Protein AF-A0A1I5LRS4-F1 (afdb_monomer)

Mean predicted aligned error: 21.22 Å

pLDDT: mean 71.32, std 23.05, range [21.89, 98.38]

Foldseek 3Di:
DDDDDDDDDDDDDDPDDPPDDDDPQLPVLVVVVCVVPVDDPVPAAEDAAEDQQAEEDDAAQDEHGYEYPAAYEQHRAPALGWSYEYHAEYEYEYEAQHEYWFEWHAHDFQGWIYWSYEFFASHEYHYTYSDYNYEYWFEKHAKEEWFEWAAWAAKDWDDDPPDWIKTKWIKWIWWTWWIWFIYASHFWTTWGTWATWDIGHIDIDTPDAWFAFAAWGAIAAIAEWGWGYHYHYYDDYYYRFYWHAKYHKYHKYEYYFWEWEDDQKTKTKGTWWIWAIWAIWHIQYSHTTTTWIWWIWIIWTIMIMHIDRDADEKEKTFFTWATAYSVRHGGGTTHIIMDDPVCVVVVSYHYPDDNVVVVPGDYHYDPVRYHHTHYIHYIHDHDPGHDPPLQDDDDPDDDDQDFDDDPPDTFRKDWDFHHWDFKDKDFDADADPQWWKKKWFDAWDKDQDPDDDDTDGGTDIDTPDDPDDDRDTDMGMIGGGHGTIIIGTGRQEAEQDPDPPQFGDSPSDPPDVVVLVVFFFHKYFDAQDKDAAAQAKFKFAALFWWALVLCCPAPLNQKWKKAFFQDDFDADPVRHTDPARAWDDDPQEIEGEIETDPCNHGTGDHLGMMIIYHPGDDMQGRDDPDPDDHRTRMRGGTTRDHPHHPDADPPHKDKHAAAAQPPWQAAPPLQWWDQDRVRAIARHNHTDGDHHRGIIIGHPPVSSSHPWYFHDYPPDTDDTDDHDDPPPPDPDDKWKADPVRHTDPDDDQAWIQIPNDTDHDD

Solvent-accessible surface area (backbone atoms only — not comparable to full-atom values): 38642 Å² total; per-residue (Å²): 140,76,83,89,83,90,87,88,88,85,88,82,90,72,92,72,79,85,74,89,70,83,67,89,68,47,59,75,53,44,54,65,52,27,75,76,68,76,58,57,75,89,80,33,46,75,44,82,73,59,34,62,74,21,48,79,44,59,37,85,87,35,80,35,53,35,29,50,78,56,65,39,45,18,31,14,72,48,66,39,32,27,1,28,34,52,25,12,36,30,40,40,39,33,45,52,59,28,37,41,39,21,27,15,6,39,22,52,52,35,43,9,1,1,3,1,31,25,26,37,59,90,16,34,41,40,40,37,24,35,27,65,71,14,34,43,36,18,34,15,6,31,20,11,41,13,30,51,15,31,50,15,30,57,24,48,80,50,57,65,96,86,57,80,57,34,37,32,24,4,16,10,3,28,16,1,30,2,0,0,0,0,0,0,1,36,10,9,34,16,5,32,20,6,50,34,6,46,50,37,73,58,51,81,46,67,89,65,60,66,46,52,19,57,60,16,29,53,15,36,49,12,34,44,16,52,58,28,23,47,53,42,83,38,68,59,49,47,79,52,51,33,33,8,50,53,36,48,56,18,52,41,7,48,39,10,39,18,29,39,40,70,63,104,57,31,36,42,29,17,1,0,0,0,0,0,0,0,1,10,4,13,46,22,29,34,62,9,16,9,4,9,1,0,0,0,0,0,0,0,0,11,13,21,39,42,46,46,91,82,74,60,67,29,40,37,4,26,21,0,28,16,0,17,19,54,85,78,46,66,24,44,52,14,27,58,16,55,40,45,74,65,29,47,78,71,65,48,33,53,71,79,61,72,74,84,67,60,85,77,59,79,75,41,77,37,81,84,32,48,10,45,29,8,51,35,7,47,39,17,54,65,52,74,77,23,66,75,51,82,41,70,75,94,72,90,71,84,85,72,89,78,85,62,86,56,96,90,54,89,65,90,74,54,78,47,82,51,61,49,45,69,69,48,78,44,80,45,78,81,68,60,94,74,44,35,52,32,43,40,40,54,42,55,40,66,41,80,65,96,70,95,82,84,88,47,82,54,71,51,74,54,73,68,80,77,99,68,94,68,94,65,72,49,75,48,65,38,29,52,41,34,38,42,40,41,50,37,86,38,63,70,60,45,60,47,58,52,46,86,85,77,61,31,62,77,66,83,54,86,86,46,77,78,63,63,76,70,58,63,61,40,34,42,31,45,39,72,37,70,49,63,19,76,59,32,70,39,54,35,17,40,43,31,38,37,50,23,73,50,34,64,74,34,86,59,46,85,46,53,36,31,34,66,41,79,72,55,82,47,60,47,100,88,69,50,74,50,80,62,40,32,55,49,76,58,90,49,35,34,36,39,39,31,44,81,47,63,31,71,77,71,21,46,63,47,11,50,38,34,41,37,29,24,86,66,62,80,57,34,40,40,80,91,79,82,92,62,95,78,45,63,45,52,41,72,72,34,33,67,77,36,94,60,43,55,77,74,64,83,88,45,57,33,76,39,32,26,64,33,13,79,50,66,41,52,52,69,41,58,41,38,35,41,78,41,93,83,60,29,61,38,60,34,87,45,72,44,59,45,45,54,39,18,47,38,36,38,40,38,76,80,60,51,68,43,75,31,47,29,57,32,43,92,86,55,88,70,39,82,45,76,78,82,78,83,79,76,87,64,96,70,89,81,58,33,22,41,90,86,71,49,79,39,98,63,86,57,82,39,68,28,28,44,86,91,39,84,42,81,41,125

Radius of gyration: 50.54 Å; Cα contacts (8 Å, |Δi|>4): 2503; chains: 1; bounding box: 106×87×168 Å

Secondary structure (DSSP, 8-state):
---------------------SGGGSTHHHHHHHHHH---GGGSEEE---BSB-EEEEEEEEEEEEEESS-EEEEB-STT--SEEEEEEEEEEE-TT-EEEEEPPPPBTTBPPPPSEE-BTT-EEEEEE-STT-EEEEEPPPPPPPPPPPPPPPPEEE--SSS--EEEEPPPPPPPPPPPPPPPSEE-PPPPPPPPPPPPPPEEEES-S-BPPPPPPPPPPPPPPPPB-EEEEESS-EEEEEPPPP--PPPPPPPPPEEEE-SSSEEEE--PPPPPPPPPPPP--SEEPPPPPPPPPPPPPPP-EEEESS--EEEEEPPPPPPBPTTSPBPPPPPPEEESHHHHHTT-EEE-S-GGGGGG---EE-TTTPBPPPPPPPPPP--------SS--------------BTTB----EEEE---EEEEEEEEPPPPTTEEEEEEEEES--BSS--------S-EEEE--------PPEEEEEEEE-EEEEEEEEESSEEE---TTT---TTSS---HHHHTT--EEEEEETT-EE--SSPPEEEE-SB-B-HHHHTTSTTTT-EEEEE------B-TTSPBPS-TTEEEETTEEEEEEEEE-HHHH-B-TT-EEEEE-SS-PPEE---SS-S--B--EEEEEEB--SSPPPPPSSS-EEEEESSS-EEEPTT-TTEEEE-TTS-EE--SS-EEE-TTEEEEE--TTGGG-SEEEEEESS-B-----PPP------SS--EE-TTS-EESSPPSEEEEETTEEEEE-

Nearest PDB structures (foldseek):
  2d93-assembly1_A  TM=4.027E-01  e=1.578E+00  Homo sapiens
  5fet-assembly1_A  TM=1.695E-01  e=9.191E-01  Plasmodium vivax Sal-1
  4tlg-assembly2_B  TM=1.886E-01  e=6.559E+00  Homo sapiens

Sequence (762 aa):
MKKRHLLFTTLALALGTFTGGSEAMAQTSWDYVYTQEETNSDTWAALSEGSTTGKTLGGSGTTSYYRLTKSLNFTNTTAGGSGLTILGTVYLYLPAGVNITCVGANANGATGAGAGIELTEGNTLYIIGGGNGATVTATGGNAANGGNGGNGQDAAIIGGWDECSGVAVGGGGAGGNGGGGAGAGIGTCGGNGGAGGSAEGMEWFYSTFGVKGADGGSGSAGTSAQSMGQLYVVNGFTVNAKGGSKGSAGTAGSAGKSCMRYGGNEYSVTGGGGGGAGGFGGAAANIGTGGPGGGGGGGGAKGSQDRESTGYYGFESRGGRGGMNADGTYANDGGETRVSWQAITDGLCLTNAENSWLESATQTWRDDLDSKGGSGGGTGSSSAAGSMNTGEKTYTITLQPTKTKVNGTNLDAVTKTYAPSTLTTFILPKNKSGYQWALLVYGKSCKADGTAGSVFTTATKEFFGGEETDDALRTIVLNDVYGDMTFVEVATTCKLKSSGDNSETLTDFFYNEAIMSQKYPVTVRLQNRTLYTDDKYNTLCLPFGMTPSQFNISILQGATIYEMNTTATGYYPDGTQIPDAMYRKEGPVLYLKFDLVNASTNGLEAGKPYLVKWTSGTNFVDNTSDGNTRHEVDFYNVTVTKLAPQAPAANGVTFQGTFSSSATLTAGDKTKLILGADNKLYYPSKNINVGACRAYFIIPAAAASAREMVLSFDDEMTTAIQTPKLNNGSKDSDTFFNLNGQRLSAPQKGINIVNGKKVLVK

Structure (mmCIF, N/CA/C/O backbone):
data_AF-A0A1I5LRS4-F1
#
_entry.id   AF-A0A1I5LRS4-F1
#
loop_
_atom_site.group_PDB
_atom_site.id
_atom_site.type_symbol
_atom_site.label_atom_id
_atom_site.label_alt_id
_atom_site.label_comp_id
_atom_site.label_asym_id
_atom_site.label_entity_id
_atom_site.label_seq_id
_atom_site.pdbx_PDB_ins_code
_atom_site.Cartn_x
_atom_site.Cartn_y
_atom_site.Cartn_z
_atom_site.occupancy
_atom_site.B_iso_or_equiv
_atom_site.auth_seq_id
_atom_site.auth_comp_id
_atom_site.auth_asym_id
_atom_site.auth_atom_id
_atom_site.pdbx_PDB_model_num
ATOM 1 N N . MET A 1 1 ? -31.668 47.437 52.247 1.00 31.84 1 MET A N 1
ATOM 2 C CA . MET A 1 1 ? -32.497 47.827 51.074 1.00 31.84 1 MET A CA 1
ATOM 3 C C . MET A 1 1 ? -31.702 47.503 49.816 1.00 31.84 1 MET A C 1
ATOM 5 O O . MET A 1 1 ? -30.496 47.646 49.903 1.00 31.84 1 MET A O 1
ATOM 9 N N . LYS A 1 2 ? -32.233 47.075 48.663 1.00 33.56 2 LYS A N 1
ATOM 10 C CA . LYS A 1 2 ? -33.527 46.476 48.241 1.00 33.56 2 LYS A CA 1
ATOM 11 C C . LYS A 1 2 ? -33.138 45.388 47.202 1.00 33.56 2 LYS A C 1
ATOM 13 O O . LYS A 1 2 ? -32.152 45.561 46.503 1.00 33.56 2 LYS A O 1
ATOM 18 N N . LYS A 1 3 ? -33.727 44.183 47.207 1.00 25.81 3 LYS A N 1
ATOM 19 C CA . LYS A 1 3 ? -34.817 43.759 46.287 1.00 25.81 3 LYS A CA 1
ATOM 20 C C . LYS A 1 3 ? -34.640 44.292 44.847 1.00 25.81 3 LYS A C 1
ATOM 22 O O . LYS A 1 3 ? -34.662 45.498 44.654 1.00 25.81 3 LYS A O 1
ATOM 27 N N . ARG A 1 4 ? -34.343 43.414 43.874 1.00 28.45 4 ARG A N 1
ATOM 28 C CA . ARG A 1 4 ? -35.310 42.623 43.055 1.00 28.45 4 ARG A CA 1
ATOM 29 C C . ARG A 1 4 ? -36.219 43.499 42.176 1.00 28.45 4 ARG A C 1
ATOM 31 O O . ARG A 1 4 ? -36.985 44.268 42.745 1.00 28.45 4 ARG A O 1
ATOM 38 N N . HIS A 1 5 ? -36.271 43.223 40.866 1.00 27.08 5 HIS A N 1
ATOM 39 C CA . HIS A 1 5 ? -37.415 42.588 40.160 1.00 27.08 5 HIS A CA 1
ATOM 40 C C . HIS A 1 5 ? -37.052 42.309 38.669 1.00 27.08 5 HIS A C 1
ATOM 42 O O . HIS A 1 5 ? -36.189 43.009 38.156 1.00 27.08 5 HIS A O 1
ATOM 48 N N . LEU A 1 6 ? -37.392 41.140 38.075 1.00 28.48 6 LEU A N 1
ATOM 49 C CA . LEU A 1 6 ? -38.651 40.727 37.370 1.00 28.48 6 LEU A CA 1
ATOM 50 C C . LEU A 1 6 ? -38.737 41.353 35.943 1.00 28.48 6 LEU A C 1
ATOM 52 O O . LEU A 1 6 ? -38.079 42.359 35.731 1.00 28.48 6 LEU A O 1
ATOM 56 N N . LEU A 1 7 ? -39.425 40.856 34.898 1.00 24.97 7 LEU A N 1
ATOM 57 C CA . LEU A 1 7 ? -40.632 40.016 34.694 1.00 24.97 7 LEU A CA 1
ATOM 58 C C . LEU A 1 7 ? -40.634 39.571 33.187 1.00 24.97 7 LEU A C 1
ATOM 60 O O . LEU A 1 7 ? -40.344 40.430 32.364 1.00 24.97 7 LEU A O 1
ATOM 64 N N . PHE A 1 8 ? -40.928 38.346 32.699 1.00 25.09 8 PHE A N 1
ATOM 65 C CA . PHE A 1 8 ? -41.267 37.041 33.312 1.00 25.09 8 PHE A CA 1
ATOM 66 C C . PHE A 1 8 ? -41.051 35.835 32.330 1.00 25.09 8 PHE A C 1
ATOM 68 O O . PHE A 1 8 ? -40.044 35.776 31.637 1.00 25.09 8 PHE A O 1
ATOM 75 N N . THR A 1 9 ? -41.975 34.863 32.323 1.00 24.27 9 THR A N 1
ATOM 76 C CA . THR A 1 9 ? -42.106 33.595 31.562 1.00 24.27 9 THR A CA 1
ATOM 77 C C . THR A 1 9 ? -42.395 33.685 30.052 1.00 24.27 9 THR A C 1
ATOM 79 O O . THR A 1 9 ? -43.179 34.545 29.667 1.00 24.27 9 THR A O 1
ATOM 82 N N . THR A 1 10 ? -42.041 32.623 29.302 1.00 24.09 10 THR A N 1
ATOM 83 C CA . THR A 1 10 ? -43.049 31.737 28.654 1.00 24.09 10 THR A CA 1
ATOM 84 C C . THR A 1 10 ? -42.564 30.277 28.658 1.00 24.09 10 THR A C 1
ATOM 86 O O . THR A 1 10 ? -41.443 30.002 28.245 1.00 24.09 10 THR A O 1
ATOM 89 N N . LEU A 1 11 ? -43.408 29.336 29.097 1.00 25.61 11 LEU A N 1
ATOM 90 C CA . LEU A 1 11 ? -43.207 27.891 28.918 1.00 25.61 11 LEU A CA 1
ATOM 91 C C . LEU A 1 11 ? -44.013 27.443 27.692 1.00 25.61 11 LEU A C 1
ATOM 93 O O . LEU A 1 11 ? -45.238 27.535 27.714 1.00 25.61 11 LEU A O 1
ATOM 97 N N . ALA A 1 12 ? -43.347 26.954 26.647 1.00 24.39 12 ALA A N 1
ATOM 98 C CA . ALA A 1 12 ? -43.996 26.423 25.449 1.00 24.39 12 ALA A CA 1
ATOM 99 C C . ALA A 1 12 ? -43.708 24.921 25.324 1.00 24.39 12 ALA A C 1
ATOM 101 O O . ALA A 1 12 ? -42.652 24.514 24.844 1.00 24.39 12 ALA A O 1
ATOM 102 N N . LEU A 1 13 ? -44.649 24.094 25.783 1.00 27.38 13 LEU A N 1
ATOM 103 C CA . LEU A 1 13 ? -44.591 22.649 25.586 1.00 27.38 13 LEU A CA 1
ATOM 104 C C . LEU A 1 13 ? -45.053 22.332 24.155 1.00 27.38 13 LEU A C 1
ATOM 106 O O . LEU A 1 13 ? -46.228 22.501 23.839 1.00 27.38 13 LEU A O 1
ATOM 110 N N . ALA A 1 14 ? -44.142 21.878 23.297 1.00 24.38 14 ALA A N 1
ATOM 111 C CA . ALA A 1 14 ? -44.456 21.447 21.938 1.00 24.38 14 ALA A CA 1
ATOM 112 C C . ALA A 1 14 ? -44.039 19.984 21.753 1.00 24.38 14 ALA A C 1
ATOM 114 O O . ALA A 1 14 ? -42.854 19.683 21.616 1.00 24.38 14 ALA A O 1
ATOM 115 N N . LEU A 1 15 ? -45.015 19.068 21.740 1.00 30.91 15 LEU A N 1
ATOM 116 C CA . LEU A 1 15 ? -44.783 17.690 21.306 1.00 30.91 15 LEU A CA 1
ATOM 117 C C . LEU A 1 15 ? -44.616 17.676 19.779 1.00 30.91 15 LEU A C 1
ATOM 119 O O . LEU A 1 15 ? -45.570 17.446 19.037 1.00 30.91 15 LEU A O 1
ATOM 123 N N . GLY A 1 16 ? -43.393 17.932 19.316 1.00 25.11 16 GLY A N 1
ATOM 124 C CA . GLY A 1 16 ? -42.969 17.581 17.965 1.00 25.11 16 GLY A CA 1
ATOM 125 C C . GLY A 1 16 ? -42.806 16.065 17.865 1.00 25.11 16 GLY A C 1
ATOM 126 O O . GLY A 1 16 ? -42.093 15.461 18.664 1.00 25.11 16 GLY A O 1
ATOM 127 N N . THR A 1 17 ? -43.491 15.441 16.910 1.00 24.83 17 THR A N 1
ATOM 128 C CA . THR A 1 17 ? -43.439 13.993 16.670 1.00 24.83 17 THR A CA 1
ATOM 129 C C . THR A 1 17 ? -42.011 13.510 16.431 1.00 24.83 17 THR A C 1
ATOM 131 O O . THR A 1 17 ? -41.360 13.973 15.496 1.00 24.83 17 THR A O 1
ATOM 134 N N . PHE A 1 18 ? -41.559 12.516 17.200 1.00 23.72 18 PHE A N 1
ATOM 135 C CA . PHE A 1 18 ? -40.318 11.788 16.922 1.00 23.72 18 PHE A CA 1
ATOM 136 C C . PHE A 1 18 ? -40.523 10.871 15.701 1.00 23.72 18 PHE A C 1
ATOM 138 O O . PHE A 1 18 ? -40.777 9.673 15.820 1.00 23.72 18 PHE A O 1
ATOM 145 N N . THR A 1 19 ? -40.461 11.446 14.500 1.00 27.25 19 THR A N 1
ATOM 146 C CA . THR A 1 19 ? -40.394 10.689 13.246 1.00 27.25 19 THR A CA 1
ATOM 147 C C . THR A 1 19 ? -39.028 10.018 13.163 1.00 27.25 19 THR A C 1
ATOM 149 O O . THR A 1 19 ? -38.051 10.644 12.759 1.00 27.25 19 THR A O 1
ATOM 152 N N . GLY A 1 20 ? -38.947 8.755 13.587 1.00 35.16 20 GLY A N 1
ATOM 153 C CA . GLY A 1 20 ? -37.711 7.977 13.526 1.00 35.16 20 GLY A CA 1
ATOM 154 C C . GLY A 1 20 ? -37.198 7.867 12.089 1.00 35.16 20 GLY A C 1
ATOM 155 O O . GLY A 1 20 ? -37.826 7.212 11.260 1.00 35.16 20 GLY A O 1
ATOM 156 N N . GLY A 1 21 ? -36.062 8.508 11.804 1.00 30.47 21 GLY A N 1
ATOM 157 C CA . GLY A 1 21 ? -35.485 8.582 10.464 1.00 30.47 21 GLY A CA 1
ATOM 158 C C . GLY A 1 21 ? -33.979 8.854 10.480 1.00 30.47 21 GLY A C 1
ATOM 159 O O . GLY A 1 21 ? -33.543 9.959 10.776 1.00 30.47 21 GLY A O 1
ATOM 160 N N . SER A 1 22 ? -33.202 7.834 10.105 1.00 31.56 22 SER A N 1
ATOM 161 C CA . SER A 1 22 ? -31.802 7.867 9.626 1.00 31.56 22 SER A CA 1
ATOM 162 C C . SER A 1 22 ? -30.653 8.456 10.473 1.00 31.56 22 SER A C 1
ATOM 164 O O . SER A 1 22 ? -29.553 7.920 10.371 1.00 31.56 22 SER A O 1
ATOM 166 N N . GLU A 1 23 ? -30.814 9.506 11.282 1.00 33.47 23 GLU A N 1
ATOM 167 C CA . GLU A 1 23 ? -29.641 10.292 11.739 1.00 33.47 23 GLU A CA 1
ATOM 168 C C . GLU A 1 23 ? -28.756 9.616 12.808 1.00 33.47 23 GLU A C 1
ATOM 170 O O . GLU A 1 23 ? -27.557 9.883 12.880 1.00 33.47 23 GLU A O 1
ATOM 175 N N . ALA A 1 24 ? -29.289 8.670 13.588 1.00 27.83 24 ALA A N 1
ATOM 176 C CA . ALA A 1 24 ? -28.578 8.052 14.718 1.00 27.83 24 ALA A CA 1
ATOM 177 C C . ALA A 1 24 ? -27.386 7.133 14.347 1.00 27.83 24 ALA A C 1
ATOM 179 O O . ALA A 1 24 ? -26.742 6.592 15.244 1.00 27.83 24 ALA A O 1
ATOM 180 N N . MET A 1 25 ? -27.084 6.926 13.058 1.00 29.34 25 MET A N 1
ATOM 181 C CA . MET A 1 25 ? -26.004 6.030 12.602 1.00 29.34 25 MET A CA 1
ATOM 182 C C . MET A 1 25 ? -24.715 6.740 12.151 1.00 29.34 25 MET A C 1
ATOM 184 O O . MET A 1 25 ? -23.748 6.061 11.817 1.00 29.34 25 MET A O 1
ATOM 188 N N . ALA A 1 26 ? -24.666 8.077 12.152 1.00 34.34 26 ALA A N 1
ATOM 189 C CA . ALA A 1 26 ? -23.460 8.828 11.773 1.00 34.34 26 ALA A CA 1
ATOM 190 C C . ALA A 1 26 ? -22.451 9.012 12.931 1.00 34.34 26 ALA A C 1
ATOM 192 O O . ALA A 1 26 ? -21.260 9.206 12.692 1.00 34.34 26 ALA A O 1
ATOM 193 N N . GLN A 1 27 ? -22.918 8.950 14.185 1.00 35.84 27 GLN A N 1
ATOM 194 C CA . GLN A 1 27 ? -22.124 9.298 15.372 1.00 35.84 27 GLN A CA 1
ATOM 195 C C . GLN A 1 27 ? -20.957 8.324 15.617 1.00 35.84 27 GLN A C 1
ATOM 197 O O . GLN A 1 27 ? -19.822 8.746 15.823 1.00 35.84 27 GLN A O 1
ATOM 202 N N . THR A 1 28 ? -21.217 7.017 15.507 1.00 44.44 28 THR A N 1
ATOM 203 C CA . THR A 1 28 ? -20.279 5.939 15.882 1.00 44.44 28 THR A CA 1
ATOM 204 C C . THR A 1 28 ? -19.004 5.880 15.040 1.00 44.44 28 THR A C 1
ATOM 206 O O . THR A 1 28 ? -18.034 5.241 15.438 1.00 44.44 28 THR A O 1
ATOM 209 N N . SER A 1 29 ? -18.983 6.530 13.872 1.00 48.84 29 SER A N 1
ATOM 210 C CA . SER A 1 29 ? -17.769 6.652 13.055 1.00 48.84 29 SER A CA 1
ATOM 211 C C . SER A 1 29 ? -16.783 7.683 13.609 1.00 48.84 29 SER A C 1
ATOM 213 O O . SER A 1 29 ? -15.586 7.570 13.348 1.00 48.84 29 SER A O 1
ATOM 215 N N . TRP A 1 30 ? -17.275 8.674 14.361 1.00 53.75 30 TRP A N 1
ATOM 216 C CA . TRP A 1 30 ? -16.468 9.756 14.923 1.00 53.75 30 TRP A CA 1
ATOM 217 C C . TRP A 1 30 ? -15.835 9.404 16.255 1.00 53.75 30 TRP A C 1
ATOM 219 O O . TRP A 1 30 ? -14.694 9.797 16.474 1.00 53.75 30 TRP A O 1
ATOM 229 N N . ASP A 1 31 ? -16.513 8.625 17.099 1.00 52.34 31 ASP A N 1
ATOM 230 C CA . ASP A 1 31 ? -16.009 8.270 18.430 1.00 52.34 31 ASP A CA 1
ATOM 231 C C . ASP A 1 31 ? -14.605 7.639 18.361 1.00 52.34 31 ASP A C 1
ATOM 233 O O . ASP A 1 31 ? -13.718 8.032 19.112 1.00 52.34 31 ASP A O 1
ATOM 237 N N . TYR A 1 32 ? -14.347 6.756 17.386 1.00 48.22 32 TYR A N 1
ATOM 238 C CA . TYR A 1 32 ? -13.019 6.160 17.169 1.00 48.22 32 TYR A CA 1
ATOM 239 C C . TYR A 1 32 ? -11.926 7.210 16.896 1.00 48.22 32 TYR A C 1
ATOM 241 O O . TYR A 1 32 ? -10.859 7.164 17.500 1.00 48.22 32 TYR A O 1
ATOM 249 N N . VAL A 1 33 ? -12.196 8.183 16.022 1.00 53.25 33 VAL A N 1
ATOM 250 C CA . VAL A 1 33 ? -11.231 9.233 15.638 1.00 53.25 33 VAL A CA 1
ATOM 251 C C . VAL A 1 33 ? -11.070 10.265 16.755 1.00 53.25 33 VAL A C 1
ATOM 253 O O . VAL A 1 33 ? -9.958 10.690 17.056 1.00 53.25 33 VAL A O 1
ATOM 256 N N . TYR A 1 34 ? -12.169 10.618 17.421 1.00 50.69 34 TYR A N 1
ATOM 257 C CA . TYR A 1 34 ? -12.185 11.521 18.566 1.00 50.69 34 TYR A CA 1
ATOM 258 C C . TYR A 1 34 ? -11.417 10.938 19.764 1.00 50.69 34 TYR A C 1
ATOM 260 O O . TYR A 1 34 ? -10.681 11.667 20.418 1.00 50.69 34 TYR A O 1
ATOM 268 N N . THR A 1 35 ? -11.502 9.625 20.019 1.00 52.84 35 THR A N 1
ATOM 269 C CA . THR A 1 35 ? -10.717 8.971 21.090 1.00 52.84 35 THR A CA 1
ATOM 270 C C . THR A 1 35 ? -9.223 8.813 20.792 1.00 52.84 35 THR A C 1
ATOM 272 O O . THR A 1 35 ? -8.466 8.563 21.727 1.00 52.84 35 THR A O 1
ATOM 275 N N . GLN A 1 36 ? -8.789 8.958 19.535 1.00 51.19 36 GLN A N 1
ATOM 276 C CA . GLN A 1 36 ? -7.367 8.948 19.157 1.00 51.19 36 GLN A CA 1
ATOM 277 C C . GLN A 1 36 ? -6.776 10.367 19.110 1.00 51.19 36 GLN A C 1
ATOM 279 O O . GLN A 1 36 ? -5.681 10.590 19.613 1.00 51.19 36 GLN A O 1
ATOM 284 N N . GLU A 1 37 ? -7.504 11.327 18.522 1.00 58.31 37 GLU A N 1
ATOM 285 C CA . GLU A 1 37 ? -6.963 12.644 18.134 1.00 58.31 37 GLU A CA 1
ATOM 286 C C . GLU A 1 37 ? -7.618 13.845 18.854 1.00 58.31 37 GLU A C 1
ATOM 288 O O . GLU A 1 37 ? -7.235 14.985 18.609 1.00 58.31 37 GLU A O 1
ATOM 293 N N . GLU A 1 38 ? -8.662 13.632 19.665 1.00 59.81 38 GLU A N 1
ATOM 294 C CA . GLU A 1 38 ? -9.490 14.675 20.314 1.00 59.81 38 GLU A CA 1
ATOM 295 C C . GLU A 1 38 ? -10.150 15.699 19.347 1.00 59.81 38 GLU A C 1
ATOM 297 O O . GLU A 1 38 ? -10.622 16.759 19.765 1.00 59.81 38 GLU A O 1
ATOM 302 N N . THR A 1 39 ? -10.241 15.398 18.039 1.00 59.97 39 THR A N 1
ATOM 303 C CA . THR A 1 39 ? -10.793 16.319 17.016 1.00 59.97 39 THR A CA 1
ATOM 304 C C . THR A 1 39 ? -12.214 15.983 16.536 1.00 59.97 39 THR A C 1
ATOM 306 O O . THR A 1 39 ? -12.648 14.834 16.537 1.00 59.97 39 THR A O 1
ATOM 309 N N . ASN A 1 40 ? -12.938 17.006 16.063 1.00 65.69 40 ASN A N 1
ATOM 310 C CA . ASN A 1 40 ? -14.259 16.909 15.427 1.00 65.69 40 ASN A CA 1
ATOM 311 C C . ASN A 1 40 ? -14.155 17.345 13.954 1.00 65.69 40 ASN A C 1
ATOM 313 O O . ASN A 1 40 ? -13.551 18.380 13.673 1.00 65.69 40 ASN A O 1
ATOM 317 N N . SER A 1 41 ? -14.827 16.629 13.043 1.00 64.88 41 SER A N 1
ATOM 318 C CA . SER A 1 41 ? -15.153 17.047 11.666 1.00 64.88 41 SER A CA 1
ATOM 319 C C . SER A 1 41 ? -15.295 18.551 11.440 1.00 64.88 41 SER A C 1
ATOM 321 O O . SER A 1 41 ? -14.827 19.055 10.422 1.00 64.88 41 SER A O 1
ATOM 323 N N . ASP A 1 42 ? -15.974 19.279 12.328 1.00 68.06 42 ASP A N 1
ATOM 324 C CA . ASP A 1 42 ? -16.272 20.689 12.091 1.00 68.06 42 ASP A CA 1
ATOM 325 C C . ASP A 1 42 ? -15.060 21.624 12.122 1.00 68.06 42 ASP A C 1
ATOM 327 O O . ASP A 1 42 ? -15.112 22.692 11.509 1.00 68.06 42 ASP A O 1
ATOM 331 N N . THR A 1 43 ? -13.944 21.193 12.719 1.00 76.00 43 THR A N 1
ATOM 332 C CA . THR A 1 43 ? -12.655 21.899 12.645 1.00 76.00 43 THR A CA 1
ATOM 333 C C . THR A 1 43 ? -11.764 21.420 11.492 1.00 76.00 43 THR A C 1
ATOM 335 O O . THR A 1 43 ? -10.733 22.037 11.226 1.00 76.00 43 THR A O 1
ATOM 338 N N . TRP A 1 44 ? -12.144 20.353 10.776 1.00 89.56 44 TRP A N 1
ATOM 339 C CA . TRP A 1 44 ? -11.363 19.793 9.668 1.00 89.56 44 TRP A CA 1
ATOM 340 C C . TRP A 1 44 ? -11.521 20.629 8.390 1.00 89.56 44 TRP A C 1
ATOM 342 O O . TRP A 1 44 ? -12.612 21.113 8.062 1.00 89.56 44 TRP A O 1
ATOM 352 N N . ALA A 1 45 ? -10.434 20.758 7.624 1.00 93.62 45 ALA A N 1
ATOM 353 C CA . ALA A 1 45 ? -10.392 21.584 6.423 1.00 93.62 45 ALA A CA 1
ATOM 354 C C . ALA A 1 45 ? -11.336 21.043 5.334 1.00 93.62 45 ALA A C 1
ATOM 356 O O . ALA A 1 45 ? -11.260 19.881 4.929 1.00 93.62 45 ALA A O 1
ATOM 357 N N . ALA A 1 46 ? -12.233 21.897 4.842 1.00 92.12 46 ALA A N 1
ATOM 358 C CA . ALA A 1 46 ? -13.225 21.514 3.846 1.00 92.12 46 ALA A CA 1
ATOM 359 C C . ALA A 1 46 ? -12.606 21.386 2.443 1.00 92.12 46 ALA A C 1
ATOM 361 O O . ALA A 1 46 ? -12.135 22.361 1.857 1.00 92.12 46 ALA A O 1
ATOM 362 N N . LEU A 1 47 ? -12.680 20.189 1.862 1.00 93.81 47 LEU A N 1
ATOM 363 C CA . LEU A 1 47 ? -12.452 19.960 0.440 1.00 93.81 47 LEU A CA 1
ATOM 364 C C . LEU A 1 47 ? -13.768 20.200 -0.308 1.00 93.81 47 LEU A C 1
ATOM 366 O O . LEU A 1 47 ? -14.689 19.384 -0.266 1.00 93.81 47 LEU A O 1
ATOM 370 N N . SER A 1 48 ? -13.841 21.354 -0.974 1.00 88.19 48 SER A N 1
ATOM 371 C CA . SER A 1 48 ? -15.003 21.852 -1.724 1.00 88.19 48 SER A CA 1
ATOM 372 C C . SER A 1 48 ? -14.875 21.720 -3.246 1.00 88.19 48 SER A C 1
ATOM 374 O O . SER A 1 48 ? -15.873 21.855 -3.955 1.00 88.19 48 SER A O 1
ATOM 376 N N . GLU A 1 49 ? -13.670 21.484 -3.766 1.00 90.50 49 GLU A N 1
ATOM 377 C CA . GLU A 1 49 ? -13.347 21.546 -5.196 1.00 90.50 49 GLU A CA 1
ATOM 378 C C . GLU A 1 49 ? -12.317 20.485 -5.597 1.00 90.50 49 GLU A C 1
ATOM 380 O O . GLU A 1 49 ? -11.423 20.141 -4.813 1.00 90.50 49 GLU A O 1
ATOM 385 N N . GLY A 1 50 ? -12.493 19.978 -6.823 1.00 92.50 50 GLY A N 1
ATOM 386 C CA . GLY A 1 50 ? -11.658 18.972 -7.480 1.00 92.50 50 GLY A CA 1
ATOM 387 C C . GLY A 1 50 ? -10.387 19.554 -8.106 1.00 92.50 50 GLY A C 1
ATOM 388 O O . GLY A 1 50 ? -9.959 20.650 -7.750 1.00 92.50 50 GLY A O 1
ATOM 389 N N . SER A 1 51 ? -9.789 18.832 -9.057 1.00 95.12 51 SER A N 1
ATOM 390 C CA . SER A 1 51 ? -8.680 19.338 -9.883 1.00 95.12 51 SER A CA 1
ATOM 391 C C . SER A 1 51 ? -8.541 18.576 -11.207 1.00 95.12 51 SER A C 1
ATOM 393 O O . SER A 1 51 ? -8.971 17.426 -11.316 1.00 95.12 51 SER A O 1
ATOM 395 N N . THR A 1 52 ? -7.916 19.224 -12.194 1.00 93.00 52 THR A N 1
ATOM 396 C CA . THR A 1 52 ? -7.426 18.635 -13.458 1.00 93.00 52 THR A CA 1
ATOM 397 C C . THR A 1 52 ? -5.894 18.580 -13.544 1.00 93.00 52 THR A C 1
ATOM 399 O O . THR A 1 52 ? -5.358 17.966 -14.465 1.00 93.00 52 THR A O 1
ATOM 402 N N . THR A 1 53 ? -5.188 19.177 -12.579 1.00 93.69 53 THR A N 1
ATOM 403 C CA . THR A 1 53 ? -3.720 19.156 -12.434 1.00 93.69 53 THR A CA 1
ATOM 404 C C . THR A 1 53 ? -3.293 18.461 -11.136 1.00 93.69 53 THR A C 1
ATOM 406 O O . THR A 1 53 ? -2.223 18.740 -10.596 1.00 93.69 53 THR A O 1
ATOM 409 N N . GLY A 1 54 ? -4.162 17.602 -10.594 1.00 94.44 54 GLY A N 1
ATOM 410 C CA . GLY A 1 54 ? -4.010 16.976 -9.282 1.00 94.44 54 GLY A CA 1
ATOM 411 C C . GLY A 1 54 ? -4.121 17.935 -8.087 1.00 94.44 54 GLY A C 1
ATOM 412 O O . GLY A 1 54 ? -4.345 19.139 -8.251 1.00 94.44 54 GLY A O 1
ATOM 413 N N . LYS A 1 55 ? -4.012 17.408 -6.861 1.00 96.88 55 LYS A N 1
ATOM 414 C CA . LYS A 1 55 ? -4.041 18.209 -5.619 1.00 96.88 55 LYS A CA 1
ATOM 415 C C . LYS A 1 55 ? -3.185 17.603 -4.508 1.00 96.88 55 LYS A C 1
ATOM 417 O O . LYS A 1 55 ? -3.331 16.428 -4.197 1.00 96.88 55 LYS A O 1
ATOM 422 N N . THR A 1 56 ? -2.359 18.415 -3.856 1.00 97.31 56 THR A N 1
ATOM 423 C CA . THR A 1 56 ? -1.604 18.005 -2.661 1.00 97.31 56 THR A CA 1
ATOM 424 C C . THR A 1 56 ? -2.437 18.204 -1.391 1.00 97.31 56 THR A C 1
ATOM 426 O O . THR A 1 56 ? -3.090 19.239 -1.242 1.00 97.31 56 THR A O 1
ATOM 429 N N . LEU A 1 57 ? -2.396 17.238 -0.471 1.00 97.38 57 LEU A N 1
ATOM 430 C CA . LEU A 1 57 ? -2.908 17.336 0.898 1.00 97.38 57 LEU A CA 1
ATOM 431 C C . LEU A 1 57 ? -1.757 17.183 1.904 1.00 97.38 57 LEU A C 1
ATOM 433 O O . LEU A 1 57 ? -0.847 16.380 1.695 1.00 97.38 57 LEU A O 1
ATOM 437 N N . GLY A 1 58 ? -1.840 17.913 3.016 1.00 96.19 58 GLY A N 1
ATOM 438 C CA . GLY A 1 58 ? -0.841 17.899 4.084 1.00 96.19 58 GLY A CA 1
ATOM 439 C C . GLY A 1 58 ? 0.453 18.641 3.740 1.00 96.19 58 GLY A C 1
ATOM 440 O O . GLY A 1 58 ? 0.496 19.486 2.843 1.00 96.19 58 GLY A O 1
ATOM 441 N N . GLY A 1 59 ? 1.511 18.345 4.492 1.00 95.06 59 GLY A N 1
ATOM 442 C CA . GLY A 1 59 ? 2.841 18.929 4.342 1.00 95.06 59 GLY A CA 1
ATOM 443 C C . GLY A 1 59 ? 3.902 18.028 4.971 1.00 95.06 59 GLY A C 1
ATOM 444 O O . GLY A 1 59 ? 3.608 17.243 5.869 1.00 95.06 59 GLY A O 1
ATOM 445 N N . SER A 1 60 ? 5.145 18.109 4.490 1.00 91.75 60 SER A N 1
ATOM 446 C CA . SER A 1 60 ? 6.216 17.217 4.959 1.00 91.75 60 SER A CA 1
ATOM 447 C C . SER A 1 60 ? 6.411 17.329 6.476 1.00 91.75 60 SER A C 1
ATOM 449 O O . SER A 1 60 ? 6.664 18.417 6.994 1.00 91.75 60 SER A O 1
ATOM 451 N N . GLY A 1 61 ? 6.264 16.206 7.184 1.00 88.75 61 GLY A N 1
ATOM 452 C CA . GLY A 1 61 ? 6.392 16.133 8.642 1.00 88.75 61 GLY A CA 1
ATOM 453 C C . GLY A 1 61 ? 5.247 16.755 9.456 1.00 88.75 61 GLY A C 1
ATOM 454 O O . GLY A 1 61 ? 5.404 16.890 10.667 1.00 88.75 61 GLY A O 1
ATOM 455 N N . THR A 1 62 ? 4.115 17.136 8.849 1.00 93.25 62 THR A N 1
ATOM 456 C CA . THR A 1 62 ? 2.947 17.671 9.578 1.00 93.25 62 THR A CA 1
ATOM 457 C C . THR A 1 62 ? 1.793 16.670 9.637 1.00 93.25 62 THR A C 1
ATOM 459 O O . THR A 1 62 ? 1.664 15.803 8.774 1.00 93.25 62 THR A O 1
ATOM 462 N N . THR A 1 63 ? 0.920 16.811 10.639 1.00 93.00 63 THR A N 1
ATOM 463 C CA . THR A 1 63 ? -0.400 16.160 10.649 1.00 93.00 63 THR A CA 1
ATOM 464 C C . THR A 1 63 ? -1.447 17.131 10.104 1.00 93.00 63 THR A C 1
ATOM 466 O O . THR A 1 63 ? -1.413 18.320 10.423 1.00 93.00 63 THR A O 1
ATOM 469 N N . SER A 1 64 ? -2.362 16.669 9.250 1.00 93.38 64 SER A N 1
ATOM 470 C CA . SER A 1 64 ? -3.382 17.508 8.602 1.00 93.38 64 SER A CA 1
ATOM 471 C C . SER A 1 64 ? -4.718 16.783 8.422 1.00 93.38 64 SER A C 1
ATOM 473 O O . SER A 1 64 ? -4.756 15.595 8.109 1.00 93.38 64 SER A O 1
ATOM 475 N N . TYR A 1 65 ? -5.816 17.525 8.580 1.00 93.00 65 TYR A N 1
ATOM 476 C CA . TYR A 1 65 ? -7.174 16.989 8.710 1.00 93.00 65 TYR A CA 1
ATOM 477 C C . TYR A 1 65 ? -8.113 17.575 7.649 1.00 93.00 65 TYR A C 1
ATOM 479 O O . TYR A 1 65 ? -8.294 18.794 7.593 1.00 93.00 65 TYR A O 1
ATOM 487 N N . TYR A 1 66 ? -8.734 16.723 6.827 1.00 94.62 66 TYR A N 1
ATOM 488 C CA . TYR A 1 66 ? -9.570 17.132 5.693 1.00 94.62 66 TYR A CA 1
ATOM 489 C C . TYR A 1 66 ? -10.903 16.380 5.636 1.00 94.62 66 TYR A C 1
ATOM 491 O O . TYR A 1 66 ? -10.940 15.155 5.738 1.00 94.62 66 TYR A O 1
ATOM 499 N N . ARG A 1 67 ? -12.001 17.096 5.375 1.00 91.94 67 ARG A N 1
ATOM 500 C CA . ARG A 1 67 ? -13.329 16.511 5.112 1.00 91.94 67 ARG A CA 1
ATOM 501 C C . ARG A 1 67 ? -13.823 16.864 3.714 1.00 91.94 67 ARG A C 1
ATOM 503 O O . ARG A 1 67 ? -13.717 18.018 3.304 1.00 91.94 67 ARG A O 1
ATOM 510 N N . LEU A 1 68 ? -14.408 15.910 2.991 1.00 92.06 68 LEU A N 1
ATOM 511 C CA . LEU A 1 68 ? -15.158 16.231 1.771 1.00 92.06 68 LEU A CA 1
ATOM 512 C C . LEU A 1 68 ? -16.530 16.819 2.129 1.00 92.06 68 LEU A C 1
ATOM 514 O O . LEU A 1 68 ? -17.195 16.331 3.039 1.00 92.06 68 LEU A O 1
ATOM 518 N N . THR A 1 69 ? -16.973 17.840 1.390 1.00 90.69 69 THR A N 1
ATOM 519 C CA . THR A 1 69 ? -18.328 18.420 1.533 1.00 90.69 69 THR A CA 1
ATOM 520 C C . THR A 1 69 ? -19.310 17.964 0.450 1.00 90.69 69 THR A C 1
ATOM 522 O O . THR A 1 69 ? -20.513 18.175 0.572 1.00 90.69 69 THR A O 1
ATOM 525 N N . LYS A 1 70 ? -18.801 17.336 -0.614 1.00 93.50 70 LYS A N 1
ATOM 526 C CA . LYS A 1 70 ? -19.535 16.719 -1.731 1.00 93.50 70 LYS A CA 1
ATOM 527 C C . LYS A 1 70 ? -18.605 15.735 -2.445 1.00 93.50 70 LYS A C 1
ATOM 529 O O . LYS A 1 70 ? -17.410 15.715 -2.155 1.00 93.50 70 LYS A O 1
ATOM 534 N N . SER A 1 71 ? -19.117 14.965 -3.401 1.00 95.50 71 SER A N 1
ATOM 535 C CA . SER A 1 71 ? -18.271 14.093 -4.228 1.00 95.50 71 SER A CA 1
ATOM 536 C C . SER A 1 71 ? -17.331 14.904 -5.131 1.00 95.50 71 SER A C 1
ATOM 538 O O . SER A 1 71 ? -17.758 15.895 -5.728 1.00 95.50 71 SER A O 1
ATOM 540 N N . LEU A 1 72 ? -16.059 14.501 -5.231 1.00 97.38 72 LEU A N 1
ATOM 541 C CA . LEU A 1 72 ? -14.997 15.254 -5.916 1.00 97.38 72 LEU A CA 1
ATOM 542 C C . LEU A 1 72 ? -14.142 14.375 -6.832 1.00 97.38 72 LEU A C 1
ATOM 544 O O . LEU A 1 72 ? -13.868 13.217 -6.526 1.00 97.38 72 LEU A O 1
ATOM 548 N N . ASN A 1 73 ? -13.659 14.977 -7.921 1.00 97.50 73 ASN A N 1
ATOM 549 C CA . ASN A 1 73 ? -12.744 14.348 -8.870 1.00 97.50 73 ASN A CA 1
ATOM 550 C C . ASN A 1 73 ? -11.409 15.109 -8.897 1.00 97.50 73 ASN A C 1
ATOM 552 O O . ASN A 1 73 ? -11.388 16.329 -9.073 1.00 97.50 73 ASN A O 1
ATOM 556 N N . PHE A 1 74 ? -10.308 14.381 -8.748 1.00 97.75 74 PHE A N 1
ATOM 557 C CA . PHE A 1 74 ? -8.932 14.858 -8.790 1.00 97.75 74 PHE A CA 1
ATOM 558 C C . PHE A 1 74 ? -8.184 14.096 -9.885 1.00 97.75 74 PHE A C 1
ATOM 560 O O . PHE A 1 74 ? -7.512 13.094 -9.639 1.00 97.75 74 PHE A O 1
ATOM 567 N N . THR A 1 75 ? -8.359 14.550 -11.120 1.00 96.56 75 THR A N 1
ATOM 568 C CA . THR A 1 75 ? -7.612 14.045 -12.274 1.00 96.56 75 THR A CA 1
ATOM 569 C C . THR A 1 75 ? -6.339 14.869 -12.431 1.00 96.56 75 THR A C 1
ATOM 571 O O . THR A 1 75 ? -6.313 16.051 -12.084 1.00 96.56 75 THR A O 1
ATOM 574 N N . ASN A 1 76 ? -5.289 14.276 -12.986 1.00 96.44 76 ASN A N 1
ATOM 575 C CA . ASN A 1 76 ? -4.116 15.004 -13.443 1.00 96.44 76 ASN A CA 1
ATOM 576 C C . ASN A 1 76 ? -3.844 14.704 -14.920 1.00 96.44 76 ASN A C 1
ATOM 578 O O . ASN A 1 76 ? -3.849 13.546 -15.336 1.00 96.44 76 ASN A O 1
ATOM 582 N N . THR A 1 77 ? -3.640 15.748 -15.720 1.00 92.19 77 THR A N 1
ATOM 583 C CA . THR A 1 77 ? -3.287 15.641 -17.146 1.00 92.19 77 THR A CA 1
ATOM 584 C C . THR A 1 77 ? -1.817 15.958 -17.431 1.00 92.19 77 THR A C 1
ATOM 586 O O . THR A 1 77 ? -1.348 15.713 -18.542 1.00 92.19 77 THR A O 1
ATOM 589 N N . THR A 1 78 ? -1.070 16.461 -16.445 1.00 93.44 78 THR A N 1
ATOM 590 C CA . THR A 1 78 ? 0.373 16.714 -16.552 1.00 93.44 78 THR A CA 1
ATOM 591 C C . THR A 1 78 ? 1.130 15.399 -16.397 1.00 93.44 78 THR A C 1
ATOM 593 O O . THR A 1 78 ? 0.985 14.747 -15.369 1.00 93.44 78 THR A O 1
ATOM 596 N N . ALA A 1 79 ? 1.941 15.002 -17.384 1.00 87.06 79 ALA A N 1
ATOM 597 C CA . ALA A 1 79 ? 2.675 13.728 -17.367 1.00 87.06 79 ALA A CA 1
ATOM 598 C C . ALA A 1 79 ? 3.476 13.521 -16.064 1.00 87.06 79 ALA A C 1
ATOM 600 O O . ALA A 1 79 ? 4.163 14.432 -15.604 1.00 87.06 79 ALA A O 1
ATOM 601 N N . GLY A 1 80 ? 3.359 12.331 -15.467 1.00 89.00 80 GLY A N 1
ATOM 602 C CA . GLY A 1 80 ? 3.922 12.004 -14.147 1.00 89.00 80 GLY A CA 1
ATOM 603 C C . GLY A 1 80 ? 3.193 12.605 -12.942 1.00 89.00 80 GLY A C 1
ATOM 604 O O . GLY A 1 80 ? 3.462 12.212 -11.812 1.00 89.00 80 GLY A O 1
ATOM 605 N N . GLY A 1 81 ? 2.241 13.514 -13.153 1.00 96.44 81 GLY A N 1
ATOM 606 C CA . GLY A 1 81 ? 1.442 14.116 -12.095 1.00 96.44 81 GLY A CA 1
ATOM 607 C C . GLY A 1 81 ? 0.372 13.169 -11.551 1.00 96.44 81 GLY A C 1
ATOM 608 O O . GLY A 1 81 ? -0.401 12.570 -12.302 1.00 96.44 81 GLY A O 1
ATOM 609 N N . SER A 1 82 ? 0.298 13.061 -10.229 1.00 98.19 82 SER A N 1
ATOM 610 C CA . SER A 1 82 ? -0.678 12.230 -9.514 1.00 98.19 82 SER A CA 1
ATOM 611 C C . SER A 1 82 ? -2.037 12.907 -9.377 1.00 98.19 82 SER A C 1
ATOM 613 O O . SER A 1 82 ? -2.122 14.137 -9.353 1.00 98.19 82 SER A O 1
ATOM 615 N N . GLY A 1 83 ? -3.106 12.118 -9.243 1.00 98.00 83 GLY A N 1
ATOM 616 C CA . GLY A 1 83 ? -4.451 12.644 -9.002 1.00 98.00 83 GLY A CA 1
ATOM 617 C C . GLY A 1 83 ? -4.533 13.398 -7.673 1.00 98.00 83 GLY A C 1
ATOM 618 O O . GLY A 1 83 ? -4.936 14.558 -7.625 1.00 98.00 83 GLY A O 1
ATOM 619 N N . LEU A 1 84 ? -4.077 12.778 -6.586 1.00 98.06 84 LEU A N 1
ATOM 620 C CA . LEU A 1 84 ? -3.997 13.414 -5.271 1.00 98.06 84 LEU A CA 1
ATOM 621 C C . LEU A 1 84 ? -2.719 12.980 -4.547 1.00 98.06 84 LEU A C 1
ATOM 623 O O . LEU A 1 84 ? -2.477 11.785 -4.457 1.00 98.06 84 LEU A O 1
ATOM 627 N N . THR A 1 85 ? -1.921 13.912 -4.024 1.00 98.00 85 THR A N 1
ATOM 628 C CA . THR A 1 85 ? -0.614 13.625 -3.395 1.00 98.00 85 THR A CA 1
ATOM 629 C C . THR A 1 85 ? -0.654 13.882 -1.893 1.00 98.00 85 THR A C 1
ATOM 631 O O . THR A 1 85 ? -1.096 14.944 -1.460 1.00 98.00 85 THR A O 1
ATOM 634 N N . ILE A 1 86 ? -0.182 12.924 -1.096 1.00 98.00 86 ILE A N 1
ATOM 635 C CA . ILE A 1 86 ? -0.145 12.980 0.370 1.00 98.00 86 ILE A CA 1
ATOM 636 C C . ILE A 1 86 ? 1.251 13.365 0.859 1.00 98.00 86 ILE A C 1
ATOM 638 O O . ILE A 1 86 ? 2.226 12.698 0.518 1.00 98.00 86 ILE A O 1
ATOM 642 N N . LEU A 1 87 ? 1.333 14.398 1.702 1.00 97.50 87 LEU A N 1
ATOM 643 C CA . LEU A 1 87 ? 2.550 14.787 2.416 1.00 97.50 87 LEU A CA 1
ATOM 644 C C . LEU A 1 87 ? 2.314 14.795 3.933 1.00 97.50 87 LEU A C 1
ATOM 646 O O . LEU A 1 87 ? 1.319 15.346 4.405 1.00 97.50 87 LEU A O 1
ATOM 650 N N . GLY A 1 88 ? 3.244 14.215 4.693 1.00 95.31 88 GLY A N 1
ATOM 651 C CA . GLY A 1 88 ? 3.108 14.033 6.140 1.00 95.31 88 GLY A CA 1
ATOM 652 C C . GLY A 1 88 ? 2.033 13.005 6.496 1.00 95.31 88 GLY A C 1
ATOM 653 O O . GLY A 1 88 ? 1.850 12.018 5.783 1.00 95.31 88 GLY A O 1
ATOM 654 N N . THR A 1 89 ? 1.321 13.239 7.597 1.00 94.44 89 THR A N 1
ATOM 655 C CA . THR A 1 89 ? 0.190 12.415 8.043 1.00 94.44 89 THR A CA 1
ATOM 656 C C . THR A 1 89 ? -1.122 13.113 7.699 1.00 94.44 89 THR A C 1
ATOM 658 O O . THR A 1 89 ? -1.462 14.145 8.277 1.00 94.44 89 THR A O 1
ATOM 661 N N . VAL A 1 90 ? -1.895 12.544 6.778 1.00 95.06 90 VAL A N 1
ATOM 662 C CA . VAL A 1 90 ? -3.189 13.086 6.345 1.00 95.06 90 VAL A CA 1
ATOM 663 C C . VAL A 1 90 ? -4.332 12.214 6.848 1.00 95.06 90 VAL A C 1
ATOM 665 O O . VAL A 1 90 ? -4.355 11.010 6.606 1.00 95.06 90 VAL A O 1
ATOM 668 N N . TYR A 1 91 ? -5.319 12.841 7.483 1.00 92.25 91 TYR A N 1
ATOM 669 C CA . TYR A 1 91 ? -6.607 12.239 7.818 1.00 92.25 91 TYR A CA 1
ATOM 670 C C . TYR A 1 91 ? -7.666 12.781 6.853 1.00 92.25 91 TYR A C 1
ATOM 672 O O . TYR A 1 91 ? -7.848 13.996 6.734 1.00 92.25 91 TYR A O 1
ATOM 680 N N . LEU A 1 92 ? -8.357 11.882 6.151 1.00 92.62 92 LEU A N 1
ATOM 681 C CA . LEU A 1 92 ? -9.343 12.194 5.120 1.00 92.62 92 LEU A CA 1
ATOM 682 C C . LEU A 1 92 ? -10.698 11.562 5.463 1.00 92.62 92 LEU A C 1
ATOM 684 O O . LEU A 1 92 ? -10.862 10.343 5.397 1.00 92.62 92 LEU A O 1
ATOM 688 N N . TYR A 1 93 ? -11.680 12.397 5.799 1.00 90.06 93 TYR A N 1
ATOM 689 C CA . TYR A 1 93 ? -13.045 11.967 6.099 1.00 90.06 93 TYR A CA 1
ATOM 690 C C . TYR A 1 93 ? -13.961 12.032 4.872 1.00 90.06 93 TYR A C 1
ATOM 692 O O . TYR A 1 93 ? -14.108 13.085 4.236 1.00 90.06 93 TYR A O 1
ATOM 700 N N . LEU A 1 94 ? -14.628 10.910 4.591 1.00 88.88 94 LEU A N 1
ATOM 701 C CA . LEU A 1 94 ? -15.687 10.774 3.596 1.00 88.88 94 LEU A CA 1
ATOM 702 C C . LEU A 1 94 ? -17.041 10.636 4.318 1.00 88.88 94 LEU A C 1
ATOM 704 O O . LEU A 1 94 ? -17.282 9.600 4.942 1.00 88.88 94 LEU A O 1
ATOM 708 N N . PRO A 1 95 ? -17.956 11.618 4.218 1.00 87.25 95 PRO A N 1
ATOM 709 C CA . PRO A 1 95 ? -19.340 11.433 4.656 1.00 87.25 95 PRO A CA 1
ATOM 710 C C . PRO A 1 95 ? -20.025 10.266 3.919 1.00 87.25 95 PRO A C 1
ATOM 712 O O . PRO A 1 95 ? -19.656 9.934 2.792 1.00 87.25 95 PRO A O 1
ATOM 715 N N . ALA A 1 96 ? -21.054 9.663 4.521 1.00 86.00 96 ALA A N 1
ATOM 716 C CA . ALA A 1 96 ? -21.833 8.603 3.873 1.00 86.00 96 ALA A CA 1
ATOM 717 C C . ALA A 1 96 ? -22.379 9.056 2.500 1.00 86.00 96 ALA A C 1
ATOM 719 O O . ALA A 1 96 ? -22.859 10.180 2.348 1.00 86.00 96 ALA A O 1
ATOM 720 N N . GLY A 1 97 ? -22.276 8.189 1.488 1.00 84.81 97 GLY A N 1
ATOM 721 C CA . GLY A 1 97 ? -22.674 8.492 0.104 1.00 84.81 97 GLY A CA 1
ATOM 722 C C . GLY A 1 97 ? -21.774 9.475 -0.666 1.00 84.81 97 GLY A C 1
ATOM 723 O O . GLY A 1 97 ? -22.049 9.745 -1.836 1.00 84.81 97 GLY A O 1
ATOM 724 N N . VAL A 1 98 ? -20.707 10.013 -0.058 1.00 91.69 98 VAL A N 1
ATOM 725 C CA . VAL A 1 98 ? -19.748 10.903 -0.733 1.00 91.69 98 VAL A CA 1
ATOM 726 C C . VAL A 1 98 ? -18.610 10.095 -1.356 1.00 91.69 98 VAL A C 1
ATOM 728 O O . VAL A 1 98 ? -18.000 9.242 -0.712 1.00 91.69 98 VAL A O 1
ATOM 731 N N . ASN A 1 99 ? -18.304 10.396 -2.619 1.00 92.88 99 ASN A N 1
ATOM 732 C CA . ASN A 1 99 ? -17.321 9.668 -3.417 1.00 92.88 99 ASN A CA 1
ATOM 733 C C . ASN A 1 99 ? -16.144 10.562 -3.819 1.00 92.88 99 ASN A C 1
ATOM 735 O O . ASN A 1 99 ? -16.335 11.711 -4.220 1.00 92.88 99 ASN A O 1
ATOM 739 N N . ILE A 1 100 ? -14.930 10.019 -3.776 1.00 95.94 100 ILE A N 1
ATOM 740 C CA . ILE A 1 100 ? -13.722 10.668 -4.291 1.00 95.94 100 ILE A CA 1
ATOM 741 C C . ILE A 1 100 ? -13.136 9.838 -5.437 1.00 95.94 100 ILE A C 1
ATOM 743 O O . ILE A 1 100 ? -12.919 8.635 -5.290 1.00 95.94 100 ILE A O 1
ATOM 747 N N . THR A 1 101 ? -12.877 10.481 -6.575 1.00 97.75 101 THR A N 1
ATOM 748 C CA . THR A 1 101 ? -12.217 9.862 -7.733 1.00 97.75 101 THR A CA 1
ATOM 749 C C . THR A 1 101 ? -10.864 10.522 -7.944 1.00 97.75 101 THR A C 1
ATOM 751 O O . THR A 1 101 ? -10.819 11.713 -8.237 1.00 97.75 101 THR A O 1
ATOM 754 N N . CYS A 1 102 ? -9.766 9.780 -7.846 1.00 98.25 102 CYS A N 1
ATOM 755 C CA . CYS A 1 102 ? -8.421 10.291 -8.096 1.00 98.25 102 CYS A CA 1
ATOM 756 C C . CYS A 1 102 ? -7.795 9.548 -9.285 1.00 98.25 102 CYS A C 1
ATOM 758 O O . CYS A 1 102 ? -7.805 8.316 -9.318 1.00 98.25 102 CYS A O 1
ATOM 760 N N . VAL A 1 103 ? -7.279 10.281 -10.274 1.00 98.38 103 VAL A N 1
ATOM 761 C CA . VAL A 1 103 ? -6.737 9.711 -11.520 1.00 98.38 103 VAL A CA 1
ATOM 762 C C . VAL A 1 103 ? -5.388 10.343 -11.847 1.00 98.38 103 VAL A C 1
ATOM 764 O O . VAL A 1 103 ? -5.314 11.545 -12.099 1.00 98.38 103 VAL A O 1
ATOM 767 N N . GLY A 1 104 ? -4.333 9.531 -11.855 1.00 98.12 104 GLY A N 1
ATOM 768 C CA . GLY A 1 104 ? -2.986 9.954 -12.233 1.00 98.12 104 GLY A CA 1
ATOM 769 C C . GLY A 1 104 ? -2.790 10.042 -13.746 1.00 98.12 104 GLY A C 1
ATOM 770 O O . GLY A 1 104 ? -3.429 9.322 -14.517 1.00 98.12 104 GLY A O 1
ATOM 771 N N . ALA A 1 105 ? -1.889 10.921 -14.178 1.00 97.94 105 ALA A N 1
ATOM 772 C CA . ALA A 1 105 ? -1.554 11.087 -15.586 1.00 97.94 105 ALA A CA 1
ATOM 773 C C . ALA A 1 105 ? -0.787 9.874 -16.130 1.00 97.94 105 ALA A C 1
ATOM 775 O O . ALA A 1 105 ? 0.088 9.333 -15.453 1.00 97.94 105 ALA A O 1
ATOM 776 N N . ASN A 1 106 ? -1.057 9.486 -17.381 1.00 97.62 106 ASN A N 1
ATOM 777 C CA . ASN A 1 106 ? -0.231 8.504 -18.090 1.00 97.62 106 ASN A CA 1
ATOM 778 C C . ASN A 1 106 ? 1.232 8.985 -18.200 1.00 97.62 106 ASN A C 1
ATOM 780 O O . ASN A 1 106 ? 1.514 10.188 -18.196 1.00 97.62 106 ASN A O 1
ATOM 784 N N . ALA A 1 107 ? 2.146 8.030 -18.343 1.00 96.31 107 ALA A N 1
ATOM 785 C CA . ALA A 1 107 ? 3.546 8.275 -18.663 1.00 96.31 107 ALA A CA 1
ATOM 786 C C . ALA A 1 107 ? 3.685 8.931 -20.048 1.00 96.31 107 ALA A C 1
ATOM 788 O O . ALA A 1 107 ? 2.825 8.773 -20.920 1.00 96.31 107 ALA A O 1
ATOM 789 N N . ASN A 1 108 ? 4.789 9.645 -20.269 1.00 95.44 108 ASN A N 1
ATOM 790 C CA . ASN A 1 108 ? 5.084 10.293 -21.546 1.00 95.44 108 ASN A CA 1
ATOM 791 C C . ASN A 1 108 ? 6.569 10.138 -21.894 1.00 95.44 108 ASN A C 1
ATOM 793 O O . ASN A 1 108 ? 7.431 10.746 -21.256 1.00 95.44 108 ASN A O 1
ATOM 797 N N . GLY A 1 109 ? 6.868 9.310 -22.899 1.00 94.31 109 GLY A N 1
ATOM 798 C CA . GLY A 1 109 ? 8.240 8.920 -23.225 1.00 94.31 109 GLY A CA 1
ATOM 799 C C . GLY A 1 109 ? 8.936 8.302 -22.010 1.00 94.31 109 GLY A C 1
ATOM 800 O O . GLY A 1 109 ? 8.430 7.347 -21.424 1.00 94.31 109 GLY A O 1
ATOM 801 N N . ALA A 1 110 ? 10.069 8.878 -21.608 1.00 95.38 110 ALA A N 1
ATOM 802 C CA . ALA A 1 110 ? 10.812 8.444 -20.427 1.00 95.38 110 ALA A CA 1
ATOM 803 C C . ALA A 1 110 ? 10.188 8.890 -19.087 1.00 95.38 110 ALA A C 1
ATOM 805 O O . ALA A 1 110 ? 10.533 8.322 -18.056 1.00 95.38 110 ALA A O 1
ATOM 806 N N . THR A 1 111 ? 9.272 9.864 -19.053 1.00 96.56 111 THR A N 1
ATOM 807 C CA . THR A 1 111 ? 8.639 10.293 -17.792 1.00 96.56 111 THR A CA 1
ATOM 808 C C . THR A 1 111 ? 7.619 9.253 -17.337 1.00 96.56 111 THR A C 1
ATOM 810 O O . THR A 1 111 ? 6.689 8.947 -18.086 1.00 96.56 111 THR A O 1
ATOM 813 N N . GLY A 1 112 ? 7.778 8.729 -16.117 1.00 95.75 112 GLY A N 1
ATOM 814 C CA . GLY A 1 112 ? 6.839 7.796 -15.486 1.00 95.75 112 GLY A CA 1
ATOM 815 C C . GLY A 1 112 ? 5.430 8.372 -15.307 1.00 95.75 112 GLY A C 1
ATOM 816 O O . GLY A 1 112 ? 5.202 9.571 -15.455 1.00 95.75 112 GLY A O 1
ATOM 817 N N . ALA A 1 113 ? 4.460 7.510 -15.017 1.00 97.50 113 ALA A N 1
ATOM 818 C CA . ALA A 1 113 ? 3.064 7.885 -14.815 1.00 97.50 113 ALA A CA 1
ATOM 819 C C . ALA A 1 113 ? 2.759 8.247 -13.353 1.00 97.50 113 ALA A C 1
ATOM 821 O O . ALA A 1 113 ? 3.319 7.661 -12.424 1.00 97.50 113 ALA A O 1
ATOM 822 N N . GLY A 1 114 ? 1.815 9.165 -13.147 1.00 97.81 114 GLY A N 1
ATOM 823 C CA . GLY A 1 114 ? 1.356 9.557 -11.816 1.00 97.81 114 GLY A CA 1
ATOM 82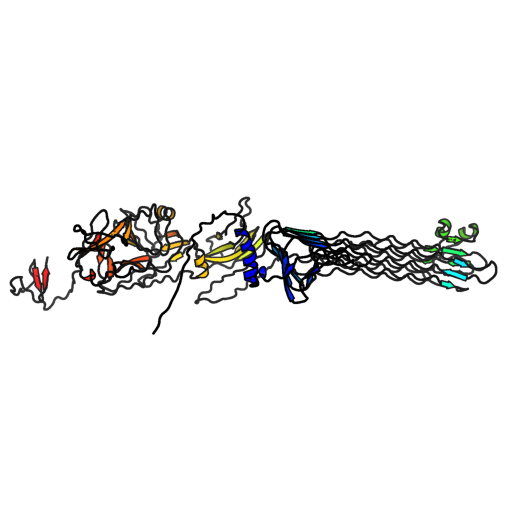4 C C . GLY A 1 114 ? 0.436 8.516 -11.178 1.00 97.81 114 GLY A C 1
ATOM 825 O O . GLY A 1 114 ? -0.286 7.788 -11.872 1.00 97.81 114 GLY A O 1
ATOM 826 N N . ALA A 1 115 ? 0.428 8.454 -9.847 1.00 98.00 115 ALA A N 1
ATOM 827 C CA . ALA A 1 115 ? -0.484 7.585 -9.104 1.00 98.00 115 ALA A CA 1
ATOM 828 C C . ALA A 1 115 ? -1.915 8.157 -9.059 1.00 98.00 115 ALA A C 1
ATOM 830 O O . ALA A 1 115 ? -2.129 9.361 -9.223 1.00 98.00 115 ALA A O 1
ATOM 831 N N . GLY A 1 116 ? -2.910 7.306 -8.793 1.00 98.25 116 GLY A N 1
ATOM 832 C CA . GLY A 1 116 ? -4.270 7.762 -8.490 1.00 98.25 116 GLY A CA 1
ATOM 833 C C . GLY A 1 116 ? -4.266 8.602 -7.214 1.00 98.25 116 GLY A C 1
ATOM 834 O O . GLY A 1 116 ? -4.526 9.804 -7.255 1.00 98.25 116 GLY A O 1
ATOM 835 N N . ILE A 1 117 ? -3.883 7.979 -6.100 1.00 98.25 117 ILE A N 1
ATOM 836 C CA . ILE A 1 117 ? -3.473 8.660 -4.867 1.00 98.25 117 ILE A CA 1
ATOM 837 C C . ILE A 1 117 ? -1.994 8.354 -4.623 1.00 98.25 117 ILE A C 1
ATOM 839 O O . ILE A 1 117 ? -1.618 7.196 -4.454 1.00 98.25 117 ILE A O 1
ATOM 843 N N . GLU A 1 118 ? -1.161 9.386 -4.600 1.00 98.00 118 GLU A N 1
ATOM 844 C CA . GLU A 1 118 ? 0.264 9.301 -4.316 1.00 98.00 118 GLU A CA 1
ATOM 845 C C . GLU A 1 118 ? 0.536 9.354 -2.813 1.00 98.00 118 GLU A C 1
ATOM 847 O O . GLU A 1 118 ? 0.138 10.285 -2.115 1.00 98.00 118 GLU A O 1
ATOM 852 N N . LEU A 1 119 ? 1.221 8.324 -2.332 1.00 96.12 119 LEU A N 1
ATOM 853 C CA . LEU A 1 119 ? 1.541 8.048 -0.942 1.00 96.12 119 LEU A CA 1
ATOM 854 C C . LEU A 1 119 ? 2.914 7.366 -0.919 1.00 96.12 119 LEU A C 1
ATOM 856 O O . LEU A 1 119 ? 3.026 6.138 -0.932 1.00 96.12 119 LEU A O 1
ATOM 860 N N . THR A 1 120 ? 3.963 8.183 -0.962 1.00 93.81 120 THR A N 1
ATOM 861 C CA . THR A 1 120 ? 5.372 7.766 -0.931 1.00 93.81 120 THR A CA 1
ATOM 862 C C . THR A 1 120 ? 5.856 7.531 0.503 1.00 93.81 120 THR A C 1
ATOM 864 O O . THR A 1 120 ? 5.258 8.024 1.463 1.00 93.81 120 THR A O 1
ATOM 867 N N . GLU A 1 121 ? 6.928 6.754 0.660 1.00 92.06 121 GLU A N 1
ATOM 868 C CA . GLU A 1 121 ? 7.549 6.446 1.956 1.00 92.06 121 GLU A CA 1
ATOM 869 C C . GLU A 1 121 ? 7.841 7.701 2.801 1.00 92.06 121 GLU A C 1
ATOM 871 O O . GLU A 1 121 ? 8.207 8.757 2.288 1.00 92.06 121 GLU A O 1
ATOM 876 N N . GLY A 1 122 ? 7.630 7.581 4.116 1.00 89.38 122 GLY A N 1
ATOM 877 C CA . GLY A 1 122 ? 7.659 8.697 5.069 1.00 89.38 122 GLY A CA 1
ATOM 878 C C . GLY A 1 122 ? 6.316 9.417 5.257 1.00 89.38 122 GLY A C 1
ATOM 879 O O . GLY A 1 122 ? 6.172 10.156 6.228 1.00 89.38 122 GLY A O 1
ATOM 880 N N . ASN A 1 123 ? 5.326 9.175 4.390 1.00 93.81 123 ASN A N 1
ATOM 881 C CA . ASN A 1 123 ? 3.983 9.757 4.486 1.00 93.81 123 ASN A CA 1
ATOM 882 C C . ASN A 1 123 ? 2.936 8.711 4.912 1.00 93.81 123 ASN A C 1
ATOM 884 O O . ASN A 1 123 ? 3.101 7.510 4.672 1.00 93.81 123 ASN A O 1
ATOM 888 N N . THR A 1 124 ? 1.837 9.178 5.505 1.00 91.12 124 THR A N 1
ATOM 889 C CA . THR A 1 124 ? 0.752 8.346 6.046 1.00 91.12 124 THR A CA 1
ATOM 890 C C . THR A 1 124 ? -0.612 8.908 5.646 1.00 91.12 124 THR A C 1
ATOM 892 O O . THR A 1 124 ? -0.846 10.109 5.752 1.00 91.12 124 THR A O 1
ATOM 895 N N . LEU A 1 125 ? -1.536 8.042 5.226 1.00 93.81 125 LEU A N 1
ATOM 896 C CA . LEU A 1 125 ? -2.921 8.393 4.909 1.00 93.81 125 LEU A CA 1
ATOM 897 C C . LEU A 1 125 ? -3.898 7.542 5.727 1.00 93.81 125 LEU A C 1
ATOM 899 O O . LEU A 1 125 ? -3.977 6.329 5.537 1.00 93.81 125 LEU A O 1
ATOM 903 N N . TYR A 1 126 ? -4.696 8.198 6.566 1.00 90.12 126 TYR A N 1
ATOM 904 C CA . TYR A 1 126 ? -5.897 7.641 7.181 1.00 90.12 126 TYR A CA 1
ATOM 905 C C . TYR A 1 126 ? -7.120 8.042 6.359 1.00 90.12 126 TYR A C 1
ATOM 907 O O . TYR A 1 126 ? -7.406 9.229 6.206 1.00 90.12 126 TYR A O 1
ATOM 915 N N . ILE A 1 127 ? -7.868 7.064 5.852 1.00 88.62 127 ILE A N 1
ATOM 916 C CA . ILE A 1 127 ? -9.147 7.288 5.174 1.00 88.62 127 ILE A CA 1
ATOM 917 C C . ILE A 1 127 ? -10.275 6.769 6.068 1.00 88.62 127 ILE A C 1
ATOM 919 O O . ILE A 1 127 ? -10.279 5.595 6.440 1.00 88.62 127 ILE A O 1
ATOM 923 N N . ILE A 1 128 ? -11.227 7.639 6.409 1.00 85.50 128 ILE A N 1
ATOM 924 C CA . ILE A 1 128 ? -12.292 7.367 7.383 1.00 85.50 128 ILE A CA 1
ATOM 925 C C . ILE A 1 128 ? -13.662 7.510 6.715 1.00 85.50 128 ILE A C 1
ATOM 927 O O . ILE A 1 128 ? -14.009 8.582 6.215 1.00 85.50 128 ILE A O 1
ATOM 931 N N . GLY A 1 129 ? -14.463 6.443 6.748 1.00 77.62 129 GLY A N 1
ATOM 932 C CA . GLY A 1 129 ? -15.847 6.448 6.272 1.00 77.62 129 GLY A CA 1
ATOM 933 C C . GLY A 1 129 ? -16.863 6.826 7.355 1.00 77.62 129 GLY A C 1
ATOM 934 O O . GLY A 1 129 ? -16.929 6.204 8.417 1.00 77.62 129 GLY A O 1
ATOM 935 N N . GLY A 1 130 ? -17.725 7.795 7.048 1.00 67.94 130 GLY A N 1
ATOM 936 C CA . GLY A 1 130 ? -18.885 8.188 7.857 1.00 67.94 130 GLY A CA 1
ATOM 937 C C . GLY A 1 130 ? -20.131 7.311 7.677 1.00 67.94 130 GLY A C 1
ATOM 938 O O . GLY A 1 130 ? -21.200 7.681 8.153 1.00 67.94 130 GLY A O 1
ATOM 939 N N . GLY A 1 131 ? -20.028 6.191 6.953 1.00 66.38 131 GLY A N 1
ATOM 940 C CA . GLY A 1 131 ? -21.116 5.230 6.750 1.00 66.38 131 GLY A CA 1
ATOM 941 C C . GLY A 1 131 ? -21.183 4.651 5.334 1.00 66.38 131 GLY A C 1
ATOM 942 O O . GLY A 1 131 ? -20.390 4.997 4.457 1.00 66.38 131 GLY A O 1
ATOM 943 N N . ASN A 1 132 ? -22.164 3.768 5.125 1.00 72.44 132 ASN A N 1
ATOM 944 C CA . ASN A 1 132 ? -22.369 3.030 3.877 1.00 72.44 132 ASN A CA 1
ATOM 945 C C . ASN A 1 132 ? -22.455 3.943 2.636 1.00 72.44 132 ASN A C 1
ATOM 947 O O . ASN A 1 132 ? -23.004 5.044 2.676 1.00 72.44 132 ASN A O 1
ATOM 951 N N . GLY A 1 133 ? -21.982 3.430 1.497 1.00 75.81 133 GLY A N 1
ATOM 952 C CA . GLY A 1 133 ? -22.138 4.061 0.181 1.00 75.81 133 GLY A CA 1
ATOM 953 C C . GLY A 1 133 ? -21.090 5.118 -0.178 1.00 75.81 133 GLY A C 1
ATOM 954 O O . GLY A 1 133 ? -21.108 5.606 -1.304 1.00 75.81 133 GLY A O 1
ATOM 955 N N . ALA A 1 134 ? -20.172 5.459 0.731 1.00 85.50 134 ALA A N 1
ATOM 956 C CA . ALA A 1 134 ? -18.984 6.238 0.390 1.00 85.50 134 ALA A CA 1
ATOM 957 C C . ALA A 1 134 ? -17.963 5.384 -0.393 1.00 85.50 134 ALA A C 1
ATOM 959 O O . ALA A 1 134 ? -17.793 4.193 -0.114 1.00 85.50 134 ALA A O 1
ATOM 960 N N . THR A 1 135 ? -17.269 5.991 -1.361 1.00 89.44 135 THR A N 1
ATOM 961 C CA . THR A 1 135 ? -16.327 5.291 -2.255 1.00 89.44 135 THR A CA 1
ATOM 962 C C . THR A 1 135 ? -15.070 6.113 -2.530 1.00 89.44 135 THR A C 1
ATOM 964 O O . THR A 1 135 ? -15.150 7.248 -2.997 1.00 89.44 135 THR A O 1
ATOM 967 N N . VAL A 1 136 ? -13.898 5.505 -2.349 1.00 93.88 136 VAL A N 1
ATOM 968 C CA . VAL A 1 136 ? -12.626 5.963 -2.927 1.00 93.88 136 VAL A CA 1
ATOM 969 C C . VAL A 1 136 ? -12.390 5.197 -4.221 1.00 93.88 136 VAL A C 1
ATOM 971 O O . VAL A 1 136 ? -12.300 3.975 -4.198 1.00 93.88 136 VAL A O 1
ATOM 974 N N . THR A 1 137 ? -12.255 5.891 -5.346 1.00 96.50 137 THR A N 1
ATOM 975 C CA . THR A 1 137 ? -11.821 5.303 -6.621 1.00 96.50 137 THR A CA 1
ATOM 976 C C . THR A 1 137 ? -10.488 5.919 -7.013 1.00 96.50 137 THR A C 1
ATOM 978 O O . THR A 1 137 ? -10.405 7.131 -7.182 1.00 96.50 137 THR A O 1
ATOM 981 N N . ALA A 1 138 ? -9.439 5.112 -7.149 1.00 97.56 138 ALA A N 1
ATOM 982 C CA . ALA A 1 138 ? -8.075 5.600 -7.335 1.00 97.56 138 ALA A CA 1
ATOM 983 C C . ALA A 1 138 ? -7.387 4.855 -8.489 1.00 97.56 138 ALA A C 1
ATOM 985 O O . ALA A 1 138 ? -7.086 3.669 -8.374 1.00 97.56 138 ALA A O 1
ATOM 986 N N . THR A 1 139 ? -7.179 5.536 -9.619 1.00 97.81 139 THR A N 1
ATOM 987 C CA . THR A 1 139 ? -6.623 4.945 -10.850 1.00 97.81 139 THR A CA 1
ATOM 988 C C . THR A 1 139 ? -5.274 5.567 -11.185 1.00 97.81 139 THR A C 1
ATOM 990 O O . THR A 1 139 ? -5.193 6.772 -11.414 1.00 97.81 139 THR A O 1
ATOM 993 N N . GLY A 1 140 ? -4.219 4.760 -11.241 1.00 97.56 140 GLY A N 1
ATOM 994 C CA . GLY A 1 140 ? -2.909 5.211 -11.703 1.00 97.56 140 GLY A CA 1
ATOM 995 C C . GLY A 1 140 ? -2.807 5.277 -13.227 1.00 97.56 140 GLY A C 1
ATOM 996 O O . GLY A 1 140 ? -3.486 4.535 -13.943 1.00 97.56 140 GLY A O 1
ATOM 997 N N . GLY A 1 141 ? -1.958 6.174 -13.731 1.00 97.62 141 GLY A N 1
ATOM 998 C CA . GLY A 1 141 ? -1.727 6.325 -15.167 1.00 97.62 141 GLY A CA 1
ATOM 999 C C . GLY A 1 141 ? -0.964 5.142 -15.769 1.00 97.62 141 GLY A C 1
ATOM 1000 O O . GLY A 1 141 ? -0.152 4.501 -15.102 1.00 97.62 141 GLY A O 1
ATOM 1001 N N . ASN A 1 142 ? -1.211 4.844 -17.044 1.00 96.75 142 ASN A N 1
ATOM 1002 C CA . ASN A 1 142 ? -0.547 3.750 -17.758 1.00 96.75 142 ASN A CA 1
ATOM 1003 C C . ASN A 1 142 ? 0.904 4.101 -18.115 1.00 96.75 142 ASN A C 1
ATOM 1005 O O . ASN A 1 142 ? 1.237 5.273 -18.305 1.00 96.75 142 ASN A O 1
ATOM 1009 N N . ALA A 1 143 ? 1.741 3.072 -18.236 1.00 95.81 143 ALA A N 1
ATOM 1010 C CA . ALA A 1 143 ? 3.124 3.184 -18.675 1.00 95.81 143 ALA A CA 1
ATOM 1011 C C . ALA A 1 143 ? 3.241 3.620 -20.144 1.00 95.81 143 ALA A C 1
ATOM 1013 O O . ALA A 1 143 ? 2.317 3.457 -20.944 1.00 95.81 143 ALA A O 1
ATOM 1014 N N . ALA A 1 144 ? 4.416 4.126 -20.501 1.00 96.25 144 ALA A N 1
ATOM 1015 C CA . ALA A 1 144 ? 4.774 4.488 -21.859 1.00 96.25 144 ALA A CA 1
ATOM 1016 C C . ALA A 1 144 ? 5.452 3.318 -22.583 1.00 96.25 144 ALA A C 1
ATOM 1018 O O . ALA A 1 144 ? 6.076 2.435 -21.980 1.00 96.25 144 ALA A O 1
ATOM 1019 N N . ASN A 1 145 ? 5.349 3.347 -23.909 1.00 96.75 145 ASN A N 1
ATOM 1020 C CA . ASN A 1 145 ? 6.111 2.464 -24.778 1.00 96.75 145 ASN A CA 1
ATOM 1021 C C . ASN A 1 145 ? 7.599 2.836 -24.759 1.00 96.75 145 ASN A C 1
ATOM 1023 O O . ASN A 1 145 ? 7.955 3.990 -24.509 1.00 96.75 145 ASN A O 1
ATOM 1027 N N . GLY A 1 146 ? 8.453 1.869 -25.085 1.00 95.56 146 GLY A N 1
ATOM 1028 C CA . GLY A 1 146 ? 9.832 2.159 -25.457 1.00 95.56 146 GLY A CA 1
ATOM 1029 C C . GLY A 1 146 ? 9.888 2.995 -26.740 1.00 95.56 146 GLY A C 1
ATOM 1030 O O . GLY A 1 146 ? 9.084 2.813 -27.655 1.00 95.56 146 GLY A O 1
ATOM 1031 N N . GLY A 1 147 ? 10.831 3.930 -26.802 1.00 97.25 147 GLY A N 1
ATOM 1032 C CA . GLY A 1 147 ? 11.147 4.691 -28.004 1.00 97.25 147 GLY A CA 1
ATOM 1033 C C . GLY A 1 147 ? 11.852 3.829 -29.050 1.00 97.25 147 GLY A C 1
ATOM 1034 O O . GLY A 1 147 ? 12.517 2.844 -28.725 1.00 97.25 147 GLY A O 1
ATOM 1035 N N . ASN A 1 148 ? 11.726 4.212 -30.318 1.00 97.62 148 ASN A N 1
ATOM 1036 C CA . ASN A 1 148 ? 12.390 3.505 -31.409 1.00 97.62 148 ASN A CA 1
ATOM 1037 C C . ASN A 1 148 ? 13.891 3.822 -31.442 1.00 97.62 148 ASN A C 1
ATOM 1039 O O . ASN A 1 148 ? 14.290 4.951 -31.153 1.00 97.62 148 ASN A O 1
ATOM 1043 N N . GLY A 1 149 ? 14.699 2.845 -31.851 1.00 96.69 149 GLY A N 1
ATOM 1044 C CA . GLY A 1 149 ? 16.081 3.082 -32.256 1.00 96.69 149 GLY A CA 1
ATOM 1045 C C . GLY A 1 149 ? 16.140 3.831 -33.591 1.00 96.69 149 GLY A C 1
ATOM 1046 O O . GLY A 1 149 ? 15.306 3.625 -34.474 1.00 96.69 149 GLY A O 1
ATOM 1047 N N . GLY A 1 150 ? 17.119 4.719 -33.741 1.00 97.19 150 GLY A N 1
ATOM 1048 C CA . GLY A 1 150 ? 17.426 5.383 -35.004 1.00 97.19 150 GLY A CA 1
ATOM 1049 C C . GLY A 1 150 ? 18.149 4.444 -35.969 1.00 97.19 150 GLY A C 1
ATOM 1050 O O . GLY A 1 150 ? 18.907 3.573 -35.547 1.00 97.19 150 GLY A O 1
ATOM 1051 N N . ASN A 1 151 ? 17.941 4.629 -37.271 1.00 96.94 151 ASN A N 1
ATOM 1052 C CA . ASN A 1 151 ? 18.670 3.868 -38.287 1.00 96.94 151 ASN A CA 1
ATOM 1053 C C . ASN A 1 151 ? 20.154 4.263 -38.308 1.00 96.94 151 ASN A C 1
ATOM 1055 O O . ASN A 1 151 ? 20.485 5.439 -38.137 1.00 96.94 151 ASN A O 1
ATOM 1059 N N . GLY A 1 152 ? 21.021 3.291 -38.582 1.00 94.50 152 GLY A N 1
ATOM 1060 C CA . GLY A 1 152 ? 22.379 3.551 -39.045 1.00 94.50 152 GLY A CA 1
ATOM 1061 C C . GLY A 1 152 ? 22.366 4.152 -40.452 1.00 94.50 152 GLY A C 1
ATOM 1062 O O . GLY A 1 152 ? 21.388 4.032 -41.193 1.00 94.50 152 GLY A O 1
ATOM 1063 N N . GLN A 1 153 ? 23.442 4.842 -40.811 1.00 95.06 153 GLN A N 1
ATOM 1064 C CA . GLN A 1 153 ? 23.565 5.561 -42.079 1.00 95.06 153 GLN A CA 1
ATOM 1065 C C . GLN A 1 153 ? 24.381 4.748 -43.090 1.00 95.06 153 GLN A C 1
ATOM 1067 O O . GLN A 1 153 ? 25.323 4.049 -42.712 1.00 95.06 153 GLN A O 1
ATOM 1072 N N . ASP A 1 154 ? 24.027 4.842 -44.372 1.00 92.56 154 ASP A N 1
ATOM 1073 C CA . ASP A 1 154 ? 24.757 4.189 -45.465 1.00 92.56 154 ASP A CA 1
ATOM 1074 C C . ASP A 1 154 ? 26.192 4.741 -45.580 1.00 92.56 154 ASP A C 1
ATOM 1076 O O . ASP A 1 154 ? 26.423 5.943 -45.420 1.00 92.56 154 ASP A O 1
ATOM 1080 N N . ALA A 1 155 ? 27.155 3.867 -45.879 1.00 89.62 155 ALA A N 1
ATOM 1081 C CA . ALA A 1 155 ? 28.523 4.255 -46.218 1.00 89.62 155 ALA A CA 1
ATOM 1082 C C . ALA A 1 155 ? 28.617 4.779 -47.659 1.00 89.62 155 ALA A C 1
ATOM 1084 O O . ALA A 1 155 ? 27.900 4.311 -48.548 1.00 89.62 155 ALA A O 1
ATOM 1085 N N . ALA A 1 156 ? 29.551 5.696 -47.924 1.00 87.19 156 ALA A N 1
ATOM 1086 C CA . ALA A 1 156 ? 29.713 6.313 -49.242 1.00 87.19 156 ALA A CA 1
ATOM 1087 C C . ALA A 1 156 ? 31.178 6.388 -49.694 1.00 87.19 156 ALA A C 1
ATOM 1089 O O . ALA A 1 156 ? 32.077 6.668 -48.906 1.00 87.19 156 ALA A O 1
ATOM 1090 N N . ILE A 1 157 ? 31.407 6.215 -50.997 1.00 78.94 157 ILE A N 1
ATOM 1091 C CA . ILE A 1 157 ? 32.707 6.417 -51.649 1.00 78.94 157 ILE A CA 1
ATOM 1092 C C . ILE A 1 157 ? 32.559 7.621 -52.579 1.00 78.94 157 ILE A C 1
ATOM 1094 O O . ILE A 1 157 ? 31.725 7.596 -53.483 1.00 78.94 157 ILE A O 1
ATOM 1098 N N . ILE A 1 158 ? 33.347 8.676 -52.360 1.00 73.56 158 ILE A N 1
ATOM 1099 C CA . ILE A 1 158 ? 33.321 9.898 -53.171 1.00 73.56 158 ILE A CA 1
ATOM 1100 C C . ILE A 1 158 ? 34.700 10.130 -53.785 1.00 73.56 158 ILE A C 1
ATOM 1102 O O . ILE A 1 158 ? 35.687 10.389 -53.100 1.00 73.56 158 ILE A O 1
ATOM 1106 N N . GLY A 1 159 ? 34.758 10.067 -55.110 1.00 66.19 159 GLY A N 1
ATOM 1107 C CA . GLY A 1 159 ? 35.951 10.366 -55.888 1.00 66.19 159 GLY A CA 1
ATOM 1108 C C . GLY A 1 159 ? 35.710 10.120 -57.370 1.00 66.19 159 GLY A C 1
ATOM 1109 O O . GLY A 1 159 ? 34.798 9.383 -57.746 1.00 66.19 159 GLY A O 1
ATOM 1110 N N . GLY A 1 160 ? 36.539 10.734 -58.210 1.00 58.56 160 GLY A N 1
ATOM 1111 C CA . GLY A 1 160 ? 36.596 10.394 -59.628 1.00 58.56 160 GLY A CA 1
ATOM 1112 C C . GLY A 1 160 ? 37.225 9.017 -59.863 1.00 58.56 160 GLY A C 1
ATOM 1113 O O . GLY A 1 160 ? 37.526 8.257 -58.931 1.00 58.56 160 GLY A O 1
ATOM 1114 N N . TRP A 1 161 ? 37.459 8.704 -61.136 1.00 52.91 161 TRP A N 1
ATOM 1115 C CA . TRP A 1 161 ? 38.188 7.495 -61.509 1.00 52.91 161 TRP A CA 1
ATOM 1116 C C . TRP A 1 161 ? 39.655 7.562 -61.057 1.00 52.91 161 TRP A C 1
ATOM 1118 O O . TRP A 1 161 ? 40.134 6.574 -60.500 1.00 52.91 161 TRP A O 1
ATOM 1128 N N . ASP A 1 162 ? 40.301 8.729 -61.175 1.00 54.00 162 ASP A N 1
ATOM 1129 C CA . ASP A 1 162 ? 41.769 8.835 -61.128 1.00 54.00 162 ASP A CA 1
ATOM 1130 C C . ASP A 1 162 ? 42.378 9.392 -59.822 1.00 54.00 162 ASP A C 1
ATOM 1132 O O . ASP A 1 162 ? 43.431 8.912 -59.405 1.00 54.00 162 ASP A O 1
ATOM 1136 N N . GLU A 1 163 ? 41.754 10.366 -59.141 1.00 53.81 163 GLU A N 1
ATOM 1137 C CA . GLU A 1 163 ? 42.383 11.070 -58.001 1.00 53.81 163 GLU A CA 1
ATOM 1138 C C . GLU A 1 163 ? 41.511 11.156 -56.733 1.00 53.81 163 GLU A C 1
ATOM 1140 O O . GLU A 1 163 ? 40.282 11.222 -56.792 1.00 53.81 163 GLU A O 1
ATOM 1145 N N . CYS A 1 164 ? 42.189 11.158 -55.573 1.00 50.38 164 CYS A N 1
ATOM 1146 C CA . CYS A 1 164 ? 41.676 11.431 -54.221 1.00 50.38 164 CYS A CA 1
ATOM 1147 C C . CYS A 1 164 ? 40.280 10.866 -53.898 1.00 50.38 164 CYS A C 1
ATOM 1149 O O . CYS A 1 164 ? 39.339 11.605 -53.618 1.00 50.38 164 CYS A O 1
ATOM 1151 N N . SER A 1 165 ? 40.168 9.534 -53.863 1.00 62.31 165 SER A N 1
ATOM 1152 C CA . SER A 1 165 ? 38.990 8.858 -53.301 1.00 62.31 165 SER A CA 1
ATOM 1153 C C . SER A 1 165 ? 38.906 9.086 -51.789 1.00 62.31 165 SER A C 1
ATOM 1155 O O . SER A 1 165 ? 39.705 8.530 -51.035 1.00 62.31 165 SER A O 1
ATOM 1157 N N . GLY A 1 166 ? 37.944 9.901 -51.361 1.00 73.25 166 GLY A N 1
ATOM 1158 C CA . GLY A 1 166 ? 37.509 9.984 -49.972 1.00 73.25 166 GLY A CA 1
ATOM 1159 C C . GLY A 1 166 ? 36.431 8.939 -49.698 1.00 73.25 166 GLY A C 1
ATOM 1160 O O . GLY A 1 166 ? 35.574 8.678 -50.547 1.00 73.25 166 GLY A O 1
ATOM 1161 N N . VAL A 1 167 ? 36.455 8.343 -48.512 1.00 80.38 167 VAL A N 1
ATOM 1162 C CA . VAL A 1 167 ? 35.432 7.386 -48.076 1.00 80.38 167 VAL A CA 1
ATOM 1163 C C . VAL A 1 167 ? 34.786 7.859 -46.782 1.00 80.38 167 VAL A C 1
ATOM 1165 O O . VAL A 1 167 ? 35.463 8.377 -45.894 1.00 80.38 167 VAL A O 1
ATOM 1168 N N . ALA A 1 168 ? 33.469 7.699 -46.696 1.00 87.75 168 ALA A N 1
ATOM 1169 C CA . ALA A 1 168 ? 32.688 7.941 -45.497 1.00 87.75 168 ALA A CA 1
ATOM 1170 C C . ALA A 1 168 ? 32.202 6.622 -44.914 1.00 87.75 168 ALA A C 1
ATOM 1172 O O . ALA A 1 168 ? 31.417 5.906 -45.544 1.00 87.75 168 ALA A O 1
ATOM 1173 N N . VAL A 1 169 ? 32.618 6.356 -43.680 1.00 89.88 169 VAL A N 1
ATOM 1174 C CA . VAL A 1 169 ? 31.976 5.340 -42.847 1.00 89.88 169 VAL A CA 1
ATOM 1175 C C . VAL A 1 169 ? 30.590 5.818 -42.426 1.00 89.88 169 VAL A C 1
ATOM 1177 O O . VAL A 1 169 ? 30.393 7.000 -42.124 1.00 89.88 169 VAL A O 1
ATOM 1180 N N . GLY A 1 170 ? 29.622 4.904 -42.390 1.00 91.62 170 GLY A N 1
ATOM 1181 C CA . GLY A 1 170 ? 28.266 5.243 -41.971 1.00 91.62 170 GLY A CA 1
ATOM 1182 C C . GLY A 1 170 ? 28.189 5.601 -40.483 1.00 91.62 170 GLY A C 1
ATOM 1183 O O . GLY A 1 170 ? 28.780 4.924 -39.643 1.00 91.62 170 GLY A O 1
ATOM 1184 N N . GLY A 1 171 ? 27.451 6.656 -40.135 1.00 94.50 171 GLY A N 1
ATOM 1185 C CA . GLY A 1 171 ? 27.159 6.989 -38.739 1.00 94.50 171 GLY A CA 1
ATOM 1186 C C . GLY A 1 171 ? 26.209 5.976 -38.090 1.00 94.50 171 GLY A C 1
ATOM 1187 O O . GLY A 1 171 ? 25.255 5.519 -38.725 1.00 94.50 171 GLY A O 1
ATOM 1188 N N . GLY A 1 172 ? 26.467 5.621 -36.832 1.00 94.94 172 GLY A N 1
ATOM 1189 C CA . GLY A 1 172 ? 25.656 4.685 -36.051 1.00 94.94 172 GLY A CA 1
ATOM 1190 C C . GLY A 1 172 ? 24.325 5.294 -35.596 1.00 94.94 172 GLY A C 1
ATOM 1191 O O . GLY A 1 172 ? 24.237 6.485 -35.303 1.00 94.94 172 GLY A O 1
ATOM 1192 N N . GLY A 1 173 ? 23.270 4.482 -35.533 1.00 96.19 173 GLY A N 1
ATOM 1193 C CA . GLY A 1 173 ? 21.933 4.921 -35.127 1.00 96.19 173 GLY A CA 1
ATOM 1194 C C . GLY A 1 173 ? 21.788 5.124 -33.614 1.00 96.19 173 GLY A C 1
ATOM 1195 O O . GLY A 1 173 ? 22.319 4.345 -32.829 1.00 96.19 173 GLY A O 1
ATOM 1196 N N . ALA A 1 174 ? 21.044 6.143 -33.175 1.00 97.06 174 ALA A N 1
ATOM 1197 C CA . ALA A 1 174 ? 20.830 6.409 -31.744 1.00 97.06 174 ALA A CA 1
ATOM 1198 C C . ALA A 1 174 ? 19.957 5.328 -31.086 1.00 97.06 174 ALA A C 1
ATOM 1200 O O . ALA A 1 174 ? 18.993 4.860 -31.691 1.00 97.06 174 ALA A O 1
ATOM 1201 N N . GLY A 1 175 ? 20.241 4.968 -29.836 1.00 96.50 175 GLY A N 1
ATOM 1202 C CA . GLY A 1 175 ? 19.393 4.053 -29.074 1.00 96.50 175 GLY A CA 1
ATOM 1203 C C . GLY A 1 175 ? 18.028 4.660 -28.733 1.00 96.50 175 GLY A C 1
ATOM 1204 O O . GLY A 1 175 ? 17.898 5.869 -28.537 1.00 96.50 175 GLY A O 1
ATOM 1205 N N . GLY A 1 176 ? 16.994 3.826 -28.640 1.00 97.25 176 GLY A N 1
ATOM 1206 C CA . GLY A 1 176 ? 15.661 4.253 -28.221 1.00 97.25 176 GLY A CA 1
ATOM 1207 C C . GLY A 1 176 ? 15.571 4.472 -26.707 1.00 97.25 176 GLY A C 1
ATOM 1208 O O . GLY A 1 176 ? 16.019 3.632 -25.930 1.00 97.25 176 GLY A O 1
ATOM 1209 N N . ASN A 1 177 ? 14.963 5.576 -26.263 1.00 96.94 177 ASN A N 1
ATOM 1210 C CA . ASN A 1 177 ? 14.696 5.809 -24.835 1.00 96.94 177 ASN A CA 1
ATOM 1211 C C . ASN A 1 177 ? 13.761 4.731 -24.261 1.00 96.94 177 ASN A C 1
ATOM 1213 O O . ASN A 1 177 ? 12.801 4.332 -24.916 1.00 96.94 177 ASN A O 1
ATOM 1217 N N . GLY A 1 178 ? 13.986 4.302 -23.023 1.00 96.31 178 GLY A N 1
ATOM 1218 C CA . GLY A 1 178 ? 13.059 3.437 -22.302 1.00 96.31 178 GLY A CA 1
ATOM 1219 C C . GLY A 1 178 ? 11.740 4.147 -21.980 1.00 96.31 178 GLY A C 1
ATOM 1220 O O . GLY A 1 178 ? 11.695 5.368 -21.814 1.00 96.31 178 GLY A O 1
ATOM 1221 N N . GLY A 1 179 ? 10.657 3.380 -21.878 1.00 96.00 179 GLY A N 1
ATOM 1222 C CA . GLY A 1 179 ? 9.346 3.885 -21.475 1.00 96.00 179 GLY A CA 1
ATOM 1223 C C . GLY A 1 179 ? 9.243 4.080 -19.960 1.00 96.00 179 GLY A C 1
ATOM 1224 O O . GLY A 1 179 ? 9.644 3.207 -19.187 1.00 96.00 179 GLY A O 1
ATOM 1225 N N . GLY A 1 180 ? 8.672 5.204 -19.525 1.00 96.06 180 GLY 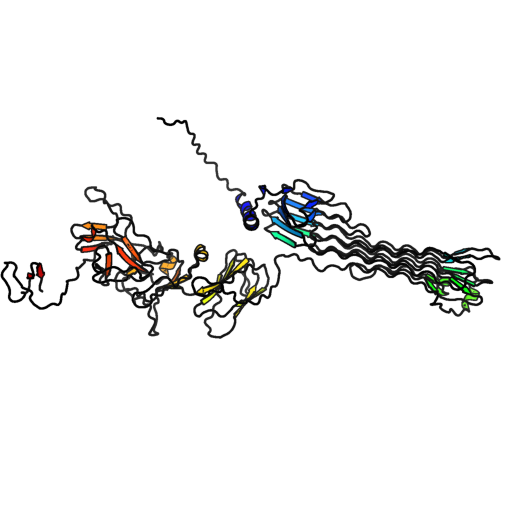A N 1
ATOM 1226 C CA . GLY A 1 180 ? 8.296 5.431 -18.128 1.00 96.06 180 GLY A CA 1
ATOM 1227 C C . GLY A 1 180 ? 7.237 4.430 -17.649 1.00 96.06 180 GLY A C 1
ATOM 1228 O O . GLY A 1 180 ? 6.309 4.095 -18.386 1.00 96.06 180 GLY A O 1
ATOM 1229 N N . GLY A 1 181 ? 7.378 3.929 -16.423 1.00 95.06 181 GLY A N 1
ATOM 1230 C CA . GLY A 1 181 ? 6.477 2.947 -15.818 1.00 95.06 181 GLY A CA 1
ATOM 1231 C C . GLY A 1 181 ? 5.107 3.512 -15.433 1.00 95.06 181 GLY A C 1
ATOM 1232 O O . GLY A 1 181 ? 4.898 4.724 -15.401 1.00 95.06 181 GLY A O 1
ATOM 1233 N N . ALA A 1 182 ? 4.162 2.623 -15.132 1.00 95.94 182 ALA A N 1
ATOM 1234 C CA . ALA A 1 182 ? 2.808 2.972 -14.709 1.00 95.94 182 ALA A CA 1
ATOM 1235 C C . ALA A 1 182 ? 2.754 3.494 -13.260 1.00 95.94 182 ALA A C 1
ATOM 1237 O O . ALA A 1 182 ? 3.605 3.162 -12.440 1.00 95.94 182 ALA A O 1
ATOM 1238 N N . GLY A 1 183 ? 1.715 4.253 -12.916 1.00 95.94 183 GLY A N 1
ATOM 1239 C CA . GLY A 1 183 ? 1.452 4.709 -11.551 1.00 95.94 183 GLY A CA 1
ATOM 1240 C C . GLY A 1 183 ? 0.543 3.739 -10.801 1.00 95.94 183 GLY A C 1
ATOM 1241 O O . GLY A 1 183 ? -0.319 3.090 -11.404 1.00 95.94 183 GLY A O 1
ATOM 1242 N N . ALA A 1 184 ? 0.717 3.635 -9.483 1.00 95.56 184 ALA A N 1
ATOM 1243 C CA . ALA A 1 184 ? -0.155 2.831 -8.630 1.00 95.56 184 ALA A CA 1
ATOM 1244 C C . ALA A 1 184 ? -1.574 3.423 -8.530 1.00 95.56 184 ALA A C 1
ATOM 1246 O O . ALA A 1 184 ? -1.780 4.624 -8.723 1.00 95.56 184 ALA A O 1
ATOM 1247 N N . GLY A 1 185 ? -2.561 2.597 -8.172 1.00 95.75 185 GLY A N 1
ATOM 1248 C CA . GLY A 1 185 ? -3.893 3.100 -7.811 1.00 95.75 185 GLY A CA 1
ATOM 1249 C C . GLY A 1 185 ? -3.826 3.947 -6.539 1.00 95.75 185 GLY A C 1
ATOM 1250 O O . GLY A 1 185 ? -4.140 5.135 -6.575 1.00 95.75 185 GLY A O 1
ATOM 1251 N N . ILE A 1 186 ? -3.327 3.364 -5.445 1.00 96.00 186 ILE A N 1
ATOM 1252 C CA . ILE A 1 186 ? -2.888 4.090 -4.240 1.00 96.00 186 ILE A CA 1
ATOM 1253 C C . ILE A 1 186 ? -1.445 3.687 -3.915 1.00 96.00 186 ILE A C 1
ATOM 1255 O O . ILE A 1 186 ? -1.172 2.508 -3.698 1.00 96.00 186 ILE A O 1
ATOM 1259 N N . GLY A 1 187 ? -0.523 4.644 -3.860 1.00 95.25 187 GLY A N 1
ATOM 1260 C CA . GLY A 1 187 ? 0.882 4.392 -3.548 1.00 95.25 187 GLY A CA 1
ATOM 1261 C C . GLY A 1 187 ? 1.827 5.233 -4.393 1.00 95.25 187 GLY A C 1
ATOM 1262 O O . GLY A 1 187 ? 1.736 6.448 -4.318 1.00 95.25 187 GLY A O 1
ATOM 1263 N N . THR A 1 188 ? 2.751 4.655 -5.162 1.00 95.62 188 THR A N 1
ATOM 1264 C CA . THR A 1 188 ? 3.785 5.463 -5.848 1.00 95.62 188 THR A CA 1
ATOM 1265 C C . THR A 1 188 ? 3.614 5.626 -7.356 1.00 95.62 188 THR A C 1
ATOM 1267 O O . THR A 1 188 ? 2.980 4.823 -8.046 1.00 95.62 188 THR A O 1
ATOM 1270 N N . CYS A 1 189 ? 4.186 6.719 -7.862 1.00 96.12 189 CYS A N 1
ATOM 1271 C CA . CYS A 1 189 ? 4.348 7.002 -9.283 1.00 96.12 189 CYS A CA 1
ATOM 1272 C C . CYS A 1 189 ? 5.300 5.994 -9.942 1.00 96.12 189 CYS A C 1
ATOM 1274 O O . CYS A 1 189 ? 6.144 5.381 -9.280 1.00 96.12 189 CYS A O 1
ATOM 1276 N N . GLY A 1 190 ? 5.166 5.827 -11.255 1.00 94.62 190 GLY A N 1
ATOM 1277 C CA . GLY A 1 190 ? 6.038 4.961 -12.040 1.00 94.62 190 GLY A CA 1
ATOM 1278 C C . GLY A 1 190 ? 7.466 5.492 -12.133 1.00 94.62 190 GLY A C 1
ATOM 1279 O O . GLY A 1 190 ? 7.700 6.700 -12.126 1.00 94.62 190 GLY A O 1
ATOM 1280 N N . GLY A 1 191 ? 8.429 4.579 -12.249 1.00 94.19 191 GLY A N 1
ATOM 1281 C CA . GLY A 1 191 ? 9.826 4.924 -12.498 1.00 94.19 191 GLY A CA 1
ATOM 1282 C C . GLY A 1 191 ? 10.035 5.530 -13.889 1.00 94.19 191 GLY A C 1
ATOM 1283 O O . GLY A 1 191 ? 9.311 5.210 -14.833 1.00 94.19 191 GLY A O 1
ATOM 1284 N N . ASN A 1 192 ? 11.041 6.389 -14.034 1.00 95.81 192 ASN A N 1
ATOM 1285 C CA . ASN A 1 192 ? 11.394 6.977 -15.324 1.00 95.81 192 ASN A CA 1
ATOM 1286 C C . ASN A 1 192 ? 12.151 5.963 -16.193 1.00 95.81 192 ASN A C 1
ATOM 1288 O O . ASN A 1 192 ? 12.962 5.189 -15.691 1.00 95.81 192 ASN A O 1
ATOM 1292 N N . GLY A 1 193 ? 11.904 5.972 -17.499 1.00 95.38 193 GLY A N 1
ATOM 1293 C CA . GLY A 1 193 ? 12.652 5.177 -18.466 1.00 95.38 193 GLY A CA 1
ATOM 1294 C C . GLY A 1 193 ? 14.088 5.676 -18.652 1.00 95.38 193 GLY A C 1
ATOM 1295 O O . GLY A 1 193 ? 14.389 6.851 -18.437 1.00 95.38 193 GLY A O 1
ATOM 1296 N N . GLY A 1 194 ? 14.981 4.771 -19.048 1.00 95.88 194 GLY A N 1
ATOM 1297 C CA . GLY A 1 194 ? 16.381 5.077 -19.331 1.00 95.88 194 GLY A CA 1
ATOM 1298 C C . GLY A 1 194 ? 16.570 5.894 -20.613 1.00 95.88 194 GLY A C 1
ATOM 1299 O O . GLY A 1 194 ? 15.746 5.852 -21.526 1.00 95.88 194 GLY A O 1
ATOM 1300 N N . ALA A 1 195 ? 17.678 6.623 -20.708 1.00 96.75 195 ALA A N 1
ATOM 1301 C CA . ALA A 1 195 ? 18.062 7.328 -21.926 1.00 96.75 195 ALA A CA 1
ATOM 1302 C C . ALA A 1 195 ? 18.687 6.354 -22.935 1.00 96.75 195 ALA A C 1
ATOM 1304 O O . ALA A 1 195 ? 19.464 5.475 -22.557 1.00 96.75 195 ALA A O 1
ATOM 1305 N N . GLY A 1 196 ? 18.364 6.516 -24.215 1.00 95.44 196 GLY A N 1
ATOM 1306 C CA . GLY A 1 196 ? 19.013 5.786 -25.298 1.00 95.44 196 GLY A CA 1
ATOM 1307 C C . GLY A 1 196 ? 20.484 6.180 -25.461 1.00 95.44 196 GLY A C 1
ATOM 1308 O O . GLY A 1 196 ? 20.873 7.315 -25.183 1.00 95.44 196 GLY A O 1
ATOM 1309 N N . GLY A 1 197 ? 21.305 5.233 -25.907 1.00 94.25 197 GLY A N 1
ATOM 1310 C CA . GLY A 1 197 ? 22.726 5.440 -26.172 1.00 94.25 197 GLY A CA 1
ATOM 1311 C C . GLY A 1 197 ? 22.992 6.369 -27.362 1.00 94.25 197 GLY A C 1
ATOM 1312 O O . GLY A 1 197 ? 22.188 6.446 -28.296 1.00 94.25 197 GLY A O 1
ATOM 1313 N N . SER A 1 198 ? 24.124 7.078 -27.338 1.00 94.06 198 SER A N 1
ATOM 1314 C CA . SER A 1 198 ? 24.488 8.045 -28.381 1.00 94.06 198 SER A CA 1
ATOM 1315 C C . SER A 1 198 ? 24.682 7.403 -29.758 1.00 94.06 198 SER A C 1
ATOM 1317 O O . SER A 1 198 ? 25.258 6.323 -29.889 1.00 94.06 198 SER A O 1
ATOM 1319 N N . ALA A 1 199 ? 24.215 8.119 -30.783 1.00 88.69 199 ALA A N 1
ATOM 1320 C CA . ALA A 1 199 ? 24.635 7.930 -32.165 1.00 88.69 199 ALA A CA 1
ATOM 1321 C C . ALA A 1 199 ? 26.038 8.508 -32.372 1.00 88.69 199 ALA A C 1
ATOM 1323 O O . ALA A 1 199 ? 26.310 9.625 -31.929 1.00 88.69 199 ALA A O 1
ATOM 1324 N N . GLU A 1 200 ? 26.871 7.799 -33.127 1.00 87.31 200 GLU A N 1
ATOM 1325 C CA . GLU A 1 200 ? 28.171 8.291 -33.583 1.00 87.31 200 GLU A CA 1
ATOM 1326 C C . GLU A 1 200 ? 28.069 8.758 -35.039 1.00 87.31 200 GLU A C 1
ATOM 1328 O O . GLU A 1 200 ? 27.559 8.038 -35.894 1.00 87.31 200 GLU A O 1
ATOM 1333 N N . GLY A 1 201 ? 28.528 9.975 -35.341 1.00 88.00 201 GLY A N 1
ATOM 1334 C CA . GLY A 1 201 ? 28.392 10.564 -36.680 1.00 88.00 201 GLY A CA 1
ATOM 1335 C C . GLY A 1 201 ? 29.291 9.918 -37.744 1.00 88.00 201 GLY A C 1
ATOM 1336 O O . GLY A 1 201 ? 30.310 9.309 -37.415 1.00 88.00 201 GLY A O 1
ATOM 1337 N N . MET A 1 202 ? 28.944 10.108 -39.027 1.00 86.31 202 MET A N 1
ATOM 1338 C CA . MET A 1 202 ? 29.832 9.789 -40.160 1.00 86.31 202 MET A CA 1
ATOM 1339 C C . MET A 1 202 ? 31.217 10.422 -39.977 1.00 86.31 202 MET A C 1
ATOM 1341 O O . MET A 1 202 ? 31.354 11.486 -39.371 1.00 86.31 202 MET A O 1
ATOM 1345 N N . GLU A 1 203 ? 32.237 9.824 -40.583 1.00 86.56 203 GLU A N 1
ATOM 1346 C CA . GLU A 1 203 ? 33.573 10.416 -40.667 1.00 86.56 203 GLU A CA 1
ATOM 1347 C C . GLU A 1 203 ? 34.193 10.161 -42.034 1.00 86.56 203 GLU A C 1
ATOM 1349 O O . GLU A 1 203 ? 33.956 9.120 -42.645 1.00 86.56 203 GLU A O 1
ATOM 1354 N N . TRP A 1 204 ? 34.951 11.150 -42.507 1.00 85.50 204 TRP A N 1
ATOM 1355 C CA . TRP A 1 204 ? 35.579 11.160 -43.821 1.00 85.50 204 TRP A CA 1
ATOM 1356 C C . TRP A 1 204 ? 37.058 10.838 -43.697 1.00 85.50 204 TRP A C 1
ATOM 1358 O O . TRP A 1 204 ? 37.819 11.612 -43.114 1.00 85.50 204 TRP A O 1
ATOM 1368 N N . PHE A 1 205 ? 37.468 9.735 -44.309 1.00 81.19 205 PHE A N 1
ATOM 1369 C CA . PHE A 1 205 ? 38.859 9.320 -44.362 1.00 81.19 205 PHE A CA 1
ATOM 1370 C C . PHE A 1 205 ? 39.437 9.518 -45.762 1.00 81.19 205 PHE A C 1
ATOM 1372 O O . PHE A 1 205 ? 38.775 9.306 -46.781 1.00 81.19 205 PHE A O 1
ATOM 1379 N N . TYR A 1 206 ? 40.712 9.899 -45.793 1.00 78.56 206 TYR A N 1
ATOM 1380 C CA . TYR A 1 206 ? 41.501 10.059 -47.006 1.00 78.56 206 TYR A CA 1
ATOM 1381 C C . TYR A 1 206 ? 42.756 9.200 -46.870 1.00 78.56 206 TYR A C 1
ATOM 1383 O O . TYR A 1 206 ? 43.495 9.338 -45.896 1.00 78.56 206 TYR A O 1
ATOM 1391 N N . SER A 1 207 ? 42.950 8.288 -47.830 1.00 64.19 207 SER A N 1
ATOM 1392 C CA . SER A 1 207 ? 44.131 7.418 -47.999 1.00 64.19 207 SER A CA 1
ATOM 1393 C C . SER A 1 207 ? 44.624 6.624 -46.771 1.00 64.19 207 SER A C 1
ATOM 1395 O O . SER A 1 207 ? 45.724 6.069 -46.801 1.00 64.19 207 SER A O 1
ATOM 1397 N N . THR A 1 208 ? 43.824 6.498 -45.713 1.00 64.19 208 THR A N 1
ATOM 1398 C CA . THR A 1 208 ? 44.174 5.736 -44.503 1.00 64.19 208 THR A CA 1
ATOM 1399 C C . THR A 1 208 ? 44.023 4.224 -44.732 1.00 64.19 208 THR A C 1
ATOM 1401 O O . THR A 1 208 ? 43.243 3.800 -45.582 1.00 64.19 208 THR A O 1
ATOM 1404 N N . PHE A 1 209 ? 44.780 3.418 -43.987 1.00 75.94 209 PHE A N 1
ATOM 1405 C CA . PHE A 1 209 ? 44.651 1.955 -43.918 1.00 75.94 209 PHE A CA 1
ATOM 1406 C C . PHE A 1 209 ? 43.924 1.583 -42.617 1.00 75.94 209 PHE A C 1
ATOM 1408 O O . PHE A 1 209 ? 44.146 2.270 -41.621 1.00 75.94 209 PHE A O 1
ATOM 1415 N N . GLY A 1 210 ? 43.091 0.532 -42.634 1.00 77.31 210 GLY A N 1
ATOM 1416 C CA . GLY A 1 210 ? 42.427 -0.077 -41.469 1.00 77.31 210 GLY A CA 1
ATOM 1417 C C . GLY A 1 210 ? 41.997 0.877 -40.345 1.00 77.31 210 GLY A C 1
ATOM 1418 O O . GLY A 1 210 ? 42.711 1.014 -39.352 1.00 77.31 210 GLY A O 1
ATOM 1419 N N . VAL A 1 211 ? 40.818 1.503 -40.456 1.00 84.62 211 VAL A N 1
ATOM 1420 C CA . VAL A 1 211 ? 40.259 2.327 -39.366 1.00 84.62 211 VAL A CA 1
ATOM 1421 C C . VAL A 1 211 ? 38.961 1.718 -38.859 1.00 84.62 211 VAL A C 1
ATOM 1423 O O . VAL A 1 211 ? 37.937 1.722 -39.544 1.00 84.62 211 VAL A O 1
ATOM 1426 N N . LYS A 1 212 ? 39.013 1.239 -37.615 1.00 88.75 212 LYS A N 1
ATOM 1427 C CA . LYS A 1 212 ? 37.848 0.830 -36.837 1.00 88.75 212 LYS A CA 1
ATOM 1428 C C . LYS A 1 212 ? 36.937 2.032 -36.538 1.00 88.75 212 LYS A C 1
ATOM 1430 O O . LYS A 1 212 ? 37.398 3.058 -36.039 1.00 88.75 212 LYS A O 1
ATOM 1435 N N . GLY A 1 213 ? 35.635 1.863 -36.755 1.00 88.31 213 GLY A N 1
ATOM 1436 C CA . GLY A 1 213 ? 34.597 2.775 -36.290 1.00 88.31 213 GLY A CA 1
ATOM 1437 C C . GLY A 1 213 ? 34.440 2.785 -34.768 1.00 88.31 213 GLY A C 1
ATOM 1438 O O . GLY A 1 213 ? 34.670 1.786 -34.084 1.00 88.31 213 GLY A O 1
ATOM 1439 N N . ALA A 1 214 ? 34.009 3.924 -34.228 1.00 93.00 214 ALA A N 1
ATOM 1440 C CA . ALA A 1 214 ? 33.653 4.058 -32.820 1.00 93.00 214 ALA A CA 1
ATOM 1441 C C . ALA A 1 214 ? 32.569 3.043 -32.396 1.00 93.00 214 ALA A C 1
ATOM 1443 O O . ALA A 1 214 ? 31.570 2.847 -33.097 1.00 93.00 214 ALA A O 1
ATOM 1444 N N . ASP A 1 215 ? 32.769 2.425 -31.229 1.00 94.12 215 ASP A N 1
ATOM 1445 C CA . ASP A 1 215 ? 31.750 1.605 -30.572 1.00 94.12 215 ASP A CA 1
ATOM 1446 C C . ASP A 1 215 ? 30.576 2.508 -30.130 1.00 94.12 215 ASP A C 1
ATOM 1448 O O . ASP A 1 215 ? 30.785 3.639 -29.691 1.00 94.12 215 ASP A O 1
ATOM 1452 N N . GLY A 1 216 ? 29.340 2.023 -30.259 1.00 92.69 216 GLY A N 1
ATOM 1453 C CA . GLY A 1 216 ? 28.131 2.806 -29.995 1.00 92.69 216 GLY A CA 1
ATOM 1454 C C . GLY A 1 216 ? 27.925 3.133 -28.511 1.00 92.69 216 GLY A C 1
ATOM 1455 O O . GLY A 1 216 ? 28.269 2.347 -27.622 1.00 92.69 216 GLY A O 1
ATOM 1456 N N . GLY A 1 217 ? 27.311 4.284 -28.220 1.00 94.94 217 GLY A N 1
ATOM 1457 C CA . GLY A 1 217 ? 27.024 4.692 -26.843 1.00 94.94 217 GLY A CA 1
ATOM 1458 C C . GLY A 1 217 ? 26.087 3.710 -26.135 1.00 94.94 217 GLY A C 1
ATOM 1459 O O . GLY A 1 217 ? 25.125 3.224 -26.724 1.00 94.94 217 GLY A O 1
ATOM 1460 N N . SER A 1 218 ? 26.329 3.408 -24.860 1.00 96.12 218 SER A N 1
ATOM 1461 C CA . SER A 1 218 ? 25.452 2.503 -24.095 1.00 96.12 218 SER A CA 1
ATOM 1462 C C . SER A 1 218 ? 24.215 3.233 -23.562 1.00 96.12 218 SER A C 1
ATOM 1464 O O . SER A 1 218 ? 24.312 4.381 -23.127 1.00 96.12 218 SER A O 1
ATOM 1466 N N . GLY A 1 219 ? 23.056 2.573 -23.588 1.00 94.88 219 GLY A N 1
ATOM 1467 C CA . GLY A 1 219 ? 21.814 3.092 -23.013 1.00 94.88 219 GLY A CA 1
ATOM 1468 C C . GLY A 1 219 ? 21.848 3.069 -21.483 1.00 94.88 219 GLY A C 1
ATOM 1469 O O . GLY A 1 219 ? 22.428 2.167 -20.875 1.00 94.88 219 GLY A O 1
ATOM 1470 N N . SER A 1 220 ? 21.226 4.057 -20.837 1.00 95.31 220 SER A N 1
ATOM 1471 C CA . SER A 1 220 ? 21.135 4.094 -19.375 1.00 95.31 220 SER A CA 1
ATOM 1472 C C . SER A 1 220 ? 19.963 3.257 -18.854 1.00 95.31 220 SER A C 1
ATOM 1474 O O . SER A 1 220 ? 19.005 2.953 -19.573 1.00 95.31 220 SER A O 1
ATOM 1476 N N . ALA A 1 221 ? 20.055 2.841 -17.591 1.00 94.31 221 ALA A N 1
ATOM 1477 C CA . ALA A 1 221 ? 19.003 2.066 -16.950 1.00 94.31 221 ALA A CA 1
ATOM 1478 C C . ALA A 1 221 ? 17.771 2.927 -16.623 1.00 94.31 221 ALA A C 1
ATOM 1480 O O . ALA A 1 221 ? 17.896 4.118 -16.324 1.00 94.31 221 ALA A O 1
ATOM 1481 N N . GLY A 1 222 ? 16.589 2.309 -16.635 1.00 92.19 222 GLY A N 1
ATOM 1482 C CA . GLY A 1 222 ? 15.386 2.912 -16.059 1.00 92.19 222 GLY A CA 1
ATOM 1483 C C . GLY A 1 222 ? 15.488 3.038 -14.534 1.00 92.19 222 GLY A C 1
ATOM 1484 O O . GLY A 1 222 ? 16.259 2.329 -13.885 1.00 92.19 222 GLY A O 1
ATOM 1485 N N . THR A 1 223 ? 14.703 3.929 -13.930 1.00 92.31 223 THR A N 1
ATOM 1486 C CA . THR A 1 223 ? 14.633 4.063 -12.470 1.00 92.31 223 THR A CA 1
ATOM 1487 C C . THR A 1 223 ? 13.594 3.114 -11.884 1.00 92.31 223 THR A C 1
ATOM 1489 O O . THR A 1 223 ? 12.539 2.852 -12.471 1.00 92.31 223 THR A O 1
ATOM 1492 N N . SER A 1 224 ? 13.869 2.618 -10.680 1.00 88.56 224 SER A N 1
ATOM 1493 C CA . SER A 1 224 ? 12.874 1.947 -9.840 1.00 88.56 224 SER A CA 1
ATOM 1494 C C . SER A 1 224 ? 11.738 2.909 -9.470 1.00 88.56 224 SER A C 1
ATOM 1496 O O . SER A 1 224 ? 11.947 4.125 -9.409 1.00 88.56 224 SER A O 1
ATOM 1498 N N . ALA A 1 225 ? 10.554 2.373 -9.174 1.00 84.94 225 ALA A N 1
ATOM 1499 C CA . ALA A 1 225 ? 9.499 3.130 -8.500 1.00 84.94 225 ALA A CA 1
ATOM 1500 C C . ALA A 1 225 ? 9.785 3.223 -6.990 1.00 84.94 225 ALA A C 1
ATOM 1502 O O . ALA A 1 225 ? 10.345 2.296 -6.393 1.00 84.94 225 ALA A O 1
ATOM 1503 N N . GLN A 1 226 ? 9.393 4.335 -6.363 1.00 87.38 226 GLN A N 1
ATOM 1504 C CA . GLN A 1 226 ? 9.607 4.564 -4.930 1.00 87.38 226 GLN A CA 1
ATOM 1505 C C . GLN A 1 226 ? 8.791 3.598 -4.055 1.00 87.38 226 GLN A C 1
ATOM 1507 O O . GLN A 1 226 ? 7.742 3.101 -4.468 1.00 87.38 226 GLN A O 1
ATOM 1512 N N . SER A 1 227 ? 9.250 3.383 -2.822 1.00 88.62 227 SER A N 1
ATOM 1513 C CA . SER A 1 227 ? 8.505 2.704 -1.758 1.00 88.62 227 SER A CA 1
ATOM 1514 C C . SER A 1 227 ? 7.202 3.436 -1.404 1.00 88.62 227 SER A C 1
ATOM 1516 O O . SER A 1 227 ? 7.156 4.668 -1.375 1.00 88.62 227 SER A O 1
ATOM 1518 N N . MET A 1 228 ? 6.158 2.675 -1.071 1.00 88.00 228 MET A N 1
ATOM 1519 C CA . MET A 1 228 ? 4.878 3.204 -0.587 1.00 88.00 228 MET A CA 1
ATOM 1520 C C . MET A 1 228 ? 4.964 3.667 0.880 1.00 88.00 228 MET A C 1
ATOM 1522 O O . MET A 1 228 ? 5.657 3.054 1.690 1.00 88.00 228 MET A O 1
ATOM 1526 N N . GLY A 1 229 ? 4.219 4.721 1.222 1.00 87.44 229 GLY A N 1
ATOM 1527 C CA . GLY A 1 229 ? 3.927 5.137 2.598 1.00 87.44 229 GLY A CA 1
ATOM 1528 C C . GLY A 1 229 ? 2.888 4.248 3.297 1.00 87.44 229 GLY A C 1
ATOM 1529 O O . GLY A 1 229 ? 2.552 3.160 2.830 1.00 87.44 229 GLY A O 1
ATOM 1530 N N . GLN A 1 230 ? 2.359 4.702 4.434 1.00 88.06 230 GLN A N 1
ATOM 1531 C CA . GLN A 1 230 ? 1.414 3.919 5.242 1.00 88.06 230 GLN A CA 1
ATOM 1532 C C . GLN A 1 230 ? -0.040 4.275 4.911 1.00 88.06 230 GLN A C 1
ATOM 1534 O O . GLN A 1 230 ? -0.436 5.434 5.008 1.00 88.06 230 GLN A O 1
ATOM 1539 N N . LEU A 1 231 ? -0.850 3.280 4.540 1.00 87.12 231 LEU A N 1
ATOM 1540 C CA . LEU A 1 231 ? -2.284 3.440 4.275 1.00 87.12 231 LEU A CA 1
ATOM 1541 C C . LEU A 1 231 ? -3.113 2.760 5.367 1.00 87.12 231 LEU A C 1
ATOM 1543 O O . LEU A 1 231 ? -2.939 1.569 5.621 1.00 87.12 231 LEU A O 1
ATOM 1547 N N . TYR A 1 232 ? -4.066 3.502 5.925 1.00 82.12 232 TYR A N 1
ATOM 1548 C CA . TYR A 1 232 ? -5.047 3.033 6.897 1.00 82.12 232 TYR A CA 1
ATOM 1549 C C . TYR A 1 232 ? -6.468 3.308 6.392 1.00 82.12 232 TYR A C 1
ATOM 1551 O O . TYR A 1 232 ? -6.776 4.398 5.908 1.00 82.12 232 TYR A O 1
ATOM 1559 N N . VAL A 1 233 ? -7.344 2.309 6.509 1.00 81.81 233 VAL A N 1
ATOM 1560 C CA . VAL A 1 233 ? -8.731 2.327 6.019 1.00 81.81 233 VAL A CA 1
ATOM 1561 C C . VAL A 1 233 ? -9.653 2.017 7.196 1.00 81.81 233 VAL A C 1
ATOM 1563 O O . VAL A 1 233 ? -9.553 0.944 7.788 1.00 81.81 233 VAL A O 1
ATOM 1566 N N . VAL A 1 234 ? -10.518 2.966 7.561 1.00 74.25 234 VAL A N 1
ATOM 1567 C CA . VAL A 1 234 ? -11.314 2.933 8.798 1.00 74.25 234 VAL A CA 1
ATOM 1568 C C . VAL A 1 234 ? -12.806 3.104 8.494 1.00 74.25 234 VAL A C 1
ATOM 1570 O O . VAL A 1 234 ? -13.208 4.047 7.811 1.00 74.25 234 VAL A O 1
ATOM 1573 N N . ASN A 1 235 ? -13.633 2.227 9.074 1.00 62.03 235 ASN A N 1
ATOM 1574 C CA . ASN A 1 235 ? -15.092 2.143 8.900 1.00 62.03 235 ASN A CA 1
ATOM 1575 C C . ASN A 1 235 ? -15.577 1.779 7.477 1.00 62.03 235 ASN A C 1
ATOM 1577 O O . ASN A 1 235 ? -14.807 1.653 6.530 1.00 62.03 235 ASN A O 1
ATOM 1581 N N . GLY A 1 236 ? -16.878 1.487 7.356 1.00 60.41 236 GLY A N 1
ATOM 1582 C CA . GLY A 1 236 ? -17.469 0.783 6.210 1.00 60.41 236 GLY A CA 1
ATOM 1583 C C . GLY A 1 236 ? -17.693 1.634 4.957 1.00 60.41 236 GLY A C 1
ATOM 1584 O O . GLY A 1 236 ? -18.816 2.065 4.702 1.00 60.41 236 GLY A O 1
ATOM 1585 N N . PHE A 1 237 ? -16.647 1.813 4.151 1.00 77.69 237 PHE A N 1
ATOM 1586 C CA . PHE A 1 237 ? -16.702 2.403 2.807 1.00 77.69 237 PHE A CA 1
ATOM 1587 C C . PHE A 1 237 ? -15.926 1.537 1.791 1.00 77.69 237 PHE A C 1
ATOM 1589 O O . PHE A 1 237 ? -15.230 0.597 2.173 1.00 77.69 237 PHE A O 1
ATOM 1596 N N . THR A 1 238 ? -16.055 1.812 0.490 1.00 83.94 238 THR A N 1
ATOM 1597 C CA . THR A 1 238 ? -15.416 1.005 -0.573 1.00 83.94 238 THR A CA 1
ATOM 1598 C C . THR A 1 238 ? -14.137 1.656 -1.111 1.00 83.94 238 THR A C 1
ATOM 1600 O O . THR A 1 238 ? -14.133 2.847 -1.414 1.00 83.94 238 THR A O 1
ATOM 1603 N N . VAL A 1 239 ? -13.067 0.871 -1.299 1.00 88.94 239 VAL A N 1
ATOM 1604 C CA . VAL A 1 239 ? -11.819 1.297 -1.965 1.00 88.94 239 VAL A CA 1
ATOM 1605 C C . VAL A 1 239 ? -11.644 0.544 -3.288 1.00 88.94 239 VAL A C 1
ATOM 1607 O O . VAL A 1 239 ? -11.313 -0.637 -3.307 1.00 88.94 239 VAL A O 1
ATOM 1610 N N . ASN A 1 240 ? -11.828 1.253 -4.399 1.00 90.69 240 ASN A N 1
ATOM 1611 C CA . ASN A 1 240 ? -11.640 0.780 -5.769 1.00 90.69 240 ASN A CA 1
ATOM 1612 C C . ASN A 1 240 ? -10.312 1.318 -6.324 1.00 90.69 240 ASN A C 1
ATOM 1614 O O . ASN A 1 240 ? -10.282 2.326 -7.033 1.00 90.69 240 ASN A O 1
ATOM 1618 N N . ALA A 1 241 ? -9.202 0.670 -5.977 1.00 93.50 241 ALA A N 1
ATOM 1619 C CA . ALA A 1 241 ? -7.871 1.064 -6.433 1.00 93.50 241 ALA A CA 1
ATOM 1620 C C . ALA A 1 241 ? -7.406 0.219 -7.633 1.00 93.50 241 ALA A C 1
ATOM 1622 O O . ALA A 1 241 ? -7.542 -1.006 -7.621 1.00 93.50 241 ALA A O 1
ATOM 1623 N N . LYS A 1 242 ? -6.848 0.862 -8.666 1.00 94.00 242 LYS A N 1
ATOM 1624 C CA . LYS A 1 242 ? -6.385 0.218 -9.903 1.00 94.00 242 LYS A CA 1
ATOM 1625 C C . LYS A 1 242 ? -5.055 0.802 -10.387 1.00 94.00 242 LYS A C 1
ATOM 1627 O O . LYS A 1 242 ? -4.958 2.005 -10.616 1.00 94.00 242 LYS A O 1
ATOM 1632 N N . GLY A 1 243 ? -4.054 -0.055 -10.581 1.00 93.06 243 GLY A N 1
ATOM 1633 C CA . GLY A 1 243 ? -2.764 0.321 -11.161 1.00 93.06 243 GLY A CA 1
ATOM 1634 C C . GLY A 1 243 ? -2.843 0.512 -12.677 1.00 93.06 243 GLY A C 1
ATOM 1635 O O . GLY A 1 243 ? -3.700 -0.074 -13.348 1.00 93.06 243 GLY A O 1
ATOM 1636 N N . GLY A 1 244 ? -1.947 1.332 -13.225 1.00 93.50 244 GLY A N 1
ATOM 1637 C CA . GLY A 1 244 ? -1.809 1.491 -14.671 1.00 93.50 244 GLY A CA 1
ATOM 1638 C C . GLY A 1 244 ? -1.194 0.265 -15.361 1.00 93.50 244 GLY A C 1
ATOM 1639 O O . GLY A 1 244 ? -0.464 -0.528 -14.759 1.00 93.50 244 GLY A O 1
ATOM 1640 N N . SER A 1 245 ? -1.485 0.118 -16.654 1.00 94.44 245 SER A N 1
ATOM 1641 C CA . SER A 1 245 ? -1.035 -1.006 -17.492 1.00 94.44 245 SER A CA 1
ATOM 1642 C C . SER A 1 245 ? 0.399 -0.818 -18.004 1.00 94.44 245 SER A C 1
ATOM 1644 O O . SER A 1 245 ? 0.865 0.317 -18.106 1.00 94.44 245 SER A O 1
ATOM 1646 N N . LYS A 1 246 ? 1.086 -1.918 -18.358 1.00 92.56 246 LYS A N 1
ATOM 1647 C CA . LYS A 1 246 ? 2.427 -1.875 -18.976 1.00 92.56 246 LYS A CA 1
ATOM 1648 C C . LYS A 1 246 ? 2.392 -1.350 -20.418 1.00 92.56 246 LYS A C 1
ATOM 1650 O O . LYS A 1 246 ? 1.369 -1.471 -21.091 1.00 92.56 246 LYS A O 1
ATOM 1655 N N . GLY A 1 247 ? 3.521 -0.817 -20.881 1.00 92.62 247 GLY A N 1
ATOM 1656 C CA . GLY A 1 247 ? 3.724 -0.397 -22.269 1.00 92.62 247 GLY A CA 1
ATOM 1657 C C . GLY A 1 247 ? 4.141 -1.544 -23.199 1.00 92.62 247 GLY A C 1
ATOM 1658 O O . GLY A 1 247 ? 4.200 -2.709 -22.802 1.00 92.62 247 GLY A O 1
ATOM 1659 N N . SER A 1 248 ? 4.464 -1.191 -24.444 1.00 95.69 248 SER A N 1
ATOM 1660 C CA . SER A 1 248 ? 5.058 -2.064 -25.472 1.00 95.69 248 SER A CA 1
ATOM 1661 C C . SER A 1 248 ? 6.480 -1.620 -25.827 1.00 95.69 248 SER A C 1
ATOM 1663 O O . SER A 1 248 ? 6.805 -0.439 -25.703 1.00 95.69 248 SER A O 1
ATOM 1665 N N . ALA A 1 249 ? 7.345 -2.551 -26.237 1.00 92.81 249 ALA A N 1
ATOM 1666 C CA . ALA A 1 249 ? 8.730 -2.240 -26.608 1.00 92.81 249 ALA A CA 1
ATOM 1667 C C . ALA A 1 249 ? 8.792 -1.342 -27.857 1.00 92.81 249 ALA A C 1
ATOM 1669 O O . ALA A 1 249 ? 7.860 -1.337 -28.665 1.00 92.81 249 ALA A O 1
ATOM 1670 N N . GLY A 1 250 ? 9.890 -0.600 -28.015 1.00 94.94 250 GLY A N 1
ATOM 1671 C CA . GLY A 1 250 ? 10.148 0.160 -29.237 1.00 94.94 250 GLY A CA 1
ATOM 1672 C C . GLY A 1 250 ? 10.511 -0.733 -30.430 1.00 94.94 250 GLY A C 1
ATOM 1673 O O . GLY A 1 250 ? 10.826 -1.916 -30.282 1.00 94.94 250 GLY A O 1
ATOM 1674 N N . THR A 1 251 ? 10.526 -0.147 -31.625 1.00 97.62 251 THR A N 1
ATOM 1675 C CA . THR A 1 251 ? 11.099 -0.772 -32.828 1.00 97.62 251 THR A CA 1
ATOM 1676 C C . THR A 1 251 ? 12.595 -0.464 -32.909 1.00 97.62 251 THR A C 1
ATOM 1678 O O . THR A 1 251 ? 13.013 0.657 -32.628 1.00 97.62 251 THR A O 1
ATOM 1681 N N . ALA A 1 252 ? 13.413 -1.441 -33.295 1.00 96.31 252 ALA A N 1
ATOM 1682 C CA . ALA A 1 252 ? 14.847 -1.238 -33.489 1.00 96.31 252 ALA A CA 1
ATOM 1683 C C . ALA A 1 252 ? 15.146 -0.484 -34.797 1.00 96.31 252 ALA A C 1
ATOM 1685 O O . ALA A 1 252 ? 14.360 -0.540 -35.745 1.00 96.31 252 ALA A O 1
ATOM 1686 N N . GLY A 1 253 ? 16.284 0.207 -34.851 1.00 96.38 253 GLY A N 1
ATOM 1687 C CA . GLY A 1 253 ? 16.747 0.882 -36.060 1.00 96.38 253 GLY A CA 1
ATOM 1688 C C . GLY A 1 253 ? 17.340 -0.093 -37.077 1.00 96.38 253 GLY A C 1
ATOM 1689 O O . GLY A 1 253 ? 18.029 -1.046 -36.707 1.00 96.38 253 GLY A O 1
ATOM 1690 N N . SER A 1 254 ? 17.119 0.165 -38.365 1.00 95.69 254 SER A N 1
ATOM 1691 C CA . SER A 1 254 ? 17.775 -0.570 -39.454 1.00 95.69 254 SER A CA 1
ATOM 1692 C C . SER A 1 254 ? 19.271 -0.257 -39.521 1.00 95.69 254 SER A C 1
ATOM 1694 O O . SER A 1 254 ? 19.695 0.844 -39.169 1.00 95.69 254 SER A O 1
ATOM 1696 N N . ALA A 1 255 ? 20.064 -1.200 -40.027 1.00 93.00 255 ALA A N 1
ATOM 1697 C CA . ALA A 1 255 ? 21.468 -0.965 -40.348 1.00 93.00 255 ALA A CA 1
ATOM 1698 C C . ALA A 1 255 ? 21.618 -0.119 -41.626 1.00 93.00 255 ALA A C 1
ATOM 1700 O O . ALA A 1 255 ? 20.773 -0.191 -42.523 1.00 93.00 255 ALA A O 1
ATOM 1701 N N . GLY A 1 256 ? 22.710 0.636 -41.724 1.00 91.62 256 GLY A N 1
ATOM 1702 C CA . GLY A 1 256 ? 23.124 1.311 -42.951 1.00 91.62 256 GLY A CA 1
ATOM 1703 C C . GLY A 1 256 ? 23.810 0.354 -43.928 1.00 91.62 256 GLY A C 1
ATOM 1704 O O . GLY A 1 256 ? 24.489 -0.596 -43.527 1.00 91.62 256 GLY A O 1
ATOM 1705 N N . LYS A 1 257 ? 23.661 0.602 -45.228 1.00 90.50 257 LYS A N 1
ATOM 1706 C CA . LYS A 1 257 ? 24.308 -0.192 -46.280 1.00 90.50 257 LYS A CA 1
ATOM 1707 C C . LYS A 1 257 ? 25.820 -0.005 -46.272 1.00 90.50 257 LYS A C 1
ATOM 1709 O O . LYS A 1 257 ? 26.326 1.090 -46.032 1.00 90.50 257 LYS A O 1
ATOM 1714 N N . SER A 1 258 ? 26.525 -1.083 -46.588 1.00 88.31 258 SER A N 1
ATOM 1715 C CA . SER A 1 258 ? 27.977 -1.070 -46.789 1.00 88.31 258 SER A CA 1
ATOM 1716 C C . SER A 1 258 ? 28.321 -0.704 -48.239 1.00 88.31 258 SER A C 1
ATOM 1718 O O . SER A 1 258 ? 27.471 -0.806 -49.126 1.00 88.31 258 SER A O 1
ATOM 1720 N N . CYS A 1 259 ? 29.566 -0.336 -48.529 1.00 82.94 259 CYS A N 1
ATOM 1721 C CA . CYS A 1 259 ? 30.040 -0.130 -49.901 1.00 82.94 259 CYS A CA 1
ATOM 1722 C C . CYS A 1 259 ? 31.467 -0.655 -50.115 1.00 82.94 259 CYS A C 1
ATOM 1724 O O . CYS A 1 259 ? 32.268 -0.743 -49.183 1.00 82.94 259 CYS A O 1
ATOM 1726 N N . MET A 1 260 ? 31.772 -1.044 -51.355 1.00 79.25 260 MET A N 1
ATOM 1727 C CA . MET A 1 260 ? 33.083 -1.560 -51.754 1.00 79.25 260 MET A CA 1
ATOM 1728 C C . MET A 1 260 ? 33.499 -0.990 -53.113 1.00 79.25 260 MET A C 1
ATOM 1730 O O . MET A 1 260 ? 32.682 -0.913 -54.036 1.00 79.25 260 MET A O 1
ATOM 1734 N N . ARG A 1 261 ? 34.782 -0.632 -53.251 1.00 76.31 261 ARG A N 1
ATOM 1735 C CA . ARG A 1 261 ? 35.401 -0.227 -54.524 1.00 76.31 261 ARG A CA 1
ATOM 1736 C C . ARG A 1 261 ? 36.533 -1.180 -54.892 1.00 76.31 261 ARG A C 1
ATOM 1738 O O . ARG A 1 261 ? 37.533 -1.249 -54.186 1.00 76.31 261 ARG A O 1
ATOM 1745 N N . TYR A 1 262 ? 36.388 -1.836 -56.037 1.00 67.00 262 TYR A N 1
ATOM 1746 C CA . TYR A 1 262 ? 37.441 -2.574 -56.730 1.00 67.00 262 TYR A CA 1
ATOM 1747 C C . TYR A 1 262 ? 38.200 -1.649 -57.698 1.00 67.00 262 TYR A C 1
ATOM 1749 O O . TYR A 1 262 ? 37.621 -0.706 -58.258 1.00 67.00 262 TYR A O 1
ATOM 1757 N N . GLY A 1 263 ? 39.497 -1.905 -57.884 1.00 64.12 263 GLY A N 1
ATOM 1758 C CA . GLY A 1 263 ? 40.410 -1.114 -58.715 1.00 64.12 263 GLY A CA 1
ATOM 1759 C C . GLY A 1 263 ? 41.819 -1.040 -58.115 1.00 64.12 263 GLY A C 1
ATOM 1760 O O . GLY A 1 263 ? 42.145 -1.787 -57.203 1.00 64.12 263 GLY A O 1
ATOM 1761 N N . GLY A 1 264 ? 42.653 -0.100 -58.580 1.00 60.81 264 GLY A N 1
ATOM 1762 C CA . GLY A 1 264 ? 44.052 0.059 -58.126 1.00 60.81 264 GLY A CA 1
ATOM 1763 C C . GLY A 1 264 ? 44.254 0.469 -56.655 1.00 60.81 264 GLY A C 1
ATOM 1764 O O . GLY A 1 264 ? 45.383 0.708 -56.237 1.00 60.81 264 GLY A O 1
ATOM 1765 N N . ASN A 1 265 ? 43.170 0.590 -55.890 1.00 65.94 265 ASN A N 1
ATOM 1766 C CA . ASN A 1 265 ? 43.125 0.567 -54.432 1.00 65.94 265 ASN A CA 1
ATOM 1767 C C . ASN A 1 265 ? 41.803 -0.110 -54.064 1.00 65.94 265 ASN A C 1
ATOM 1769 O O . ASN A 1 265 ? 40.747 0.398 -54.454 1.00 65.94 265 ASN A O 1
ATOM 1773 N N . GLU A 1 266 ? 41.858 -1.226 -53.345 1.00 74.38 266 GLU A N 1
ATOM 1774 C CA . GLU A 1 266 ? 40.662 -1.955 -52.929 1.00 74.38 266 GLU A CA 1
ATOM 1775 C C . GLU A 1 266 ? 40.164 -1.339 -51.618 1.00 74.38 266 GLU A C 1
ATOM 1777 O O . GLU A 1 266 ? 40.908 -1.277 -50.642 1.00 74.38 266 GLU A O 1
ATOM 1782 N N . TYR A 1 267 ? 38.928 -0.833 -51.600 1.00 77.25 267 TYR A N 1
ATOM 1783 C CA . TYR A 1 267 ? 38.303 -0.250 -50.407 1.00 77.25 267 TYR A CA 1
ATOM 1784 C C . TYR A 1 267 ? 37.081 -1.064 -50.003 1.00 77.25 267 TYR A C 1
ATOM 1786 O O . TYR A 1 267 ? 36.209 -1.326 -50.834 1.00 77.25 267 TYR A O 1
ATOM 1794 N N . SER A 1 268 ? 36.977 -1.372 -48.714 1.00 82.38 268 SER A N 1
ATOM 1795 C CA . SER A 1 268 ? 35.769 -1.912 -48.088 1.00 82.38 268 SER A CA 1
ATOM 1796 C C . SER A 1 268 ? 35.336 -0.988 -46.957 1.00 82.38 268 SER A C 1
ATOM 1798 O O . SER A 1 268 ? 36.177 -0.544 -46.178 1.00 82.38 268 SER A O 1
ATOM 1800 N N . VAL A 1 269 ? 34.043 -0.675 -46.865 1.00 86.69 269 VAL A N 1
ATOM 1801 C CA . VAL A 1 269 ? 33.511 0.276 -45.879 1.00 86.69 269 VAL A CA 1
ATOM 1802 C C . VAL A 1 269 ? 32.150 -0.206 -45.375 1.00 86.69 269 VAL A C 1
ATOM 1804 O O . VAL A 1 269 ? 31.236 -0.426 -46.176 1.00 86.69 269 VAL A O 1
ATOM 1807 N N . THR A 1 270 ? 31.986 -0.359 -44.059 1.00 90.00 270 THR A N 1
ATOM 1808 C CA . THR A 1 270 ? 30.675 -0.666 -43.464 1.00 90.00 270 THR A CA 1
ATOM 1809 C C . THR A 1 270 ? 29.834 0.595 -43.272 1.00 90.00 270 THR A C 1
ATOM 1811 O O . THR A 1 270 ? 30.340 1.683 -42.975 1.00 90.00 270 THR A O 1
ATOM 1814 N N . GLY A 1 271 ? 28.515 0.443 -43.420 1.00 92.06 271 GLY A N 1
ATOM 1815 C CA . GLY A 1 271 ? 27.558 1.429 -42.916 1.00 92.06 271 GLY A CA 1
ATOM 1816 C C . GLY A 1 271 ? 27.580 1.499 -41.384 1.00 92.06 271 GLY A C 1
ATOM 1817 O O . GLY A 1 271 ? 28.306 0.763 -40.718 1.00 92.06 271 GLY A O 1
ATOM 1818 N N . GLY A 1 272 ? 26.745 2.356 -40.804 1.00 93.75 272 GLY A N 1
ATOM 1819 C CA . GLY A 1 272 ? 26.519 2.341 -39.360 1.00 93.75 272 GLY A CA 1
ATOM 1820 C C . GLY A 1 272 ? 25.576 1.212 -38.945 1.00 93.75 272 GLY A C 1
ATOM 1821 O O . GLY A 1 272 ? 24.624 0.894 -39.662 1.00 93.75 272 GLY A O 1
ATOM 1822 N N . GLY A 1 273 ? 25.786 0.642 -37.762 1.00 94.94 273 GLY A N 1
ATOM 1823 C CA . GLY A 1 273 ? 24.791 -0.209 -37.113 1.00 94.94 273 GLY A CA 1
ATOM 1824 C C . GLY A 1 273 ? 23.544 0.597 -36.725 1.00 94.94 273 GLY A C 1
ATOM 1825 O O . GLY A 1 273 ? 23.620 1.797 -36.450 1.00 94.94 273 GLY A O 1
ATOM 1826 N N . GLY A 1 274 ? 22.383 -0.051 -36.687 1.00 96.31 274 GLY A N 1
ATOM 1827 C CA . GLY A 1 274 ? 21.148 0.538 -36.169 1.00 96.31 274 GLY A CA 1
ATOM 1828 C C . GLY A 1 274 ? 21.159 0.667 -34.644 1.00 96.31 274 GLY A C 1
ATOM 1829 O O . GLY A 1 274 ? 21.827 -0.096 -33.949 1.00 96.31 274 GLY A O 1
ATOM 1830 N N . GLY A 1 275 ? 20.408 1.622 -34.101 1.00 96.44 275 GLY A N 1
ATOM 1831 C CA . GLY A 1 275 ? 20.201 1.739 -32.658 1.00 96.44 275 GLY A CA 1
ATOM 1832 C C . GLY A 1 275 ? 19.244 0.674 -32.122 1.00 96.44 275 GLY A C 1
ATOM 1833 O O . GLY A 1 275 ? 18.268 0.311 -32.783 1.00 96.44 275 GLY A O 1
ATOM 1834 N N . GLY A 1 276 ? 19.496 0.194 -30.906 1.00 97.12 276 GLY A N 1
ATOM 1835 C CA . GLY A 1 276 ? 18.609 -0.735 -30.209 1.00 97.12 276 GLY A CA 1
ATOM 1836 C C . GLY A 1 276 ? 17.294 -0.076 -29.803 1.00 97.12 276 GLY A C 1
ATOM 1837 O O . GLY A 1 276 ? 17.246 1.121 -29.505 1.00 97.12 276 GLY A O 1
ATOM 1838 N N . ALA A 1 277 ? 16.215 -0.852 -29.771 1.00 97.69 277 ALA A N 1
ATOM 1839 C CA . ALA A 1 277 ? 14.919 -0.386 -29.289 1.00 97.69 277 ALA A CA 1
ATOM 1840 C C . ALA A 1 277 ? 14.949 -0.034 -27.792 1.00 97.69 277 ALA A C 1
ATOM 1842 O O . ALA A 1 277 ? 15.654 -0.671 -27.012 1.00 97.69 277 ALA A O 1
ATOM 1843 N N . GLY A 1 278 ? 14.133 0.926 -27.359 1.00 96.31 278 GLY A N 1
ATOM 1844 C CA . GLY A 1 278 ? 13.878 1.161 -25.938 1.00 96.31 278 GLY A CA 1
ATOM 1845 C C . GLY A 1 278 ? 13.012 0.060 -25.318 1.00 96.31 278 GLY A C 1
ATOM 1846 O O . GLY A 1 278 ? 12.069 -0.432 -25.948 1.00 96.31 278 GLY A O 1
ATOM 1847 N N . GLY A 1 279 ? 13.303 -0.301 -24.068 1.00 95.12 279 GLY A N 1
ATOM 1848 C CA . GLY A 1 279 ? 12.486 -1.223 -23.278 1.00 95.12 279 GLY A CA 1
ATOM 1849 C C . GLY A 1 279 ? 11.217 -0.556 -22.737 1.00 95.12 279 GLY A C 1
ATOM 1850 O O . GLY A 1 279 ? 11.193 0.655 -22.507 1.00 95.12 279 GLY A O 1
ATOM 1851 N N . PHE A 1 280 ? 10.141 -1.318 -22.524 1.00 93.06 280 PHE A N 1
ATOM 1852 C CA . PHE A 1 280 ? 8.871 -0.752 -22.040 1.00 93.06 280 PHE A CA 1
ATOM 1853 C C . PHE A 1 280 ? 8.800 -0.543 -20.523 1.00 93.06 280 PHE A C 1
ATOM 1855 O O . PHE A 1 280 ? 9.376 -1.308 -19.744 1.00 93.06 280 PHE A O 1
ATOM 1862 N N . GLY A 1 281 ? 8.007 0.453 -20.113 1.00 91.69 281 GLY A N 1
ATOM 1863 C CA . GLY A 1 281 ? 7.661 0.694 -18.713 1.00 91.69 281 GLY A CA 1
ATOM 1864 C C . GLY A 1 281 ? 6.675 -0.342 -18.160 1.00 91.69 281 GLY A C 1
ATOM 1865 O O . GLY A 1 281 ? 5.752 -0.788 -18.852 1.00 91.69 281 GLY A O 1
ATOM 1866 N N . GLY A 1 282 ? 6.875 -0.740 -16.904 1.00 90.94 282 GLY A N 1
ATOM 1867 C CA . GLY A 1 282 ? 6.111 -1.802 -16.248 1.00 90.94 282 GLY A CA 1
ATOM 1868 C C . GLY A 1 282 ? 4.705 -1.397 -15.810 1.00 90.94 282 GLY A C 1
ATOM 1869 O O . GLY A 1 282 ? 4.404 -0.216 -15.653 1.00 90.94 282 GLY A O 1
ATOM 1870 N N . ALA A 1 283 ? 3.854 -2.398 -15.576 1.00 92.19 283 ALA A N 1
ATOM 1871 C CA . ALA A 1 283 ? 2.563 -2.214 -14.911 1.00 92.19 283 ALA A CA 1
ATOM 1872 C C . ALA A 1 283 ? 2.763 -1.924 -13.414 1.00 92.19 283 ALA A C 1
ATOM 1874 O O . ALA A 1 283 ? 3.789 -2.293 -12.841 1.00 92.19 283 ALA A O 1
ATOM 1875 N N . ALA A 1 284 ? 1.774 -1.292 -12.788 1.00 91.06 284 ALA A N 1
ATOM 1876 C CA . ALA A 1 284 ? 1.821 -0.895 -11.382 1.00 91.06 284 ALA A CA 1
ATOM 1877 C C . ALA A 1 284 ? 0.864 -1.704 -10.501 1.00 91.06 284 ALA A C 1
ATOM 1879 O O . ALA A 1 284 ? -0.097 -2.310 -10.981 1.00 91.06 284 ALA A O 1
ATOM 1880 N N . ALA A 1 285 ? 1.087 -1.659 -9.189 1.00 87.62 285 ALA A N 1
ATOM 1881 C CA . ALA A 1 285 ? 0.182 -2.257 -8.221 1.00 87.62 285 ALA A CA 1
ATOM 1882 C C . ALA A 1 285 ? -1.154 -1.490 -8.122 1.00 87.62 285 ALA A C 1
ATOM 1884 O O . ALA A 1 285 ? -1.215 -0.265 -8.257 1.00 87.62 285 ALA A O 1
ATOM 1885 N N . ASN A 1 286 ? -2.238 -2.205 -7.802 1.00 90.44 286 ASN A N 1
ATOM 1886 C CA . ASN A 1 286 ? -3.511 -1.573 -7.439 1.00 90.44 286 ASN A CA 1
ATOM 1887 C C . ASN A 1 286 ? -3.349 -0.708 -6.185 1.00 90.44 286 ASN A C 1
ATOM 1889 O O . ASN A 1 286 ? -3.734 0.458 -6.184 1.00 90.44 286 ASN A O 1
ATOM 1893 N N . ILE A 1 287 ? -2.712 -1.261 -5.155 1.00 91.06 287 ILE A N 1
ATOM 1894 C CA . ILE A 1 287 ? -2.199 -0.526 -4.001 1.00 91.06 287 ILE A CA 1
ATOM 1895 C C . ILE A 1 287 ? -0.775 -1.026 -3.763 1.00 91.06 287 ILE A C 1
ATOM 1897 O O . ILE A 1 287 ? -0.557 -2.238 -3.783 1.00 91.06 287 ILE A O 1
ATOM 1901 N N . GLY A 1 288 ? 0.187 -0.118 -3.607 1.00 89.56 288 GLY A N 1
ATOM 1902 C CA . GLY A 1 288 ? 1.603 -0.465 -3.503 1.00 89.56 288 GLY A CA 1
ATOM 1903 C C . GLY A 1 288 ? 2.500 0.414 -4.369 1.00 89.56 288 GLY A C 1
ATOM 1904 O O . GLY A 1 288 ? 2.452 1.639 -4.313 1.00 89.56 288 GLY A O 1
ATOM 1905 N N . THR A 1 289 ? 3.368 -0.217 -5.146 1.00 90.25 289 THR A N 1
ATOM 1906 C CA . THR A 1 289 ? 4.428 0.449 -5.903 1.00 90.25 289 THR A CA 1
ATOM 1907 C C . THR A 1 289 ? 4.020 0.724 -7.353 1.00 90.25 289 THR A C 1
ATOM 1909 O O . THR A 1 289 ? 3.245 -0.025 -7.961 1.00 90.25 289 THR A O 1
ATOM 1912 N N . GLY A 1 290 ? 4.531 1.823 -7.911 1.00 91.62 290 GLY A N 1
ATOM 1913 C CA . GLY A 1 290 ? 4.490 2.087 -9.348 1.00 91.62 290 GLY A CA 1
ATOM 1914 C C . GLY A 1 290 ? 5.270 1.034 -10.147 1.00 91.62 290 GLY A C 1
ATOM 1915 O O . GLY A 1 290 ? 6.091 0.289 -9.608 1.00 91.62 290 GLY A O 1
ATOM 1916 N N . GLY A 1 291 ? 5.032 0.972 -11.454 1.00 91.31 291 GLY A N 1
ATOM 1917 C CA . GLY A 1 291 ? 5.820 0.138 -12.356 1.00 91.31 291 GLY A CA 1
ATOM 1918 C C . GLY A 1 291 ? 7.231 0.709 -12.555 1.00 91.31 291 GLY A C 1
ATOM 1919 O O . GLY A 1 291 ? 7.390 1.932 -12.577 1.00 91.31 291 GLY A O 1
ATOM 1920 N N . PRO A 1 292 ? 8.272 -0.126 -12.722 1.00 92.62 292 PRO A N 1
ATOM 1921 C CA . PRO A 1 292 ? 9.613 0.353 -13.051 1.00 92.62 292 PRO A CA 1
ATOM 1922 C C . PRO A 1 292 ? 9.667 0.959 -14.460 1.00 92.62 292 PRO A C 1
ATOM 1924 O O . PRO A 1 292 ? 8.894 0.574 -15.343 1.00 92.62 292 PRO A O 1
ATOM 1927 N N . GLY A 1 293 ? 10.613 1.871 -14.688 1.00 94.12 293 GLY A N 1
ATOM 1928 C CA . GLY A 1 293 ? 10.944 2.329 -16.036 1.00 94.12 293 GLY A CA 1
ATOM 1929 C C . GLY A 1 293 ? 11.718 1.269 -16.827 1.00 94.12 293 GLY A C 1
ATOM 1930 O O . GLY A 1 293 ? 12.544 0.543 -16.264 1.00 94.12 293 GLY A O 1
ATOM 1931 N N . GLY A 1 294 ? 11.464 1.191 -18.134 1.00 94.38 294 GLY A N 1
ATOM 1932 C CA . GLY A 1 294 ? 12.253 0.373 -19.058 1.00 94.38 294 GLY A CA 1
ATOM 1933 C C . GLY A 1 294 ? 13.648 0.960 -19.294 1.00 94.38 294 GLY A C 1
ATOM 1934 O O . GLY A 1 294 ? 13.859 2.161 -19.123 1.00 94.38 294 GLY A O 1
ATOM 1935 N N . GLY A 1 295 ? 14.612 0.130 -19.686 1.00 95.56 295 GLY A N 1
ATOM 1936 C CA . GLY A 1 295 ? 15.956 0.583 -20.051 1.00 95.56 295 GLY A CA 1
ATOM 1937 C C . GLY A 1 295 ? 16.006 1.253 -21.426 1.00 95.56 295 GLY A C 1
ATOM 1938 O O . GLY A 1 295 ? 15.195 0.945 -22.303 1.00 95.56 295 GLY A O 1
ATOM 1939 N N . GLY A 1 296 ? 16.965 2.156 -21.638 1.00 96.38 296 GLY A N 1
ATOM 1940 C CA . GLY A 1 296 ? 17.260 2.675 -22.976 1.00 96.38 296 GLY A CA 1
ATOM 1941 C C . GLY A 1 296 ? 18.026 1.652 -23.819 1.00 96.38 296 GLY A C 1
ATOM 1942 O O . GLY A 1 296 ? 18.864 0.924 -23.291 1.00 96.38 296 GLY A O 1
ATOM 1943 N N . GLY A 1 297 ? 17.762 1.584 -25.122 1.00 96.44 297 GLY A N 1
ATOM 1944 C CA . GLY A 1 297 ? 18.594 0.825 -26.057 1.00 96.44 297 GLY A CA 1
ATOM 1945 C C . GLY A 1 297 ? 19.972 1.465 -26.230 1.00 96.44 297 GLY A C 1
ATOM 1946 O O . GLY A 1 297 ? 20.130 2.671 -26.041 1.00 96.44 297 GLY A O 1
ATOM 1947 N N . GLY A 1 298 ? 20.978 0.673 -26.589 1.00 96.12 298 GLY A N 1
ATOM 1948 C CA . GLY A 1 298 ? 22.289 1.171 -26.999 1.00 96.12 298 GLY A CA 1
ATOM 1949 C C . GLY A 1 298 ? 22.251 1.809 -28.389 1.00 96.12 298 GLY A C 1
ATOM 1950 O O . GLY A 1 298 ? 21.392 1.491 -29.213 1.00 96.12 298 GLY A O 1
ATOM 1951 N N . GLY A 1 299 ? 23.197 2.701 -28.664 1.00 95.69 299 GLY A N 1
ATOM 1952 C CA . GLY A 1 299 ? 23.470 3.193 -30.010 1.00 95.69 299 GLY A CA 1
ATOM 1953 C C . GLY A 1 299 ? 24.148 2.122 -30.865 1.00 95.69 299 GLY A C 1
ATOM 1954 O O . GLY A 1 299 ? 24.893 1.283 -30.356 1.00 95.69 299 GLY A O 1
ATOM 1955 N N . GLY A 1 300 ? 23.883 2.134 -32.166 1.00 95.75 300 GLY A N 1
ATOM 1956 C CA . GLY A 1 300 ? 24.603 1.322 -33.139 1.00 95.75 300 GLY A CA 1
ATOM 1957 C C . GLY A 1 300 ? 26.042 1.794 -33.308 1.00 95.75 300 GLY A C 1
ATOM 1958 O O . GLY A 1 300 ? 26.352 2.969 -33.108 1.00 95.75 300 GLY A O 1
ATOM 1959 N N . ALA A 1 301 ? 26.924 0.868 -33.668 1.00 94.88 301 ALA A N 1
ATOM 1960 C CA . ALA A 1 301 ? 28.316 1.181 -33.936 1.00 94.88 301 ALA A CA 1
ATOM 1961 C C . ALA A 1 301 ? 28.460 2.060 -35.185 1.00 94.88 301 ALA A C 1
ATOM 1963 O O . ALA A 1 301 ? 27.675 1.966 -36.132 1.00 94.88 301 ALA A O 1
ATOM 1964 N N . LYS A 1 302 ? 29.507 2.879 -35.214 1.00 94.62 302 LYS A N 1
ATOM 1965 C CA . LYS A 1 302 ? 29.937 3.580 -36.424 1.00 94.62 302 LYS A CA 1
ATOM 1966 C C . LYS A 1 302 ? 30.581 2.595 -37.398 1.00 94.62 302 LYS A C 1
ATOM 1968 O O . LYS A 1 302 ? 31.236 1.648 -36.963 1.00 94.62 302 LYS A O 1
ATOM 1973 N N . GLY A 1 303 ? 30.437 2.848 -38.692 1.00 91.00 303 GLY A N 1
ATOM 1974 C CA . GLY A 1 303 ? 31.121 2.098 -39.736 1.00 91.00 303 GLY A CA 1
ATOM 1975 C C . GLY A 1 303 ? 32.645 2.103 -39.575 1.00 91.00 303 GLY A C 1
ATOM 1976 O O . GLY A 1 303 ? 33.235 3.055 -39.058 1.00 91.00 303 GLY A O 1
ATOM 1977 N N . SER A 1 304 ? 33.268 1.043 -40.065 1.00 90.81 304 SER A N 1
ATOM 1978 C CA . SER A 1 304 ? 34.708 0.834 -40.172 1.00 90.81 304 SER A CA 1
ATOM 1979 C C . SER A 1 304 ? 35.116 0.835 -41.644 1.00 90.81 304 SER A C 1
ATOM 1981 O O . SER A 1 304 ? 34.282 0.688 -42.542 1.00 90.81 304 SER A O 1
ATOM 1983 N N . GLN A 1 305 ? 36.411 0.978 -41.902 1.00 87.94 305 GLN A N 1
ATOM 1984 C CA . GLN A 1 305 ? 36.984 0.866 -43.239 1.00 87.94 305 GLN A CA 1
ATOM 1985 C C . GLN A 1 305 ? 38.221 -0.028 -43.239 1.00 87.94 305 GLN A C 1
ATOM 1987 O O . GLN A 1 305 ? 39.009 -0.013 -42.289 1.00 87.94 305 GLN A O 1
ATOM 1992 N N . ASP A 1 306 ? 38.440 -0.703 -44.362 1.00 86.00 306 ASP A N 1
ATOM 1993 C CA . ASP A 1 306 ? 39.738 -1.264 -44.707 1.00 86.00 306 ASP A CA 1
ATOM 1994 C C . ASP A 1 306 ? 40.139 -0.884 -46.134 1.00 86.00 306 ASP A C 1
ATOM 1996 O O . ASP A 1 306 ? 39.295 -0.611 -46.998 1.00 86.00 306 ASP A O 1
ATOM 2000 N N . ARG A 1 307 ? 41.450 -0.858 -46.363 1.00 77.31 307 ARG A N 1
ATOM 2001 C CA . ARG A 1 307 ? 42.068 -0.551 -47.649 1.00 77.31 307 ARG A CA 1
ATOM 2002 C C . ARG A 1 307 ? 43.321 -1.395 -47.794 1.00 77.31 307 ARG A C 1
ATOM 2004 O O . ARG A 1 307 ? 44.328 -1.084 -47.167 1.00 77.31 307 ARG A O 1
ATOM 2011 N N . GLU A 1 308 ? 43.293 -2.384 -48.675 1.00 69.50 308 GLU A N 1
ATOM 2012 C CA . GLU A 1 308 ? 44.466 -3.206 -48.984 1.00 69.50 308 GLU A CA 1
ATOM 2013 C C . GLU A 1 308 ? 44.782 -3.188 -50.490 1.00 69.50 308 GLU A C 1
ATOM 2015 O O . GLU A 1 308 ? 44.085 -2.567 -51.298 1.00 69.50 308 GLU A O 1
ATOM 2020 N N . SER A 1 309 ? 45.919 -3.780 -50.862 1.00 58.34 309 SER A N 1
ATOM 2021 C CA . SER A 1 309 ? 46.405 -3.826 -52.249 1.00 58.34 309 SER A CA 1
ATOM 2022 C C . SER A 1 309 ? 46.100 -5.136 -52.975 1.00 58.34 309 SER A C 1
ATOM 2024 O O . SER A 1 309 ? 46.273 -5.195 -54.191 1.00 58.34 309 SER A O 1
ATOM 2026 N N . THR A 1 310 ? 45.760 -6.190 -52.228 1.00 61.72 310 THR A N 1
ATOM 2027 C CA . THR A 1 310 ? 45.531 -7.548 -52.738 1.00 61.72 310 THR A CA 1
ATOM 2028 C C . THR A 1 310 ? 44.667 -8.352 -51.764 1.00 61.72 310 THR A C 1
ATOM 2030 O O . THR A 1 310 ? 45.195 -9.142 -50.978 1.00 61.72 310 THR A O 1
ATOM 2033 N N . GLY A 1 311 ? 43.348 -8.191 -51.818 1.00 62.47 311 GLY A N 1
ATOM 2034 C CA . GLY A 1 311 ? 42.419 -9.071 -51.114 1.00 62.47 311 GLY A CA 1
ATOM 2035 C C . GLY A 1 311 ? 41.273 -8.366 -50.404 1.00 62.47 311 GLY A C 1
ATOM 2036 O O . GLY A 1 311 ? 41.140 -7.146 -50.397 1.00 62.47 311 GLY A O 1
ATOM 2037 N N . TYR A 1 312 ? 40.415 -9.189 -49.807 1.00 65.44 312 TYR A N 1
ATOM 2038 C CA . TYR A 1 312 ? 39.140 -8.762 -49.260 1.00 65.44 312 TYR A CA 1
ATOM 2039 C C . TYR A 1 312 ? 38.916 -9.309 -47.848 1.00 65.44 312 TYR A C 1
ATOM 2041 O O . TYR A 1 312 ? 39.003 -10.520 -47.611 1.00 65.44 312 TYR A O 1
ATOM 2049 N N . TYR A 1 313 ? 38.575 -8.404 -46.931 1.00 72.50 313 TYR A N 1
ATOM 2050 C CA . TYR A 1 313 ? 38.419 -8.696 -45.514 1.00 72.50 313 TYR A CA 1
ATOM 2051 C C . TYR A 1 313 ? 36.975 -8.534 -45.042 1.00 72.50 313 TYR A C 1
ATOM 2053 O O . TYR A 1 313 ? 36.288 -7.584 -45.406 1.00 72.50 313 TYR A O 1
ATOM 2061 N N . GLY A 1 314 ? 36.529 -9.474 -44.209 1.00 76.75 314 GLY A N 1
ATOM 2062 C CA . GLY A 1 314 ? 35.276 -9.383 -43.474 1.00 76.75 314 GLY A CA 1
ATOM 2063 C C . GLY A 1 314 ? 35.440 -8.607 -42.175 1.00 76.75 314 GLY A C 1
ATOM 2064 O O . GLY A 1 314 ? 36.341 -8.905 -41.395 1.00 76.75 314 GLY A O 1
ATOM 2065 N N . PHE A 1 315 ? 34.552 -7.649 -41.943 1.00 82.31 315 PHE A N 1
ATOM 2066 C CA . PHE A 1 315 ? 34.381 -6.951 -40.669 1.00 82.31 315 PHE A CA 1
ATOM 2067 C C . PHE A 1 315 ? 32.961 -6.379 -40.593 1.00 82.31 315 PHE A C 1
ATOM 2069 O O . PHE A 1 315 ? 32.254 -6.264 -41.605 1.00 82.31 315 PHE A O 1
ATOM 2076 N N . GLU A 1 316 ? 32.519 -6.045 -39.386 1.00 88.38 316 GLU A N 1
ATOM 2077 C CA . GLU A 1 316 ? 31.143 -5.629 -39.124 1.00 88.38 316 GLU A CA 1
ATOM 2078 C C . GLU A 1 316 ? 31.018 -4.435 -38.172 1.00 88.38 316 GLU A C 1
ATOM 2080 O O . GLU A 1 316 ? 31.899 -4.111 -37.374 1.00 88.38 316 GLU A O 1
ATOM 2085 N N . SER A 1 317 ? 29.871 -3.768 -38.279 1.00 91.44 317 SER A N 1
ATOM 2086 C CA . SER A 1 317 ? 29.467 -2.650 -37.436 1.00 91.44 317 SER A CA 1
ATOM 2087 C C . SER A 1 317 ? 28.112 -2.980 -36.828 1.00 91.44 317 SER A C 1
ATOM 2089 O O . SER A 1 317 ? 27.066 -2.950 -37.486 1.00 91.44 317 SER A O 1
ATOM 2091 N N . ARG A 1 318 ? 28.159 -3.397 -35.561 1.00 94.12 318 ARG A N 1
ATOM 2092 C CA . ARG A 1 318 ? 27.034 -4.035 -34.873 1.00 94.12 318 ARG A CA 1
ATOM 2093 C C . ARG A 1 318 ? 25.964 -3.037 -34.454 1.00 94.12 318 ARG A C 1
ATOM 2095 O O . ARG A 1 318 ? 26.248 -1.888 -34.108 1.00 94.12 318 ARG A O 1
ATOM 2102 N N . GLY A 1 319 ? 24.723 -3.501 -34.446 1.00 94.19 319 GLY A N 1
ATOM 2103 C CA . GLY A 1 319 ? 23.601 -2.748 -33.910 1.00 94.19 319 GLY A CA 1
ATOM 2104 C C . GLY A 1 319 ? 23.686 -2.618 -32.390 1.00 94.19 319 GLY A C 1
ATOM 2105 O O . GLY A 1 319 ? 24.254 -3.467 -31.701 1.00 94.19 319 GLY A O 1
ATOM 2106 N N . GLY A 1 320 ? 23.139 -1.531 -31.854 1.00 95.25 320 GLY A N 1
ATOM 2107 C CA . GLY A 1 320 ? 23.042 -1.326 -30.413 1.00 95.25 320 GLY A CA 1
ATOM 2108 C C . GLY A 1 320 ? 22.050 -2.307 -29.801 1.00 95.25 320 GLY A C 1
ATOM 2109 O O . GLY A 1 320 ? 21.017 -2.600 -30.404 1.00 95.25 320 GLY A O 1
ATOM 2110 N N . ARG A 1 321 ? 22.332 -2.821 -28.602 1.00 96.56 321 ARG A N 1
ATOM 2111 C CA . ARG A 1 321 ? 21.415 -3.769 -27.954 1.00 96.56 321 ARG A CA 1
ATOM 2112 C C . ARG A 1 321 ? 20.124 -3.093 -27.507 1.00 96.56 321 ARG A C 1
ATOM 2114 O O . ARG A 1 321 ? 20.153 -1.950 -27.050 1.00 96.56 321 ARG A O 1
ATOM 2121 N N . GLY A 1 322 ? 19.002 -3.796 -27.592 1.00 95.19 322 GLY A N 1
ATOM 2122 C CA . GLY A 1 322 ? 17.729 -3.321 -27.067 1.00 95.19 322 GLY A CA 1
ATOM 2123 C C . GLY A 1 322 ? 17.798 -3.081 -25.557 1.00 95.19 322 GLY A C 1
ATOM 2124 O O . GLY A 1 322 ? 18.527 -3.754 -24.831 1.00 95.19 322 GLY A O 1
ATOM 2125 N N . GLY A 1 323 ? 17.047 -2.098 -25.069 1.00 94.81 323 GLY A N 1
ATOM 2126 C CA . GLY A 1 323 ? 16.898 -1.824 -23.645 1.00 94.81 323 GLY A CA 1
ATOM 2127 C C . GLY A 1 323 ? 16.073 -2.911 -22.959 1.00 94.81 323 GLY A C 1
ATOM 2128 O O . GLY A 1 323 ? 15.191 -3.520 -23.568 1.00 94.81 323 GLY A O 1
ATOM 2129 N N . MET A 1 324 ? 16.344 -3.172 -21.682 1.00 94.75 324 MET A N 1
ATOM 2130 C CA . MET A 1 324 ? 15.604 -4.185 -20.932 1.00 94.75 324 MET A CA 1
ATOM 2131 C C . MET A 1 324 ? 14.158 -3.725 -20.666 1.00 94.75 324 MET A C 1
ATOM 2133 O O . MET A 1 324 ? 13.901 -2.598 -20.237 1.00 94.75 324 MET A O 1
ATOM 2137 N N . ASN A 1 325 ? 13.208 -4.617 -20.924 1.00 89.38 325 ASN A N 1
ATOM 2138 C CA . ASN A 1 325 ? 11.783 -4.476 -20.654 1.00 89.38 325 ASN A CA 1
ATOM 2139 C C . ASN A 1 325 ? 11.460 -4.807 -19.195 1.00 89.38 325 ASN A C 1
ATOM 2141 O O . ASN A 1 325 ? 12.082 -5.687 -18.608 1.00 89.38 325 ASN A O 1
ATOM 2145 N N . ALA A 1 326 ? 10.408 -4.200 -18.640 1.00 81.62 326 ALA A N 1
ATOM 2146 C CA . ALA A 1 326 ? 9.986 -4.383 -17.245 1.00 81.62 326 ALA A CA 1
ATOM 2147 C C . ALA A 1 326 ? 9.595 -5.817 -16.798 1.00 81.62 326 ALA A C 1
ATOM 2149 O O . ALA A 1 326 ? 9.253 -6.000 -15.632 1.00 81.62 326 ALA A O 1
ATOM 2150 N N . ASP A 1 327 ? 9.627 -6.825 -17.678 1.00 82.38 327 ASP A N 1
ATOM 2151 C CA . ASP A 1 327 ? 9.517 -8.255 -17.330 1.00 82.38 327 ASP A CA 1
ATOM 2152 C C . ASP A 1 327 ? 10.855 -9.025 -17.405 1.00 82.38 327 ASP A C 1
ATOM 2154 O O . ASP A 1 327 ? 10.876 -10.250 -17.315 1.00 82.38 327 ASP A O 1
ATOM 2158 N N . GLY A 1 328 ? 11.981 -8.315 -17.538 1.00 83.81 328 GLY A N 1
ATOM 2159 C CA . GLY A 1 328 ? 13.335 -8.878 -17.598 1.00 83.81 328 GLY A CA 1
ATOM 2160 C C . GLY A 1 328 ? 13.764 -9.361 -18.987 1.00 83.81 328 GLY A C 1
ATOM 2161 O O . GLY A 1 328 ? 14.917 -9.754 -19.164 1.00 83.81 328 GLY A O 1
ATOM 2162 N N . THR A 1 329 ? 12.873 -9.316 -19.982 1.00 90.81 329 THR A N 1
ATOM 2163 C CA . THR A 1 329 ? 13.242 -9.518 -21.393 1.00 90.81 329 THR A CA 1
ATOM 2164 C C . THR A 1 329 ? 13.996 -8.301 -21.943 1.00 90.81 329 THR A C 1
ATOM 2166 O O . THR A 1 329 ? 13.996 -7.236 -21.330 1.00 90.81 329 THR A O 1
ATOM 2169 N N . TYR A 1 330 ? 14.625 -8.420 -23.111 1.00 92.44 330 TYR A N 1
ATOM 2170 C CA . TYR A 1 330 ? 15.175 -7.271 -23.839 1.00 92.44 330 TYR A CA 1
ATOM 2171 C C . TYR A 1 330 ? 14.256 -6.880 -25.001 1.00 92.44 330 TYR A C 1
ATOM 2173 O O . TYR A 1 330 ? 13.559 -7.726 -25.566 1.00 92.44 330 TYR A O 1
ATOM 2181 N N . ALA A 1 331 ? 14.227 -5.591 -25.340 1.00 94.06 331 ALA A N 1
ATOM 2182 C CA . ALA A 1 331 ? 13.679 -5.117 -26.606 1.00 94.06 331 ALA A CA 1
ATOM 2183 C C . ALA A 1 331 ? 14.580 -5.550 -27.782 1.00 94.06 331 ALA A C 1
ATOM 2185 O O . ALA A 1 331 ? 15.656 -6.107 -27.577 1.00 94.06 331 ALA A O 1
ATOM 2186 N N . ASN A 1 332 ? 14.146 -5.304 -29.019 1.00 96.75 332 ASN A N 1
ATOM 2187 C CA . ASN A 1 332 ? 14.902 -5.726 -30.200 1.00 96.75 332 ASN A CA 1
ATOM 2188 C C . ASN A 1 332 ? 16.251 -4.989 -30.317 1.00 96.75 332 ASN A C 1
ATOM 2190 O O . ASN A 1 332 ? 16.309 -3.760 -30.197 1.00 96.75 332 ASN A O 1
ATOM 2194 N N . ASP A 1 333 ? 17.309 -5.744 -30.611 1.00 97.25 333 ASP A N 1
ATOM 2195 C CA . ASP A 1 333 ? 18.622 -5.214 -30.986 1.00 97.25 333 ASP A CA 1
ATOM 2196 C C . ASP A 1 333 ? 18.550 -4.504 -32.352 1.00 97.25 333 ASP A C 1
ATOM 2198 O O . ASP A 1 333 ? 17.728 -4.841 -33.210 1.00 97.25 333 ASP A O 1
ATOM 2202 N N . GLY A 1 334 ? 19.401 -3.495 -32.541 1.00 95.50 334 GLY A N 1
ATOM 2203 C CA . GLY A 1 334 ? 19.556 -2.768 -33.798 1.00 95.50 334 GLY A CA 1
ATOM 2204 C C . GLY A 1 334 ? 20.072 -3.654 -34.930 1.00 95.50 334 GLY A C 1
ATOM 2205 O O . GLY A 1 334 ? 20.773 -4.637 -34.699 1.00 95.50 334 GLY A O 1
ATOM 2206 N N . GLY A 1 335 ? 19.765 -3.286 -36.174 1.00 94.88 335 GLY A N 1
ATOM 2207 C CA . GLY A 1 335 ? 20.305 -3.984 -37.337 1.00 94.88 335 GLY A CA 1
ATOM 2208 C C . GLY A 1 335 ? 21.832 -3.882 -37.397 1.00 94.88 335 GLY A C 1
ATOM 2209 O O . GLY A 1 335 ? 22.387 -2.786 -37.335 1.00 94.88 335 GLY A O 1
ATOM 2210 N N . GLU A 1 336 ? 22.507 -5.015 -37.558 1.00 92.25 336 GLU A N 1
ATOM 2211 C CA . GLU A 1 336 ? 23.952 -5.080 -37.798 1.00 92.25 336 GLU A CA 1
ATOM 2212 C C . GLU A 1 336 ? 24.240 -4.940 -39.300 1.00 92.25 336 GLU A C 1
ATOM 2214 O O . GLU A 1 336 ? 23.459 -5.411 -40.132 1.00 92.25 336 GLU A O 1
ATOM 2219 N N . THR A 1 337 ? 25.357 -4.308 -39.670 1.00 88.69 337 THR A N 1
ATOM 2220 C CA . THR A 1 337 ? 25.816 -4.252 -41.067 1.00 88.69 337 THR A CA 1
ATOM 2221 C C . THR A 1 337 ? 27.210 -4.842 -41.185 1.00 88.69 337 THR A C 1
ATOM 2223 O O . THR A 1 337 ? 28.080 -4.603 -40.348 1.00 88.69 337 THR A O 1
ATOM 2226 N N . ARG A 1 338 ? 27.403 -5.670 -42.211 1.00 86.56 338 ARG A N 1
ATOM 2227 C CA . ARG A 1 338 ? 28.595 -6.497 -42.393 1.00 86.56 338 ARG A CA 1
ATOM 2228 C C . ARG A 1 338 ? 29.116 -6.364 -43.813 1.00 86.56 338 ARG A C 1
ATOM 2230 O O . ARG A 1 338 ? 28.354 -6.435 -44.779 1.00 86.56 338 ARG A O 1
ATOM 2237 N N . VAL A 1 339 ? 30.426 -6.235 -43.927 1.00 81.38 339 VAL A N 1
ATOM 2238 C CA . VAL A 1 339 ? 31.166 -6.381 -45.175 1.00 81.38 339 VAL A CA 1
ATOM 2239 C C . VAL A 1 339 ? 31.465 -7.882 -45.304 1.00 81.38 339 VAL A C 1
ATOM 2241 O O . VAL A 1 339 ? 32.276 -8.438 -44.570 1.00 81.38 339 VAL A O 1
ATOM 2244 N N . SER A 1 340 ? 30.734 -8.580 -46.183 1.00 75.56 340 SER A N 1
ATOM 2245 C CA . SER A 1 340 ? 31.017 -9.978 -46.554 1.00 75.56 340 SER A CA 1
ATOM 2246 C C . SER A 1 340 ? 30.562 -10.306 -47.982 1.00 75.56 340 SER A C 1
ATOM 2248 O O . SER A 1 340 ? 29.700 -9.620 -48.529 1.00 75.56 340 SER A O 1
ATOM 2250 N N . TRP A 1 341 ? 31.070 -11.402 -48.566 1.00 70.44 341 TRP A N 1
ATOM 2251 C CA . TRP A 1 341 ? 30.600 -11.927 -49.865 1.00 70.44 341 TRP A CA 1
ATOM 2252 C C . TRP A 1 341 ? 29.079 -12.140 -49.884 1.00 70.44 341 TRP A C 1
ATOM 2254 O O . TRP A 1 341 ? 28.400 -11.700 -50.808 1.00 70.44 341 TRP A O 1
ATOM 2264 N N . GLN A 1 342 ? 28.529 -12.713 -48.808 1.00 71.31 342 GLN A N 1
ATOM 2265 C CA . GLN A 1 342 ? 27.084 -12.889 -48.654 1.00 71.31 342 GLN A CA 1
ATOM 2266 C C . GLN A 1 342 ? 26.338 -11.542 -48.616 1.00 71.31 342 GLN A C 1
ATOM 2268 O O . GLN A 1 342 ? 25.266 -11.422 -49.187 1.00 71.31 342 GLN A O 1
ATOM 2273 N N . ALA A 1 343 ? 26.902 -10.492 -48.009 1.00 69.06 343 ALA A N 1
ATOM 2274 C CA . ALA A 1 343 ? 26.278 -9.165 -48.020 1.00 69.06 343 ALA A CA 1
ATOM 2275 C C . ALA A 1 343 ? 26.270 -8.504 -49.415 1.00 69.06 343 ALA A C 1
ATOM 2277 O O . ALA A 1 343 ? 25.409 -7.664 -49.682 1.00 69.06 343 ALA A O 1
ATOM 2278 N N . ILE A 1 344 ? 27.186 -8.885 -50.313 1.00 69.75 344 ILE A N 1
ATOM 2279 C CA . ILE A 1 344 ? 27.152 -8.475 -51.726 1.00 69.75 344 ILE A CA 1
ATOM 2280 C C . ILE A 1 344 ? 26.006 -9.198 -52.445 1.00 69.75 344 ILE A C 1
ATOM 2282 O O . ILE A 1 344 ? 25.183 -8.546 -53.086 1.00 69.75 344 ILE A O 1
ATOM 2286 N N . THR A 1 345 ? 25.906 -10.525 -52.307 1.00 68.44 345 THR A N 1
ATOM 2287 C CA . THR A 1 345 ? 24.851 -11.319 -52.966 1.00 68.44 345 THR A CA 1
ATOM 2288 C C . THR A 1 345 ? 23.448 -11.033 -52.416 1.00 68.44 345 THR A C 1
ATOM 2290 O O . THR A 1 345 ? 22.485 -11.061 -53.180 1.00 68.44 345 THR A O 1
ATOM 2293 N N . ASP A 1 346 ? 23.333 -10.670 -51.134 1.00 70.19 346 ASP A N 1
ATOM 2294 C CA . ASP A 1 346 ? 22.091 -10.225 -50.481 1.00 70.19 346 ASP A CA 1
ATOM 2295 C C . ASP A 1 346 ? 21.679 -8.782 -50.877 1.00 70.19 346 ASP A C 1
ATOM 2297 O O . ASP A 1 346 ? 20.612 -8.311 -50.478 1.00 70.19 346 ASP A O 1
ATOM 2301 N N . GLY A 1 347 ? 22.512 -8.039 -51.622 1.00 67.62 347 GLY A N 1
ATOM 2302 C CA . GLY A 1 347 ? 22.254 -6.638 -51.999 1.00 67.62 347 GLY A CA 1
ATOM 2303 C C . GLY A 1 347 ? 22.382 -5.624 -50.848 1.00 67.62 347 GLY A C 1
ATOM 2304 O O . GLY A 1 347 ? 21.900 -4.493 -50.953 1.00 67.62 347 GLY A O 1
ATOM 2305 N N . LEU A 1 348 ? 23.029 -6.019 -49.746 1.00 67.25 348 LEU A N 1
ATOM 2306 C CA . LEU A 1 348 ? 23.293 -5.189 -48.561 1.00 67.25 348 LEU A CA 1
ATOM 2307 C C . LEU A 1 348 ? 24.551 -4.314 -48.718 1.00 67.25 348 LEU A C 1
ATOM 2309 O O . LEU A 1 348 ? 24.781 -3.400 -47.920 1.00 67.25 348 LEU A O 1
ATOM 2313 N N . CYS A 1 349 ? 25.347 -4.571 -49.760 1.00 69.75 349 CYS A N 1
ATOM 2314 C CA . CYS A 1 349 ? 26.487 -3.757 -50.154 1.00 69.75 349 CYS A CA 1
ATOM 2315 C C . CYS A 1 349 ? 26.327 -3.156 -51.560 1.00 69.75 349 CYS A C 1
ATOM 2317 O O . CYS A 1 349 ? 25.902 -3.831 -52.496 1.00 69.75 349 CYS A O 1
ATOM 2319 N N . LEU A 1 350 ? 26.718 -1.888 -51.709 1.00 70.38 350 LEU A N 1
ATOM 2320 C CA . LEU A 1 350 ? 26.888 -1.212 -52.994 1.00 70.38 350 LEU A CA 1
ATOM 2321 C C . LEU A 1 350 ? 28.293 -1.493 -53.554 1.00 70.38 350 LEU A C 1
ATOM 2323 O O . LEU A 1 350 ? 29.289 -1.077 -52.959 1.00 70.38 350 LEU A O 1
ATOM 2327 N N . THR A 1 351 ? 28.377 -2.161 -54.705 1.00 65.94 351 THR A N 1
ATOM 2328 C CA . THR A 1 351 ? 29.641 -2.506 -55.378 1.00 65.94 351 THR A CA 1
ATOM 2329 C C . THR A 1 351 ? 29.777 -1.806 -56.735 1.00 65.94 351 THR A C 1
ATOM 2331 O O . THR A 1 351 ? 28.786 -1.480 -57.388 1.00 65.94 351 THR A O 1
ATOM 2334 N N . ASN A 1 352 ? 31.019 -1.582 -57.180 1.00 62.69 352 ASN A N 1
ATOM 2335 C CA . ASN A 1 352 ? 31.348 -1.128 -58.543 1.00 62.69 352 ASN A CA 1
ATOM 2336 C C . ASN A 1 352 ? 31.991 -2.231 -59.415 1.00 62.69 352 ASN A C 1
ATOM 2338 O O . ASN A 1 352 ? 32.476 -1.935 -60.506 1.00 62.69 352 ASN A O 1
ATOM 2342 N N . ALA A 1 353 ? 32.082 -3.458 -58.898 1.00 54.19 353 ALA A N 1
ATOM 2343 C CA . ALA A 1 353 ? 32.846 -4.556 -59.480 1.00 54.19 353 ALA A CA 1
ATOM 2344 C C . ALA A 1 353 ? 31.972 -5.478 -60.342 1.00 54.19 353 ALA A C 1
ATOM 2346 O O . ALA A 1 353 ? 30.786 -5.659 -60.069 1.00 54.19 353 ALA A O 1
ATOM 2347 N N . GLU A 1 354 ? 32.579 -6.129 -61.333 1.00 53.66 354 GLU A N 1
ATOM 2348 C CA . GLU A 1 354 ? 31.973 -7.293 -61.982 1.00 53.66 354 GLU A CA 1
ATOM 2349 C C . GLU A 1 354 ? 32.095 -8.511 -61.047 1.00 53.66 354 GLU A C 1
ATOM 2351 O O . GLU A 1 354 ? 33.172 -8.791 -60.520 1.00 53.66 354 GLU A O 1
ATOM 2356 N N . ASN A 1 355 ? 30.996 -9.245 -60.833 1.00 52.88 355 ASN A N 1
ATOM 2357 C CA . ASN A 1 355 ? 30.907 -10.304 -59.809 1.00 52.88 355 ASN A CA 1
ATOM 2358 C C . ASN A 1 355 ? 31.946 -11.439 -59.951 1.00 52.88 355 ASN A C 1
ATOM 2360 O O . ASN A 1 355 ? 32.215 -12.146 -58.982 1.00 52.88 355 ASN A O 1
ATOM 2364 N N . SER A 1 356 ? 32.526 -11.617 -61.139 1.00 50.56 356 SER A N 1
ATOM 2365 C CA . SER A 1 356 ? 33.386 -12.744 -61.528 1.00 50.56 356 SER A CA 1
ATOM 2366 C C . SER A 1 356 ? 34.729 -12.841 -60.791 1.00 50.56 356 SER A C 1
ATOM 2368 O O . SER A 1 356 ? 35.337 -13.907 -60.806 1.00 50.56 356 SER A O 1
ATOM 2370 N N . TRP A 1 357 ? 35.201 -11.772 -60.141 1.00 51.00 357 TRP A N 1
ATOM 2371 C CA . TRP A 1 357 ? 36.466 -11.783 -59.384 1.00 51.00 357 TRP A CA 1
ATOM 2372 C C . TRP A 1 357 ? 36.326 -12.206 -57.916 1.00 51.00 357 TRP A C 1
ATOM 2374 O O . TRP A 1 357 ? 37.299 -12.637 -57.295 1.00 51.00 357 TRP A O 1
ATOM 2384 N N . LEU A 1 358 ? 35.123 -12.093 -57.349 1.00 54.81 358 LEU A N 1
ATOM 2385 C CA . LEU A 1 358 ? 34.882 -12.335 -55.924 1.00 54.81 358 LEU A CA 1
ATOM 2386 C C . LEU A 1 358 ? 34.735 -13.830 -55.594 1.00 54.81 358 LEU A C 1
ATOM 2388 O O . LEU A 1 358 ? 35.049 -14.240 -54.479 1.00 54.81 358 LEU A O 1
ATOM 2392 N N . GLU A 1 359 ? 34.347 -14.659 -56.570 1.00 52.88 359 GLU A N 1
ATOM 2393 C CA . GLU A 1 359 ? 34.166 -16.113 -56.404 1.00 52.88 359 GLU A CA 1
ATOM 2394 C C . GLU A 1 359 ? 35.465 -16.868 -56.041 1.00 52.88 359 GLU A C 1
ATOM 2396 O O . GLU A 1 359 ? 35.404 -17.988 -55.535 1.00 52.88 359 GLU A O 1
ATOM 2401 N N . SER A 1 360 ? 36.639 -16.263 -56.265 1.00 49.25 360 SER A N 1
ATOM 2402 C CA . SER A 1 360 ? 37.956 -16.840 -55.945 1.00 49.25 360 SER A CA 1
ATOM 2403 C C . SER A 1 360 ? 38.642 -16.261 -54.698 1.00 49.25 360 SER A C 1
ATOM 2405 O O . SER A 1 360 ? 39.749 -16.688 -54.367 1.00 49.25 360 SER A O 1
ATOM 2407 N N . ALA A 1 361 ? 38.035 -15.293 -54.003 1.00 54.03 361 ALA A N 1
ATOM 2408 C CA . ALA A 1 361 ? 38.660 -14.621 -52.863 1.00 54.03 361 ALA A CA 1
ATOM 2409 C C . ALA A 1 361 ? 38.401 -15.361 -51.535 1.00 54.03 361 ALA A C 1
ATOM 2411 O O . ALA A 1 361 ? 37.262 -15.500 -51.088 1.00 54.03 361 ALA A O 1
ATOM 2412 N N . THR A 1 362 ? 39.462 -15.795 -50.847 1.00 58.28 362 THR A N 1
ATOM 2413 C CA . THR A 1 362 ? 39.356 -16.359 -49.492 1.00 58.28 3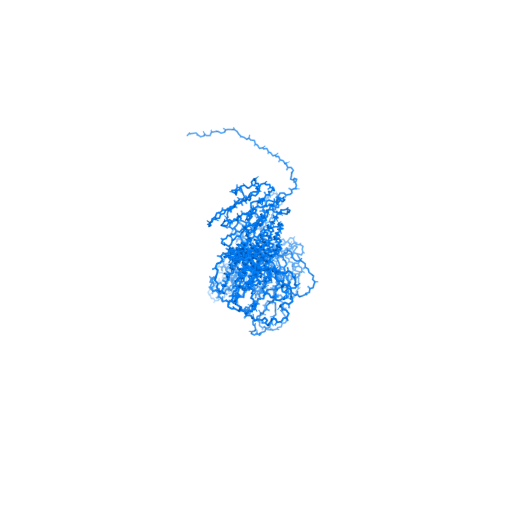62 THR A CA 1
ATOM 2414 C C . THR A 1 362 ? 39.096 -15.253 -48.468 1.00 58.28 362 THR A C 1
ATOM 2416 O O . THR A 1 362 ? 40.039 -14.602 -48.011 1.00 58.28 362 THR A O 1
ATOM 2419 N N . GLN A 1 363 ? 37.828 -15.047 -48.094 1.00 66.25 363 GLN A N 1
ATOM 2420 C CA . GLN A 1 363 ? 37.447 -14.069 -47.070 1.00 66.25 363 GLN A CA 1
ATOM 2421 C C . GLN A 1 363 ? 38.207 -14.331 -45.761 1.00 66.25 363 GLN A C 1
ATOM 2423 O O . GLN A 1 363 ? 38.060 -15.386 -45.143 1.00 66.25 363 GLN A O 1
ATOM 2428 N N . THR A 1 364 ? 38.984 -13.343 -45.324 1.00 72.56 364 THR A N 1
ATOM 2429 C CA . THR A 1 364 ? 39.677 -13.343 -44.027 1.00 72.56 364 THR A CA 1
ATOM 2430 C C . THR A 1 364 ? 38.997 -12.325 -43.113 1.00 72.56 364 THR A C 1
ATOM 2432 O O . THR A 1 364 ? 38.603 -11.267 -43.589 1.00 72.56 364 THR A O 1
ATOM 2435 N N . TRP A 1 365 ? 38.811 -12.622 -41.827 1.00 81.69 365 TRP A N 1
ATOM 2436 C CA . TRP A 1 365 ? 38.141 -11.701 -40.895 1.00 81.69 365 TRP A CA 1
ATOM 2437 C C . TRP A 1 365 ? 39.129 -10.764 -40.187 1.00 81.69 365 TRP A C 1
ATOM 2439 O O . TRP A 1 365 ? 40.293 -11.119 -39.988 1.00 81.69 365 TRP A O 1
ATOM 2449 N N . ARG A 1 366 ? 38.662 -9.554 -39.860 1.00 80.38 366 ARG A N 1
ATOM 2450 C CA . ARG A 1 366 ? 39.421 -8.468 -39.220 1.00 80.38 366 ARG A CA 1
ATOM 2451 C C . ARG A 1 366 ? 38.732 -8.011 -37.938 1.00 80.38 366 ARG A C 1
ATOM 2453 O O . ARG A 1 366 ? 38.179 -6.917 -37.861 1.00 80.38 366 ARG A O 1
ATOM 2460 N N . ASP A 1 367 ? 38.812 -8.851 -36.911 1.00 82.88 367 ASP A N 1
ATOM 2461 C CA . ASP A 1 367 ? 38.343 -8.587 -35.543 1.00 82.88 367 ASP A CA 1
ATOM 2462 C C . ASP A 1 367 ? 38.911 -7.273 -34.943 1.00 82.88 367 ASP A C 1
ATOM 2464 O O . ASP A 1 367 ? 38.350 -6.723 -33.994 1.00 82.88 367 ASP A O 1
ATOM 2468 N N . ASP A 1 368 ? 40.025 -6.757 -35.481 1.00 83.81 368 ASP A N 1
ATOM 2469 C CA . ASP A 1 368 ? 40.612 -5.452 -35.145 1.00 83.81 368 ASP A CA 1
ATOM 2470 C C . ASP A 1 368 ? 39.796 -4.256 -35.670 1.00 83.81 368 ASP A C 1
ATOM 2472 O O . ASP A 1 368 ? 39.861 -3.167 -35.091 1.00 83.81 368 ASP A O 1
ATOM 2476 N N . LEU A 1 369 ? 38.999 -4.463 -36.722 1.00 84.44 369 LEU A N 1
ATOM 2477 C CA . LEU A 1 369 ? 38.133 -3.462 -37.349 1.00 84.44 369 LEU A CA 1
ATOM 2478 C C . LEU A 1 369 ? 36.668 -3.546 -36.891 1.00 84.44 369 LEU A C 1
ATOM 2480 O O . LEU A 1 369 ? 35.921 -2.592 -37.106 1.00 84.44 369 LEU A O 1
ATOM 2484 N N . ASP A 1 370 ? 36.258 -4.622 -36.216 1.00 87.31 370 ASP A N 1
ATOM 2485 C CA . ASP A 1 370 ? 34.884 -4.814 -35.732 1.00 87.31 370 ASP A CA 1
ATOM 2486 C C . ASP A 1 370 ? 34.460 -3.745 -34.710 1.00 87.31 370 ASP A C 1
ATOM 2488 O O . ASP A 1 370 ? 35.016 -3.639 -33.606 1.00 87.31 370 ASP A O 1
ATOM 2492 N N . SER A 1 371 ? 33.417 -2.979 -35.041 1.00 87.56 371 SER A N 1
ATOM 2493 C CA . SER A 1 371 ? 32.837 -1.953 -34.169 1.00 87.56 371 SER A CA 1
ATOM 2494 C C . SER A 1 371 ? 31.568 -2.465 -33.473 1.00 87.56 371 SER A C 1
ATOM 2496 O O . SER A 1 371 ? 30.669 -3.061 -34.072 1.00 87.56 371 SER A O 1
ATOM 2498 N N . LYS A 1 372 ? 31.507 -2.289 -32.150 1.00 91.31 372 LYS A N 1
ATOM 2499 C CA . LYS A 1 372 ? 30.492 -2.888 -31.272 1.00 91.31 372 LYS A CA 1
ATOM 2500 C C . LYS A 1 372 ? 29.366 -1.902 -31.009 1.00 91.31 372 LYS A C 1
ATOM 2502 O O . LYS A 1 372 ? 29.619 -0.759 -30.645 1.00 91.31 372 LYS A O 1
ATOM 2507 N N . GLY A 1 373 ? 28.122 -2.349 -31.135 1.00 89.56 373 GLY A N 1
ATOM 2508 C CA . GLY A 1 373 ? 26.979 -1.579 -30.663 1.00 89.56 373 GLY A CA 1
ATOM 2509 C C . GLY A 1 373 ? 27.013 -1.429 -29.142 1.00 89.56 373 GLY A C 1
ATOM 2510 O O . GLY A 1 373 ? 27.516 -2.300 -28.425 1.00 89.56 373 GLY A O 1
ATOM 2511 N N . GLY A 1 374 ? 26.469 -0.320 -28.649 1.00 91.38 374 GLY A N 1
ATOM 2512 C CA . GLY A 1 374 ? 26.367 -0.048 -27.222 1.00 91.38 374 GLY A CA 1
ATOM 2513 C C . GLY A 1 374 ? 25.483 -1.064 -26.505 1.00 91.38 374 GLY A C 1
ATOM 2514 O O . GLY A 1 374 ? 24.575 -1.660 -27.097 1.00 91.38 374 GLY A O 1
ATOM 2515 N N . SER A 1 375 ? 25.720 -1.264 -25.207 1.00 93.25 375 SER A N 1
ATOM 2516 C CA . SER A 1 375 ? 24.838 -2.110 -24.406 1.00 93.25 375 SER A CA 1
ATOM 2517 C C . SER A 1 375 ? 23.488 -1.426 -24.175 1.00 93.25 375 SER A C 1
ATOM 2519 O O . SER A 1 375 ? 23.394 -0.201 -24.085 1.00 93.25 375 SER A O 1
ATOM 2521 N N . GLY A 1 376 ? 22.431 -2.230 -24.076 1.00 84.38 376 GLY A N 1
ATOM 2522 C CA . GLY A 1 376 ? 21.130 -1.774 -23.608 1.00 84.38 376 GLY A CA 1
ATOM 2523 C C . GLY A 1 376 ? 21.144 -1.612 -22.091 1.00 84.38 376 GLY A C 1
ATOM 2524 O O . GLY A 1 376 ? 21.710 -2.440 -21.372 1.00 84.38 376 GLY A O 1
ATOM 2525 N N . GLY A 1 377 ? 20.511 -0.552 -21.604 1.00 83.94 377 GLY A N 1
ATOM 2526 C CA . GLY A 1 377 ? 20.321 -0.310 -20.183 1.00 83.94 377 GLY A CA 1
ATOM 2527 C C . GLY A 1 377 ? 19.389 -1.343 -19.546 1.00 83.94 377 GLY A C 1
ATOM 2528 O O . GLY A 1 377 ? 18.465 -1.855 -20.182 1.00 83.94 377 GLY A O 1
ATOM 2529 N N . GLY A 1 378 ? 19.616 -1.630 -18.263 1.00 84.56 378 GLY A N 1
ATOM 2530 C CA . GLY A 1 378 ? 18.700 -2.436 -17.451 1.00 84.56 378 GLY A CA 1
ATOM 2531 C C . GLY A 1 378 ? 17.381 -1.712 -17.156 1.00 84.56 378 GLY A C 1
ATOM 2532 O O . GLY A 1 378 ? 17.248 -0.506 -17.371 1.00 84.56 378 GLY A O 1
ATOM 2533 N N . THR A 1 379 ? 16.394 -2.426 -16.624 1.00 78.19 379 THR A N 1
ATOM 2534 C CA . THR A 1 379 ? 15.197 -1.783 -16.068 1.00 78.19 379 THR A CA 1
ATOM 2535 C C . THR A 1 379 ? 15.506 -1.107 -14.740 1.00 78.19 379 THR A C 1
ATOM 2537 O O . THR A 1 379 ? 16.489 -1.427 -14.068 1.00 78.19 379 THR A O 1
ATOM 2540 N N . GLY A 1 380 ? 14.578 -0.267 -14.288 1.00 66.38 380 GLY A N 1
ATOM 2541 C CA . GLY A 1 380 ? 14.409 -0.072 -12.854 1.00 66.38 380 GLY A CA 1
ATOM 2542 C C . GLY A 1 380 ? 14.042 -1.384 -12.156 1.00 66.38 380 GLY A C 1
ATOM 2543 O O . GLY A 1 380 ? 13.431 -2.272 -12.757 1.00 66.38 380 GLY A O 1
ATOM 2544 N N . SER A 1 381 ? 14.354 -1.506 -10.870 1.00 61.03 381 SER A N 1
ATOM 2545 C CA . SER A 1 381 ? 13.819 -2.606 -10.068 1.00 61.03 381 SER A CA 1
ATOM 2546 C C . SER A 1 381 ? 12.335 -2.360 -9.803 1.00 61.03 381 SER A C 1
ATOM 2548 O O . SER A 1 381 ? 11.957 -1.290 -9.320 1.00 61.03 381 SER A O 1
ATOM 2550 N N . SER A 1 382 ? 11.483 -3.358 -10.039 1.00 51.41 382 SER A N 1
ATOM 2551 C CA . SER A 1 382 ? 10.157 -3.380 -9.422 1.00 51.41 382 SER A CA 1
ATOM 2552 C C . SER A 1 382 ? 10.338 -3.548 -7.912 1.00 51.41 382 SER A C 1
ATOM 2554 O O . SER A 1 382 ? 10.737 -4.618 -7.447 1.00 51.41 382 SER A O 1
ATOM 2556 N N . SER A 1 383 ? 10.078 -2.494 -7.143 1.00 45.38 383 SER A N 1
ATOM 2557 C CA . SER A 1 383 ? 10.047 -2.561 -5.685 1.00 45.38 383 SER A CA 1
ATOM 2558 C C . SER A 1 383 ? 8.901 -3.487 -5.266 1.00 45.38 383 SER A C 1
ATOM 2560 O O . SER A 1 383 ? 7.745 -3.272 -5.639 1.00 45.38 383 SER A O 1
ATOM 2562 N N . ALA A 1 384 ? 9.239 -4.568 -4.554 1.00 39.88 384 ALA A N 1
ATOM 2563 C CA . ALA A 1 384 ? 8.275 -5.580 -4.130 1.00 39.88 384 ALA A CA 1
ATOM 2564 C C . ALA A 1 384 ? 7.153 -4.952 -3.284 1.00 39.88 384 ALA A C 1
ATOM 2566 O O . ALA A 1 384 ? 7.386 -3.970 -2.582 1.00 39.88 384 ALA A O 1
ATOM 2567 N N . ALA A 1 385 ? 5.950 -5.526 -3.397 1.00 37.88 385 ALA A N 1
ATOM 2568 C CA . ALA A 1 385 ? 4.669 -4.992 -2.929 1.00 37.88 385 ALA A CA 1
ATOM 2569 C C . ALA A 1 385 ? 4.744 -4.013 -1.739 1.00 37.88 385 ALA A C 1
ATOM 2571 O O . ALA A 1 385 ? 5.072 -4.395 -0.614 1.00 37.88 385 ALA A O 1
ATOM 2572 N N . GLY A 1 386 ? 4.357 -2.756 -1.986 1.00 37.31 386 GLY A N 1
ATOM 2573 C CA . GLY A 1 386 ? 4.137 -1.776 -0.923 1.00 37.31 386 GLY A CA 1
ATOM 2574 C C . GLY A 1 386 ? 3.119 -2.290 0.102 1.00 37.31 386 GLY A C 1
ATOM 2575 O O . GLY A 1 386 ? 2.111 -2.898 -0.258 1.00 37.31 386 GLY A O 1
ATOM 2576 N N . SER A 1 387 ? 3.405 -2.074 1.388 1.00 38.22 387 SER A N 1
ATOM 2577 C CA . SER A 1 387 ? 2.678 -2.704 2.493 1.00 38.22 387 SER A CA 1
ATOM 2578 C C . SER A 1 387 ? 1.285 -2.094 2.700 1.00 38.22 387 SER A C 1
ATOM 2580 O O . SER A 1 387 ? 1.089 -1.210 3.539 1.00 38.22 387 SER A O 1
ATOM 2582 N N . MET A 1 388 ? 0.288 -2.621 1.982 1.00 35.41 388 MET A N 1
ATOM 2583 C CA . MET A 1 388 ? -1.112 -2.481 2.381 1.00 35.41 388 MET A CA 1
ATOM 2584 C C . MET A 1 388 ? -1.298 -3.180 3.734 1.00 35.41 388 MET A C 1
ATOM 2586 O O . MET A 1 388 ? -1.459 -4.394 3.800 1.00 35.41 388 MET A O 1
ATOM 2590 N N . ASN A 1 389 ? -1.293 -2.416 4.827 1.00 35.03 389 ASN A N 1
ATOM 2591 C CA . ASN A 1 389 ? -1.667 -2.945 6.133 1.00 35.03 389 ASN A CA 1
ATOM 2592 C C . ASN A 1 389 ? -3.197 -3.002 6.239 1.00 35.03 389 ASN A C 1
ATOM 2594 O O . ASN A 1 389 ? -3.811 -2.190 6.927 1.00 35.03 389 ASN A O 1
ATOM 2598 N N . THR A 1 390 ? -3.814 -4.038 5.666 1.00 36.81 390 THR A N 1
ATOM 2599 C CA . THR A 1 390 ? -5.142 -4.536 6.090 1.00 36.81 390 THR A CA 1
ATOM 2600 C C . THR A 1 390 ? -5.077 -5.212 7.467 1.00 36.81 390 THR A C 1
ATOM 2602 O O . THR A 1 390 ? -5.730 -6.220 7.709 1.00 36.81 390 THR A O 1
ATOM 2605 N N . GLY A 1 391 ? -4.254 -4.676 8.374 1.00 33.16 391 GLY A N 1
ATOM 2606 C CA . GLY A 1 391 ? -4.005 -5.250 9.689 1.00 33.16 391 GLY A CA 1
ATOM 2607 C C . GLY A 1 391 ? -3.385 -6.651 9.657 1.00 33.16 391 GLY A C 1
ATOM 2608 O O . GLY A 1 391 ? -3.791 -7.485 10.450 1.00 33.16 391 GLY A O 1
ATOM 2609 N N . GLU A 1 392 ? -2.414 -6.935 8.784 1.00 30.88 392 GLU A N 1
ATOM 2610 C CA . GLU A 1 392 ? -1.780 -8.262 8.738 1.00 30.88 392 GLU A CA 1
ATOM 2611 C C . GLU A 1 392 ? -0.273 -8.187 9.030 1.00 30.88 392 GLU A C 1
ATOM 2613 O O . GLU A 1 392 ? 0.523 -7.713 8.219 1.00 30.88 392 GLU A O 1
ATOM 2618 N N . LYS A 1 393 ? 0.125 -8.658 10.222 1.00 27.66 393 LYS A N 1
ATOM 2619 C CA . LYS A 1 393 ? 1.527 -8.877 10.611 1.00 27.66 393 LYS A CA 1
ATOM 2620 C C . LYS A 1 393 ? 1.660 -10.095 11.522 1.00 27.66 393 LYS A C 1
ATOM 2622 O O . LYS A 1 393 ? 1.248 -10.062 12.681 1.00 27.66 393 LYS A O 1
ATOM 2627 N N . THR A 1 394 ? 2.322 -11.135 11.027 1.00 23.80 394 THR A N 1
ATOM 2628 C CA . THR A 1 394 ? 2.655 -12.339 11.800 1.00 23.80 394 THR A CA 1
ATOM 2629 C C . THR A 1 394 ? 3.751 -12.037 12.826 1.00 23.80 394 THR A C 1
ATOM 2631 O O . THR A 1 394 ? 4.943 -12.085 12.525 1.00 23.80 394 THR A O 1
ATOM 2634 N N . TYR A 1 395 ? 3.352 -11.710 14.054 1.00 24.84 395 TYR A N 1
ATOM 2635 C CA . TYR A 1 395 ? 4.260 -11.401 15.160 1.00 24.84 395 TYR A CA 1
ATOM 2636 C C . TYR A 1 395 ? 4.470 -12.610 16.087 1.00 24.84 395 TYR A C 1
ATOM 2638 O O . TYR A 1 395 ? 3.723 -12.806 17.047 1.00 24.84 395 TYR A O 1
ATOM 2646 N N . THR A 1 396 ? 5.541 -13.380 15.869 1.00 23.27 396 THR A N 1
ATOM 2647 C CA . THR A 1 396 ? 5.997 -14.417 16.817 1.00 23.27 396 THR A CA 1
ATOM 2648 C C . THR A 1 396 ? 6.597 -13.768 18.071 1.00 23.27 396 THR A C 1
ATOM 2650 O O . THR A 1 396 ? 7.810 -13.593 18.180 1.00 23.27 396 THR A O 1
ATOM 2653 N N . ILE A 1 397 ? 5.749 -13.369 19.023 1.00 26.94 397 ILE A N 1
ATOM 2654 C CA . ILE A 1 397 ? 6.180 -12.757 20.289 1.00 26.94 397 ILE A CA 1
ATOM 2655 C C . ILE A 1 397 ? 6.298 -13.830 21.371 1.00 26.94 397 ILE A C 1
ATOM 2657 O O . ILE A 1 397 ? 5.303 -14.224 21.980 1.00 26.94 397 ILE A O 1
ATOM 2661 N N . THR A 1 398 ? 7.531 -14.234 21.673 1.00 23.39 398 THR A N 1
ATOM 2662 C CA . THR A 1 398 ? 7.848 -14.985 22.894 1.00 23.39 398 THR A CA 1
ATOM 2663 C C . THR A 1 398 ? 7.464 -14.152 24.118 1.00 23.39 398 THR A C 1
ATOM 2665 O O . THR A 1 398 ? 8.049 -13.097 24.368 1.00 23.39 398 THR A O 1
ATOM 2668 N N . LEU A 1 399 ? 6.474 -14.609 24.887 1.00 27.23 399 LEU A N 1
ATOM 2669 C CA . LEU A 1 399 ? 6.012 -13.914 26.088 1.00 27.23 399 LEU A CA 1
ATOM 2670 C C . LEU A 1 399 ? 7.038 -14.060 27.226 1.00 27.23 399 LEU A C 1
ATOM 2672 O O . LEU A 1 399 ? 7.168 -15.120 27.833 1.00 27.23 399 LEU A O 1
ATOM 2676 N N . GLN A 1 400 ? 7.742 -12.972 27.539 1.00 21.89 400 GLN A N 1
ATOM 2677 C CA . GLN A 1 400 ? 8.433 -12.791 28.820 1.00 21.89 400 GLN A CA 1
ATOM 2678 C C . GLN A 1 400 ? 7.426 -12.207 29.836 1.00 21.89 400 GLN A C 1
ATOM 2680 O O . GLN A 1 400 ? 6.744 -11.239 29.494 1.00 21.89 400 GLN A O 1
ATOM 2685 N N . PRO A 1 401 ? 7.294 -12.755 31.060 1.00 24.86 401 PRO A N 1
ATOM 2686 C CA . PRO A 1 401 ? 6.289 -12.300 32.024 1.00 24.86 401 PRO A CA 1
ATOM 2687 C C . PRO A 1 401 ? 6.671 -10.958 32.672 1.00 24.86 401 PRO A C 1
ATOM 2689 O O . PRO A 1 401 ? 7.461 -10.893 33.621 1.00 24.86 401 PRO A O 1
ATOM 2692 N N . THR A 1 402 ? 6.087 -9.868 32.171 1.00 24.14 402 THR A N 1
ATOM 2693 C CA . THR A 1 402 ? 6.276 -8.510 32.702 1.00 24.14 402 THR A CA 1
ATOM 2694 C C . THR A 1 402 ? 5.466 -8.314 33.988 1.00 24.14 402 THR A C 1
ATOM 2696 O O . THR A 1 402 ? 4.260 -8.085 33.957 1.00 24.14 402 THR A O 1
ATOM 2699 N N . LYS A 1 403 ? 6.131 -8.406 35.146 1.00 26.62 403 LYS A N 1
ATOM 2700 C CA . LYS A 1 403 ? 5.491 -8.356 36.474 1.00 26.62 403 LYS A CA 1
ATOM 2701 C C . LYS A 1 403 ? 4.946 -6.966 36.832 1.00 26.62 403 LYS A C 1
ATOM 2703 O O . LYS A 1 403 ? 5.652 -6.166 37.449 1.00 26.62 403 LYS A O 1
ATOM 2708 N N . THR A 1 404 ? 3.673 -6.714 36.549 1.00 25.62 404 THR A N 1
ATOM 2709 C CA . THR A 1 404 ? 2.941 -5.550 37.077 1.00 25.62 404 THR A CA 1
ATOM 2710 C C . THR A 1 404 ? 2.333 -5.893 38.441 1.00 25.62 404 THR A C 1
ATOM 2712 O O . THR A 1 404 ? 1.562 -6.841 38.560 1.00 25.62 404 THR A O 1
ATOM 2715 N N . LYS A 1 405 ? 2.680 -5.144 39.496 1.00 24.12 405 LYS A N 1
ATOM 2716 C CA . LYS A 1 405 ? 2.163 -5.380 40.858 1.00 24.12 405 LYS A CA 1
ATOM 2717 C C . LYS A 1 405 ? 0.872 -4.606 41.122 1.00 24.12 405 LYS A C 1
ATOM 2719 O O . LYS A 1 405 ? 0.880 -3.382 41.045 1.00 24.12 405 LYS A O 1
ATOM 2724 N N . VAL A 1 406 ? -0.159 -5.300 41.603 1.00 27.92 406 VAL A N 1
ATOM 2725 C CA . VAL A 1 406 ? -1.304 -4.708 42.317 1.00 27.92 406 VAL A CA 1
ATOM 2726 C C . VAL A 1 406 ? -1.568 -5.548 43.572 1.00 27.92 406 VAL A C 1
ATOM 2728 O O . VAL A 1 406 ? -1.631 -6.767 43.489 1.00 27.92 406 VAL A O 1
ATOM 2731 N N . ASN A 1 407 ? -1.650 -4.912 44.746 1.00 29.28 407 ASN A N 1
ATOM 2732 C CA . ASN A 1 407 ? -2.027 -5.508 46.043 1.00 29.28 407 ASN A CA 1
ATOM 2733 C C . ASN A 1 407 ? -1.431 -6.889 46.418 1.00 29.28 407 ASN A C 1
ATOM 2735 O O . ASN A 1 407 ? -2.061 -7.690 47.101 1.00 29.28 407 ASN A O 1
ATOM 2739 N N . GLY A 1 408 ? -0.164 -7.134 46.070 1.00 31.28 408 GLY A N 1
ATOM 2740 C CA . GLY A 1 408 ? 0.662 -8.178 46.695 1.00 31.28 408 GLY A CA 1
ATOM 2741 C C . GLY A 1 408 ? 0.561 -9.590 46.107 1.00 31.28 408 GLY A C 1
ATOM 2742 O O . GLY A 1 408 ? 1.422 -10.412 46.415 1.00 31.28 408 GLY A O 1
ATOM 2743 N N . THR A 1 409 ? -0.398 -9.866 45.223 1.00 28.94 409 THR A N 1
ATOM 2744 C CA . THR A 1 409 ? -0.477 -11.115 44.446 1.00 28.94 409 THR A CA 1
ATOM 2745 C C . THR A 1 409 ? -0.224 -10.852 42.960 1.00 28.94 409 THR A C 1
ATOM 2747 O O . THR A 1 409 ? -0.617 -9.825 42.416 1.00 28.94 409 THR A O 1
ATOM 2750 N N . ASN A 1 410 ? 0.474 -11.774 42.288 1.00 29.11 410 ASN A N 1
ATOM 2751 C CA . ASN A 1 410 ? 0.769 -11.644 40.859 1.00 29.11 410 ASN A CA 1
ATOM 2752 C C . ASN A 1 410 ? -0.387 -12.228 40.026 1.00 29.11 410 ASN A C 1
ATOM 2754 O O . ASN A 1 410 ? -0.707 -13.418 40.139 1.00 29.11 410 ASN A O 1
ATOM 2758 N N . LEU A 1 411 ? -0.980 -11.393 39.173 1.00 35.03 411 LEU A N 1
ATOM 2759 C CA . LEU A 1 411 ? -1.941 -11.776 38.139 1.00 35.03 411 LEU A CA 1
ATOM 2760 C C . LEU A 1 411 ? -1.390 -11.327 36.784 1.00 35.03 411 LEU A C 1
ATOM 2762 O O . LEU A 1 411 ? -1.278 -10.131 36.520 1.00 35.03 411 LEU A O 1
ATOM 2766 N N . ASP A 1 412 ? -1.043 -12.294 35.938 1.00 38.47 412 ASP A N 1
ATOM 2767 C CA . ASP A 1 412 ? -0.434 -12.061 34.629 1.00 38.47 412 ASP A CA 1
ATOM 2768 C C . ASP A 1 412 ? -1.519 -11.753 33.579 1.00 38.47 412 ASP A C 1
ATOM 2770 O O . ASP A 1 412 ? -1.836 -12.562 32.708 1.00 38.47 412 ASP A O 1
ATOM 2774 N N . ALA A 1 413 ? -2.136 -10.574 33.694 1.00 36.44 413 ALA A N 1
ATOM 2775 C CA . ALA A 1 413 ? -3.115 -10.082 32.728 1.00 36.44 413 ALA A CA 1
ATOM 2776 C C . ALA A 1 413 ? -2.413 -9.580 31.452 1.00 36.44 413 ALA A C 1
ATOM 2778 O O . ALA A 1 413 ? -1.690 -8.582 31.485 1.00 36.44 413 ALA A O 1
ATOM 2779 N N . VAL A 1 414 ? -2.646 -10.251 30.319 1.00 41.00 414 VAL A N 1
ATOM 2780 C CA . VAL A 1 414 ? -2.051 -9.903 29.016 1.00 41.00 414 VAL A CA 1
ATOM 2781 C C . VAL A 1 414 ? -3.140 -9.419 28.057 1.00 41.00 414 VAL A C 1
ATOM 2783 O O . VAL A 1 414 ? -3.653 -10.173 27.231 1.00 41.00 414 VAL A O 1
ATOM 2786 N N . THR A 1 415 ? -3.483 -8.135 28.156 1.00 36.03 415 THR A N 1
ATOM 2787 C CA . THR A 1 415 ? -4.313 -7.452 27.155 1.00 36.03 415 THR A CA 1
ATOM 2788 C C . THR A 1 415 ? -3.471 -7.144 25.919 1.00 36.03 415 THR A C 1
ATOM 2790 O O . THR A 1 415 ? -2.426 -6.501 26.032 1.00 36.03 415 THR A O 1
ATOM 2793 N N . LYS A 1 416 ? -3.922 -7.574 24.738 1.00 42.16 416 LYS A N 1
ATOM 2794 C CA . LYS A 1 416 ? -3.323 -7.211 23.448 1.00 42.16 416 LYS A CA 1
ATOM 2795 C C . LYS A 1 416 ? -4.412 -7.068 22.387 1.00 42.16 416 LYS A C 1
ATOM 2797 O O . LYS A 1 416 ? -5.174 -8.000 22.152 1.00 42.16 416 LYS A O 1
ATOM 2802 N N . THR A 1 417 ? -4.419 -5.934 21.699 1.00 34.94 417 THR A N 1
ATOM 2803 C CA . THR A 1 417 ? -5.116 -5.793 20.420 1.00 34.94 417 THR A CA 1
ATOM 2804 C C . THR A 1 417 ? -4.406 -6.657 19.384 1.00 34.94 417 THR A C 1
ATOM 2806 O O . THR A 1 417 ? -3.197 -6.518 19.183 1.00 34.94 417 THR A O 1
ATOM 2809 N N . TYR A 1 418 ? -5.149 -7.549 18.734 1.00 38.34 418 TYR A N 1
ATOM 2810 C CA . TYR A 1 418 ? -4.670 -8.319 17.591 1.00 38.34 418 TYR A CA 1
ATOM 2811 C C . TYR A 1 418 ? -5.372 -7.812 16.340 1.00 38.34 418 TYR A C 1
ATOM 2813 O O . TYR A 1 418 ? -6.560 -7.497 16.357 1.00 38.34 418 TYR A O 1
ATOM 2821 N N . ALA A 1 419 ? -4.618 -7.720 15.254 1.00 35.97 419 ALA A N 1
ATOM 2822 C CA . ALA A 1 419 ? -5.182 -7.422 13.952 1.00 35.97 419 ALA A CA 1
ATOM 2823 C C . ALA A 1 419 ? -5.648 -8.738 13.277 1.00 35.97 419 ALA A C 1
ATOM 2825 O O . ALA A 1 419 ? -5.193 -9.810 13.694 1.00 35.97 419 ALA A O 1
ATOM 2826 N N . PRO A 1 420 ? -6.589 -8.695 12.313 1.00 35.25 420 PRO A N 1
ATOM 2827 C CA . PRO A 1 420 ? -7.246 -9.897 11.798 1.00 35.25 420 PRO A CA 1
ATOM 2828 C C . PRO A 1 420 ? -6.269 -10.935 11.243 1.00 35.25 420 PRO A C 1
ATOM 2830 O O . PRO A 1 420 ? -5.351 -10.592 10.502 1.00 35.25 420 PRO A O 1
ATOM 2833 N N . SER A 1 421 ? -6.494 -12.215 11.544 1.00 40.25 421 SER A N 1
ATOM 2834 C CA . SER A 1 421 ? -5.754 -13.298 10.888 1.00 40.25 421 SER A CA 1
ATOM 2835 C C . SER A 1 421 ? -6.586 -14.568 10.741 1.00 40.25 421 SER A C 1
ATOM 2837 O O . SER A 1 421 ? -7.523 -14.827 11.500 1.00 40.25 421 SER A O 1
ATOM 2839 N N . THR A 1 422 ? -6.222 -15.371 9.744 1.00 34.81 422 THR A N 1
ATOM 2840 C CA . THR A 1 422 ? -6.855 -16.661 9.445 1.00 34.81 422 THR A CA 1
ATOM 2841 C C . THR A 1 422 ? -6.512 -17.743 10.465 1.00 34.81 422 THR A C 1
ATOM 2843 O O . THR A 1 422 ? -7.308 -18.662 10.639 1.00 34.81 422 THR A O 1
ATOM 2846 N N . LEU A 1 423 ? -5.355 -17.647 11.133 1.00 37.72 423 LEU A N 1
ATOM 2847 C CA . LEU A 1 423 ? -4.861 -18.653 12.074 1.00 37.72 423 LEU A CA 1
ATOM 2848 C C . LEU A 1 423 ? -3.907 -18.020 13.101 1.00 37.72 423 LEU A C 1
ATOM 2850 O O . LEU A 1 423 ? -2.797 -17.610 12.760 1.00 37.72 423 LEU A O 1
ATOM 2854 N N . THR A 1 424 ? -4.320 -17.952 14.371 1.00 44.09 424 THR A N 1
ATOM 2855 C CA . THR A 1 424 ? -3.490 -17.448 15.480 1.00 44.09 424 THR A CA 1
ATOM 2856 C C . THR A 1 424 ? -3.184 -18.555 16.485 1.00 44.09 424 THR A C 1
ATOM 2858 O O . THR A 1 424 ? -4.096 -19.174 17.032 1.00 44.09 424 THR A O 1
ATOM 2861 N N . THR A 1 425 ? -1.898 -18.774 16.769 1.00 43.06 425 THR A N 1
ATOM 2862 C CA . THR A 1 425 ? -1.430 -19.793 17.721 1.00 43.06 425 THR A CA 1
ATOM 2863 C C . THR A 1 425 ? -0.956 -19.154 19.023 1.00 43.06 425 THR A C 1
ATOM 2865 O O . THR A 1 425 ? -0.039 -18.332 19.024 1.00 43.06 425 THR A O 1
ATOM 2868 N N . PHE A 1 426 ? -1.532 -19.584 20.142 1.00 49.72 426 PHE A N 1
ATOM 2869 C CA . PHE A 1 426 ? -1.193 -19.146 21.493 1.00 49.72 426 PHE A CA 1
ATOM 2870 C C . PHE A 1 426 ? -0.543 -20.277 22.280 1.00 49.72 426 PHE A C 1
ATOM 2872 O O . PHE A 1 426 ? -1.108 -21.362 22.378 1.00 49.72 426 PHE A O 1
ATOM 2879 N N . ILE A 1 427 ? 0.611 -20.008 22.891 1.00 45.06 427 ILE A N 1
ATOM 2880 C CA . ILE A 1 427 ? 1.200 -20.874 23.919 1.00 45.06 427 ILE A CA 1
ATOM 2881 C C . ILE A 1 427 ? 0.885 -20.225 25.263 1.00 45.06 427 ILE A C 1
ATOM 2883 O O . ILE A 1 427 ? 1.440 -19.174 25.591 1.00 45.06 427 ILE A O 1
ATOM 2887 N N . LEU A 1 428 ? -0.034 -20.823 26.018 1.00 47.97 428 LEU A N 1
ATOM 2888 C CA . LEU A 1 428 ? -0.458 -20.298 27.313 1.00 47.97 428 LEU A CA 1
ATOM 2889 C C . LEU A 1 428 ? 0.368 -20.928 28.448 1.00 47.97 428 LEU A C 1
ATOM 2891 O O . LEU A 1 428 ? 0.608 -22.142 28.432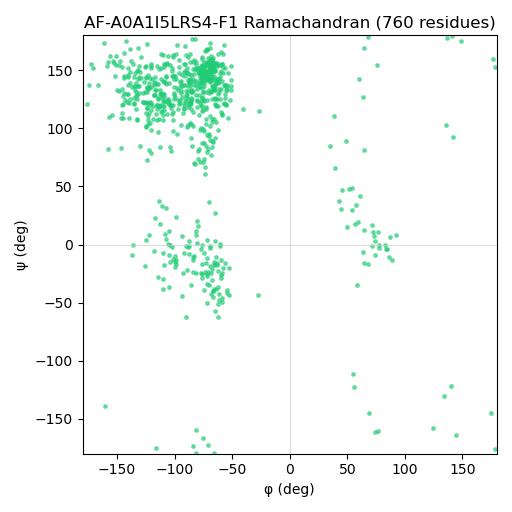 1.00 47.97 428 LEU A O 1
ATOM 2895 N N . PRO A 1 429 ? 0.810 -20.137 29.445 1.00 45.72 429 PRO A N 1
ATOM 2896 C CA . PRO A 1 429 ? 1.535 -20.669 30.591 1.00 45.72 429 PRO A CA 1
ATOM 2897 C C . PRO A 1 429 ? 0.614 -21.514 31.486 1.00 45.72 429 PRO A C 1
ATOM 2899 O O . PRO A 1 429 ? -0.616 -21.402 31.443 1.00 45.72 429 PRO A O 1
ATOM 2902 N N . LYS A 1 430 ? 1.231 -22.373 32.308 1.00 52.47 430 LYS A N 1
ATOM 2903 C CA . LYS A 1 430 ? 0.539 -23.299 33.216 1.00 52.47 430 LYS A CA 1
ATOM 2904 C C . LYS A 1 430 ? -0.400 -22.540 34.166 1.00 52.47 430 LYS A C 1
ATOM 2906 O O . LYS A 1 430 ? 0.055 -21.697 34.936 1.00 52.47 430 LYS A O 1
ATOM 2911 N N . ASN A 1 431 ? -1.693 -22.874 34.123 1.00 47.31 431 ASN A N 1
ATOM 2912 C CA . ASN A 1 431 ? -2.709 -22.337 35.036 1.00 47.31 431 ASN A CA 1
ATOM 2913 C C . ASN A 1 431 ? -2.385 -22.659 36.500 1.00 47.31 431 ASN A C 1
ATOM 2915 O O . ASN A 1 431 ? -1.857 -23.731 36.817 1.00 47.31 431 ASN A O 1
ATOM 2919 N N . LYS A 1 432 ? -2.801 -21.778 37.413 1.00 48.47 432 LYS A N 1
ATOM 2920 C CA . LYS A 1 432 ? -2.892 -22.115 38.838 1.00 48.47 432 LYS A CA 1
ATOM 2921 C C . LYS A 1 432 ? -3.980 -23.179 39.047 1.00 48.47 432 LYS A C 1
ATOM 2923 O O . LYS A 1 432 ? -4.980 -23.227 38.332 1.00 48.47 432 LYS A O 1
ATOM 2928 N N . SER A 1 433 ? -3.811 -24.032 40.058 1.00 43.59 433 SER A N 1
ATOM 2929 C CA . SER A 1 433 ? -4.807 -25.065 40.382 1.00 43.59 433 SER A CA 1
ATOM 2930 C C . SER A 1 433 ? -6.159 -24.429 40.745 1.00 43.59 433 SER A C 1
ATOM 2932 O O . SER A 1 433 ? -6.222 -23.567 41.623 1.00 43.59 433 SER A O 1
ATOM 2934 N N . GLY A 1 434 ? -7.229 -24.836 40.051 1.00 43.41 434 GLY A N 1
ATOM 2935 C CA . GLY A 1 434 ? -8.582 -24.274 40.188 1.00 43.41 434 GLY A CA 1
ATOM 2936 C C . GLY A 1 434 ? -8.938 -23.121 39.233 1.00 43.41 434 GLY A C 1
ATOM 2937 O O . GLY A 1 434 ? -10.001 -22.520 39.394 1.00 43.41 434 GLY A O 1
ATOM 2938 N N . TYR A 1 435 ? -8.087 -22.810 38.250 1.00 42.84 435 TYR A N 1
ATOM 2939 C CA . TYR A 1 435 ? -8.298 -21.732 37.276 1.00 42.84 435 TYR A CA 1
ATOM 2940 C C . TYR A 1 435 ? -8.332 -22.270 35.840 1.00 42.84 435 TYR A C 1
ATOM 2942 O O . TYR A 1 435 ? -7.723 -23.294 35.527 1.00 42.84 435 TYR A O 1
ATOM 2950 N N . GLN A 1 436 ? -9.026 -21.554 34.954 1.00 49.41 436 GLN A N 1
ATOM 2951 C CA . GLN A 1 436 ? -8.981 -21.771 33.508 1.00 49.41 436 GLN A CA 1
ATOM 2952 C C . GLN A 1 436 ? -8.618 -20.474 32.787 1.00 49.41 436 GLN A C 1
ATOM 2954 O O . GLN A 1 436 ? -8.937 -19.376 33.248 1.00 49.41 436 GLN A O 1
ATOM 2959 N N . TRP A 1 437 ? -8.013 -20.609 31.608 1.00 49.44 437 TRP A N 1
ATOM 2960 C CA . TRP A 1 437 ? -7.889 -19.492 30.681 1.00 49.44 437 TRP A CA 1
ATOM 2961 C C . TRP A 1 437 ? -9.248 -19.260 30.023 1.00 49.44 437 TRP A C 1
ATOM 2963 O O . TRP A 1 437 ? -9.753 -20.125 29.303 1.00 49.44 437 TRP A O 1
ATOM 2973 N N . ALA A 1 438 ? -9.836 -18.096 30.285 1.00 47.81 438 ALA A N 1
ATOM 2974 C CA . ALA A 1 438 ? -10.969 -17.595 29.527 1.00 47.81 438 ALA A CA 1
ATOM 2975 C C . ALA A 1 438 ? -10.453 -16.678 28.417 1.00 47.81 438 ALA A C 1
ATOM 2977 O O . ALA A 1 438 ? -9.682 -15.749 28.681 1.00 47.81 438 ALA A O 1
ATOM 2978 N N . LEU A 1 439 ? -10.921 -16.918 27.196 1.00 50.88 439 LEU A N 1
ATOM 2979 C CA . LEU A 1 439 ? -10.774 -15.977 26.097 1.00 50.88 439 LEU A CA 1
ATOM 2980 C C . LEU A 1 439 ? -12.025 -15.101 26.009 1.00 50.88 439 LEU A C 1
ATOM 2982 O O . LEU A 1 439 ? -13.148 -15.607 26.036 1.00 50.88 439 LEU A O 1
ATOM 2986 N N . LEU A 1 440 ? -11.821 -13.790 25.897 1.00 48.41 440 LEU A N 1
ATOM 2987 C CA . LEU A 1 440 ? -12.854 -12.824 25.542 1.00 48.41 440 LEU A CA 1
ATOM 2988 C C . LEU A 1 440 ? -12.475 -12.206 24.192 1.00 48.41 440 LEU A C 1
ATOM 2990 O O . LEU A 1 440 ? -11.438 -11.545 24.111 1.00 48.41 440 LEU A O 1
ATOM 2994 N N . VAL A 1 441 ? -13.304 -12.412 23.163 1.00 46.12 441 VAL A N 1
ATOM 2995 C CA . VAL A 1 441 ? -13.142 -11.795 21.833 1.00 46.12 441 VAL A CA 1
ATOM 2996 C C . VAL A 1 441 ? -14.170 -10.677 21.658 1.00 46.12 441 VAL A C 1
ATOM 2998 O O . VAL A 1 441 ? -15.377 -10.916 21.717 1.00 46.12 441 VAL A O 1
ATOM 3001 N N . TYR A 1 442 ? -13.703 -9.451 21.425 1.00 40.44 442 TYR A N 1
ATOM 3002 C CA . TYR A 1 442 ? -14.540 -8.267 21.223 1.00 40.44 442 TYR A CA 1
ATOM 3003 C C . TYR A 1 442 ? -14.590 -7.893 19.736 1.00 40.44 442 TYR A C 1
ATOM 3005 O O . TYR A 1 442 ? -13.836 -7.043 19.266 1.00 40.44 442 TYR A O 1
ATOM 3013 N N . GLY A 1 443 ? -15.487 -8.533 18.981 1.00 40.28 443 GLY A N 1
ATOM 3014 C CA . GLY A 1 443 ? -15.674 -8.232 17.561 1.00 40.28 443 GLY A CA 1
ATOM 3015 C C . GLY A 1 443 ? -16.655 -9.170 16.855 1.00 40.28 443 GLY A C 1
ATOM 3016 O O . GLY A 1 443 ? -17.662 -9.573 17.438 1.00 40.28 443 GLY A O 1
ATOM 3017 N N . LYS A 1 444 ? -16.387 -9.483 15.582 1.00 38.66 444 LYS A N 1
ATOM 3018 C CA . LYS A 1 444 ? -17.219 -10.374 14.755 1.00 38.66 444 LYS A CA 1
ATOM 3019 C C . LYS A 1 444 ? -16.474 -11.671 14.472 1.00 38.66 444 LYS A C 1
ATOM 3021 O O . LYS A 1 444 ? -15.494 -11.650 13.739 1.00 38.66 444 LYS A O 1
ATOM 3026 N N . SER A 1 445 ? -17.041 -12.790 14.916 1.00 43.44 445 SER A N 1
ATOM 3027 C CA . SER A 1 445 ? -16.532 -14.155 14.713 1.00 43.44 445 SER A CA 1
ATOM 3028 C C . SER A 1 445 ? -15.133 -14.484 15.271 1.00 43.44 445 SER A C 1
ATOM 3030 O O . SER A 1 445 ? -14.181 -13.708 15.240 1.00 43.44 445 SER A O 1
ATOM 3032 N N . CYS A 1 446 ? -15.064 -15.718 15.760 1.00 39.84 446 CYS A N 1
ATOM 3033 C CA . CYS A 1 446 ? -13.892 -16.557 15.977 1.00 39.84 446 CYS A CA 1
ATOM 3034 C C . CYS A 1 446 ? -14.380 -18.016 15.875 1.00 39.84 446 CYS A C 1
ATOM 3036 O O . CYS A 1 446 ? -15.573 -18.271 16.086 1.00 39.84 446 CYS A O 1
ATOM 3038 N N . LYS A 1 447 ? -13.503 -18.973 15.553 1.00 51.38 447 LYS A N 1
ATOM 3039 C CA . LYS A 1 447 ? -13.811 -20.416 15.607 1.00 51.38 447 LYS A CA 1
ATOM 3040 C C . LYS A 1 447 ? -12.659 -21.180 16.259 1.00 51.38 447 LYS A C 1
ATOM 3042 O O . LYS A 1 447 ? -11.526 -21.084 15.782 1.00 51.38 447 LYS A O 1
ATOM 3047 N N . ALA A 1 448 ? -12.952 -21.965 17.297 1.00 40.34 448 ALA A N 1
ATOM 3048 C CA . ALA A 1 448 ? -11.970 -22.830 17.959 1.00 40.34 448 ALA A CA 1
ATOM 3049 C C . ALA A 1 448 ? -12.022 -24.310 17.532 1.00 40.34 448 ALA A C 1
ATOM 3051 O O . ALA A 1 448 ? -11.098 -25.057 17.851 1.00 40.34 448 ALA A O 1
ATOM 3052 N N . ASP A 1 449 ? -13.042 -24.741 16.783 1.00 39.12 449 ASP A N 1
ATOM 3053 C CA . ASP A 1 449 ? -13.055 -26.058 16.138 1.00 39.12 449 ASP A CA 1
ATOM 3054 C C . ASP A 1 449 ? -13.392 -25.975 14.636 1.00 39.12 449 ASP A C 1
ATOM 3056 O O . ASP A 1 449 ? -13.859 -24.954 14.125 1.00 39.12 449 ASP A O 1
ATOM 3060 N N . GLY A 1 450 ? -13.060 -27.043 13.905 1.00 36.62 450 GLY A N 1
ATOM 3061 C CA . GLY A 1 450 ? -13.164 -27.114 12.444 1.00 36.62 450 GLY A CA 1
ATOM 3062 C C . GLY A 1 450 ? -14.563 -27.421 11.899 1.00 36.62 450 GLY A C 1
ATOM 3063 O O . GLY A 1 450 ? -14.682 -27.749 10.718 1.00 36.62 450 GLY A O 1
ATOM 3064 N N . THR A 1 451 ? -15.611 -27.376 12.724 1.00 31.59 451 THR A N 1
ATOM 3065 C CA . THR A 1 451 ? -16.964 -27.799 12.341 1.00 31.59 451 THR A CA 1
ATOM 3066 C C . THR A 1 451 ? -17.755 -26.657 11.699 1.00 31.59 451 THR A C 1
ATOM 3068 O O . THR A 1 451 ? -17.705 -25.495 12.106 1.00 31.59 451 THR A O 1
ATOM 3071 N N . ALA A 1 452 ? -18.515 -26.975 10.652 1.00 29.62 452 ALA A N 1
ATOM 3072 C CA . ALA A 1 452 ? -19.207 -25.971 9.854 1.00 29.62 452 ALA A CA 1
ATOM 3073 C C . ALA A 1 452 ? -20.560 -25.542 10.459 1.00 29.62 452 ALA A C 1
ATOM 3075 O O . ALA A 1 452 ? -21.572 -26.201 10.230 1.00 29.62 452 ALA A O 1
ATOM 3076 N N . GLY A 1 453 ? -20.606 -24.369 11.109 1.00 32.88 453 GLY A N 1
ATOM 3077 C CA . GLY A 1 453 ? -21.813 -23.527 11.075 1.00 32.88 453 GLY A CA 1
ATOM 3078 C C . GLY A 1 453 ? -22.218 -22.773 12.344 1.00 32.88 453 GLY A C 1
ATOM 3079 O O . GLY A 1 453 ? -23.045 -23.247 13.115 1.00 32.88 453 GLY A O 1
ATOM 3080 N N . SER A 1 454 ? -21.770 -21.522 12.483 1.00 30.53 454 SER A N 1
ATOM 3081 C CA . SER A 1 454 ? -22.592 -20.388 12.965 1.00 30.53 454 SER A CA 1
ATOM 3082 C C . SER A 1 454 ? -21.826 -19.065 12.822 1.00 30.53 454 SER A C 1
ATOM 3084 O O . SER A 1 454 ? -20.598 -19.050 12.766 1.00 30.53 454 SER A O 1
ATOM 3086 N N . VAL A 1 455 ? -22.552 -17.946 12.715 1.00 31.31 455 VAL A N 1
ATOM 3087 C CA . VAL A 1 455 ? -21.978 -16.588 12.688 1.00 31.31 455 VAL A CA 1
ATOM 3088 C C . VAL A 1 455 ? -22.330 -15.898 14.000 1.00 31.31 455 VAL A C 1
ATOM 3090 O O . VAL A 1 455 ? -23.504 -15.645 14.263 1.00 31.31 455 VAL A O 1
ATOM 3093 N N . PHE A 1 456 ? -21.321 -15.578 14.811 1.00 35.56 456 PHE A N 1
ATOM 3094 C CA . PHE A 1 456 ? -21.504 -14.896 16.093 1.00 35.56 456 PHE A CA 1
ATOM 3095 C C . PHE A 1 456 ? -21.201 -13.397 15.976 1.00 35.56 456 PHE A C 1
ATOM 3097 O O . PHE A 1 456 ? -20.128 -12.989 15.529 1.00 35.56 456 PHE A O 1
ATOM 3104 N N . THR A 1 457 ? -22.173 -12.576 16.379 1.00 29.91 457 THR A N 1
ATOM 3105 C CA . THR A 1 457 ? -22.158 -11.103 16.276 1.00 29.91 457 THR A CA 1
ATOM 3106 C C . THR A 1 457 ? -22.092 -10.404 17.638 1.00 29.91 457 THR A C 1
ATOM 3108 O O . THR A 1 457 ? -22.442 -9.232 17.751 1.00 29.91 457 THR A O 1
ATOM 3111 N N . THR A 1 458 ? -21.690 -11.134 18.676 1.00 33.22 458 THR A N 1
ATOM 3112 C CA . THR A 1 458 ? -21.653 -10.695 20.076 1.00 33.22 458 THR A CA 1
ATOM 3113 C C . THR A 1 458 ? -20.445 -11.348 20.741 1.00 33.22 458 THR A C 1
ATOM 3115 O O . THR A 1 458 ? -20.051 -12.430 20.312 1.00 33.22 458 THR A O 1
ATOM 3118 N N . ALA A 1 459 ? -19.878 -10.725 21.780 1.00 35.16 459 ALA A N 1
ATOM 3119 C CA . ALA A 1 459 ? -18.676 -11.218 22.455 1.00 35.16 459 ALA A CA 1
ATOM 3120 C C . ALA A 1 459 ? -18.821 -12.684 22.909 1.00 35.16 459 ALA A C 1
ATOM 3122 O O . ALA A 1 459 ? -19.569 -12.996 23.840 1.00 35.16 459 ALA A O 1
ATOM 3123 N N . THR A 1 460 ? -18.109 -13.578 22.228 1.00 38.16 460 THR A N 1
ATOM 3124 C CA . THR A 1 460 ? -18.071 -15.013 22.510 1.00 38.16 460 THR A CA 1
ATOM 3125 C C . THR A 1 460 ? -17.021 -15.311 23.574 1.00 38.16 460 THR A C 1
ATOM 3127 O O . THR A 1 460 ? -15.939 -14.720 23.597 1.00 38.16 460 THR A O 1
ATOM 3130 N N . LYS A 1 461 ? -17.363 -16.229 24.484 1.00 47.19 461 LYS A N 1
ATOM 3131 C CA . LYS A 1 461 ? -16.500 -16.663 25.583 1.00 47.19 461 LYS A CA 1
ATOM 3132 C C . LYS A 1 461 ? -16.335 -18.172 25.534 1.00 47.19 461 LYS A C 1
ATOM 3134 O O . LYS A 1 461 ? -17.278 -18.908 25.817 1.00 47.19 461 LYS A O 1
ATOM 3139 N N . GLU A 1 462 ? -15.119 -18.607 25.247 1.00 45.34 462 GLU A N 1
ATOM 3140 C CA . GLU A 1 462 ? -14.725 -20.010 25.303 1.00 45.34 462 GLU A CA 1
ATOM 3141 C C . GLU A 1 462 ? -13.876 -20.257 26.556 1.00 45.34 462 GLU A C 1
ATOM 3143 O O . GLU A 1 462 ? -13.045 -19.434 26.957 1.00 45.34 462 GLU A O 1
ATOM 3148 N N . PHE A 1 463 ? -14.134 -21.392 27.206 1.00 44.91 463 PHE A N 1
ATOM 3149 C CA . PHE A 1 463 ? -13.423 -21.860 28.391 1.00 44.91 463 PHE A CA 1
ATOM 3150 C C . PHE A 1 463 ? -12.579 -23.075 27.999 1.00 44.91 463 PHE A C 1
ATOM 3152 O O . PHE A 1 463 ? -13.119 -24.146 27.716 1.00 44.91 463 PHE A O 1
ATOM 3159 N N . PHE A 1 464 ? -11.255 -22.932 27.997 1.00 49.59 464 PHE A N 1
ATOM 3160 C CA . PHE A 1 464 ? -10.355 -24.010 27.582 1.00 49.59 464 PHE A CA 1
ATOM 3161 C C . PHE A 1 464 ? -10.076 -24.960 28.755 1.00 49.59 464 PHE A C 1
ATOM 3163 O O . PHE A 1 464 ? -9.119 -24.796 29.515 1.00 49.59 464 PHE A O 1
ATOM 3170 N N . GLY A 1 465 ? -10.982 -25.925 28.930 1.00 39.03 465 GLY A N 1
ATOM 3171 C CA . GLY A 1 465 ? -11.022 -26.847 30.066 1.00 39.03 465 GLY A CA 1
ATOM 3172 C C . GLY A 1 465 ? -10.134 -28.094 29.963 1.00 39.03 465 GLY A C 1
ATOM 3173 O O . GLY A 1 465 ? -9.460 -28.348 28.965 1.00 39.03 465 GLY A O 1
ATOM 3174 N N . GLY A 1 466 ? -10.146 -28.884 31.038 1.00 36.75 466 GLY A N 1
ATOM 3175 C CA . GLY A 1 466 ? -9.474 -30.182 31.155 1.00 36.75 466 GLY A CA 1
ATOM 3176 C C . GLY A 1 466 ? -8.744 -30.320 32.489 1.00 36.75 466 GLY A C 1
ATOM 3177 O O . GLY A 1 466 ? -7.667 -29.750 32.653 1.00 36.75 466 GLY A O 1
ATOM 3178 N N . GLU A 1 467 ? -9.331 -31.070 33.424 1.00 37.00 467 GLU A N 1
ATOM 3179 C CA . GLU A 1 467 ? -8.718 -31.439 34.707 1.00 37.00 467 GLU A CA 1
ATOM 3180 C C . GLU A 1 467 ? -7.709 -32.583 34.520 1.00 37.00 467 GLU A C 1
ATOM 3182 O O . GLU A 1 467 ? -7.952 -33.714 34.926 1.00 37.00 467 GLU A O 1
ATOM 3187 N N . GLU A 1 468 ? -6.565 -32.294 33.898 1.00 35.56 468 GLU A N 1
ATOM 3188 C CA . GLU A 1 468 ? -5.447 -33.242 33.823 1.00 35.56 468 GLU A CA 1
ATOM 3189 C C . GLU A 1 468 ? -4.179 -32.655 34.441 1.00 35.56 468 GLU A C 1
ATOM 3191 O O . GLU A 1 468 ? -3.912 -31.455 34.371 1.00 35.56 468 GLU A O 1
ATOM 3196 N N . THR A 1 469 ? -3.420 -33.526 35.104 1.00 36.53 469 THR A N 1
ATOM 3197 C CA . THR A 1 469 ? -2.363 -33.171 36.060 1.00 36.53 469 THR A CA 1
ATOM 3198 C C . THR A 1 469 ? -0.985 -32.941 35.438 1.00 36.53 469 THR A C 1
ATOM 3200 O O . THR A 1 469 ? -0.027 -32.715 36.176 1.00 36.53 469 THR A O 1
ATOM 3203 N N . ASP A 1 470 ? -0.869 -33.024 34.113 1.00 37.59 470 ASP A N 1
ATOM 3204 C CA . ASP A 1 470 ? 0.417 -33.101 33.419 1.00 37.59 470 ASP A CA 1
ATOM 3205 C C . ASP A 1 470 ? 1.080 -31.737 33.151 1.00 37.59 470 ASP A C 1
ATOM 3207 O O . ASP A 1 470 ? 0.423 -30.705 32.998 1.00 37.59 470 ASP A O 1
ATOM 3211 N N . ASP A 1 471 ? 2.413 -31.727 33.089 1.00 36.12 471 ASP A N 1
ATOM 3212 C CA . ASP A 1 471 ? 3.248 -30.508 33.116 1.00 36.12 471 ASP A CA 1
ATOM 3213 C C . ASP A 1 471 ? 3.354 -29.752 31.767 1.00 36.12 471 ASP A C 1
ATOM 3215 O O . ASP A 1 471 ? 4.224 -28.899 31.572 1.00 36.12 471 ASP A O 1
ATOM 3219 N N . ALA A 1 472 ? 2.466 -30.043 30.813 1.00 37.41 472 ALA A N 1
ATOM 3220 C CA . ALA A 1 472 ? 2.535 -29.520 29.452 1.00 37.41 472 ALA A CA 1
ATOM 3221 C C . ALA A 1 472 ? 2.049 -28.060 29.316 1.00 37.41 472 ALA A C 1
ATOM 3223 O O . ALA A 1 472 ? 0.973 -27.680 29.784 1.00 37.41 472 ALA A O 1
ATOM 3224 N N . LEU A 1 473 ? 2.810 -27.252 28.566 1.00 41.25 473 LEU A N 1
ATOM 3225 C CA . LEU A 1 473 ? 2.330 -25.981 28.012 1.00 41.25 473 LEU A CA 1
ATOM 3226 C C . LEU A 1 473 ? 1.159 -26.251 27.057 1.00 41.25 473 LEU A C 1
ATOM 3228 O O . LEU A 1 473 ? 1.256 -27.128 26.197 1.00 41.25 473 LEU A O 1
ATOM 3232 N N . ARG A 1 474 ? 0.069 -25.481 27.167 1.00 50.81 474 ARG A N 1
ATOM 3233 C CA . ARG A 1 474 ? -1.084 -25.637 26.269 1.00 50.81 474 ARG A CA 1
ATOM 3234 C C . ARG A 1 474 ? -0.964 -24.717 25.061 1.00 50.81 474 ARG A C 1
ATOM 3236 O O . ARG A 1 474 ? -0.948 -23.494 25.201 1.00 50.81 474 ARG A O 1
ATOM 3243 N N . THR A 1 475 ? -0.937 -25.331 23.883 1.00 41.62 475 THR A N 1
ATOM 3244 C CA . THR A 1 475 ? -1.064 -24.651 22.593 1.00 41.62 475 THR A CA 1
ATOM 3245 C C . THR A 1 475 ? -2.536 -24.594 22.198 1.00 41.62 475 THR A C 1
ATOM 3247 O O . THR A 1 475 ? -3.190 -25.631 22.131 1.00 41.62 475 THR A O 1
ATOM 3250 N N . ILE A 1 476 ? -3.049 -23.399 21.911 1.00 51.38 476 ILE A N 1
ATOM 3251 C CA . ILE A 1 476 ? -4.386 -23.178 21.349 1.00 51.38 476 ILE A CA 1
ATOM 3252 C C . ILE A 1 476 ? -4.212 -22.562 19.963 1.00 51.38 476 ILE A C 1
ATOM 3254 O O . ILE A 1 476 ? -3.436 -21.622 19.803 1.00 51.38 476 ILE A O 1
ATOM 3258 N N . VAL A 1 477 ? -4.930 -23.084 18.971 1.00 45.69 477 VAL A N 1
ATOM 3259 C CA . VAL A 1 477 ? -4.984 -22.532 17.611 1.00 45.69 477 VAL A CA 1
ATOM 3260 C C . VAL A 1 477 ? -6.404 -22.039 17.371 1.00 45.69 477 VAL A C 1
ATOM 3262 O O . VAL A 1 477 ? -7.351 -22.792 17.577 1.00 45.69 477 VAL A O 1
ATOM 3265 N N . LEU A 1 478 ? -6.547 -20.777 16.974 1.00 49.16 478 LEU A N 1
ATOM 3266 C CA . LEU A 1 478 ? -7.832 -20.129 16.717 1.00 49.16 478 LEU A CA 1
ATOM 3267 C C . LEU A 1 478 ? -7.883 -19.649 15.272 1.00 49.16 478 LEU A C 1
ATOM 3269 O O . LEU A 1 478 ? -6.925 -19.036 14.795 1.00 49.16 478 LEU A O 1
ATOM 3273 N N . ASN A 1 479 ? -9.011 -19.887 14.607 1.00 43.47 479 ASN A N 1
ATOM 3274 C CA . ASN A 1 479 ? -9.223 -19.501 13.216 1.00 43.47 479 ASN A CA 1
ATOM 3275 C C . ASN A 1 479 ? -10.237 -18.352 13.112 1.00 43.47 479 ASN A C 1
ATOM 3277 O O . ASN A 1 479 ? -11.108 -18.197 13.975 1.00 43.47 479 ASN A O 1
ATOM 3281 N N . ASP A 1 480 ? -10.148 -17.585 12.023 1.00 44.84 480 ASP A N 1
ATOM 3282 C CA . ASP A 1 480 ? -11.094 -16.520 11.649 1.00 44.84 480 ASP A CA 1
ATOM 3283 C C . ASP A 1 480 ? -11.378 -15.504 12.779 1.00 44.84 480 ASP A C 1
ATOM 3285 O O . ASP A 1 480 ? -12.535 -15.210 13.086 1.00 44.84 480 ASP A O 1
ATOM 3289 N N . VAL A 1 481 ? -10.330 -14.994 13.436 1.00 43.78 481 VAL A N 1
ATOM 3290 C CA . VAL A 1 481 ? -10.454 -14.081 14.587 1.00 43.78 481 VAL A CA 1
ATOM 3291 C C . VAL A 1 481 ? -10.473 -12.619 14.135 1.00 43.78 481 VAL A C 1
ATOM 3293 O O . VAL A 1 481 ? -9.500 -12.137 13.549 1.00 43.78 481 VAL A O 1
ATOM 3296 N N . TYR A 1 482 ? -11.530 -11.879 14.497 1.00 41.19 482 TYR A N 1
ATOM 3297 C CA . TYR A 1 482 ? -11.615 -10.428 14.282 1.00 41.19 482 TYR A CA 1
ATOM 3298 C C . TYR A 1 482 ? -12.085 -9.697 15.550 1.00 41.19 482 TYR A C 1
ATOM 3300 O O . TYR A 1 482 ? -13.270 -9.734 15.891 1.00 41.19 482 TYR A O 1
ATOM 3308 N N . GLY A 1 483 ? -11.176 -8.980 16.218 1.00 41.69 483 GLY A N 1
ATOM 3309 C CA . GLY A 1 483 ? -11.485 -8.138 17.380 1.00 41.69 483 GLY A CA 1
ATOM 3310 C C . GLY A 1 483 ? -10.341 -8.046 18.391 1.00 41.69 483 GLY A C 1
ATOM 3311 O O . GLY A 1 483 ? -9.337 -8.749 18.272 1.00 41.69 483 GLY A O 1
ATOM 3312 N N . ASP A 1 484 ? -10.511 -7.211 19.418 1.00 40.91 484 ASP A N 1
ATOM 3313 C CA . ASP A 1 484 ? -9.626 -7.238 20.587 1.00 40.91 484 ASP A CA 1
ATOM 3314 C C . ASP A 1 484 ? -9.762 -8.579 21.319 1.00 40.91 484 ASP A C 1
ATOM 3316 O O . ASP A 1 484 ? -10.876 -9.078 21.506 1.00 40.91 484 ASP A O 1
ATOM 3320 N N . MET A 1 485 ? -8.640 -9.149 21.771 1.00 44.31 485 MET A N 1
ATOM 3321 C CA . MET A 1 485 ? -8.644 -10.374 22.571 1.00 44.31 485 MET A CA 1
ATOM 3322 C C . MET A 1 485 ? -7.979 -10.171 23.924 1.00 44.31 485 MET A C 1
ATOM 3324 O O . MET A 1 485 ? -6.788 -9.861 24.022 1.00 44.31 485 MET A O 1
ATOM 3328 N N . THR A 1 486 ? -8.740 -10.447 24.979 1.00 47.28 486 THR A N 1
ATOM 3329 C CA . THR A 1 486 ? -8.229 -10.452 26.349 1.00 47.28 486 THR A CA 1
ATOM 3330 C C . THR A 1 486 ? -8.226 -11.879 26.874 1.00 47.28 486 THR A C 1
ATOM 3332 O O . THR A 1 486 ? -9.284 -12.479 27.073 1.00 47.28 486 THR A O 1
ATOM 3335 N N . PHE A 1 487 ? -7.031 -12.411 27.131 1.00 46.59 487 PHE A N 1
ATOM 3336 C CA . PHE A 1 487 ? -6.859 -13.645 27.894 1.00 46.59 487 PHE A CA 1
ATOM 3337 C C . PHE A 1 487 ? -6.858 -13.309 29.384 1.00 46.59 487 PHE A C 1
ATOM 3339 O O . PHE A 1 487 ? -6.071 -12.477 29.841 1.00 46.59 487 PHE A O 1
ATOM 3346 N N . VAL A 1 488 ? -7.740 -13.956 30.146 1.00 45.75 488 VAL A N 1
ATOM 3347 C CA . VAL A 1 488 ? -7.855 -13.766 31.597 1.00 45.75 488 VAL A CA 1
ATOM 3348 C C . VAL A 1 488 ? -7.775 -15.126 32.284 1.00 45.75 488 VAL A C 1
ATOM 3350 O O . VAL A 1 488 ? -8.490 -16.057 31.911 1.00 45.75 488 VAL A O 1
ATOM 3353 N N . GLU A 1 489 ? -6.928 -15.241 33.307 1.00 43.03 489 GLU A N 1
ATOM 3354 C CA . GLU A 1 489 ? -6.945 -16.383 34.225 1.00 43.03 489 GLU A CA 1
ATOM 3355 C C . GLU A 1 489 ? -8.185 -16.236 35.126 1.00 43.03 489 GLU A C 1
ATOM 3357 O O . GLU A 1 489 ? -8.231 -15.382 36.013 1.00 43.03 489 GLU A O 1
ATOM 3362 N N . VAL A 1 490 ? -9.233 -17.018 34.856 1.00 43.62 490 VAL A N 1
ATOM 3363 C CA . VAL A 1 490 ? -10.533 -16.924 35.534 1.00 43.62 490 VAL A CA 1
ATOM 3364 C C . VAL A 1 490 ? -10.732 -18.137 36.436 1.00 43.62 490 VAL A C 1
ATOM 3366 O O . VAL A 1 490 ? -10.659 -19.286 35.996 1.00 43.62 490 VAL A O 1
ATOM 3369 N N . ALA A 1 491 ? -11.038 -17.884 37.709 1.00 41.62 491 ALA A N 1
ATOM 3370 C CA . ALA A 1 491 ? -11.486 -18.922 38.630 1.00 41.62 491 ALA A CA 1
ATOM 3371 C C . ALA A 1 491 ? -12.849 -19.473 38.170 1.00 41.62 491 ALA A C 1
ATOM 3373 O O . ALA A 1 491 ? -13.828 -18.733 38.071 1.00 41.62 491 ALA A O 1
ATOM 3374 N N . THR A 1 492 ? -12.921 -20.777 37.893 1.00 39.53 492 THR A N 1
ATOM 3375 C CA . THR A 1 492 ? -14.147 -21.441 37.403 1.00 39.53 492 THR A CA 1
ATOM 3376 C C . THR A 1 492 ? -15.222 -21.575 38.481 1.00 39.53 492 THR A C 1
ATOM 3378 O O . THR A 1 492 ? -16.412 -21.626 38.176 1.00 39.53 492 THR A O 1
ATOM 3381 N N . THR A 1 493 ? -14.811 -21.601 39.751 1.00 40.44 493 THR A N 1
ATOM 3382 C CA . THR A 1 493 ? -15.686 -21.578 40.928 1.00 40.44 493 THR A CA 1
ATOM 3383 C C . THR A 1 493 ? -15.353 -20.376 41.804 1.00 40.44 493 THR A C 1
ATOM 3385 O O . THR A 1 493 ? -14.248 -20.274 42.336 1.00 40.44 493 THR A O 1
ATOM 3388 N N . CYS A 1 494 ? -16.328 -19.492 42.027 1.00 42.69 494 CYS A N 1
ATOM 3389 C CA . CYS A 1 494 ? -16.228 -18.463 43.055 1.00 42.69 494 CYS A CA 1
ATOM 3390 C C . CYS A 1 494 ? -16.516 -19.106 44.419 1.00 42.69 494 CYS A C 1
ATOM 3392 O O . CYS A 1 494 ? -17.666 -19.349 44.790 1.00 42.69 494 CYS A O 1
ATOM 3394 N N . LYS A 1 495 ? -15.453 -19.432 45.158 1.00 46.44 495 LYS A N 1
ATOM 3395 C CA . LYS A 1 495 ? -15.539 -20.019 46.498 1.00 46.44 495 LYS A CA 1
ATOM 3396 C C . LYS A 1 495 ? -15.609 -18.906 47.539 1.00 46.44 495 LYS A C 1
ATOM 3398 O O . LYS A 1 495 ? -14.585 -18.318 47.877 1.00 46.44 495 LYS A O 1
ATOM 3403 N N . LEU A 1 496 ? -16.799 -18.632 48.079 1.00 49.88 496 LEU A N 1
ATOM 3404 C CA . LEU A 1 496 ? -16.932 -17.734 49.227 1.00 49.88 496 LEU A CA 1
ATOM 3405 C C . LEU A 1 496 ? -16.481 -18.484 50.482 1.00 49.88 496 LEU A C 1
ATOM 3407 O O . LEU A 1 496 ? -17.284 -19.126 51.158 1.00 49.88 496 LEU A O 1
ATOM 3411 N N . LYS A 1 497 ? -15.174 -18.432 50.762 1.00 42.62 497 LYS A N 1
ATOM 3412 C CA . LYS A 1 497 ? -14.581 -19.015 51.968 1.00 42.62 497 LYS A CA 1
ATOM 3413 C C . LYS A 1 497 ? -15.104 -18.326 53.225 1.00 42.62 497 LYS A C 1
ATOM 3415 O O . LYS A 1 497 ? -14.627 -17.264 53.616 1.00 42.62 497 LYS A O 1
ATOM 3420 N N . SER A 1 498 ? -15.988 -19.020 53.926 1.00 39.75 498 SER A N 1
ATOM 3421 C CA . SER A 1 498 ? -15.919 -19.049 55.382 1.00 39.75 498 SER A CA 1
ATOM 3422 C C . SER A 1 498 ? -14.667 -19.842 55.775 1.00 39.75 498 SER A C 1
ATOM 3424 O O . SER A 1 498 ? -14.596 -21.051 55.544 1.00 39.75 498 SER A O 1
ATOM 3426 N N . SER A 1 499 ? -13.651 -19.173 56.319 1.00 33.31 499 SER A N 1
ATOM 3427 C CA . SER A 1 499 ? -12.589 -19.832 57.090 1.00 33.31 499 SER A CA 1
ATOM 3428 C C . SER A 1 499 ? -13.106 -20.138 58.497 1.00 33.31 499 SER A C 1
ATOM 3430 O O . SER A 1 499 ? -13.809 -19.320 59.086 1.00 33.31 499 SER A O 1
ATOM 3432 N N . GLY A 1 500 ? -12.770 -21.324 59.018 1.00 35.53 500 GLY A N 1
ATOM 3433 C CA . GLY A 1 500 ? -13.326 -21.848 60.269 1.00 35.53 500 GLY A CA 1
ATOM 3434 C C . GLY A 1 500 ? -13.239 -20.875 61.451 1.00 35.53 500 GLY A C 1
ATOM 3435 O O . GLY A 1 500 ? -12.213 -20.237 61.668 1.00 35.53 500 GLY A O 1
ATOM 3436 N N . ASP A 1 501 ? -14.340 -20.795 62.199 1.00 36.69 501 ASP A N 1
ATOM 3437 C CA . ASP A 1 501 ? -14.568 -19.930 63.361 1.00 36.69 501 ASP A CA 1
ATOM 3438 C C . ASP A 1 501 ? -14.202 -18.435 63.190 1.00 36.69 501 ASP A C 1
ATOM 3440 O O . ASP A 1 501 ? -13.176 -17.923 63.638 1.00 36.69 501 ASP A O 1
ATOM 3444 N N . ASN A 1 502 ? -15.198 -17.684 62.711 1.00 36.22 502 ASN A N 1
ATOM 3445 C CA . ASN A 1 502 ? -15.450 -16.278 63.061 1.00 36.22 502 ASN A CA 1
ATOM 3446 C C . ASN A 1 502 ? -14.511 -15.199 62.487 1.00 36.22 502 ASN A C 1
ATOM 3448 O O . ASN A 1 502 ? -14.701 -14.026 62.832 1.00 36.22 502 ASN A O 1
ATOM 3452 N N . SER A 1 503 ? -13.591 -15.533 61.576 1.00 33.59 503 SER A N 1
ATOM 3453 C CA . SER A 1 503 ? -12.852 -14.542 60.773 1.00 33.59 503 SER A CA 1
ATOM 3454 C C . SER A 1 503 ? -13.000 -14.798 59.265 1.00 33.59 503 SER A C 1
ATOM 3456 O O . SER A 1 503 ? -12.377 -15.690 58.696 1.00 33.59 503 SER A O 1
ATOM 3458 N N . GLU A 1 504 ? -13.868 -14.013 58.616 1.00 42.19 504 GLU A N 1
ATOM 3459 C CA . GLU A 1 504 ? -14.232 -14.126 57.199 1.00 42.19 504 GLU A CA 1
ATOM 3460 C C . GLU A 1 504 ? -14.396 -12.718 56.594 1.00 42.19 504 GLU A C 1
ATOM 3462 O O . GLU A 1 504 ? -15.236 -11.922 57.031 1.00 42.19 504 GLU A O 1
ATOM 3467 N N . THR A 1 505 ? -13.644 -12.421 55.537 1.00 38.84 505 THR A N 1
ATOM 3468 C CA . THR A 1 505 ? -13.855 -11.229 54.698 1.00 38.84 505 THR A CA 1
ATOM 3469 C C . THR A 1 505 ? -14.125 -11.690 53.268 1.00 38.84 505 THR A C 1
ATOM 3471 O O . THR A 1 505 ? -13.619 -12.733 52.857 1.00 38.84 505 THR A O 1
ATOM 3474 N N . LEU A 1 506 ? -14.874 -10.917 52.475 1.00 44.06 506 LEU A N 1
ATOM 3475 C CA . LEU A 1 506 ? -14.993 -11.134 51.024 1.00 44.06 506 LEU A CA 1
ATOM 3476 C C . LEU A 1 506 ? -13.707 -10.705 50.292 1.00 44.06 506 LEU A C 1
ATOM 3478 O O . LEU A 1 506 ? -13.718 -9.791 49.474 1.00 44.06 506 LEU A O 1
ATOM 3482 N N . THR A 1 507 ? -12.586 -11.345 50.624 1.00 36.16 507 THR A N 1
ATOM 3483 C CA . THR A 1 507 ? -11.251 -11.054 50.075 1.00 36.16 507 THR A CA 1
ATOM 3484 C C . THR A 1 507 ? -10.814 -12.014 48.971 1.00 36.16 507 THR A C 1
ATOM 3486 O O . THR A 1 507 ? -9.991 -11.624 48.155 1.00 36.16 507 THR A O 1
ATOM 3489 N N . ASP A 1 508 ? -11.425 -13.200 48.855 1.00 38.16 508 ASP A N 1
ATOM 3490 C CA . ASP A 1 508 ? -11.267 -14.100 47.691 1.00 38.16 508 ASP A CA 1
ATOM 3491 C C . ASP A 1 508 ? -12.159 -13.676 46.493 1.00 38.16 508 ASP A C 1
ATOM 3493 O O . ASP A 1 508 ? -12.452 -14.459 45.588 1.00 38.16 508 ASP A O 1
ATOM 3497 N N . PHE A 1 509 ? -12.596 -12.413 46.466 1.00 40.91 509 PHE A N 1
ATOM 3498 C CA . PHE A 1 509 ? -13.133 -11.779 45.264 1.00 40.91 509 PHE A CA 1
ATOM 3499 C C . PHE A 1 509 ? -11.985 -11.305 44.372 1.00 40.91 509 PHE A C 1
ATOM 3501 O O . PHE A 1 509 ? -11.087 -10.596 44.827 1.00 40.91 509 PHE A O 1
ATOM 3508 N N . PHE A 1 510 ? -12.078 -11.584 43.072 1.00 37.59 510 PHE A N 1
ATOM 3509 C CA . PHE A 1 510 ? -11.226 -10.963 42.056 1.00 37.59 510 PHE A CA 1
ATOM 3510 C C . PHE A 1 510 ? -11.670 -9.512 41.826 1.00 37.59 510 PHE A C 1
ATOM 3512 O O . PHE A 1 510 ? -12.308 -9.184 40.826 1.00 37.59 510 PHE A O 1
ATOM 3519 N N . TYR A 1 511 ? -11.362 -8.650 42.798 1.00 37.41 511 TYR A N 1
ATOM 3520 C CA . TYR A 1 511 ? -11.644 -7.216 42.774 1.00 37.41 511 TYR A CA 1
ATOM 3521 C C . TYR A 1 511 ? -10.803 -6.507 41.706 1.00 37.41 511 TYR A C 1
ATOM 3523 O O . TYR A 1 511 ? -9.758 -5.921 41.981 1.00 37.41 511 TYR A O 1
ATOM 3531 N N . ASN A 1 512 ? -11.303 -6.532 40.473 1.00 34.97 512 ASN A N 1
ATOM 3532 C CA . ASN A 1 512 ? -10.972 -5.552 39.452 1.00 34.97 512 ASN A CA 1
ATOM 3533 C C . ASN A 1 512 ? -12.249 -4.770 39.114 1.00 34.97 512 ASN A C 1
ATOM 3535 O O . ASN A 1 512 ? -13.160 -5.291 38.466 1.00 34.97 512 ASN A O 1
ATOM 3539 N N . GLU A 1 513 ? -12.315 -3.518 39.567 1.00 36.69 513 GLU A N 1
ATOM 3540 C CA . GLU A 1 513 ? -13.484 -2.649 39.392 1.00 36.69 513 GLU A CA 1
ATOM 3541 C C . GLU A 1 513 ? -13.821 -2.413 37.909 1.00 36.69 513 GLU A C 1
ATOM 3543 O O . GLU A 1 513 ? -14.996 -2.303 37.561 1.00 36.69 513 GLU A O 1
ATOM 3548 N N . ALA A 1 514 ? -12.825 -2.452 37.013 1.00 35.09 514 ALA A N 1
ATOM 3549 C CA . ALA A 1 514 ? -13.048 -2.333 35.573 1.00 35.09 514 ALA A CA 1
ATOM 3550 C C . ALA A 1 514 ? -13.840 -3.525 34.998 1.00 35.09 514 ALA A C 1
ATOM 3552 O O . ALA A 1 514 ? -14.723 -3.329 34.163 1.00 35.09 514 ALA A O 1
ATOM 3553 N N . ILE A 1 515 ? -13.589 -4.752 35.476 1.00 39.59 515 ILE A N 1
ATOM 3554 C CA . ILE A 1 515 ? -14.276 -5.972 35.004 1.00 39.59 515 ILE A CA 1
ATOM 3555 C C . ILE A 1 515 ? -15.737 -6.003 35.487 1.00 39.59 515 ILE A C 1
ATOM 3557 O O . ILE A 1 515 ? -16.629 -6.451 34.764 1.00 39.59 515 ILE A O 1
ATOM 3561 N N . MET A 1 516 ? -16.013 -5.469 36.682 1.00 39.78 516 MET A N 1
ATOM 3562 C CA . MET A 1 516 ? -17.368 -5.428 37.253 1.00 39.78 516 MET A CA 1
ATOM 3563 C C . MET A 1 516 ? -18.350 -4.534 36.478 1.00 39.78 516 MET A C 1
ATOM 3565 O O . MET A 1 516 ? -19.562 -4.692 36.638 1.00 39.78 516 MET A O 1
ATOM 3569 N N . SER A 1 517 ? -17.866 -3.660 35.588 1.00 41.66 517 SER A N 1
ATOM 3570 C CA . SER A 1 517 ? -18.720 -2.870 34.689 1.00 41.66 517 SER A CA 1
ATOM 3571 C C . SER A 1 517 ? -19.588 -3.732 33.750 1.00 41.66 517 SER A C 1
ATOM 3573 O O . SER A 1 517 ? -20.676 -3.299 33.367 1.00 41.66 517 SER A O 1
ATOM 3575 N N . GLN A 1 518 ? -19.164 -4.967 33.431 1.00 40.84 518 GLN A N 1
ATOM 3576 C CA . GLN A 1 518 ? -19.795 -5.833 32.419 1.00 40.84 518 GLN A CA 1
ATOM 3577 C C . GLN A 1 518 ? -20.577 -7.050 32.969 1.00 40.84 518 GLN A C 1
ATOM 3579 O O . GLN A 1 518 ? -21.067 -7.861 32.189 1.00 40.84 518 GLN A O 1
ATOM 3584 N N . LYS A 1 519 ? -20.796 -7.151 34.293 1.00 53.06 519 LYS A N 1
ATOM 3585 C CA . LYS A 1 519 ? -21.829 -8.028 34.909 1.00 53.06 519 LYS A CA 1
ATOM 3586 C C . LYS A 1 519 ? -21.791 -9.530 34.520 1.00 53.06 519 LYS A C 1
ATOM 3588 O O . LYS A 1 519 ? -22.825 -10.131 34.219 1.00 53.06 519 LYS A O 1
ATOM 3593 N N . TYR A 1 520 ? -20.626 -10.171 34.583 1.00 51.16 520 TYR A N 1
ATOM 3594 C CA . TYR A 1 520 ? -20.482 -11.594 34.232 1.00 51.16 520 TYR A CA 1
ATOM 3595 C C . TYR A 1 520 ? -21.151 -12.574 35.224 1.00 51.16 520 TYR A C 1
ATOM 3597 O O . TYR A 1 520 ? -21.036 -12.379 36.437 1.00 51.16 520 TYR A O 1
ATOM 3605 N N . PRO A 1 521 ? -21.787 -13.660 34.737 1.00 61.38 521 PRO A N 1
ATOM 3606 C CA . PRO A 1 521 ? -22.275 -14.746 35.581 1.00 61.38 521 PRO A CA 1
ATOM 3607 C C . PRO A 1 521 ? -21.152 -15.717 35.979 1.00 61.38 521 PRO A C 1
ATOM 3609 O O . PRO A 1 521 ? -20.209 -15.957 35.219 1.00 61.38 521 PRO A O 1
ATOM 3612 N N . VAL A 1 522 ? -21.278 -16.303 37.170 1.00 60.00 522 VAL A N 1
ATOM 3613 C CA . VAL A 1 522 ? -20.336 -17.261 37.773 1.00 60.00 522 VAL A CA 1
ATOM 3614 C C . VAL A 1 522 ? -21.082 -18.333 38.578 1.00 60.00 522 VAL A C 1
ATOM 3616 O O . VAL A 1 522 ? -22.254 -18.170 38.916 1.00 60.00 522 VAL A O 1
ATOM 3619 N N . THR A 1 523 ? -20.402 -19.427 38.924 1.00 65.81 523 THR A N 1
ATOM 3620 C CA . THR A 1 523 ? -20.862 -20.345 39.979 1.00 65.81 523 THR A CA 1
ATOM 3621 C C . THR A 1 523 ? -20.358 -19.846 41.328 1.00 65.81 523 THR A C 1
ATOM 3623 O O . THR A 1 523 ? -19.145 -19.712 41.506 1.00 65.81 523 THR A O 1
ATOM 3626 N N . VAL A 1 524 ? -21.264 -19.587 42.274 1.00 72.44 524 VAL A N 1
ATOM 3627 C CA . VAL A 1 524 ? -20.931 -19.133 43.634 1.00 72.44 524 VAL A CA 1
ATOM 3628 C C . VAL A 1 524 ? -21.218 -20.236 44.646 1.00 72.44 524 VAL A C 1
ATOM 3630 O O . VAL A 1 524 ? -22.351 -20.694 44.756 1.00 72.44 524 VAL A O 1
ATOM 3633 N N . ARG A 1 525 ? -20.199 -20.615 45.421 1.00 72.19 525 ARG A N 1
ATOM 3634 C CA . ARG A 1 525 ? -20.294 -21.593 46.511 1.00 72.19 525 ARG A CA 1
ATOM 3635 C C . ARG A 1 525 ? -20.248 -20.899 47.864 1.00 72.19 525 ARG A C 1
ATOM 3637 O O . ARG A 1 525 ? -19.275 -20.198 48.147 1.00 72.19 525 ARG A O 1
ATOM 3644 N N . LEU A 1 526 ? -21.247 -21.129 48.716 1.00 75.31 526 LEU A N 1
ATOM 3645 C CA . LEU A 1 526 ? -21.237 -20.663 50.107 1.00 75.31 526 LEU A CA 1
ATOM 3646 C C . LEU A 1 526 ? -20.506 -21.687 50.987 1.00 75.31 526 LEU A C 1
ATOM 3648 O O . LEU A 1 526 ? -21.119 -22.634 51.482 1.00 75.31 526 LEU A O 1
ATOM 3652 N N . GLN A 1 527 ? -19.193 -21.524 51.174 1.00 65.38 527 GLN A N 1
ATOM 3653 C CA . GLN A 1 527 ? -18.426 -22.497 51.956 1.00 65.38 527 GLN A CA 1
ATOM 3654 C C . GLN A 1 527 ? -18.767 -22.446 53.450 1.00 65.38 527 GLN A C 1
ATOM 3656 O O . GLN A 1 527 ? -19.130 -21.392 53.974 1.00 65.38 527 GLN A O 1
ATOM 3661 N N . ASN A 1 528 ? -18.666 -23.597 54.122 1.00 66.69 528 ASN A N 1
ATOM 3662 C CA . ASN A 1 528 ? -19.060 -23.833 55.521 1.00 66.69 528 ASN A CA 1
ATOM 3663 C C . ASN A 1 528 ? -20.432 -23.226 55.911 1.00 66.69 528 ASN A C 1
ATOM 3665 O O . ASN A 1 528 ? -20.678 -22.850 57.064 1.00 66.69 528 ASN A O 1
ATOM 3669 N N . ARG A 1 529 ? -21.364 -23.129 54.951 1.00 75.25 529 ARG A N 1
ATOM 3670 C CA . ARG A 1 529 ? -22.769 -22.792 55.199 1.00 75.25 529 ARG A CA 1
ATOM 3671 C C . ARG A 1 529 ? -23.590 -24.075 55.166 1.00 75.25 529 ARG A C 1
ATOM 3673 O O . ARG A 1 529 ? -23.769 -24.666 54.113 1.00 75.25 529 ARG A O 1
ATOM 3680 N N . THR A 1 530 ? -24.160 -24.459 56.302 1.00 81.38 530 THR A N 1
ATOM 3681 C CA . THR A 1 530 ? -25.314 -25.370 56.325 1.00 81.38 530 THR A CA 1
ATOM 3682 C C . THR A 1 530 ? -26.579 -24.565 56.045 1.00 81.38 530 THR A C 1
ATOM 3684 O O . THR A 1 530 ? -26.729 -23.483 56.619 1.00 81.38 530 THR A O 1
ATOM 3687 N N . LEU A 1 531 ? -27.496 -25.070 55.220 1.00 85.06 531 LEU A N 1
ATOM 3688 C CA . LEU A 1 531 ? -28.886 -24.603 55.154 1.00 85.06 531 LEU A CA 1
ATOM 3689 C C . LEU A 1 531 ? -29.785 -25.732 55.664 1.00 85.06 531 LEU A C 1
ATOM 3691 O O . LEU A 1 531 ? -29.766 -26.840 55.126 1.00 85.06 531 LEU A O 1
ATOM 3695 N N . TYR A 1 532 ? -30.521 -25.457 56.740 1.00 85.81 532 TYR A N 1
ATOM 3696 C CA . TYR A 1 532 ? -31.322 -26.458 57.438 1.00 85.81 532 TYR A CA 1
ATOM 3697 C C . TYR A 1 532 ? -32.707 -26.595 56.799 1.00 85.81 532 TYR A C 1
ATOM 3699 O O . TYR A 1 532 ? -33.381 -25.596 56.546 1.00 85.81 532 TYR A O 1
ATOM 3707 N N . THR A 1 533 ? -33.123 -27.830 56.539 1.00 85.94 533 THR A N 1
ATOM 3708 C CA . THR A 1 533 ? -34.368 -28.200 55.845 1.00 85.94 533 THR A CA 1
ATOM 3709 C C . THR A 1 533 ? -35.332 -28.915 56.799 1.00 85.94 533 THR A C 1
ATOM 3711 O O . THR A 1 533 ? -35.992 -29.888 56.443 1.00 85.94 533 THR A O 1
ATOM 3714 N N . ASP A 1 534 ? -35.364 -28.464 58.050 1.00 84.19 534 ASP A N 1
ATOM 3715 C CA . ASP A 1 534 ? -35.979 -29.102 59.219 1.00 84.19 534 ASP A CA 1
ATOM 3716 C C . ASP A 1 534 ? -37.215 -28.332 59.728 1.00 84.19 534 ASP A C 1
ATOM 3718 O O . ASP A 1 534 ? -37.495 -28.271 60.931 1.00 84.19 534 ASP A O 1
ATOM 3722 N N . ASP A 1 535 ? -37.959 -27.700 58.814 1.00 85.25 535 ASP A N 1
ATOM 3723 C CA . ASP A 1 535 ? -39.088 -26.807 59.106 1.00 85.25 535 ASP A CA 1
ATOM 3724 C C . ASP A 1 535 ? -38.687 -25.515 59.877 1.00 85.25 535 ASP A C 1
ATOM 3726 O O . ASP A 1 535 ? -39.534 -24.776 60.392 1.00 85.25 535 ASP A O 1
ATOM 3730 N N . LYS A 1 536 ? -37.384 -25.203 59.976 1.00 87.56 536 LYS A N 1
ATOM 3731 C CA . LYS A 1 536 ? -36.862 -23.984 60.624 1.00 87.56 536 LYS A CA 1
ATOM 3732 C C . LYS A 1 536 ? -36.458 -22.901 59.623 1.00 87.56 536 LYS A C 1
ATOM 3734 O O . LYS A 1 536 ? -36.298 -23.142 58.427 1.00 87.56 536 LYS A O 1
ATOM 3739 N N . TYR A 1 537 ? -36.349 -21.675 60.130 1.00 90.69 537 TYR A N 1
ATOM 3740 C CA . TYR A 1 537 ? -36.023 -20.487 59.348 1.00 90.69 537 TYR A CA 1
ATOM 3741 C C . TYR A 1 537 ? -34.511 -20.233 59.312 1.00 90.69 537 TYR A C 1
ATOM 3743 O O . TYR A 1 537 ? -33.866 -20.008 60.335 1.00 90.69 537 TYR A O 1
ATOM 3751 N N . ASN A 1 538 ? -33.950 -20.190 58.106 1.00 91.75 538 ASN A N 1
ATOM 3752 C CA . ASN A 1 538 ? -32.579 -19.772 57.835 1.00 91.75 538 ASN A CA 1
ATOM 3753 C C . ASN A 1 538 ? -32.563 -18.286 57.455 1.00 91.75 538 ASN A C 1
ATOM 3755 O O . ASN A 1 538 ? -33.402 -17.852 56.670 1.00 91.75 538 ASN A O 1
ATOM 3759 N N . THR A 1 539 ? -31.580 -17.514 57.933 1.00 92.38 539 THR A N 1
ATOM 3760 C CA . THR A 1 539 ? -31.331 -16.155 57.418 1.00 92.38 539 THR A CA 1
ATOM 3761 C C . THR A 1 539 ? -30.365 -16.198 56.230 1.00 92.38 539 THR A C 1
ATOM 3763 O O . THR A 1 539 ? -29.322 -16.858 56.292 1.00 92.38 539 THR A O 1
ATOM 3766 N N . LEU A 1 540 ? -30.698 -15.512 55.136 1.00 91.50 540 LEU A N 1
ATOM 3767 C CA . LEU A 1 540 ? -29.921 -15.520 53.893 1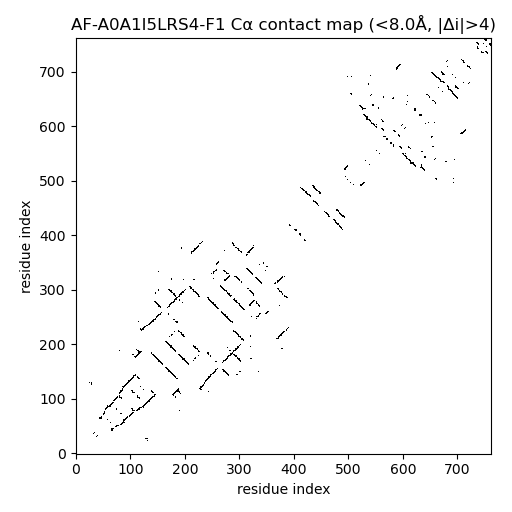.00 91.50 540 LEU A CA 1
ATOM 3768 C C . LEU A 1 540 ? -29.817 -14.103 53.319 1.00 91.50 540 LEU A C 1
ATOM 3770 O O . LEU A 1 540 ? -30.812 -13.391 53.269 1.00 91.50 540 LEU A O 1
ATOM 3774 N N . CYS A 1 541 ? -28.633 -13.693 52.868 1.00 90.25 541 CYS A N 1
ATOM 3775 C CA . CYS A 1 541 ? -28.446 -12.457 52.102 1.00 90.25 541 CYS A CA 1
ATOM 3776 C C . CYS A 1 541 ? -27.350 -12.677 51.056 1.00 90.25 541 CYS A C 1
ATOM 3778 O O . CYS A 1 541 ? -26.233 -13.035 51.418 1.00 90.25 541 CYS A O 1
ATOM 3780 N N . LEU A 1 542 ? -27.658 -12.500 49.769 1.00 88.88 542 LEU A N 1
ATOM 3781 C CA . LEU A 1 542 ? -26.763 -12.873 48.666 1.00 88.88 542 LEU A CA 1
ATOM 3782 C C . LEU A 1 542 ? -26.205 -11.628 47.946 1.00 88.88 542 LEU A C 1
ATOM 3784 O O . LEU A 1 542 ? -26.953 -10.677 47.723 1.00 88.88 542 LEU A O 1
ATOM 3788 N N . PRO A 1 543 ? -24.921 -11.603 47.533 1.00 83.19 543 PRO A N 1
ATOM 3789 C CA . PRO A 1 543 ? -24.339 -10.494 46.758 1.00 83.19 543 PRO A CA 1
ATOM 3790 C C . PRO A 1 543 ? -24.742 -10.500 45.269 1.00 83.19 543 PRO A C 1
ATOM 3792 O O . PRO A 1 543 ? -24.408 -9.586 44.509 1.00 83.19 543 PRO A O 1
ATOM 3795 N N . PHE A 1 544 ? -25.490 -11.519 44.851 1.00 87.44 544 PHE A N 1
ATOM 3796 C CA . PHE A 1 544 ? -26.099 -11.689 43.537 1.00 87.44 544 PHE A CA 1
ATOM 3797 C C . PHE A 1 544 ? -27.621 -11.794 43.677 1.00 87.44 544 PHE A C 1
ATOM 3799 O O . PHE A 1 544 ? -28.129 -12.183 44.726 1.00 87.44 544 PHE A O 1
ATOM 3806 N N . GLY A 1 545 ? -28.336 -11.439 42.611 1.00 88.56 545 GLY A N 1
ATOM 3807 C CA . GLY A 1 545 ? -29.763 -11.723 42.478 1.00 88.56 545 GLY A CA 1
ATOM 3808 C C . GLY A 1 545 ? -29.972 -13.066 41.784 1.00 88.56 545 GLY A C 1
ATOM 3809 O O . GLY A 1 545 ? -29.026 -13.644 41.245 1.00 88.56 545 GLY A O 1
ATOM 3810 N N . MET A 1 546 ? -31.212 -13.545 41.771 1.00 89.94 546 MET A N 1
ATOM 3811 C CA . MET A 1 546 ? -31.596 -14.769 41.069 1.00 89.94 546 MET A CA 1
ATOM 3812 C C . MET A 1 546 ? -32.836 -14.507 40.222 1.00 89.94 546 MET A C 1
ATOM 3814 O O . MET A 1 546 ? -33.822 -13.977 40.724 1.00 89.94 546 MET A O 1
ATOM 3818 N N . THR A 1 547 ? -32.815 -14.892 38.949 1.00 91.25 547 THR A N 1
ATOM 3819 C CA . THR A 1 547 ? -34.019 -14.928 38.112 1.00 91.25 547 THR A CA 1
ATOM 3820 C C . THR A 1 547 ? -34.969 -16.037 38.590 1.00 91.25 547 THR A C 1
ATOM 3822 O O . THR A 1 547 ? -34.524 -16.988 39.239 1.00 91.25 547 THR A O 1
ATOM 3825 N N . PRO A 1 548 ? -36.260 -16.000 38.209 1.00 91.00 548 PRO A N 1
ATOM 3826 C CA . PRO A 1 548 ? -37.186 -17.107 38.466 1.00 91.00 548 PRO A CA 1
ATOM 3827 C C . PRO A 1 548 ? -36.662 -18.446 37.920 1.00 91.00 548 PRO A C 1
ATOM 3829 O O . PRO A 1 548 ? -36.752 -19.479 38.578 1.00 91.00 548 PRO A O 1
ATOM 3832 N N . SER A 1 549 ? -36.033 -18.425 36.739 1.00 88.12 549 SER A N 1
ATOM 3833 C CA . SER A 1 549 ? -35.412 -19.606 36.128 1.00 88.12 549 SER A CA 1
ATOM 3834 C C . SER A 1 549 ? -34.205 -20.134 36.909 1.00 88.12 549 SER A C 1
ATOM 3836 O O . SER A 1 549 ? -34.086 -21.344 37.052 1.00 88.12 549 SER A O 1
ATOM 3838 N N . GLN A 1 550 ? -33.345 -19.263 37.454 1.00 87.69 550 GLN A N 1
ATOM 3839 C CA . GLN A 1 550 ? -32.232 -19.659 38.327 1.00 87.69 550 GLN A CA 1
ATOM 3840 C C . GLN A 1 550 ? -32.740 -20.207 39.667 1.00 87.69 550 GLN A C 1
ATOM 3842 O O . GLN A 1 550 ? -32.241 -21.226 40.135 1.00 87.69 550 GLN A O 1
ATOM 3847 N N . PHE A 1 551 ? -33.751 -19.573 40.273 1.00 90.50 551 PHE A N 1
ATOM 3848 C CA . PHE A 1 551 ? -34.364 -20.040 41.520 1.00 90.50 551 PHE A CA 1
ATOM 3849 C C . PHE A 1 551 ? -34.931 -21.457 41.367 1.00 90.50 551 PHE A C 1
ATOM 3851 O O . PHE A 1 551 ? -34.575 -22.350 42.139 1.00 90.50 551 PHE A O 1
ATOM 3858 N N . ASN A 1 552 ? -35.715 -21.686 40.311 1.00 87.12 552 ASN A N 1
ATOM 3859 C CA . ASN A 1 552 ? -36.393 -22.954 40.036 1.00 87.12 552 ASN A CA 1
ATOM 3860 C C . ASN A 1 552 ? -35.461 -24.125 39.651 1.00 87.12 552 ASN A C 1
ATOM 3862 O O . ASN A 1 552 ? -35.965 -25.234 39.494 1.00 87.12 552 ASN A O 1
ATOM 3866 N N . ILE A 1 553 ? -34.142 -23.913 39.524 1.00 83.81 553 ILE A N 1
ATOM 3867 C CA . ILE A 1 553 ? -33.125 -24.973 39.327 1.00 83.81 553 ILE A CA 1
ATOM 3868 C C . ILE A 1 553 ? -32.036 -24.980 40.417 1.00 83.81 553 ILE A C 1
ATOM 3870 O O . ILE A 1 553 ? -31.028 -25.672 40.286 1.00 83.81 553 ILE A O 1
ATOM 3874 N N . SER A 1 554 ? -32.202 -24.181 41.473 1.00 86.19 554 SER A N 1
ATOM 3875 C CA . SER A 1 554 ? -31.220 -24.025 42.553 1.00 86.19 554 SER A CA 1
ATOM 3876 C C . SER A 1 554 ? -31.542 -24.883 43.776 1.00 86.19 554 SER A C 1
ATOM 3878 O O . SER A 1 554 ? -32.651 -25.388 43.927 1.00 86.19 554 SER A O 1
ATOM 3880 N N . ILE A 1 555 ? -30.612 -24.925 44.733 1.00 85.00 555 ILE A N 1
ATOM 3881 C CA . ILE A 1 555 ? -30.843 -25.454 46.088 1.00 85.00 555 ILE A CA 1
ATOM 3882 C C . ILE A 1 555 ? -32.006 -24.775 46.845 1.00 85.00 555 ILE A C 1
ATOM 3884 O O . ILE A 1 555 ? -32.469 -25.306 47.848 1.00 85.00 555 ILE A O 1
ATOM 3888 N N . LEU A 1 556 ? -32.484 -23.606 46.393 1.00 89.81 556 LEU A N 1
ATOM 3889 C CA . LEU A 1 556 ? -33.650 -22.920 46.964 1.00 89.81 556 LEU A CA 1
ATOM 3890 C C . LEU A 1 556 ? -34.983 -23.354 46.327 1.00 89.81 556 LEU A C 1
ATOM 3892 O O . LEU A 1 556 ? -36.038 -22.896 46.762 1.00 89.81 556 LEU A O 1
ATOM 3896 N N . GLN A 1 557 ? -34.970 -24.244 45.327 1.00 87.50 557 GLN A N 1
ATOM 3897 C CA . GLN A 1 557 ? -36.193 -24.816 44.765 1.00 87.50 557 GLN A CA 1
ATOM 3898 C C . GLN A 1 557 ? -37.029 -25.471 45.883 1.00 87.50 557 GLN A C 1
ATOM 3900 O O . GLN A 1 557 ? -36.511 -26.198 46.732 1.00 87.50 557 GLN A O 1
ATOM 3905 N N . GLY A 1 558 ? -38.333 -25.182 45.909 1.00 86.12 558 GLY A N 1
ATOM 3906 C CA . GLY A 1 558 ? -39.246 -25.680 46.944 1.00 86.12 558 GLY A CA 1
ATOM 3907 C C . GLY A 1 558 ? -39.118 -25.008 48.319 1.00 86.12 558 GLY A C 1
ATOM 3908 O O . GLY A 1 558 ? -39.833 -25.403 49.237 1.00 86.12 558 GLY A O 1
ATOM 3909 N N . ALA A 1 559 ? -38.256 -23.998 48.482 1.00 90.38 559 ALA A N 1
ATOM 3910 C CA . ALA A 1 559 ? -38.205 -23.199 49.702 1.00 90.38 559 ALA A CA 1
ATOM 3911 C C . ALA A 1 559 ? -39.369 -22.197 49.775 1.00 90.38 559 ALA A C 1
ATOM 3913 O O . ALA A 1 559 ? -39.672 -21.498 48.806 1.00 90.38 559 ALA A O 1
ATOM 3914 N N . THR A 1 560 ? -39.958 -22.049 50.959 1.00 91.88 560 THR A N 1
ATOM 3915 C CA . THR A 1 560 ? -40.764 -20.880 51.322 1.00 91.88 560 THR A CA 1
ATOM 3916 C C . THR A 1 560 ? -39.817 -19.725 51.649 1.00 91.88 560 THR A C 1
ATOM 3918 O O . THR A 1 560 ? -38.953 -19.854 52.522 1.00 91.88 560 THR A O 1
ATOM 3921 N N . ILE A 1 561 ? -39.973 -18.602 50.945 1.00 93.81 561 ILE A N 1
ATOM 3922 C CA . ILE A 1 561 ? -39.155 -17.395 51.107 1.00 93.81 561 ILE A CA 1
ATOM 3923 C C . ILE A 1 561 ? -40.021 -16.273 51.677 1.00 93.81 561 ILE A C 1
ATOM 3925 O O . ILE A 1 561 ? -41.094 -16.003 51.144 1.00 93.81 561 ILE A O 1
ATOM 3929 N N . TYR A 1 562 ? -39.525 -15.572 52.695 1.00 91.69 562 TYR A N 1
ATOM 3930 C CA . TYR A 1 562 ? -40.133 -14.336 53.185 1.00 91.69 562 TYR A CA 1
ATOM 3931 C C . TYR A 1 562 ? -39.130 -13.182 53.183 1.00 91.69 562 TYR A C 1
ATOM 3933 O O . TYR A 1 562 ? -37.958 -13.369 53.526 1.00 91.69 562 TYR A O 1
ATOM 3941 N N . GLU A 1 563 ? -39.595 -11.978 52.863 1.00 89.25 563 GLU A N 1
ATOM 3942 C CA . GLU A 1 563 ? -38.844 -10.731 53.045 1.00 89.25 563 GLU A CA 1
ATOM 3943 C C . GLU A 1 563 ? -39.477 -9.874 54.137 1.00 89.25 563 GLU A C 1
ATOM 3945 O O . GLU A 1 563 ? -40.673 -9.973 54.399 1.00 89.25 563 GLU A O 1
ATOM 3950 N N . MET A 1 564 ? -38.679 -9.051 54.818 1.00 85.00 564 MET A N 1
ATOM 3951 C CA . MET A 1 564 ? -39.230 -8.154 55.833 1.00 85.00 564 MET A CA 1
ATOM 3952 C C . MET A 1 564 ? -40.054 -7.055 55.150 1.00 85.00 564 MET A C 1
ATOM 3954 O O . MET A 1 564 ? -39.541 -6.386 54.252 1.00 85.00 564 MET A O 1
ATOM 3958 N N . ASN A 1 565 ? -41.286 -6.826 55.611 1.00 77.62 565 ASN A N 1
ATOM 3959 C CA . ASN A 1 565 ? -42.129 -5.759 55.078 1.00 77.62 565 ASN A CA 1
ATOM 3960 C C . ASN A 1 565 ? -41.467 -4.390 55.308 1.00 77.62 565 ASN A C 1
ATOM 3962 O O . ASN A 1 565 ? -41.025 -4.080 56.419 1.00 77.62 565 ASN A O 1
ATOM 3966 N N . THR A 1 566 ? -41.401 -3.567 54.260 1.00 69.50 566 THR A N 1
ATOM 3967 C CA . THR A 1 566 ? -40.800 -2.222 54.311 1.00 69.50 566 THR A CA 1
ATOM 3968 C C . THR A 1 566 ? -41.737 -1.103 53.841 1.00 69.50 566 THR A C 1
ATOM 3970 O O . THR A 1 566 ? -41.316 0.051 53.765 1.00 69.50 566 THR A O 1
ATOM 3973 N N . THR A 1 567 ? -42.996 -1.420 53.517 1.00 55.47 567 THR A N 1
ATOM 3974 C CA . THR A 1 567 ? -43.899 -0.550 52.736 1.00 55.47 567 THR A CA 1
ATOM 3975 C C . THR A 1 567 ? -45.335 -0.459 53.267 1.00 55.47 567 THR A C 1
ATOM 3977 O O . THR A 1 567 ? -46.094 0.382 52.785 1.00 55.47 567 THR A O 1
ATOM 3980 N N . ALA A 1 568 ? -45.735 -1.270 54.253 1.00 48.53 568 ALA A N 1
ATOM 3981 C CA . ALA A 1 568 ? -47.114 -1.346 54.744 1.00 48.53 568 ALA A CA 1
ATOM 3982 C C . ALA A 1 568 ? -47.612 -0.080 55.472 1.00 48.53 568 ALA A C 1
ATOM 3984 O O . ALA A 1 568 ? -47.585 0.015 56.702 1.00 48.53 568 ALA A O 1
ATOM 3985 N N . THR A 1 569 ? -48.180 0.864 54.721 1.00 45.81 569 THR A N 1
ATOM 3986 C CA . THR A 1 569 ? -49.004 1.954 55.262 1.00 45.81 569 THR A CA 1
ATOM 3987 C C . THR A 1 569 ? -50.304 1.396 55.851 1.00 45.81 569 THR A C 1
ATOM 3989 O O . THR A 1 569 ? -51.315 1.281 55.156 1.00 45.81 569 THR A O 1
ATOM 3992 N N . GLY A 1 570 ? -50.280 1.019 57.130 1.00 49.84 570 GLY A N 1
ATOM 3993 C CA . GLY A 1 570 ? -51.462 0.575 57.866 1.00 49.84 570 GLY A CA 1
ATOM 3994 C C . GLY A 1 570 ? -52.206 1.716 58.565 1.00 49.84 570 GLY A C 1
ATOM 3995 O O . GLY A 1 570 ? -51.664 2.795 58.810 1.00 49.84 570 GLY A O 1
ATOM 3996 N N . TYR A 1 571 ? -53.449 1.431 58.943 1.00 51.03 571 TYR A N 1
ATOM 3997 C CA . TYR A 1 571 ? -54.261 2.243 59.846 1.00 51.03 571 TYR A CA 1
ATOM 3998 C C . TYR A 1 571 ? -54.700 1.380 61.035 1.00 51.03 571 TYR A C 1
ATOM 4000 O O . TYR A 1 571 ? -54.940 0.180 60.880 1.00 51.03 571 TYR A O 1
ATOM 4008 N N . TYR A 1 572 ? -54.813 1.981 62.218 1.00 47.53 572 TYR A N 1
ATOM 4009 C CA . TYR A 1 572 ? -55.496 1.368 63.356 1.00 47.53 572 TYR A CA 1
ATOM 4010 C C . TYR A 1 572 ? -57.015 1.271 63.084 1.00 47.53 572 TYR A C 1
ATOM 4012 O O . TYR A 1 572 ? -57.535 2.031 62.262 1.00 47.53 572 TYR A O 1
ATOM 4020 N N . PRO A 1 573 ? -57.765 0.396 63.788 1.00 40.12 573 PRO A N 1
ATOM 4021 C CA . PRO A 1 573 ? -59.222 0.274 63.626 1.00 40.12 573 PRO A CA 1
ATOM 4022 C C . PRO A 1 573 ? -60.029 1.551 63.927 1.00 40.12 573 PRO A C 1
ATOM 4024 O O . PRO A 1 573 ? -61.209 1.613 63.597 1.00 40.12 573 PRO A O 1
ATOM 4027 N N . ASP A 1 574 ? -59.410 2.556 64.551 1.00 45.34 574 ASP A N 1
ATOM 4028 C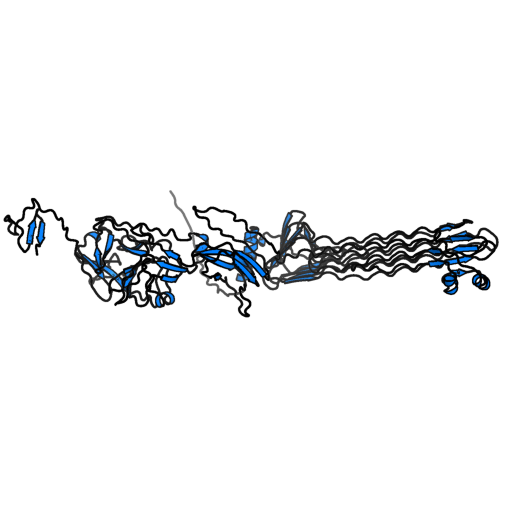 CA . ASP A 1 574 ? -59.979 3.884 64.818 1.00 45.34 574 ASP A CA 1
ATOM 4029 C C . ASP A 1 574 ? -59.729 4.916 63.694 1.00 45.34 574 ASP A C 1
ATOM 4031 O O . ASP A 1 574 ? -60.199 6.049 63.784 1.00 45.34 574 ASP A O 1
ATOM 4035 N N . GLY A 1 575 ? -59.014 4.539 62.627 1.00 42.09 575 GLY A N 1
ATOM 4036 C CA . GLY A 1 575 ? -58.659 5.430 61.518 1.00 42.09 575 GLY A CA 1
ATOM 4037 C C . GLY A 1 575 ? -57.367 6.231 61.717 1.00 42.09 575 GLY A C 1
ATOM 4038 O O . GLY A 1 575 ? -57.032 7.057 60.867 1.00 42.09 575 GLY A O 1
ATOM 4039 N N . THR A 1 576 ? -56.601 5.989 62.785 1.00 49.03 576 THR A N 1
ATOM 4040 C CA . THR A 1 576 ? -55.282 6.612 62.986 1.00 49.03 576 THR A CA 1
ATOM 4041 C C . THR A 1 576 ? -54.232 5.956 62.087 1.00 49.03 576 THR A C 1
ATOM 4043 O O . THR A 1 576 ? -54.068 4.736 62.094 1.00 49.03 576 THR A O 1
ATOM 4046 N N . GLN A 1 577 ? -53.498 6.754 61.310 1.00 46.75 577 GLN A N 1
ATOM 4047 C CA . GLN A 1 577 ? -52.425 6.273 60.432 1.00 46.75 577 GLN A CA 1
ATOM 4048 C C . GLN A 1 577 ? -51.244 5.749 61.266 1.00 46.75 577 GLN A C 1
ATOM 4050 O O . GLN A 1 577 ? -50.806 6.433 62.190 1.00 46.75 577 GLN A O 1
ATOM 4055 N N . ILE A 1 578 ? -50.731 4.553 60.960 1.00 53.94 578 ILE A N 1
ATOM 4056 C CA . ILE A 1 578 ? -49.632 3.925 61.713 1.00 53.94 578 ILE A CA 1
ATOM 4057 C C . ILE A 1 578 ? -48.285 4.524 61.263 1.00 53.94 578 ILE A C 1
ATOM 4059 O O . ILE A 1 578 ? -47.918 4.351 60.098 1.00 53.94 578 ILE A O 1
ATOM 4063 N N . PRO A 1 579 ? -47.511 5.185 62.148 1.00 46.91 579 PRO A N 1
ATOM 4064 C CA . PRO A 1 579 ? -46.109 5.503 61.886 1.00 46.91 579 PRO A CA 1
ATOM 4065 C C . PRO A 1 579 ? -45.250 4.234 62.010 1.00 46.91 579 PRO A C 1
ATOM 4067 O O . PRO A 1 579 ? -45.533 3.384 62.851 1.00 46.91 579 PRO A O 1
ATOM 4070 N N . ASP A 1 580 ? -44.181 4.146 61.215 1.00 52.62 580 ASP A N 1
ATOM 4071 C CA . ASP A 1 580 ? -43.245 3.011 61.101 1.00 52.62 580 ASP A CA 1
ATOM 4072 C C . ASP A 1 580 ? -43.843 1.694 60.553 1.00 52.62 580 ASP A C 1
ATOM 4074 O O . ASP A 1 580 ? -44.092 0.723 61.267 1.00 52.62 580 ASP A O 1
ATOM 4078 N N . ALA A 1 581 ? -43.949 1.627 59.222 1.00 55.56 581 ALA A N 1
ATOM 4079 C CA . ALA A 1 581 ? -44.453 0.515 58.399 1.00 55.56 581 ALA A CA 1
ATOM 4080 C C . ALA A 1 581 ? -43.632 -0.808 58.424 1.00 55.56 581 ALA A C 1
ATOM 4082 O O . ALA A 1 581 ? -43.634 -1.558 57.452 1.00 55.56 581 ALA A O 1
ATOM 4083 N N . MET A 1 582 ? -42.901 -1.091 59.506 1.00 58.53 582 MET A N 1
ATOM 4084 C CA . MET A 1 582 ? -41.941 -2.207 59.624 1.00 58.53 582 MET A CA 1
ATOM 4085 C C . MET A 1 582 ? -42.199 -3.125 60.828 1.00 58.53 582 MET A C 1
ATOM 4087 O O . MET A 1 582 ? -41.701 -4.251 60.878 1.00 58.53 582 MET A O 1
ATOM 4091 N N . TYR A 1 583 ? -42.960 -2.664 61.822 1.00 63.75 583 TYR A N 1
ATOM 4092 C CA . TYR A 1 583 ? -43.240 -3.417 63.042 1.00 63.75 583 TYR A CA 1
ATOM 4093 C C . TYR A 1 583 ? -44.571 -2.985 63.664 1.00 63.75 583 TYR A C 1
ATOM 4095 O O . TYR A 1 583 ? -45.043 -1.874 63.449 1.00 63.75 583 TYR A O 1
ATOM 4103 N N . ARG A 1 584 ? -45.174 -3.850 64.484 1.00 67.94 584 ARG A N 1
ATOM 4104 C CA . ARG A 1 584 ? -46.368 -3.532 65.289 1.00 67.94 584 ARG A CA 1
ATOM 4105 C C . ARG A 1 584 ? -46.047 -3.799 66.753 1.00 67.94 584 ARG A C 1
ATOM 4107 O O . ARG A 1 584 ? -45.688 -4.920 67.102 1.00 67.94 584 ARG A O 1
ATOM 4114 N N . LYS A 1 585 ? -46.169 -2.791 67.620 1.00 63.50 585 LYS A N 1
ATOM 4115 C CA . LYS A 1 585 ? -45.962 -2.956 69.066 1.00 63.50 585 LYS A CA 1
ATOM 4116 C C . LYS A 1 585 ? -47.299 -3.011 69.795 1.00 63.50 585 LYS A C 1
ATOM 4118 O O . LYS A 1 585 ? -48.041 -2.037 69.784 1.00 63.50 585 LYS A O 1
ATOM 4123 N N . GLU A 1 586 ? -47.569 -4.115 70.482 1.00 68.50 586 GLU A N 1
ATOM 4124 C CA . GLU A 1 586 ? -48.788 -4.306 71.272 1.00 68.50 586 GLU A CA 1
ATOM 4125 C C . GLU A 1 586 ? -48.423 -4.564 72.730 1.00 68.50 586 GLU A C 1
ATOM 4127 O O . GLU A 1 586 ? -48.024 -5.663 73.114 1.00 68.50 586 GLU A O 1
ATOM 4132 N N . GLY A 1 587 ? -48.500 -3.510 73.547 1.00 71.06 587 GLY A N 1
ATOM 4133 C CA . GLY A 1 587 ? -48.080 -3.550 74.947 1.00 71.06 587 GLY A CA 1
ATOM 4134 C C . GLY A 1 587 ? -46.625 -4.038 75.094 1.00 71.06 587 GLY A C 1
ATOM 4135 O O . GLY A 1 587 ? -45.704 -3.300 74.729 1.00 71.06 587 GLY A O 1
ATOM 4136 N N . PRO A 1 588 ? -46.386 -5.243 75.653 1.00 70.75 588 PRO A N 1
ATOM 4137 C CA . PRO A 1 588 ? -45.049 -5.815 75.793 1.00 70.75 588 PRO A CA 1
ATOM 4138 C C . PRO A 1 588 ? -44.515 -6.534 74.538 1.00 70.75 588 PRO A C 1
ATOM 4140 O O . PRO A 1 588 ? -43.335 -6.893 74.557 1.00 70.75 588 PRO A O 1
ATOM 4143 N N . VAL A 1 589 ? -45.335 -6.764 73.504 1.00 71.12 589 VAL A N 1
ATOM 4144 C CA . VAL A 1 589 ? -44.997 -7.567 72.311 1.00 71.12 589 VAL A CA 1
ATOM 4145 C C . VAL A 1 589 ? -44.585 -6.676 71.133 1.00 71.12 589 VAL A C 1
ATOM 4147 O O . VAL A 1 589 ? -45.175 -5.616 70.924 1.00 71.12 589 VAL A O 1
ATOM 4150 N N . LEU A 1 590 ? -43.595 -7.106 70.348 1.00 75.81 590 LEU A N 1
ATOM 4151 C CA . LEU A 1 590 ? -43.148 -6.466 69.104 1.00 75.81 590 LEU A CA 1
ATOM 4152 C C . LEU A 1 590 ? -43.227 -7.457 67.930 1.00 75.81 590 LEU A C 1
ATOM 4154 O O . LEU A 1 590 ? -42.367 -8.323 67.786 1.00 75.81 590 LEU A O 1
ATOM 4158 N N . TYR A 1 591 ? -44.235 -7.325 67.077 1.00 76.56 591 TYR A N 1
ATOM 4159 C CA . TYR A 1 591 ? -44.364 -8.125 65.860 1.00 76.56 591 TYR A CA 1
ATOM 4160 C C . TYR A 1 591 ? -43.492 -7.543 64.744 1.00 76.56 591 TYR A C 1
ATOM 4162 O O . TYR A 1 591 ? -43.593 -6.350 64.442 1.00 76.56 591 TYR A O 1
ATOM 4170 N N . LEU A 1 592 ? -42.663 -8.384 64.126 1.00 81.44 592 LEU A N 1
ATOM 4171 C CA . LEU A 1 592 ? -41.868 -8.061 62.940 1.00 81.44 592 LEU A CA 1
ATOM 4172 C C . LEU A 1 592 ? -42.575 -8.662 61.725 1.00 81.44 592 LEU A C 1
ATOM 4174 O O . LEU A 1 592 ? -42.793 -9.874 61.699 1.00 81.44 592 LEU A O 1
ATOM 4178 N N . LYS A 1 593 ? -42.967 -7.831 60.755 1.00 79.38 593 LYS A N 1
ATOM 4179 C CA . LYS A 1 593 ? -43.756 -8.279 59.599 1.00 79.38 593 LYS A CA 1
ATOM 4180 C C . LYS A 1 593 ? -42.889 -8.877 58.495 1.00 79.38 593 LYS A C 1
ATOM 4182 O O . LYS A 1 593 ? -41.851 -8.309 58.151 1.00 79.38 593 LYS A O 1
ATOM 4187 N N . PHE A 1 594 ? -43.357 -9.984 57.931 1.00 85.44 594 PHE A N 1
ATOM 4188 C CA . PHE A 1 594 ? -42.703 -10.725 56.863 1.00 85.44 594 PHE A CA 1
ATOM 4189 C C . PHE A 1 594 ? -43.701 -11.123 55.772 1.00 85.44 594 PHE A C 1
ATOM 4191 O O . PHE A 1 594 ? -44.651 -11.860 56.035 1.00 85.44 594 PHE A O 1
ATOM 4198 N N . ASP A 1 595 ? -43.436 -10.666 54.552 1.00 85.75 595 ASP A N 1
ATOM 4199 C CA . ASP A 1 595 ? -44.288 -10.863 53.380 1.00 85.75 595 ASP A CA 1
ATOM 4200 C C . ASP A 1 595 ? -43.811 -12.099 52.601 1.00 85.75 595 ASP A C 1
ATOM 4202 O O . ASP A 1 595 ? -42.602 -12.328 52.464 1.00 85.75 595 ASP A O 1
ATOM 4206 N N . LEU A 1 596 ? -44.740 -12.908 52.080 1.00 88.56 596 LEU A N 1
ATOM 4207 C CA . LEU A 1 596 ? -44.413 -14.112 51.308 1.00 88.56 596 LEU A CA 1
ATOM 4208 C C . LEU A 1 596 ? -43.879 -13.745 49.913 1.00 88.56 596 LEU A C 1
ATOM 4210 O O . LEU A 1 596 ? -44.591 -13.180 49.082 1.00 88.56 596 LEU A O 1
ATOM 4214 N N . VAL A 1 597 ? -42.636 -14.129 49.618 1.00 89.75 597 VAL A N 1
ATOM 4215 C CA . VAL A 1 597 ? -41.987 -13.860 48.329 1.00 89.75 597 VAL A CA 1
ATOM 4216 C C . VAL A 1 597 ? -42.214 -15.032 47.386 1.00 89.75 597 VAL A C 1
ATOM 4218 O O . VAL A 1 597 ? -41.640 -16.108 47.564 1.00 89.75 597 VAL A O 1
ATOM 4221 N N . ASN A 1 598 ? -42.978 -14.817 46.311 1.00 89.25 598 ASN A N 1
ATOM 4222 C CA . ASN A 1 598 ? -43.067 -15.793 45.224 1.00 89.25 598 ASN A CA 1
ATOM 4223 C C . ASN A 1 598 ? -41.804 -15.765 44.342 1.00 89.25 598 ASN A C 1
ATOM 4225 O O . ASN A 1 598 ? -41.815 -15.321 43.194 1.00 89.25 598 ASN A O 1
ATOM 4229 N N . ALA A 1 599 ? -40.692 -16.254 44.887 1.00 88.81 599 ALA A N 1
ATOM 4230 C CA . ALA A 1 599 ? -39.409 -16.310 44.193 1.00 88.81 599 ALA A CA 1
ATOM 4231 C C . ALA A 1 599 ? -39.446 -17.203 42.934 1.00 88.81 599 ALA A C 1
ATOM 4233 O O . ALA A 1 599 ? -38.687 -16.969 41.994 1.00 88.81 599 ALA A O 1
ATOM 4234 N N . SER A 1 600 ? -40.387 -18.156 42.860 1.00 87.00 600 SER A N 1
ATOM 4235 C CA . SER A 1 600 ? -40.589 -19.007 41.677 1.00 87.00 600 SER A CA 1
ATOM 4236 C C . SER A 1 600 ? -41.104 -18.253 40.442 1.00 87.00 600 SER A C 1
ATOM 4238 O O . SER A 1 600 ? -40.906 -18.732 39.324 1.00 87.00 600 SER A O 1
ATOM 4240 N N . THR A 1 601 ? -41.714 -17.071 40.625 1.00 87.38 601 THR A N 1
ATOM 4241 C CA . THR A 1 601 ? -42.168 -16.174 39.543 1.00 87.38 601 THR A CA 1
ATOM 4242 C C . THR A 1 601 ? -41.415 -14.847 39.491 1.00 87.38 601 THR A C 1
ATOM 4244 O O . THR A 1 601 ? -41.289 -14.273 38.412 1.00 87.38 601 THR A O 1
ATOM 4247 N N . ASN A 1 602 ? -40.904 -14.363 40.629 1.00 88.69 602 ASN A N 1
ATOM 4248 C CA . ASN A 1 602 ? -40.332 -13.018 40.766 1.00 88.69 602 ASN A CA 1
ATOM 4249 C C . ASN A 1 602 ? -38.800 -13.020 40.932 1.00 88.69 602 ASN A C 1
ATOM 4251 O O . ASN A 1 602 ? -38.166 -11.991 40.711 1.00 88.69 602 ASN A O 1
ATOM 4255 N N . GLY A 1 603 ? -38.195 -14.159 41.287 1.00 90.69 603 GLY A N 1
ATOM 4256 C CA . GLY A 1 603 ? -36.770 -14.252 41.604 1.00 90.69 603 GLY A CA 1
ATOM 4257 C C . GLY A 1 603 ? -36.413 -13.702 42.992 1.00 90.69 603 GLY A C 1
ATOM 4258 O O . GLY A 1 603 ? -37.272 -13.587 43.865 1.00 90.69 603 GLY A O 1
ATOM 4259 N N . LEU A 1 604 ? -35.132 -13.374 43.192 1.00 93.81 604 LEU A N 1
ATOM 4260 C CA . LEU A 1 604 ? -34.581 -12.762 44.410 1.00 93.81 604 LEU A CA 1
ATOM 4261 C C . LEU A 1 604 ? -33.686 -11.563 44.063 1.00 93.81 604 LEU A C 1
ATOM 4263 O O . LEU A 1 604 ? -32.920 -11.602 43.096 1.00 93.81 604 LEU A O 1
ATOM 4267 N N . GLU A 1 605 ? -33.737 -10.517 44.884 1.00 91.94 605 GLU A N 1
ATOM 4268 C CA . GLU A 1 605 ? -32.940 -9.299 44.729 1.00 91.94 605 GLU A CA 1
ATOM 4269 C C . GLU A 1 605 ? -31.566 -9.408 45.403 1.00 91.94 605 GLU A C 1
ATOM 4271 O O . GLU A 1 605 ? -31.420 -9.914 46.517 1.00 91.94 605 GLU A O 1
ATOM 4276 N N . ALA A 1 606 ? -30.544 -8.853 44.751 1.00 89.88 606 ALA A N 1
ATOM 4277 C CA . ALA A 1 606 ? -29.192 -8.809 45.294 1.00 89.88 606 ALA A CA 1
ATOM 4278 C C . ALA A 1 606 ? -29.095 -7.875 46.515 1.00 89.88 606 ALA A C 1
ATOM 4280 O O . ALA A 1 606 ? -29.497 -6.710 46.462 1.00 89.88 606 ALA A O 1
ATOM 4281 N N . GLY A 1 607 ? -28.470 -8.359 47.589 1.00 87.44 607 GLY A N 1
ATOM 4282 C CA . GLY A 1 607 ? -28.208 -7.622 48.829 1.00 87.44 607 GLY A CA 1
ATOM 4283 C C . GLY A 1 607 ? -29.405 -7.462 49.765 1.00 87.44 607 GLY A C 1
ATOM 4284 O O . GLY A 1 607 ? -29.238 -6.884 50.841 1.00 87.44 607 GLY A O 1
ATOM 4285 N N . LYS A 1 608 ? -30.576 -7.983 49.390 1.00 90.44 608 LYS A N 1
ATOM 4286 C CA . LYS A 1 608 ? -31.781 -8.014 50.221 1.00 90.44 608 LYS A CA 1
ATOM 4287 C C . LYS A 1 608 ? -31.742 -9.259 51.132 1.00 90.44 608 LYS A C 1
ATOM 4289 O O . LYS A 1 608 ? -31.378 -10.337 50.654 1.00 90.44 608 LYS A O 1
ATOM 4294 N N . PRO A 1 609 ? -32.036 -9.141 52.440 1.00 92.06 609 PRO A N 1
ATOM 4295 C CA . PRO A 1 609 ? -32.032 -10.277 53.354 1.00 92.06 609 PRO A CA 1
ATOM 4296 C C . PRO A 1 609 ? -33.408 -10.955 53.444 1.00 92.06 609 PRO A C 1
ATOM 4298 O O . PRO A 1 609 ? -34.435 -10.293 53.586 1.00 92.06 609 PRO A O 1
ATOM 4301 N N . TYR A 1 610 ? -33.403 -12.287 53.432 1.00 93.56 610 TYR A N 1
ATOM 4302 C CA . TYR A 1 610 ? -34.584 -13.151 53.406 1.00 93.56 610 TYR A CA 1
ATOM 4303 C C . TYR A 1 610 ? -34.588 -14.166 54.561 1.00 93.56 610 TYR A C 1
ATOM 4305 O O . TYR A 1 610 ? -33.529 -14.573 55.059 1.00 93.56 610 TYR A O 1
ATOM 4313 N N . LEU A 1 611 ? -35.785 -14.598 54.964 1.00 93.62 611 LEU A N 1
ATOM 4314 C CA . LEU A 1 611 ? -35.997 -15.833 55.720 1.00 93.62 611 LEU A CA 1
ATOM 4315 C C . LEU A 1 611 ? -36.330 -16.966 54.745 1.00 93.62 611 LEU A C 1
ATOM 4317 O O . LEU A 1 611 ? -37.132 -16.785 53.832 1.00 93.62 611 LEU A O 1
ATOM 4321 N N . VAL A 1 612 ? -35.708 -18.128 54.944 1.00 93.12 612 VAL A N 1
ATOM 4322 C CA . VAL A 1 612 ? -35.775 -19.278 54.028 1.00 93.12 612 VAL A CA 1
ATOM 4323 C C . VAL A 1 612 ? -36.070 -20.553 54.817 1.00 93.12 612 VAL A C 1
ATOM 4325 O O . VAL A 1 612 ? -35.342 -20.877 55.760 1.00 93.12 612 VAL A O 1
ATOM 4328 N N . LYS A 1 613 ? -37.128 -21.276 54.442 1.00 91.31 613 LYS A N 1
ATOM 4329 C CA . LYS A 1 613 ? -37.606 -22.491 55.123 1.00 91.31 613 LYS A CA 1
ATOM 4330 C C . LYS A 1 613 ? -38.028 -23.559 54.107 1.00 91.31 613 LYS A C 1
ATOM 4332 O O . LYS A 1 613 ? -38.542 -23.230 53.046 1.00 91.31 613 LYS A O 1
ATOM 4337 N N . TRP A 1 614 ? -37.867 -24.832 54.464 1.00 89.06 614 TRP A N 1
ATOM 4338 C CA . TRP A 1 614 ? -38.392 -25.986 53.721 1.00 89.06 614 TRP A CA 1
ATOM 4339 C C . TRP A 1 614 ? -39.242 -26.853 54.652 1.00 89.06 614 TRP A C 1
ATOM 4341 O O . TRP A 1 614 ? -38.893 -27.003 55.823 1.00 89.06 614 TRP A O 1
ATOM 4351 N N . THR A 1 615 ? -40.322 -27.444 54.134 1.00 78.31 615 THR A N 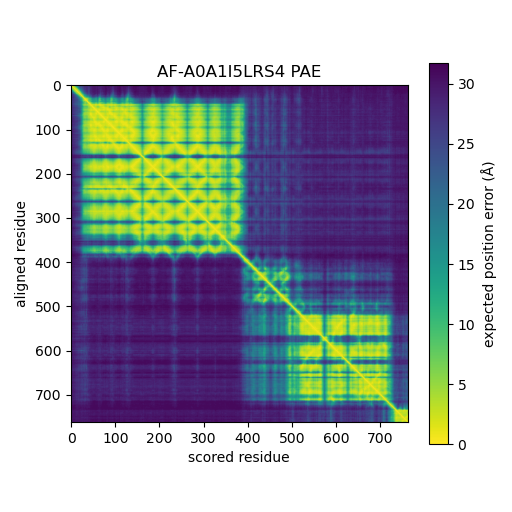1
ATOM 4352 C CA . THR A 1 615 ? -41.275 -28.265 54.909 1.00 78.31 615 THR A CA 1
ATOM 4353 C C . THR A 1 615 ? -40.619 -29.501 55.534 1.00 78.31 615 THR A C 1
ATOM 4355 O O . THR A 1 615 ? -40.869 -29.815 56.694 1.00 78.31 615 THR A O 1
ATOM 4358 N N . SER A 1 616 ? -39.761 -30.193 54.779 1.00 72.19 616 SER A N 1
ATOM 4359 C CA . SER A 1 616 ? -38.809 -31.199 55.270 1.00 72.19 616 SER A CA 1
ATOM 4360 C C . SER A 1 616 ? -37.844 -31.606 54.148 1.00 72.19 616 SER A C 1
ATOM 4362 O O . SER A 1 616 ? -38.198 -31.550 52.970 1.00 72.19 616 SER A O 1
ATOM 4364 N N . GLY A 1 617 ? -36.622 -32.020 54.490 1.00 73.25 617 GLY A N 1
ATOM 4365 C CA . GLY A 1 617 ? -35.637 -32.507 53.521 1.00 73.25 617 GLY A CA 1
ATOM 4366 C C . GLY A 1 617 ? -34.298 -32.891 54.154 1.00 73.25 617 GLY A C 1
ATOM 4367 O O . GLY A 1 617 ? -34.134 -32.830 55.374 1.00 73.25 617 GLY A O 1
ATOM 4368 N N . THR A 1 618 ? -33.328 -33.259 53.318 1.00 73.25 618 THR A N 1
ATOM 4369 C CA . THR A 1 618 ? -31.916 -33.410 53.704 1.00 73.25 618 THR A CA 1
ATOM 4370 C C . THR A 1 618 ? -31.224 -32.049 53.736 1.00 73.25 618 THR A C 1
ATOM 4372 O O . THR A 1 618 ? -31.205 -31.362 52.716 1.00 73.25 618 THR A O 1
ATOM 4375 N N . ASN A 1 619 ? -30.617 -31.689 54.873 1.00 76.19 619 ASN A N 1
ATOM 4376 C CA . ASN A 1 619 ? -29.901 -30.417 55.023 1.00 76.19 619 ASN A CA 1
ATOM 4377 C C . ASN A 1 619 ? -28.830 -30.261 53.932 1.00 76.19 619 ASN A C 1
ATOM 4379 O O . ASN A 1 619 ? -28.064 -31.193 53.686 1.00 76.19 619 ASN A O 1
ATOM 4383 N N . PHE A 1 620 ? -28.719 -29.071 53.343 1.00 74.06 620 PHE A N 1
ATOM 4384 C CA . PHE A 1 620 ? -27.604 -28.747 52.452 1.00 74.06 620 PHE A CA 1
ATOM 4385 C C . PHE A 1 620 ? -26.378 -28.418 53.308 1.00 74.06 620 PHE A C 1
ATOM 4387 O O . PHE A 1 620 ? -26.476 -27.600 54.228 1.00 74.06 620 PHE A O 1
ATOM 4394 N N . VAL A 1 621 ? -25.238 -29.056 53.038 1.00 62.53 621 VAL A N 1
ATOM 4395 C CA . VAL A 1 621 ? -24.040 -28.981 53.888 1.00 62.53 621 VAL A CA 1
ATOM 4396 C C . VAL A 1 621 ? -22.793 -28.888 53.015 1.00 62.53 621 VAL A C 1
ATOM 4398 O O . VAL A 1 621 ? -22.511 -29.801 52.241 1.00 62.53 621 VAL A O 1
ATOM 4401 N N . ASP A 1 622 ? -22.004 -27.825 53.181 1.00 56.72 622 ASP A N 1
ATOM 4402 C CA . ASP A 1 622 ? -20.585 -27.880 52.816 1.00 56.72 622 ASP A CA 1
ATOM 4403 C C . ASP A 1 622 ? -19.821 -28.580 53.946 1.00 56.72 622 ASP A C 1
ATOM 4405 O O . ASP A 1 622 ? -19.895 -28.159 55.102 1.00 56.72 622 ASP A O 1
ATOM 4409 N N . ASN A 1 623 ? -19.113 -29.661 53.623 1.00 53.25 623 ASN A N 1
ATOM 4410 C CA . ASN A 1 623 ? -18.176 -30.310 54.534 1.00 53.25 623 ASN A CA 1
ATOM 4411 C C . ASN A 1 623 ? -17.046 -30.962 53.725 1.00 53.25 623 ASN A C 1
ATOM 4413 O O . ASN A 1 623 ? -17.277 -31.641 52.722 1.00 53.25 623 ASN A O 1
ATOM 4417 N N . THR A 1 624 ? -15.809 -30.729 54.151 1.00 50.12 624 THR A N 1
ATOM 4418 C CA . THR A 1 624 ? -14.597 -30.970 53.358 1.00 50.12 624 THR A CA 1
ATOM 4419 C C . THR A 1 624 ? -13.794 -32.200 53.787 1.00 50.12 624 THR A C 1
ATOM 4421 O O . THR A 1 624 ? -12.792 -32.495 53.140 1.00 50.12 624 THR A O 1
ATOM 4424 N N . SER A 1 625 ? -14.245 -32.941 54.808 1.00 43.09 625 SER A N 1
ATOM 4425 C CA . SER A 1 625 ? -13.512 -34.078 55.391 1.00 43.09 625 SER A CA 1
ATOM 4426 C C . SER A 1 625 ? -13.817 -35.442 54.746 1.00 43.09 625 SER A C 1
ATOM 4428 O O . SER A 1 625 ? -12.934 -36.065 54.163 1.00 43.09 625 SER A O 1
ATOM 4430 N N . ASP A 1 626 ? -15.067 -35.919 54.820 1.00 40.56 626 ASP A N 1
ATOM 4431 C CA . ASP A 1 626 ? -15.330 -37.373 54.917 1.00 40.56 626 ASP A CA 1
ATOM 4432 C C . ASP A 1 626 ? -15.902 -38.043 53.648 1.00 40.56 626 ASP A C 1
ATOM 4434 O O . ASP A 1 626 ? -16.663 -39.006 53.725 1.00 40.56 626 ASP A O 1
ATOM 4438 N N . GLY A 1 627 ? -15.535 -37.543 52.464 1.00 42.66 627 GLY A N 1
ATOM 4439 C CA . GLY A 1 627 ? -15.563 -38.286 51.186 1.00 42.66 627 GLY A CA 1
ATOM 4440 C C . GLY A 1 627 ? -16.901 -38.794 50.609 1.00 42.66 627 GLY A C 1
ATOM 4441 O O . GLY A 1 627 ? -16.894 -39.296 49.489 1.00 42.66 627 GLY A O 1
ATOM 4442 N N . ASN A 1 628 ? -18.029 -38.683 51.315 1.00 38.44 628 ASN A N 1
ATOM 4443 C CA . ASN A 1 628 ? -19.316 -39.267 50.913 1.00 38.44 628 ASN A CA 1
ATOM 4444 C C . ASN A 1 628 ? -20.281 -38.233 50.281 1.00 38.44 628 ASN A C 1
ATOM 4446 O O . ASN A 1 628 ? -20.068 -37.025 50.396 1.00 38.44 628 ASN A O 1
ATOM 4450 N N . THR A 1 629 ? -21.316 -38.716 49.584 1.00 42.50 629 THR A N 1
ATOM 4451 C CA . THR A 1 629 ? -22.210 -37.978 48.664 1.00 42.50 629 THR A CA 1
ATOM 4452 C C . THR A 1 629 ? -22.617 -36.580 49.152 1.00 42.50 629 THR A C 1
ATOM 4454 O O . THR A 1 629 ? -23.295 -36.435 50.169 1.00 42.50 629 THR A O 1
ATOM 4457 N N . ARG A 1 630 ? -22.220 -35.541 48.402 1.00 48.91 630 ARG A N 1
ATOM 4458 C CA . ARG A 1 630 ? -22.355 -34.129 48.799 1.00 48.91 630 ARG A CA 1
ATOM 4459 C C . ARG A 1 630 ? -23.632 -33.465 48.279 1.00 48.91 630 ARG A C 1
ATOM 4461 O O . ARG A 1 630 ? -24.022 -33.680 47.137 1.00 48.91 630 ARG A O 1
ATOM 4468 N N . HIS A 1 631 ? -24.174 -32.544 49.076 1.00 50.56 631 HIS A N 1
ATOM 4469 C CA . HIS A 1 631 ? -25.136 -31.520 48.652 1.00 50.56 631 HIS A CA 1
ATOM 4470 C C . HIS A 1 631 ? -24.546 -30.133 48.950 1.00 50.56 631 HIS A C 1
ATOM 4472 O O . HIS A 1 631 ? -24.846 -29.515 49.973 1.00 50.56 631 HIS A O 1
ATOM 4478 N N . GLU A 1 632 ? -23.641 -29.691 48.074 1.00 62.75 632 GLU A N 1
ATOM 4479 C CA . GLU A 1 632 ? -22.875 -28.449 48.229 1.00 62.75 632 GLU A CA 1
ATOM 4480 C C . GLU A 1 632 ? -23.776 -27.215 48.016 1.00 62.75 632 GLU A C 1
ATOM 4482 O O . GLU A 1 632 ? -24.681 -27.227 47.180 1.00 62.75 632 GLU A O 1
ATOM 4487 N N . VAL A 1 633 ? -23.545 -26.138 48.777 1.00 71.88 633 VAL A N 1
ATOM 4488 C CA . VAL A 1 633 ? -24.373 -24.913 48.743 1.00 71.88 633 VAL A CA 1
ATOM 4489 C C . VAL A 1 633 ? -23.945 -24.013 47.574 1.00 71.88 633 VAL A C 1
ATOM 4491 O O . VAL A 1 633 ? -23.336 -22.955 47.757 1.00 71.88 633 VAL A O 1
ATOM 4494 N N . ASP A 1 634 ? -24.242 -24.489 46.365 1.00 75.75 634 ASP A N 1
ATOM 4495 C CA . ASP A 1 634 ? -23.892 -23.876 45.082 1.00 75.75 634 ASP A CA 1
ATOM 4496 C C . ASP A 1 634 ? -25.055 -23.108 44.436 1.00 75.75 634 ASP A C 1
ATOM 4498 O O . ASP A 1 634 ? -26.210 -23.540 44.419 1.00 75.75 634 ASP A O 1
ATOM 4502 N N . PHE A 1 635 ? -24.701 -21.986 43.811 1.00 79.94 635 PHE A N 1
ATOM 4503 C CA . PHE A 1 635 ? -25.564 -21.168 42.969 1.00 79.94 635 PHE A CA 1
ATOM 4504 C C . PHE A 1 635 ? -24.920 -21.027 41.587 1.00 79.94 635 PHE A C 1
ATOM 4506 O O . PHE A 1 635 ? -23.916 -20.331 41.428 1.00 79.94 635 PHE A O 1
ATOM 4513 N N . TYR A 1 636 ? -25.475 -21.710 40.587 1.00 76.25 636 TYR A N 1
ATOM 4514 C CA . TYR A 1 636 ? -24.925 -21.754 39.229 1.00 76.25 636 TYR A CA 1
ATOM 4515 C C . TYR A 1 636 ? -25.368 -20.556 38.380 1.00 76.25 636 TYR A C 1
ATOM 4517 O O . TYR A 1 636 ? -26.527 -20.144 38.427 1.00 76.25 636 TYR A O 1
ATOM 4525 N N . ASN A 1 637 ? -24.459 -20.055 37.535 1.00 73.94 637 ASN A N 1
ATOM 4526 C CA . ASN A 1 637 ? -24.739 -19.039 36.511 1.00 73.94 637 ASN A CA 1
ATOM 4527 C C . ASN A 1 637 ? -25.337 -17.718 37.057 1.00 73.94 637 ASN A C 1
ATOM 4529 O O . ASN A 1 637 ? -26.163 -17.095 36.392 1.00 73.94 637 ASN A O 1
ATOM 4533 N N . VAL A 1 638 ? -24.946 -17.289 38.264 1.00 77.12 638 VAL A N 1
ATOM 4534 C CA . VAL A 1 638 ? -25.449 -16.070 38.930 1.00 77.12 638 VAL A CA 1
ATOM 4535 C C . VAL A 1 638 ? -24.474 -14.897 38.797 1.00 77.12 638 VAL A C 1
ATOM 4537 O O . VAL A 1 638 ? -23.259 -15.077 38.840 1.00 77.12 638 VAL A O 1
ATOM 4540 N N . THR A 1 639 ? -24.995 -13.675 38.671 1.00 77.56 639 THR A N 1
ATOM 4541 C CA . THR A 1 639 ? -24.179 -12.456 38.532 1.00 77.56 639 THR A CA 1
ATOM 4542 C C . THR A 1 639 ? -24.148 -11.660 39.833 1.00 77.56 639 THR A C 1
ATOM 4544 O O . THR A 1 639 ? -25.177 -11.162 40.303 1.00 77.56 639 THR A O 1
ATOM 4547 N N . VAL A 1 640 ? -22.950 -11.465 40.386 1.00 75.56 640 VAL A N 1
ATOM 4548 C CA . VAL A 1 640 ? -22.729 -10.562 41.525 1.00 75.56 640 VAL A CA 1
ATOM 4549 C C . VAL A 1 640 ? -23.030 -9.125 41.106 1.00 75.56 640 VAL A C 1
ATOM 4551 O O . VAL A 1 640 ? -22.492 -8.623 40.123 1.00 75.56 640 VAL A O 1
ATOM 4554 N N . THR A 1 641 ? -23.898 -8.453 41.861 1.00 78.06 641 THR A N 1
ATOM 4555 C CA . THR A 1 641 ? -24.366 -7.086 41.562 1.00 78.06 641 THR A CA 1
ATOM 4556 C C . THR A 1 641 ? -24.398 -6.167 42.786 1.00 78.06 641 THR A C 1
ATOM 4558 O O . THR A 1 641 ? -24.727 -4.987 42.653 1.00 78.06 641 THR A O 1
ATOM 4561 N N . LYS A 1 642 ? -24.019 -6.662 43.973 1.00 76.19 642 LYS A N 1
ATOM 4562 C CA . LYS A 1 642 ? -23.860 -5.867 45.197 1.00 76.19 642 LYS A CA 1
ATOM 4563 C C . LYS A 1 642 ? -22.556 -6.215 45.908 1.00 76.19 642 LYS A C 1
ATOM 4565 O O . LYS A 1 642 ? -22.268 -7.382 46.143 1.00 76.19 642 LYS A O 1
ATOM 4570 N N . LEU A 1 643 ? -21.816 -5.179 46.300 1.00 70.19 643 LEU A N 1
ATOM 4571 C CA . LEU A 1 643 ? -20.572 -5.281 47.079 1.00 70.19 643 LEU A CA 1
ATOM 4572 C C . LEU A 1 643 ? -20.791 -4.997 48.578 1.00 70.19 643 LEU A C 1
ATOM 4574 O O . LEU A 1 643 ? -19.966 -5.353 49.412 1.00 70.19 643 LEU A O 1
ATOM 4578 N N . ALA A 1 644 ? -21.939 -4.408 48.923 1.00 74.12 644 ALA A N 1
ATOM 4579 C CA . ALA A 1 644 ? -22.439 -4.249 50.284 1.00 74.12 644 ALA A CA 1
ATOM 4580 C C . ALA A 1 644 ? -23.913 -4.704 50.344 1.00 74.12 644 ALA A C 1
ATOM 4582 O O . ALA A 1 644 ? -24.614 -4.574 49.332 1.00 74.12 644 ALA A O 1
ATOM 4583 N N . PRO A 1 645 ? -24.401 -5.215 51.491 1.00 79.00 645 PRO A N 1
ATOM 4584 C CA . PRO A 1 645 ? -25.823 -5.483 51.694 1.00 79.00 645 PRO A CA 1
ATOM 4585 C C . PRO A 1 645 ? -26.661 -4.214 51.501 1.00 79.00 645 PRO A C 1
ATOM 4587 O O . PRO A 1 645 ? -26.140 -3.097 51.562 1.00 79.00 645 PRO A O 1
ATOM 4590 N N . GLN A 1 646 ? -27.974 -4.367 51.330 1.00 79.19 646 GLN A N 1
ATOM 4591 C CA . GLN A 1 646 ? -28.890 -3.232 51.378 1.00 79.19 646 GLN A CA 1
ATOM 4592 C C . GLN A 1 646 ? -28.709 -2.470 52.702 1.00 79.19 646 GLN A C 1
ATOM 4594 O O . GLN A 1 646 ? -28.614 -3.069 53.780 1.00 79.19 646 GLN A O 1
ATOM 4599 N N . ALA A 1 647 ? -28.606 -1.144 52.598 1.00 67.31 647 ALA A N 1
ATOM 4600 C CA . ALA A 1 647 ? -28.438 -0.270 53.750 1.00 67.31 647 ALA A CA 1
ATOM 4601 C C . ALA A 1 647 ? -29.692 -0.317 54.645 1.00 67.31 647 ALA A C 1
ATOM 4603 O O . ALA A 1 647 ? -30.806 -0.411 54.119 1.00 67.31 647 ALA A O 1
ATOM 4604 N N . PRO A 1 648 ? -29.541 -0.221 55.978 1.00 65.38 648 PRO A N 1
ATOM 4605 C CA . PRO A 1 648 ? -30.682 -0.208 56.878 1.00 65.38 648 PRO A CA 1
ATOM 4606 C C . PRO A 1 648 ? -31.511 1.058 56.638 1.00 65.38 648 PRO A C 1
ATOM 4608 O O . PRO A 1 648 ? -30.966 2.159 56.540 1.00 65.38 648 PRO A O 1
ATOM 4611 N N . ALA A 1 649 ? -32.834 0.908 56.569 1.00 60.50 649 ALA A N 1
ATOM 4612 C CA . ALA A 1 649 ? -33.741 2.048 56.542 1.00 60.50 649 ALA A CA 1
ATOM 4613 C C . ALA A 1 649 ? -33.560 2.918 57.797 1.00 60.50 649 ALA A C 1
ATOM 4615 O O . ALA A 1 649 ? -33.364 2.4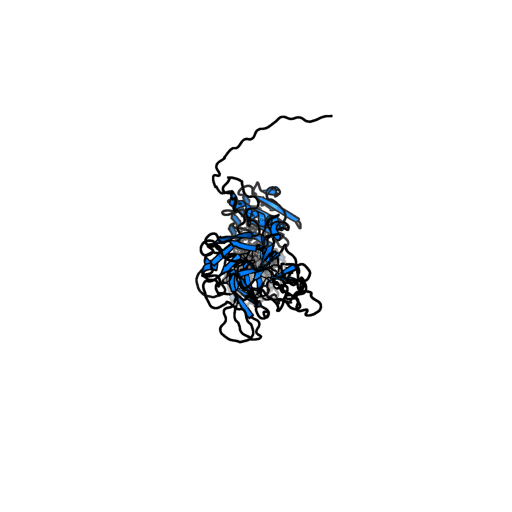12 58.904 1.00 60.50 649 ALA A O 1
ATOM 4616 N N . ALA A 1 650 ? -33.626 4.238 57.625 1.00 50.56 650 ALA A N 1
ATOM 4617 C CA . ALA A 1 650 ? -33.463 5.170 58.731 1.00 50.56 650 ALA A CA 1
ATOM 4618 C C . ALA A 1 650 ? -34.603 5.024 59.757 1.00 50.56 650 ALA A C 1
ATOM 4620 O O . ALA A 1 650 ? -35.770 4.932 59.389 1.00 50.56 650 ALA A O 1
ATOM 4621 N N . ASN A 1 651 ? -34.247 5.060 61.043 1.00 53.91 651 ASN A N 1
ATOM 4622 C CA . ASN A 1 651 ? -35.129 5.096 62.223 1.00 53.91 651 ASN A CA 1
ATOM 4623 C C . ASN A 1 651 ? -36.042 3.875 62.492 1.00 53.91 651 ASN A C 1
ATOM 4625 O O . ASN A 1 651 ? -36.513 3.743 63.621 1.00 53.91 651 ASN A O 1
ATOM 4629 N N . GLY A 1 652 ? -36.258 2.973 61.530 1.00 67.31 652 GLY A N 1
ATOM 4630 C CA . GLY A 1 652 ? -37.118 1.792 61.690 1.00 67.31 652 GLY A CA 1
ATOM 4631 C C . GLY A 1 652 ? -36.473 0.588 62.400 1.00 67.31 652 GLY A C 1
ATOM 4632 O O . GLY A 1 652 ? -35.299 0.598 62.774 1.00 67.31 652 GLY A O 1
ATOM 4633 N N . VAL A 1 653 ? -37.251 -0.492 62.544 1.00 75.50 653 VAL A N 1
ATOM 4634 C CA . VAL A 1 653 ? -36.696 -1.852 62.694 1.00 75.50 653 VAL A CA 1
ATOM 4635 C C . VAL A 1 653 ? -36.198 -2.304 61.326 1.00 75.50 653 VAL A C 1
ATOM 4637 O O . VAL A 1 653 ? -36.908 -2.129 60.342 1.00 75.50 653 VAL A O 1
ATOM 4640 N N . THR A 1 654 ? -35.021 -2.921 61.248 1.00 82.31 654 THR A N 1
ATOM 4641 C CA . THR A 1 654 ? -34.488 -3.446 59.985 1.00 82.31 654 THR A CA 1
ATOM 4642 C C . THR A 1 654 ? -34.005 -4.881 60.128 1.00 82.31 654 THR A C 1
ATOM 4644 O O . THR A 1 654 ? -33.441 -5.278 61.150 1.00 82.31 654 THR A O 1
ATOM 4647 N N . PHE A 1 655 ? -34.194 -5.669 59.075 1.00 89.44 655 PHE A N 1
ATOM 4648 C CA . PHE A 1 655 ? -33.491 -6.928 58.881 1.00 89.44 655 PHE A CA 1
ATOM 4649 C C . PHE A 1 655 ? -32.232 -6.612 58.065 1.00 89.44 655 PHE A C 1
ATOM 4651 O O . PHE A 1 655 ? -32.319 -6.081 56.961 1.00 89.44 655 PHE A O 1
ATOM 4658 N N . GLN A 1 656 ? -31.056 -6.848 58.644 1.00 88.19 656 GLN A N 1
ATOM 4659 C CA . GLN A 1 656 ? -29.763 -6.427 58.118 1.00 88.19 656 GLN A CA 1
ATOM 4660 C C . GLN A 1 656 ? -28.954 -7.637 57.655 1.00 88.19 656 GLN A C 1
ATOM 4662 O O . GLN A 1 656 ? -28.535 -8.469 58.461 1.00 88.19 656 GLN A O 1
ATOM 4667 N N . GLY A 1 657 ? -28.693 -7.708 56.350 1.00 88.00 657 GLY A N 1
ATOM 4668 C CA . GLY A 1 657 ? -27.799 -8.708 55.771 1.00 88.00 657 GLY A CA 1
ATOM 4669 C C . GLY A 1 657 ? -26.322 -8.458 56.091 1.00 88.00 657 GLY A C 1
ATOM 4670 O O . GLY A 1 657 ? -25.920 -7.315 56.324 1.00 88.00 657 GLY A O 1
ATOM 4671 N N . THR A 1 658 ? -25.517 -9.522 56.055 1.00 83.38 658 THR A N 1
ATOM 4672 C CA . THR A 1 658 ? -24.058 -9.519 56.244 1.00 83.38 658 THR A CA 1
ATOM 4673 C C . THR A 1 658 ? -23.345 -10.148 55.052 1.00 83.38 658 THR A C 1
ATOM 4675 O O . THR A 1 658 ? -23.735 -11.205 54.561 1.00 83.38 658 THR A O 1
ATOM 4678 N N . PHE A 1 659 ? -22.272 -9.505 54.594 1.00 76.62 659 PHE A N 1
ATOM 4679 C CA . PHE A 1 659 ? -21.444 -9.977 53.477 1.00 76.62 659 PHE A CA 1
ATOM 4680 C C . PHE A 1 659 ? -20.054 -10.445 53.949 1.00 76.62 659 PHE A C 1
ATOM 4682 O O . PHE A 1 659 ? -19.589 -11.484 53.498 1.00 76.62 659 PHE A O 1
ATOM 4689 N N . SER A 1 660 ? -19.442 -9.763 54.921 1.00 66.25 660 SER A N 1
ATOM 4690 C CA . SER A 1 660 ? -18.320 -10.253 55.743 1.00 66.25 660 SER A CA 1
ATOM 4691 C C . SER A 1 660 ? -18.814 -10.774 57.104 1.00 66.25 660 SER A C 1
ATOM 4693 O O . SER A 1 660 ? -19.912 -10.414 57.534 1.00 66.25 660 SER A O 1
ATOM 4695 N N . SER A 1 661 ? -17.996 -11.547 57.835 1.00 58.03 661 SER A N 1
ATOM 4696 C CA . SER A 1 661 ? -18.301 -11.961 59.222 1.00 58.03 661 SER A CA 1
ATOM 4697 C C . SER A 1 661 ? -18.085 -10.862 60.267 1.00 58.03 661 SER A C 1
ATOM 4699 O O . SER A 1 661 ? -18.287 -11.091 61.460 1.00 58.03 661 SER A O 1
ATOM 4701 N N . SER A 1 662 ? -17.648 -9.672 59.846 1.00 54.75 662 SER A N 1
ATOM 4702 C CA . SER A 1 662 ? -17.245 -8.562 60.720 1.00 54.75 662 SER A CA 1
ATOM 4703 C C . SER A 1 662 ? -18.409 -7.874 61.451 1.00 54.75 662 SER A C 1
ATOM 4705 O O . SER A 1 662 ? -18.200 -6.889 62.155 1.00 54.75 662 SER A O 1
ATOM 4707 N N . ALA A 1 663 ? -19.637 -8.377 61.305 1.00 66.81 663 ALA A N 1
ATOM 4708 C CA . ALA A 1 663 ? -20.791 -7.971 62.096 1.00 66.81 663 ALA A CA 1
ATOM 4709 C C . ALA A 1 663 ? -20.767 -8.655 63.478 1.00 66.81 663 ALA A C 1
ATOM 4711 O O . ALA A 1 663 ? -21.531 -9.584 63.751 1.00 66.81 663 ALA A O 1
ATOM 4712 N N . THR A 1 664 ? -19.869 -8.194 64.353 1.00 79.44 664 THR A N 1
ATOM 4713 C CA . THR A 1 664 ? -19.859 -8.569 65.773 1.00 79.44 664 THR A CA 1
ATOM 4714 C C . THR A 1 664 ? -21.019 -7.890 66.497 1.00 79.44 664 THR A C 1
ATOM 4716 O O . THR A 1 664 ? -21.065 -6.667 66.614 1.00 79.44 664 THR A O 1
ATOM 4719 N N . LEU A 1 665 ? -21.947 -8.686 67.022 1.00 85.69 665 LEU A N 1
ATOM 4720 C CA . LEU A 1 665 ? -23.014 -8.227 67.904 1.00 85.69 665 LEU A CA 1
ATOM 4721 C C . LEU A 1 665 ? -22.546 -8.352 69.358 1.00 85.69 665 LEU A C 1
ATOM 4723 O O . LEU A 1 665 ? -22.253 -9.455 69.827 1.00 85.69 665 LEU A O 1
ATOM 4727 N N . THR A 1 666 ? -22.445 -7.224 70.059 1.00 86.31 666 THR A N 1
ATOM 4728 C CA . THR A 1 666 ? -21.899 -7.147 71.423 1.00 86.31 666 THR A CA 1
ATOM 4729 C C . THR A 1 666 ? -22.857 -7.731 72.461 1.00 86.31 666 THR A C 1
ATOM 4731 O O . THR A 1 666 ? -24.069 -7.512 72.401 1.00 86.31 666 THR A O 1
ATOM 4734 N N . ALA A 1 667 ? -22.309 -8.430 73.458 1.00 84.69 667 ALA A N 1
ATOM 4735 C CA . ALA A 1 667 ? -23.060 -8.954 74.595 1.00 84.69 667 ALA A CA 1
ATOM 4736 C C . ALA A 1 667 ? -23.902 -7.858 75.278 1.00 84.69 667 ALA A C 1
ATOM 4738 O O . ALA A 1 667 ? -23.378 -6.834 75.714 1.00 84.69 667 ALA A O 1
ATOM 4739 N N . GLY A 1 668 ? -25.208 -8.091 75.402 1.00 79.19 668 GLY A N 1
ATOM 4740 C CA . GLY A 1 668 ? -26.146 -7.175 76.049 1.00 79.19 668 GLY A CA 1
ATOM 4741 C C . GLY A 1 668 ? -26.664 -6.022 75.181 1.00 79.19 668 GLY A C 1
ATOM 4742 O O . GLY A 1 668 ? -27.489 -5.254 75.679 1.00 79.19 668 GLY A O 1
ATOM 4743 N N . ASP A 1 669 ? -26.255 -5.899 73.910 1.00 84.69 669 ASP A N 1
ATOM 4744 C CA . ASP A 1 669 ? -26.820 -4.898 72.996 1.00 84.69 669 ASP A CA 1
ATOM 4745 C C . ASP A 1 669 ? -28.286 -5.229 72.667 1.00 84.69 669 ASP A C 1
ATOM 4747 O O . ASP A 1 669 ? -28.597 -6.137 71.894 1.00 84.69 669 ASP A O 1
ATOM 4751 N N . LYS A 1 670 ? -29.208 -4.464 73.261 1.00 82.94 670 LYS A N 1
ATOM 4752 C CA . LYS A 1 670 ? -30.652 -4.617 73.044 1.00 82.94 670 LYS A CA 1
ATOM 4753 C C . LYS A 1 670 ? -31.166 -3.960 71.763 1.00 82.94 670 LYS A C 1
ATOM 4755 O O . LYS A 1 670 ? -32.361 -4.014 71.503 1.00 82.94 670 LYS A O 1
ATOM 4760 N N . THR A 1 671 ? -30.302 -3.348 70.957 1.00 83.38 671 THR A N 1
ATOM 4761 C CA . THR A 1 671 ? -30.664 -2.873 69.614 1.00 83.38 671 THR A CA 1
ATOM 4762 C C . THR A 1 671 ? -30.483 -3.953 68.547 1.00 83.38 671 THR A C 1
ATOM 4764 O O . THR A 1 671 ? -30.780 -3.691 67.385 1.00 83.38 671 THR A O 1
ATOM 4767 N N . LYS A 1 672 ? -30.006 -5.157 68.906 1.00 86.44 672 LYS A N 1
ATOM 4768 C CA . LYS A 1 672 ? -29.696 -6.255 67.975 1.00 86.44 672 LYS A CA 1
ATOM 4769 C C . LYS A 1 672 ? -30.409 -7.542 68.375 1.00 86.44 672 LYS A C 1
ATOM 4771 O O . LYS A 1 672 ? -30.428 -7.880 69.557 1.00 86.44 672 LYS A O 1
ATOM 4776 N N . LEU A 1 673 ? -30.920 -8.293 67.398 1.00 87.12 673 LEU A N 1
ATOM 4777 C CA . LEU A 1 673 ? -31.468 -9.639 67.608 1.00 87.12 673 LEU A CA 1
ATOM 4778 C C . LEU A 1 673 ? -30.867 -10.638 66.620 1.00 87.12 673 LEU A C 1
ATOM 4780 O O . LEU A 1 673 ? -30.696 -10.331 65.440 1.00 87.12 673 LEU A O 1
ATOM 4784 N N . ILE A 1 674 ? -30.640 -11.861 67.089 1.00 87.38 674 ILE A N 1
ATOM 4785 C CA . ILE A 1 674 ? -30.342 -13.030 66.254 1.00 87.38 674 ILE A CA 1
ATOM 4786 C C . ILE A 1 674 ? -31.521 -14.002 66.252 1.00 87.38 674 ILE A C 1
ATOM 4788 O O . ILE A 1 674 ? -32.271 -14.071 67.224 1.00 87.38 674 ILE A O 1
ATOM 4792 N N . LEU A 1 675 ? -31.653 -14.778 65.179 1.00 88.19 675 LEU A N 1
ATOM 4793 C CA . LEU A 1 675 ? -32.585 -15.899 65.095 1.00 88.19 675 LEU A CA 1
ATOM 4794 C C . LEU A 1 675 ? -31.906 -17.173 65.624 1.00 88.19 675 LEU A C 1
ATOM 4796 O O . LEU A 1 675 ? -30.818 -17.529 65.172 1.00 88.19 675 LEU A O 1
ATOM 4800 N N . GLY A 1 676 ? -32.529 -17.831 66.599 1.00 84.00 676 GLY A N 1
ATOM 4801 C CA . GLY A 1 676 ? -32.109 -19.127 67.129 1.00 84.00 676 GLY A CA 1
ATOM 4802 C C . GLY A 1 676 ? -32.715 -20.302 66.356 1.00 84.00 676 GLY A C 1
ATOM 4803 O O . GLY A 1 676 ? -33.731 -20.159 65.678 1.00 84.00 676 GLY A O 1
ATOM 4804 N N . ALA A 1 677 ? -32.111 -21.486 66.501 1.00 81.81 677 ALA A N 1
ATOM 4805 C CA . ALA A 1 677 ? -32.529 -22.716 65.813 1.00 81.81 677 ALA A CA 1
ATOM 4806 C C . ALA A 1 677 ? -33.942 -23.218 66.192 1.00 81.81 677 ALA A C 1
ATOM 4808 O O . ALA A 1 677 ? -34.485 -24.099 65.538 1.00 81.81 677 ALA A O 1
ATOM 4809 N N . ASP A 1 678 ? -34.564 -22.655 67.230 1.00 81.00 678 ASP A N 1
ATOM 4810 C CA . ASP A 1 678 ? -35.938 -22.941 67.652 1.00 81.00 678 ASP A CA 1
ATOM 4811 C C . ASP A 1 678 ? -36.957 -21.890 67.155 1.00 81.00 678 ASP A C 1
ATOM 4813 O O . ASP A 1 678 ? -38.025 -21.722 67.757 1.00 81.00 678 ASP A O 1
ATOM 4817 N N . ASN A 1 679 ? -36.613 -21.183 66.067 1.00 83.81 679 ASN A N 1
ATOM 4818 C CA . ASN A 1 679 ? -37.359 -20.093 65.418 1.00 83.81 679 ASN A CA 1
ATOM 4819 C C . ASN A 1 679 ? -37.655 -18.866 66.314 1.00 83.81 679 ASN A C 1
ATOM 4821 O O . ASN A 1 679 ? -38.544 -18.071 65.997 1.00 83.81 679 ASN A O 1
ATOM 4825 N N . LYS A 1 680 ? -36.928 -18.676 67.425 1.00 82.88 680 LYS A N 1
ATOM 4826 C CA . LYS A 1 680 ? -37.088 -17.514 68.322 1.00 82.88 680 LYS A CA 1
ATOM 4827 C C . LYS A 1 680 ? -36.000 -16.467 68.119 1.00 82.88 680 LYS A C 1
ATOM 4829 O O . LYS A 1 680 ? -34.867 -16.786 67.765 1.00 82.88 680 LYS A O 1
ATOM 4834 N N . LEU A 1 681 ? -36.336 -15.210 68.401 1.00 85.50 681 LEU A N 1
ATOM 4835 C CA . LEU A 1 681 ? -35.373 -14.111 68.403 1.00 85.50 681 LEU A CA 1
ATOM 4836 C C . LEU A 1 681 ? -34.714 -13.965 69.783 1.00 85.50 681 LEU A C 1
ATOM 4838 O O . LEU A 1 681 ? -35.371 -14.084 70.817 1.00 85.50 681 LEU A O 1
ATOM 4842 N N . TYR A 1 682 ? -33.418 -13.666 69.801 1.00 84.12 682 TYR A N 1
ATOM 4843 C CA . TYR A 1 682 ? -32.627 -13.502 71.020 1.00 84.12 682 TYR A CA 1
ATOM 4844 C C . TYR A 1 682 ? -31.754 -12.250 70.966 1.00 84.12 682 TYR A C 1
ATOM 4846 O O . TYR A 1 682 ? -31.095 -11.983 69.962 1.00 84.12 682 TYR A O 1
ATOM 4854 N N . TYR A 1 683 ? -31.675 -11.535 72.089 1.00 85.38 683 TYR A N 1
ATOM 4855 C CA . TYR A 1 683 ? -30.599 -10.575 72.337 1.00 85.38 683 TYR A CA 1
ATOM 4856 C C . TYR A 1 683 ? -29.258 -11.324 72.506 1.00 85.38 683 TYR A C 1
ATOM 4858 O O . TYR A 1 683 ? -29.249 -12.377 73.156 1.00 85.38 683 TYR A O 1
ATOM 4866 N N . PRO A 1 684 ? -28.121 -10.801 72.005 1.00 84.06 684 PRO A N 1
ATOM 4867 C CA . PRO A 1 684 ? -26.807 -11.408 72.218 1.00 84.06 684 PRO A CA 1
ATOM 4868 C C . PRO A 1 684 ? -26.465 -11.517 73.714 1.00 84.06 684 PRO A C 1
ATOM 4870 O O . PRO A 1 684 ? -26.261 -10.516 74.399 1.00 84.06 684 PRO A O 1
ATOM 4873 N N . SER A 1 685 ? -26.390 -12.740 74.246 1.00 81.62 685 SER A N 1
ATOM 4874 C CA . SER A 1 685 ? -25.986 -13.010 75.641 1.00 81.62 685 SER A CA 1
ATOM 4875 C C . SER A 1 685 ? -24.464 -13.067 75.838 1.00 81.62 685 SER A C 1
ATOM 4877 O O . SER A 1 685 ? -23.974 -13.020 76.963 1.00 81.62 685 SER A O 1
ATOM 4879 N N . LYS A 1 686 ? -23.728 -13.150 74.729 1.00 85.38 686 LYS A N 1
ATOM 4880 C CA . LYS A 1 686 ? -22.272 -13.059 74.581 1.00 85.38 686 LYS A CA 1
ATOM 4881 C C . LYS A 1 686 ? -21.978 -12.286 73.288 1.00 85.38 686 LYS A C 1
ATOM 4883 O O . LYS A 1 686 ? -22.911 -12.001 72.538 1.00 85.38 686 LYS A O 1
ATOM 4888 N N . ASN A 1 687 ? -20.711 -11.989 72.997 1.00 83.12 687 ASN A N 1
ATOM 4889 C CA . ASN A 1 687 ? -20.341 -11.486 71.671 1.00 83.12 687 ASN A CA 1
ATOM 4890 C C . ASN A 1 687 ? -20.583 -12.586 70.623 1.00 83.12 687 ASN A C 1
ATOM 4892 O O . ASN A 1 687 ? -20.208 -13.741 70.845 1.00 83.12 687 ASN A O 1
ATOM 4896 N N . ILE A 1 688 ? -21.231 -12.240 69.509 1.00 82.81 688 ILE A N 1
ATOM 4897 C CA . ILE A 1 688 ? -21.603 -13.177 68.438 1.00 82.81 688 ILE A CA 1
ATOM 4898 C C . ILE A 1 688 ? -21.266 -12.543 67.090 1.00 82.81 688 ILE A C 1
ATOM 4900 O O . ILE A 1 688 ? -21.792 -11.480 66.767 1.00 82.81 688 ILE A O 1
ATOM 4904 N N . ASN A 1 689 ? -20.424 -13.199 66.291 1.00 82.19 689 ASN A N 1
ATOM 4905 C CA . ASN A 1 689 ? -20.151 -12.777 64.919 1.00 82.19 689 ASN A CA 1
ATOM 4906 C C . ASN A 1 689 ? -21.217 -13.364 63.987 1.00 82.19 689 ASN A C 1
ATOM 4908 O O . ASN A 1 689 ? -21.444 -14.575 63.970 1.00 82.19 689 ASN A O 1
ATOM 4912 N N . VAL A 1 690 ? -21.876 -12.513 63.201 1.00 81.75 690 VAL A N 1
ATOM 4913 C CA . VAL A 1 690 ? -22.799 -12.960 62.153 1.00 81.75 690 VAL A CA 1
ATOM 4914 C C . VAL A 1 690 ? -21.993 -13.157 60.871 1.00 81.75 690 VAL A C 1
ATOM 4916 O O . VAL A 1 690 ? -21.638 -12.188 60.205 1.00 81.75 690 VAL A O 1
ATOM 4919 N N . GLY A 1 691 ? -21.678 -14.421 60.562 1.00 74.75 691 GLY A N 1
ATOM 4920 C CA . GLY A 1 691 ? -20.882 -14.828 59.395 1.00 74.75 691 GLY A CA 1
ATOM 4921 C C . GLY A 1 691 ? -21.440 -14.360 58.046 1.00 74.75 691 GLY A C 1
ATOM 4922 O O . GLY A 1 691 ? -22.569 -13.869 57.957 1.00 74.75 691 GLY A O 1
ATOM 4923 N N . ALA A 1 692 ? -20.667 -14.550 56.978 1.00 77.00 692 ALA A N 1
ATOM 4924 C CA . ALA A 1 692 ? -21.027 -14.110 55.631 1.00 77.00 692 ALA A CA 1
ATOM 4925 C C . ALA A 1 692 ? -22.361 -14.701 55.120 1.00 77.00 692 ALA A C 1
ATOM 4927 O O . ALA A 1 692 ? -22.776 -15.796 55.513 1.00 77.00 692 ALA A O 1
ATOM 4928 N N . CYS A 1 693 ? -23.019 -13.966 54.219 1.00 83.50 693 CYS A N 1
ATOM 4929 C CA . CYS A 1 693 ? -24.282 -14.300 53.544 1.00 83.50 693 CYS A CA 1
ATOM 4930 C C . CYS A 1 693 ? -25.469 -14.650 54.469 1.00 83.50 693 CYS A C 1
ATOM 4932 O O . CYS A 1 693 ? -26.347 -15.439 54.109 1.00 83.50 693 CYS A O 1
ATOM 4934 N N . ARG A 1 694 ? -25.504 -14.073 55.674 1.00 88.00 694 ARG A N 1
ATOM 4935 C CA . ARG A 1 694 ? -26.565 -14.256 56.683 1.00 88.00 694 ARG A CA 1
ATOM 4936 C C . ARG A 1 694 ? -27.271 -12.918 56.939 1.00 88.00 694 ARG A C 1
ATOM 4938 O O . ARG A 1 694 ? -27.013 -11.930 56.253 1.00 88.00 694 ARG A O 1
ATOM 4945 N N . ALA A 1 695 ? -28.186 -12.882 57.903 1.00 90.38 695 ALA A N 1
ATOM 4946 C CA . ALA A 1 695 ? -28.798 -11.643 58.379 1.00 90.38 695 ALA A CA 1
ATOM 4947 C C . ALA A 1 695 ? -29.152 -11.697 59.875 1.00 90.38 695 ALA A C 1
ATOM 4949 O O . ALA A 1 695 ? -29.313 -12.779 60.449 1.00 90.38 695 ALA A O 1
ATOM 4950 N N . TYR A 1 696 ? -29.275 -10.516 60.483 1.00 90.19 696 TYR A N 1
ATOM 4951 C CA . TYR A 1 696 ? -29.682 -10.268 61.871 1.00 90.19 696 TYR A CA 1
ATOM 4952 C C . TYR A 1 696 ? -30.629 -9.059 61.928 1.00 90.19 696 TYR A C 1
ATOM 4954 O O . TYR A 1 696 ? -30.752 -8.332 60.948 1.00 90.19 696 TYR A O 1
ATOM 4962 N N . PHE A 1 697 ? -31.305 -8.814 63.050 1.00 88.06 697 PHE A N 1
ATOM 4963 C CA . PHE A 1 697 ? -32.227 -7.677 63.176 1.00 88.06 697 PHE A CA 1
ATOM 4964 C C . PHE A 1 697 ? -31.599 -6.513 63.93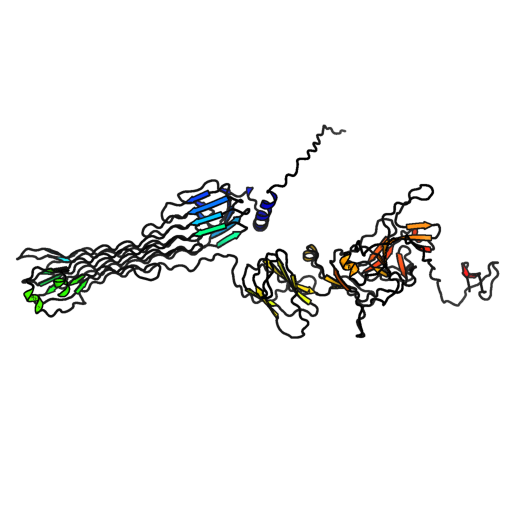7 1.00 88.06 697 PHE A C 1
ATOM 4966 O O . PHE A 1 697 ? -30.877 -6.721 64.914 1.00 88.06 697 PHE A O 1
ATOM 4973 N N . ILE A 1 698 ? -31.942 -5.291 63.534 1.00 85.12 698 ILE A N 1
ATOM 4974 C CA . ILE A 1 698 ? -31.695 -4.057 64.275 1.00 85.12 698 ILE A CA 1
ATOM 4975 C C . ILE A 1 698 ? -33.049 -3.491 64.707 1.00 85.12 698 ILE A C 1
ATOM 4977 O O . ILE A 1 698 ? -33.939 -3.334 63.877 1.00 85.12 698 ILE A O 1
ATOM 4981 N N . ILE A 1 699 ? -33.207 -3.164 65.989 1.00 80.25 699 ILE A N 1
ATOM 4982 C CA . ILE A 1 699 ? -34.411 -2.518 66.529 1.00 80.25 699 ILE A CA 1
ATOM 4983 C C . ILE A 1 699 ? -34.049 -1.159 67.154 1.00 80.25 699 ILE A C 1
ATOM 4985 O O . ILE A 1 699 ? -32.996 -1.047 67.791 1.00 80.25 699 ILE A O 1
ATOM 4989 N N . PRO A 1 700 ? -34.891 -0.116 67.016 1.00 76.06 700 PRO A N 1
ATOM 4990 C CA . PRO A 1 700 ? -34.630 1.173 67.643 1.00 76.06 700 PRO A CA 1
ATOM 4991 C C . PRO A 1 700 ? -34.701 1.053 69.172 1.00 76.06 700 PRO A C 1
ATOM 4993 O O . PRO A 1 700 ? -35.436 0.228 69.720 1.00 76.06 700 PRO A O 1
ATOM 4996 N N . ALA A 1 701 ? -33.979 1.914 69.895 1.00 69.81 701 ALA A N 1
ATOM 4997 C CA . ALA A 1 701 ? -33.884 1.844 71.359 1.00 69.81 701 ALA A CA 1
ATOM 4998 C C . ALA A 1 701 ? -35.248 1.950 72.084 1.00 69.81 701 ALA A C 1
ATOM 5000 O O . ALA A 1 701 ? -35.411 1.419 73.181 1.00 69.81 701 ALA A O 1
ATOM 5001 N N . ALA A 1 702 ? -36.258 2.570 71.460 1.00 65.38 702 ALA A N 1
ATOM 5002 C CA . ALA A 1 702 ? -37.634 2.586 71.961 1.00 65.38 702 ALA A CA 1
ATOM 5003 C C . ALA A 1 702 ? -38.334 1.209 71.864 1.00 65.38 702 ALA A C 1
ATOM 5005 O O . ALA A 1 702 ? -39.116 0.838 72.748 1.00 65.38 702 ALA A O 1
ATOM 5006 N N . ALA A 1 703 ? -38.033 0.422 70.825 1.00 64.50 703 ALA A N 1
ATOM 5007 C CA . ALA A 1 703 ? -38.543 -0.937 70.632 1.00 64.50 703 ALA A CA 1
ATOM 5008 C C . ALA A 1 703 ? -37.844 -1.959 71.548 1.00 64.50 703 ALA A C 1
ATOM 5010 O O . ALA A 1 703 ? -38.501 -2.877 72.032 1.00 64.50 703 ALA A O 1
ATOM 5011 N N . ALA A 1 704 ? -36.579 -1.721 71.919 1.00 63.31 704 ALA A N 1
ATOM 5012 C CA . ALA A 1 704 ? -35.797 -2.508 72.891 1.00 63.31 704 ALA A CA 1
ATOM 5013 C C . ALA A 1 704 ? -36.382 -2.575 74.329 1.00 63.31 704 ALA A C 1
ATOM 5015 O O . ALA A 1 704 ? -35.809 -3.200 75.225 1.00 63.31 704 ALA A O 1
ATOM 5016 N N . SER A 1 705 ? -37.528 -1.925 74.562 1.00 64.62 705 SER A N 1
ATOM 5017 C CA . SER A 1 705 ? -38.356 -2.048 75.770 1.00 64.62 705 SER A CA 1
ATOM 5018 C C . SER A 1 705 ? -39.387 -3.190 75.711 1.00 64.62 705 SER A C 1
ATOM 5020 O O . SER A 1 705 ? -40.027 -3.478 76.725 1.00 64.62 705 SER A O 1
ATOM 5022 N N . ALA A 1 706 ? -39.566 -3.837 74.554 1.00 64.56 706 ALA A N 1
ATOM 5023 C CA . ALA A 1 706 ? -40.420 -5.013 74.404 1.00 64.56 706 ALA A CA 1
ATOM 5024 C C . ALA A 1 706 ? -39.883 -6.201 75.226 1.00 64.56 706 ALA A C 1
ATOM 5026 O O . ALA A 1 706 ? -38.673 -6.414 75.342 1.00 64.56 706 ALA A O 1
ATOM 5027 N N . ARG A 1 707 ? -40.800 -6.975 75.815 1.00 64.56 707 ARG A N 1
ATOM 5028 C CA . ARG A 1 707 ? -40.487 -8.194 76.586 1.00 64.56 707 ARG A CA 1
ATOM 5029 C C . ARG A 1 707 ? -40.532 -9.450 75.721 1.00 64.56 707 ARG A C 1
ATOM 5031 O O . ARG A 1 707 ? -39.895 -10.442 76.060 1.00 64.56 707 ARG A O 1
ATOM 5038 N N . GLU A 1 708 ? -41.283 -9.380 74.632 1.00 70.62 708 GLU A N 1
ATOM 5039 C CA . GLU A 1 708 ? -41.537 -10.449 73.679 1.00 70.62 708 GLU A CA 1
ATOM 5040 C C . GLU A 1 708 ? -41.536 -9.851 72.271 1.00 70.62 708 GLU A C 1
ATOM 5042 O O . GLU A 1 708 ? -41.892 -8.687 72.085 1.00 70.62 708 GLU A O 1
ATOM 5047 N N . MET A 1 709 ? -41.072 -10.608 71.282 1.00 75.81 709 MET A N 1
ATOM 5048 C CA . MET A 1 709 ? -40.952 -10.156 69.897 1.00 75.81 709 MET A CA 1
ATOM 5049 C C . MET A 1 709 ? -41.234 -11.361 68.999 1.00 75.81 709 MET A C 1
ATOM 5051 O O . MET A 1 709 ? -40.755 -12.453 69.292 1.00 75.81 709 MET A O 1
ATOM 5055 N N . VAL A 1 710 ? -42.049 -11.188 67.966 1.00 77.31 710 VAL A N 1
ATOM 5056 C CA . VAL A 1 710 ? -42.703 -12.292 67.246 1.00 77.31 710 VAL A CA 1
ATOM 5057 C C . VAL A 1 710 ? -42.491 -12.109 65.749 1.00 77.31 710 VAL A C 1
ATOM 5059 O O . VAL A 1 710 ? -42.641 -10.997 65.244 1.00 77.31 710 VAL A O 1
ATOM 5062 N N . LEU A 1 711 ? -42.165 -13.185 65.032 1.00 83.12 711 LEU A N 1
ATOM 5063 C CA . LEU A 1 711 ? -42.201 -13.178 63.569 1.00 83.12 711 LEU A CA 1
ATOM 5064 C C . LEU A 1 711 ? -43.665 -13.298 63.123 1.00 83.12 711 LEU A C 1
ATOM 5066 O O . LEU A 1 711 ? -44.345 -14.260 63.476 1.00 83.12 711 LEU A O 1
ATOM 5070 N N . SER A 1 712 ? -44.156 -12.287 62.408 1.00 79.94 712 SER A N 1
ATOM 5071 C CA . SER A 1 712 ? -45.534 -12.198 61.926 1.00 79.94 712 SER A CA 1
ATOM 5072 C C . SER A 1 712 ? -45.541 -12.355 60.414 1.00 79.94 712 SER A C 1
ATOM 5074 O O . SER A 1 712 ? -45.149 -11.434 59.698 1.00 79.94 712 SER A O 1
ATOM 5076 N N . PHE A 1 713 ? -46.015 -13.504 59.957 1.00 81.62 713 PHE A N 1
ATOM 5077 C CA . PHE A 1 713 ? -46.317 -13.773 58.556 1.00 81.62 713 PHE A CA 1
ATOM 5078 C C . PHE A 1 713 ? -47.787 -13.396 58.298 1.00 81.62 713 PHE A C 1
ATOM 5080 O O . PHE A 1 713 ? -48.572 -13.323 59.249 1.00 81.62 713 PHE A O 1
ATOM 5087 N N . ASP A 1 714 ? -48.158 -13.081 57.057 1.00 64.06 714 ASP A N 1
ATOM 5088 C CA . ASP A 1 714 ? -49.520 -12.604 56.744 1.00 64.06 714 ASP A CA 1
ATOM 5089 C C . ASP A 1 714 ? -50.598 -13.708 56.830 1.00 64.06 714 ASP A C 1
ATOM 5091 O O . ASP A 1 714 ? -51.792 -13.404 56.832 1.00 64.06 714 ASP A O 1
ATOM 5095 N N . ASP A 1 715 ? -50.191 -14.976 56.937 1.00 49.75 715 ASP A N 1
ATOM 5096 C CA . ASP A 1 715 ? -51.040 -16.169 56.974 1.00 49.75 715 ASP A CA 1
ATOM 5097 C C . ASP A 1 715 ? -51.094 -16.890 58.340 1.00 49.75 715 ASP A C 1
ATOM 5099 O O . ASP A 1 715 ? -52.145 -17.442 58.669 1.00 49.75 715 ASP A O 1
ATOM 5103 N N . GLU A 1 716 ? -50.050 -16.851 59.186 1.00 48.84 716 GLU A N 1
ATOM 5104 C CA . GLU A 1 716 ? -50.091 -17.478 60.526 1.00 48.84 716 GLU A CA 1
ATOM 5105 C C . GLU A 1 716 ? -49.182 -16.819 61.597 1.00 48.84 716 GLU A C 1
ATOM 5107 O O . GLU A 1 716 ? -48.063 -16.377 61.331 1.00 48.84 716 GLU A O 1
ATOM 5112 N N . MET A 1 717 ? -49.640 -16.791 62.862 1.00 45.38 717 MET A N 1
ATOM 5113 C CA . MET A 1 717 ? -48.896 -16.213 64.000 1.00 45.38 717 MET A CA 1
ATOM 5114 C C . MET A 1 717 ? -48.218 -17.272 64.886 1.00 45.38 717 MET A C 1
ATOM 5116 O O . MET A 1 717 ? -48.833 -17.772 65.830 1.00 45.38 717 MET A O 1
ATOM 5120 N N . THR A 1 718 ? -46.920 -17.540 64.684 1.00 46.88 718 THR A N 1
ATOM 5121 C CA . THR A 1 718 ? -46.100 -18.300 65.654 1.00 46.88 718 THR A CA 1
ATOM 5122 C C . THR A 1 718 ? -44.623 -17.865 65.727 1.00 46.88 718 THR A C 1
ATOM 5124 O O . THR A 1 718 ? -43.826 -18.209 64.866 1.00 46.88 718 THR A O 1
ATOM 5127 N N . THR A 1 719 ? -44.223 -17.212 66.830 1.00 47.62 719 THR A N 1
ATOM 5128 C CA . THR A 1 719 ? -43.176 -17.696 67.770 1.00 47.62 719 THR A CA 1
ATOM 5129 C C . THR A 1 719 ? -43.028 -16.761 68.982 1.00 47.62 719 THR A C 1
ATOM 5131 O O . THR A 1 719 ? -42.690 -15.591 68.850 1.00 47.62 719 THR A O 1
ATOM 5134 N N . ALA A 1 720 ? -43.232 -17.295 70.192 1.00 38.09 720 ALA A N 1
ATOM 5135 C CA . ALA A 1 720 ? -43.070 -16.569 71.458 1.00 38.09 720 ALA A CA 1
ATOM 5136 C C . ALA A 1 720 ? -41.627 -16.651 71.996 1.00 38.09 720 ALA A C 1
ATOM 5138 O O . ALA A 1 720 ? -41.041 -17.739 72.036 1.00 38.09 720 ALA A O 1
ATOM 5139 N N . ILE A 1 721 ? -41.064 -15.536 72.475 1.00 43.25 721 ILE A N 1
ATOM 5140 C CA . ILE A 1 721 ? -39.717 -15.490 73.081 1.00 43.25 721 ILE A CA 1
ATOM 5141 C C . ILE A 1 721 ? -39.757 -15.907 74.551 1.00 43.25 721 ILE A C 1
ATOM 5143 O O . ILE A 1 721 ? -40.608 -15.463 75.318 1.00 43.25 721 ILE A O 1
ATOM 5147 N N . GLN A 1 722 ? -38.741 -16.656 74.990 1.00 41.66 722 GLN A N 1
ATOM 5148 C CA . GLN A 1 722 ? -38.367 -16.696 76.405 1.00 41.66 722 GLN A CA 1
ATOM 5149 C C . GLN A 1 722 ? -37.013 -16.023 76.611 1.00 41.66 722 GLN A C 1
ATOM 5151 O O . GLN A 1 722 ? -36.015 -16.385 75.989 1.00 41.66 722 GLN A O 1
ATOM 5156 N N . THR A 1 723 ? -36.976 -15.047 77.519 1.00 38.59 723 THR A N 1
ATOM 5157 C CA . THR A 1 723 ? -35.727 -14.437 77.979 1.00 38.59 723 THR A CA 1
ATOM 5158 C C . THR A 1 723 ? -34.838 -15.520 78.602 1.00 38.59 723 THR A C 1
ATOM 5160 O O . THR A 1 723 ? -35.343 -16.286 79.430 1.00 38.59 723 THR A O 1
ATOM 5163 N N . PRO A 1 724 ? -33.531 -15.593 78.284 1.00 31.72 724 PRO A N 1
ATOM 5164 C CA . PRO A 1 724 ? -32.633 -16.528 78.950 1.00 31.72 724 PRO A CA 1
ATOM 5165 C C . PRO A 1 724 ? -32.683 -16.335 80.470 1.00 31.72 724 PRO A C 1
ATOM 5167 O O . PRO A 1 724 ? -32.389 -15.249 80.977 1.00 31.72 724 PRO A O 1
ATOM 5170 N N . LYS A 1 725 ? -33.052 -17.384 81.218 1.00 34.75 725 LYS A N 1
ATOM 5171 C CA . LYS A 1 725 ? -32.874 -17.376 82.673 1.00 34.75 725 LYS A CA 1
ATOM 5172 C C . LYS A 1 725 ? -31.377 -17.288 82.964 1.00 34.75 725 LYS A C 1
ATOM 5174 O O . LYS A 1 725 ? -30.611 -18.141 82.520 1.00 34.75 725 LYS A O 1
ATOM 5179 N N . LEU A 1 726 ? -30.981 -16.290 83.751 1.00 31.33 726 LEU A N 1
ATOM 5180 C CA . LEU A 1 726 ? -29.648 -16.218 84.343 1.00 31.33 726 LEU A CA 1
ATOM 5181 C C . LEU A 1 726 ? -29.470 -17.382 85.326 1.00 31.33 726 LEU A C 1
ATOM 5183 O O . LEU A 1 726 ? -29.786 -17.262 86.509 1.00 31.33 726 LEU A O 1
ATOM 5187 N N . ASN A 1 727 ? -28.948 -18.505 84.834 1.00 32.72 727 ASN A N 1
ATOM 5188 C CA . ASN A 1 727 ? -28.396 -19.568 85.667 1.00 32.72 727 ASN A CA 1
ATOM 5189 C C . ASN A 1 727 ? -27.041 -19.113 86.234 1.00 32.72 727 ASN A C 1
ATOM 5191 O O . ASN A 1 727 ? -25.994 -19.671 85.910 1.00 32.72 727 ASN A O 1
ATOM 5195 N N . ASN A 1 728 ? -27.062 -18.103 87.109 1.00 33.28 728 ASN A N 1
ATOM 5196 C CA . ASN A 1 728 ? -25.936 -17.832 87.994 1.00 33.28 728 ASN A CA 1
ATOM 5197 C C . ASN A 1 728 ? -25.859 -18.975 89.010 1.00 33.28 728 ASN A C 1
ATOM 5199 O O . ASN A 1 728 ? -26.481 -18.936 90.071 1.00 33.28 728 ASN A O 1
ATOM 5203 N N . GLY A 1 729 ? -25.102 -20.013 88.658 1.00 40.19 729 GLY A N 1
ATOM 5204 C CA . GLY A 1 729 ? -24.715 -21.087 89.561 1.00 40.19 729 GLY A CA 1
ATOM 5205 C C . GLY A 1 729 ? -23.750 -20.574 90.625 1.00 40.19 729 GLY A C 1
ATOM 5206 O O . GLY A 1 729 ? -22.555 -20.815 90.534 1.00 40.19 729 GLY A O 1
ATOM 5207 N N . SER A 1 730 ? -24.279 -19.874 91.627 1.00 35.16 730 SER A N 1
ATOM 5208 C CA . SER A 1 730 ? -23.559 -19.474 92.834 1.00 35.16 730 SER A CA 1
ATOM 5209 C C . SER A 1 730 ? -24.388 -19.867 94.050 1.00 35.16 730 SER A C 1
ATOM 5211 O O . SER A 1 730 ? -25.162 -19.073 94.580 1.00 35.16 730 SER A O 1
ATOM 5213 N N . LYS A 1 731 ? -24.243 -21.121 94.489 1.00 47.22 731 LYS A N 1
ATOM 5214 C CA . LYS A 1 731 ? -24.613 -21.477 95.860 1.00 47.22 731 LYS A CA 1
ATOM 5215 C C . LYS A 1 731 ? -23.594 -20.804 96.774 1.00 47.22 731 LYS A C 1
ATOM 5217 O O . LYS A 1 731 ? -22.466 -21.269 96.813 1.00 47.22 731 LYS A O 1
ATOM 5222 N N . ASP A 1 732 ? -23.983 -19.694 97.398 1.00 45.59 732 ASP A N 1
ATOM 5223 C CA . ASP A 1 732 ? -23.745 -19.395 98.818 1.00 45.59 732 ASP A CA 1
ATOM 5224 C C . ASP A 1 732 ? -24.294 -18.003 99.186 1.00 45.59 732 ASP A C 1
ATOM 5226 O O . ASP A 1 732 ? -24.407 -17.110 98.349 1.00 45.59 732 ASP A O 1
ATOM 5230 N N . SER A 1 733 ? -24.657 -17.823 100.461 1.00 51.00 733 SER A N 1
ATOM 5231 C CA . SER A 1 733 ? -25.193 -16.599 101.104 1.00 51.00 733 SER A CA 1
ATOM 5232 C C . SER A 1 733 ? -26.597 -16.081 100.721 1.00 51.00 733 SER A C 1
ATOM 5234 O O . SER A 1 733 ? -27.175 -15.324 101.508 1.00 51.00 733 SER A O 1
ATOM 5236 N N . ASP A 1 734 ? -27.194 -16.504 99.601 1.00 62.97 734 ASP A N 1
ATOM 5237 C CA . ASP A 1 734 ? -28.535 -16.046 99.186 1.00 62.97 734 ASP A CA 1
ATOM 5238 C C . ASP A 1 734 ? -29.613 -16.292 100.260 1.00 62.97 734 ASP A C 1
ATOM 5240 O O . ASP A 1 734 ? -29.773 -17.398 100.779 1.00 62.97 734 ASP A O 1
ATOM 5244 N N . THR A 1 735 ? -30.385 -15.248 100.588 1.00 77.88 735 THR A N 1
ATOM 5245 C CA . THR A 1 735 ? -31.462 -15.332 101.585 1.00 77.88 735 THR A CA 1
ATOM 5246 C C . THR A 1 735 ? -32.841 -15.338 100.927 1.00 77.88 735 THR A C 1
ATOM 5248 O O . THR A 1 735 ? -33.236 -14.402 100.229 1.00 77.88 735 THR A O 1
ATOM 5251 N N . PHE A 1 736 ? -33.584 -16.407 101.208 1.00 82.44 736 PHE A N 1
ATOM 5252 C CA . PHE A 1 736 ? -34.914 -16.686 100.678 1.00 82.44 736 PHE A CA 1
ATOM 5253 C C . PHE A 1 736 ? -36.012 -16.124 101.589 1.00 82.44 736 PHE A C 1
ATOM 5255 O O . PHE A 1 736 ? -35.904 -16.178 102.815 1.00 82.44 736 PHE A O 1
ATOM 5262 N N . PHE A 1 737 ? -37.108 -15.661 100.993 1.00 83.62 737 PHE A N 1
ATOM 5263 C CA . PHE A 1 737 ? -38.354 -15.310 101.675 1.00 83.62 737 PHE A CA 1
ATOM 5264 C C . PHE A 1 737 ? -39.564 -15.851 100.898 1.00 83.62 737 PHE A C 1
ATOM 5266 O O . PHE A 1 737 ? -39.496 -16.037 99.680 1.00 83.62 737 PHE A O 1
ATOM 5273 N N . ASN A 1 738 ? -40.691 -16.070 101.575 1.00 84.75 738 ASN A N 1
ATOM 5274 C CA . ASN A 1 738 ? -41.973 -16.333 100.913 1.00 84.75 738 ASN A CA 1
ATOM 5275 C C . ASN A 1 738 ? -42.670 -15.022 100.480 1.00 84.75 738 ASN A C 1
ATOM 5277 O O . ASN A 1 738 ? -42.198 -13.920 100.763 1.00 84.75 738 ASN A O 1
ATOM 5281 N N . LEU A 1 739 ? -43.818 -15.130 99.801 1.00 81.81 739 LEU A N 1
ATOM 5282 C CA . LEU A 1 739 ? -44.604 -13.966 99.359 1.00 81.81 739 LEU A CA 1
ATOM 5283 C C . LEU A 1 739 ? -45.148 -13.092 100.508 1.00 81.81 739 LEU A C 1
ATOM 5285 O O . LEU A 1 739 ? -45.499 -11.942 100.259 1.00 81.81 739 LEU A O 1
ATOM 5289 N N . ASN A 1 740 ? -45.158 -13.603 101.744 1.00 82.75 740 ASN A N 1
ATOM 5290 C CA . ASN A 1 740 ? -45.574 -12.885 102.952 1.00 82.75 740 ASN A CA 1
ATOM 5291 C C . ASN A 1 740 ? -44.385 -12.217 103.679 1.00 82.75 740 ASN A C 1
ATOM 5293 O O . ASN A 1 740 ? -44.544 -11.731 104.796 1.00 82.75 740 ASN A O 1
ATOM 5297 N N . GLY A 1 741 ? -43.183 -12.222 103.088 1.00 77.31 741 GLY A N 1
ATOM 5298 C CA . GLY A 1 741 ? -41.981 -11.614 103.671 1.00 77.31 741 GLY A CA 1
ATOM 5299 C C . GLY A 1 741 ? -41.329 -12.417 104.803 1.00 77.31 741 GLY A C 1
ATOM 5300 O O . GLY A 1 741 ? -40.430 -11.909 105.467 1.00 77.31 741 GLY A O 1
ATOM 5301 N N . GLN A 1 742 ? -41.737 -13.669 105.034 1.00 83.62 742 GLN A N 1
ATOM 5302 C CA . GLN A 1 742 ? -41.132 -14.535 106.052 1.00 83.62 742 GLN A CA 1
ATOM 5303 C C . GLN A 1 742 ? -39.885 -15.222 105.484 1.00 83.62 742 GLN A C 1
ATOM 5305 O O . GLN A 1 742 ? -39.938 -15.773 104.382 1.00 83.62 742 GLN A O 1
ATOM 5310 N N . ARG A 1 743 ? -38.769 -15.206 106.227 1.00 84.75 743 ARG A N 1
ATOM 5311 C CA . ARG A 1 743 ? -37.499 -15.827 105.808 1.00 84.75 743 ARG A CA 1
ATOM 5312 C C . ARG A 1 743 ? -37.640 -17.351 105.731 1.00 84.75 743 ARG A C 1
ATOM 5314 O O . ARG A 1 743 ? -38.155 -17.971 106.657 1.00 84.75 743 ARG A O 1
ATOM 5321 N N . LEU A 1 744 ? -37.139 -17.945 104.653 1.00 79.94 744 LEU A N 1
ATOM 5322 C CA . LEU A 1 744 ? -37.075 -19.391 104.439 1.00 79.94 744 LEU A CA 1
ATOM 5323 C C . LEU A 1 744 ? -35.624 -19.879 104.582 1.00 79.94 744 LEU A C 1
ATOM 5325 O O . LEU A 1 744 ? -34.687 -19.184 104.190 1.00 79.94 744 LEU A O 1
ATOM 5329 N N . SER A 1 745 ? -35.438 -21.089 105.114 1.00 79.19 745 SER A N 1
ATOM 5330 C CA . SER A 1 745 ? -34.127 -21.755 105.210 1.00 79.19 745 SER A CA 1
ATOM 5331 C C . SER A 1 745 ? -33.653 -22.352 103.880 1.00 79.19 745 SER A C 1
ATOM 5333 O O . SER A 1 745 ? -32.455 -22.515 103.670 1.00 79.19 745 SER A O 1
ATOM 5335 N N . ALA A 1 746 ? -34.587 -22.660 102.980 1.00 78.06 746 ALA A N 1
ATOM 5336 C CA . ALA A 1 746 ? -34.351 -23.140 101.624 1.00 78.06 746 ALA A CA 1
ATOM 5337 C C . ALA A 1 746 ? -35.517 -22.700 100.715 1.00 78.06 746 ALA A C 1
ATOM 5339 O O . ALA A 1 746 ? -36.629 -22.496 101.217 1.00 78.06 746 ALA A O 1
ATOM 5340 N N . PRO A 1 747 ? -35.309 -22.558 99.393 1.00 76.94 747 PRO A N 1
ATOM 5341 C CA . PRO A 1 747 ? -36.382 -22.217 98.466 1.00 76.94 747 PRO A CA 1
ATOM 5342 C C . PRO A 1 747 ? -37.444 -23.324 98.395 1.00 76.94 747 PRO A C 1
ATOM 5344 O O . PRO A 1 747 ? -37.123 -24.507 98.288 1.00 76.94 747 PRO A O 1
ATOM 5347 N N . GLN A 1 748 ? -38.717 -22.932 98.407 1.00 78.69 748 GLN A N 1
ATOM 5348 C CA . GLN A 1 748 ? -39.863 -23.840 98.292 1.00 78.69 748 GLN A CA 1
ATOM 5349 C C . GLN A 1 748 ? -40.374 -23.925 96.846 1.00 78.69 748 GLN A C 1
ATOM 5351 O O . GLN A 1 748 ? -40.154 -23.018 96.044 1.00 78.69 748 GLN A O 1
ATOM 5356 N N . LYS A 1 749 ? -41.094 -24.998 96.499 1.00 76.44 749 LYS A N 1
ATOM 5357 C CA . LYS A 1 749 ? -41.728 -25.150 95.180 1.00 76.44 749 LYS A CA 1
ATOM 5358 C C . LYS A 1 749 ? -42.802 -24.068 94.991 1.00 76.44 749 LYS A C 1
ATOM 5360 O O . LYS A 1 749 ? -43.752 -24.013 95.767 1.00 76.44 749 LYS A O 1
ATOM 5365 N N . GLY A 1 750 ? -42.654 -23.208 93.982 1.00 76.62 750 GLY A N 1
ATOM 5366 C CA . GLY A 1 750 ? -43.486 -22.016 93.782 1.00 76.62 750 GLY A CA 1
ATOM 5367 C C . GLY A 1 750 ? -42.680 -20.714 93.693 1.00 76.62 750 GLY A C 1
ATOM 5368 O O . GLY A 1 750 ? -41.501 -20.708 93.329 1.00 76.62 750 GLY A O 1
ATOM 5369 N N . ILE A 1 751 ? -43.332 -19.581 93.973 1.00 79.56 751 ILE A N 1
ATOM 5370 C CA . ILE A 1 751 ? -42.699 -18.254 93.904 1.00 79.56 751 ILE A CA 1
ATOM 5371 C C . ILE A 1 751 ? -42.049 -17.916 95.247 1.00 79.56 751 ILE A C 1
ATOM 5373 O O . ILE A 1 751 ? -42.729 -17.757 96.258 1.00 79.56 751 ILE A O 1
ATOM 5377 N N . ASN A 1 752 ? -40.733 -17.733 95.217 1.00 86.19 752 ASN A N 1
ATOM 5378 C CA . ASN A 1 752 ? -39.922 -17.247 96.330 1.00 86.19 752 ASN A CA 1
ATOM 5379 C C . ASN A 1 752 ? -39.505 -15.796 96.052 1.00 86.19 752 ASN A C 1
ATOM 5381 O O . ASN A 1 752 ? -39.520 -15.348 94.903 1.00 86.19 752 ASN A O 1
ATOM 5385 N N . ILE A 1 753 ? -39.086 -15.070 97.082 1.00 85.06 753 ILE A N 1
ATOM 5386 C CA . ILE A 1 753 ? -38.366 -13.803 96.953 1.00 85.06 753 ILE A CA 1
ATOM 5387 C C . ILE A 1 753 ? -36.910 -14.064 97.345 1.00 85.06 753 ILE A C 1
ATOM 5389 O O . ILE A 1 753 ? -36.643 -14.546 98.442 1.00 85.06 753 ILE A O 1
ATOM 5393 N N . VAL A 1 754 ? -35.973 -13.761 96.448 1.00 79.69 754 VAL A N 1
ATOM 5394 C CA . VAL A 1 754 ? -34.526 -13.928 96.656 1.00 79.69 754 VAL A CA 1
ATOM 5395 C C . VAL A 1 754 ? -33.857 -12.600 96.336 1.00 79.69 754 VAL A C 1
ATOM 5397 O O . VAL A 1 754 ? -34.069 -12.054 95.251 1.00 79.69 754 VAL A O 1
ATOM 5400 N N . ASN A 1 755 ? -33.126 -12.032 97.297 1.00 73.31 755 ASN A N 1
ATOM 5401 C CA . ASN A 1 755 ? -32.484 -10.712 97.191 1.00 73.31 755 ASN A CA 1
ATOM 5402 C C . ASN A 1 755 ? -33.423 -9.630 96.599 1.00 73.31 755 ASN A C 1
ATOM 5404 O O . ASN A 1 755 ? -33.080 -8.907 95.662 1.00 73.31 755 ASN A O 1
ATOM 5408 N N . GLY A 1 756 ? -34.662 -9.581 97.108 1.00 73.00 756 GLY A N 1
ATOM 5409 C CA . GLY A 1 756 ? -35.716 -8.646 96.688 1.00 73.00 756 GLY A CA 1
ATOM 5410 C C . GLY A 1 756 ? -36.440 -8.978 95.372 1.00 73.00 756 GLY A C 1
ATOM 5411 O O . GLY A 1 756 ? -37.386 -8.281 95.011 1.00 73.00 756 GLY A O 1
ATOM 5412 N N . LYS A 1 757 ? -36.051 -10.036 94.648 1.00 70.94 757 LYS A N 1
ATOM 5413 C CA . LYS A 1 757 ? -36.614 -10.403 93.334 1.00 70.94 757 LYS A CA 1
ATOM 5414 C C . LYS A 1 757 ? -37.498 -11.646 93.433 1.00 70.94 757 LYS A C 1
ATOM 5416 O O . LYS A 1 757 ? -37.134 -12.616 94.088 1.00 70.94 757 LYS A O 1
ATOM 5421 N N . LYS A 1 758 ? -38.649 -11.646 92.749 1.00 78.69 758 LYS A N 1
ATOM 5422 C CA . LYS A 1 758 ? -39.541 -12.818 92.664 1.00 78.69 758 LYS A CA 1
ATOM 5423 C C . LYS A 1 758 ? -38.948 -13.871 91.718 1.00 78.69 758 LYS A C 1
ATOM 5425 O O . LYS A 1 758 ? -38.689 -13.570 90.556 1.00 78.69 758 LYS A O 1
ATOM 5430 N N . VAL A 1 759 ? -38.771 -15.099 92.202 1.00 76.44 759 VAL A N 1
ATOM 5431 C CA . VAL A 1 759 ? -38.179 -16.233 91.475 1.00 76.44 759 VAL A CA 1
ATOM 5432 C C . VAL A 1 759 ? -39.118 -17.436 91.542 1.00 76.44 759 VAL A C 1
ATOM 5434 O O . VAL A 1 759 ? -39.455 -17.905 92.628 1.00 76.44 759 VAL A O 1
ATOM 5437 N N . LEU A 1 760 ? -39.526 -17.960 90.381 1.00 76.25 760 LEU A N 1
ATOM 5438 C CA . LEU A 1 760 ? -40.273 -19.218 90.288 1.00 76.25 760 LEU A CA 1
ATOM 5439 C C . LEU A 1 760 ? -39.310 -20.413 90.303 1.00 76.25 760 LEU A C 1
ATOM 5441 O O . LEU A 1 760 ? -38.554 -20.620 89.342 1.00 76.25 760 LEU A O 1
ATOM 5445 N N . VAL A 1 761 ? -39.405 -21.199 91.372 1.00 73.06 761 VAL A N 1
ATOM 5446 C CA . VAL A 1 761 ? -38.764 -22.503 91.566 1.00 73.06 761 VAL A CA 1
ATOM 5447 C C . VAL A 1 761 ? -39.797 -23.574 91.205 1.00 73.06 761 VAL A C 1
ATOM 5449 O O . VAL A 1 761 ? -40.926 -23.528 91.699 1.00 73.06 761 VAL A O 1
ATOM 5452 N N . LYS A 1 762 ? -39.445 -24.469 90.277 1.00 69.56 762 LYS A N 1
ATOM 5453 C CA . LYS A 1 762 ? -40.343 -25.496 89.722 1.00 69.56 762 LYS A CA 1
ATOM 5454 C C . LYS A 1 762 ? -40.231 -26.826 90.457 1.00 69.56 762 LYS A C 1
ATOM 5456 O O . LYS A 1 762 ? -39.164 -27.075 91.049 1.00 69.56 762 LYS A O 1
#